Protein AF-0000000070306089 (afdb_homodimer)

Structure (mmCIF, N/CA/C/O backbone):
data_AF-0000000070306089-model_v1
#
loop_
_entity.id
_entity.type
_entity.pdbx_description
1 polymer 'Cation/H+ exchanger domain-containing protein'
#
loop_
_atom_site.group_PDB
_atom_site.id
_atom_site.type_symbol
_atom_site.label_atom_id
_atom_site.label_alt_id
_atom_site.label_comp_id
_atom_site.label_asym_id
_atom_site.label_entity_id
_atom_site.label_seq_id
_atom_site.pdbx_PDB_ins_code
_atom_site.Cartn_x
_atom_site.Cartn_y
_atom_site.Cartn_z
_atom_site.occupancy
_atom_site.B_iso_or_equiv
_atom_site.auth_seq_id
_atom_site.auth_comp_id
_atom_site.auth_asym_id
_atom_site.auth_atom_id
_atom_site.pdbx_PDB_model_num
ATOM 1 N N . MET A 1 1 ? -10.484 -39.406 -6.715 1 50.66 1 MET A N 1
ATOM 2 C CA . MET A 1 1 ? -9.625 -39.062 -7.848 1 50.66 1 MET A CA 1
ATOM 3 C C . MET A 1 1 ? -8.383 -38.312 -7.387 1 50.66 1 MET A C 1
ATOM 5 O O . MET A 1 1 ? -8.469 -37.438 -6.551 1 50.66 1 MET A O 1
ATOM 9 N N . GLU A 1 2 ? -7.262 -39.031 -7.367 1 59.59 2 GLU A N 1
ATOM 10 C CA . GLU A 1 2 ? -5.992 -38.469 -6.895 1 59.59 2 GLU A CA 1
ATOM 11 C C . GLU A 1 2 ? -5.16 -37.938 -8.047 1 59.59 2 GLU A C 1
ATOM 13 O O . GLU A 1 2 ? -5.262 -38.406 -9.18 1 59.59 2 GLU A O 1
ATOM 18 N N . ASN A 1 3 ? -4.672 -36.75 -7.859 1 61.5 3 ASN A N 1
ATOM 19 C CA . ASN A 1 3 ? -3.678 -36.25 -8.805 1 61.5 3 ASN A CA 1
ATOM 20 C C . ASN A 1 3 ? -2.455 -37.156 -8.859 1 61.5 3 ASN A C 1
ATOM 22 O O . ASN A 1 3 ? -1.844 -37.469 -7.828 1 61.5 3 ASN A O 1
ATOM 26 N N . ILE A 1 4 ? -2.314 -38 -9.906 1 64.69 4 ILE A N 1
ATOM 27 C CA . ILE A 1 4 ? -1.194 -38.938 -10.047 1 64.69 4 ILE A CA 1
ATOM 28 C C . ILE A 1 4 ? -0.148 -38.344 -10.984 1 64.69 4 ILE A C 1
ATOM 30 O O . ILE A 1 4 ? -0.489 -37.781 -12.039 1 64.69 4 ILE A O 1
ATOM 34 N N . THR A 1 5 ? 1.103 -38.156 -10.508 1 68.5 5 THR A N 1
ATOM 35 C CA . THR A 1 5 ? 2.205 -37.688 -11.344 1 68.5 5 THR A CA 1
ATOM 36 C C . THR A 1 5 ? 3.182 -38.812 -11.633 1 68.5 5 THR A C 1
ATOM 38 O O . THR A 1 5 ? 3.578 -39.562 -10.719 1 68.5 5 THR A O 1
ATOM 41 N N . LYS A 1 6 ? 3.355 -39.219 -12.875 1 69 6 LYS A N 1
ATOM 42 C CA . LYS A 1 6 ? 4.352 -40.219 -13.273 1 69 6 LYS A CA 1
ATOM 43 C C . LYS A 1 6 ? 5.434 -39.562 -14.148 1 69 6 LYS A C 1
ATOM 45 O O . LYS A 1 6 ? 5.141 -38.75 -15.008 1 69 6 LYS A O 1
ATOM 50 N N . THR A 1 7 ? 6.723 -39.656 -13.734 1 70.25 7 THR A N 1
ATOM 51 C CA . THR A 1 7 ? 7.852 -39.156 -14.5 1 70.25 7 THR A CA 1
ATOM 52 C C . THR A 1 7 ? 8.469 -40.25 -15.359 1 70.25 7 THR A C 1
ATOM 54 O O . THR A 1 7 ? 8.719 -41.344 -14.875 1 70.25 7 THR A O 1
ATOM 57 N N . TYR A 1 8 ? 8.391 -40.094 -16.703 1 66.62 8 TYR A N 1
ATOM 58 C CA . TYR A 1 8 ? 9.023 -41.031 -17.625 1 66.62 8 TYR A CA 1
ATOM 59 C C . TYR A 1 8 ? 10.242 -40.406 -18.281 1 66.62 8 TYR A C 1
ATOM 61 O O . TYR A 1 8 ? 10.25 -39.219 -18.609 1 66.62 8 TYR A O 1
ATOM 69 N N . ASN A 1 9 ? 11.398 -40.938 -18.109 1 62.34 9 ASN A N 1
ATOM 70 C CA . ASN A 1 9 ? 12.594 -40.5 -18.797 1 62.34 9 ASN A CA 1
ATOM 71 C C . ASN A 1 9 ? 12.688 -41.062 -20.203 1 62.34 9 ASN A C 1
ATOM 73 O O . ASN A 1 9 ? 12.867 -42.281 -20.375 1 62.34 9 ASN A O 1
ATOM 77 N N . TYR A 1 10 ? 12.188 -40.406 -21.172 1 59.66 10 TYR A N 1
ATOM 78 C CA . TYR A 1 10 ? 12.32 -40.844 -22.562 1 59.66 10 TYR A CA 1
ATOM 79 C C . TYR A 1 10 ? 13.297 -39.969 -23.312 1 59.66 10 TYR A C 1
ATOM 81 O O . TYR A 1 10 ? 13.102 -38.75 -23.375 1 59.66 10 TYR A O 1
ATOM 89 N N . GLY A 1 11 ? 14.289 -40.469 -24.031 1 53.72 11 GLY A N 1
ATOM 90 C CA . GLY A 1 11 ? 15.234 -39.781 -24.906 1 53.72 11 GLY A CA 1
ATOM 91 C C . GLY A 1 11 ? 16.031 -38.719 -24.188 1 53.72 11 GLY A C 1
ATOM 92 O O . GLY A 1 11 ? 16.375 -37.688 -24.766 1 53.72 11 GLY A O 1
ATOM 93 N N . GLY A 1 12 ? 16.219 -38.812 -22.812 1 57.03 12 GLY A N 1
ATOM 94 C CA . GLY A 1 12 ? 17.047 -37.875 -22.062 1 57.03 12 GLY A CA 1
ATOM 95 C C . GLY A 1 12 ? 16.266 -36.719 -21.469 1 57.03 12 GLY A C 1
ATOM 96 O O . GLY A 1 12 ? 16.844 -35.844 -20.797 1 57.03 12 GLY A O 1
ATOM 97 N N . VAL A 1 13 ? 14.891 -36.719 -21.859 1 62.03 13 VAL A N 1
ATOM 98 C CA . VAL A 1 13 ? 14.062 -35.656 -21.312 1 62.03 13 VAL A CA 1
ATOM 99 C C . VAL A 1 13 ? 13.039 -36.25 -20.344 1 62.03 13 VAL A C 1
ATOM 101 O O . VAL A 1 13 ? 12.5 -37.312 -20.562 1 62.03 13 VAL A O 1
ATOM 104 N N . ASP A 1 14 ? 12.945 -35.656 -19.219 1 66.56 14 ASP A N 1
ATOM 105 C CA . ASP A 1 14 ? 11.992 -36.094 -18.188 1 66.56 14 ASP A CA 1
ATOM 106 C C . ASP A 1 14 ? 10.578 -35.656 -18.531 1 66.56 14 ASP A C 1
ATOM 108 O O . ASP A 1 14 ? 10.32 -34.438 -18.688 1 66.56 14 ASP A O 1
ATOM 112 N N . TRP A 1 15 ? 9.742 -36.656 -18.953 1 71.19 15 TRP A N 1
ATOM 113 C CA . TRP A 1 15 ? 8.328 -36.406 -19.188 1 71.19 15 TRP A CA 1
ATOM 114 C C . TRP A 1 15 ? 7.523 -36.5 -17.891 1 71.19 15 TRP A C 1
ATOM 116 O O . TRP A 1 15 ? 7.656 -37.5 -17.172 1 71.19 15 TRP A O 1
ATOM 126 N N . ILE A 1 16 ? 6.895 -35.531 -17.594 1 72.25 16 ILE A N 1
ATOM 127 C CA . ILE A 1 16 ? 6.035 -35.562 -16.422 1 72.25 16 ILE A CA 1
ATOM 128 C C . ILE A 1 16 ? 4.578 -35.719 -16.844 1 72.25 16 ILE A C 1
ATOM 130 O O . ILE A 1 16 ? 4.059 -34.875 -17.594 1 72.25 16 ILE A O 1
ATOM 134 N N . CYS A 1 17 ? 3.963 -36.844 -16.562 1 73.12 17 CYS A N 1
ATOM 135 C CA . CYS A 1 17 ? 2.566 -37.094 -16.906 1 73.12 17 CYS A CA 1
ATOM 136 C C . CYS A 1 17 ? 1.676 -36.938 -15.672 1 73.12 17 CYS A C 1
ATOM 138 O O . CYS A 1 17 ? 2.002 -37.469 -14.609 1 73.12 17 CYS A O 1
ATOM 140 N N . GLU A 1 18 ? 0.664 -36.125 -15.781 1 70.5 18 GLU A N 1
ATOM 141 C CA . GLU A 1 18 ? -0.171 -35.875 -14.609 1 70.5 18 GLU A CA 1
ATOM 142 C C . GLU A 1 18 ? -1.649 -35.844 -14.977 1 70.5 18 GLU A C 1
ATOM 144 O O . GLU A 1 18 ? -1.995 -35.562 -16.141 1 70.5 18 GLU A O 1
ATOM 149 N N . THR A 1 19 ? -2.48 -36.344 -14.016 1 69.56 19 THR A N 1
ATOM 150 C CA . THR A 1 19 ? -3.924 -36.188 -14.109 1 69.56 19 THR A CA 1
ATOM 151 C C . THR A 1 19 ? -4.367 -34.938 -13.32 1 69.56 19 THR A C 1
ATOM 153 O O . THR A 1 19 ? -3.814 -34.656 -12.258 1 69.56 19 THR A O 1
ATOM 156 N N . TRP A 1 20 ? -5.062 -33.969 -13.992 1 62.03 20 TRP A N 1
ATOM 157 C CA . TRP A 1 20 ? -5.434 -32.75 -13.32 1 62.03 20 TRP A CA 1
ATOM 158 C C . TRP A 1 20 ? -6.922 -32.719 -12.984 1 62.03 20 TRP A C 1
ATOM 160 O O . TRP A 1 20 ? -7.766 -32.781 -13.883 1 62.03 20 TRP A O 1
ATOM 170 N N . ILE A 1 21 ? -7.277 -32.812 -11.734 1 62.22 21 ILE A N 1
ATOM 171 C CA . ILE A 1 21 ? -8.664 -32.75 -11.297 1 62.22 21 ILE A CA 1
ATOM 172 C C . ILE A 1 21 ? -8.992 -31.328 -10.812 1 62.22 21 ILE A C 1
ATOM 174 O O . ILE A 1 21 ? -10.109 -30.844 -11 1 62.22 21 ILE A O 1
ATOM 178 N N . GLY A 1 22 ? -8.008 -30.531 -10.359 1 66.62 22 GLY A N 1
ATOM 179 C CA . GLY A 1 22 ? -8.266 -29.219 -9.82 1 66.62 22 GLY A CA 1
ATOM 180 C C . GLY A 1 22 ? -7.176 -28.734 -8.883 1 66.62 22 GLY A C 1
ATOM 181 O O . GLY A 1 22 ? -6.312 -29.5 -8.469 1 66.62 22 GLY A O 1
ATOM 182 N N . ALA A 1 23 ? -7.246 -27.469 -8.562 1 76.69 23 ALA A N 1
ATOM 183 C CA . ALA A 1 23 ? -6.23 -26.875 -7.699 1 76.69 23 ALA A CA 1
ATOM 184 C C . ALA A 1 23 ? -6.516 -27.172 -6.23 1 76.69 23 ALA A C 1
ATOM 186 O O . ALA A 1 23 ? -5.594 -27.25 -5.414 1 76.69 23 ALA A O 1
ATOM 187 N N . SER A 1 24 ? -7.809 -27.391 -5.914 1 80.62 24 SER A N 1
ATOM 188 C CA . SER A 1 24 ? -8.18 -27.578 -4.516 1 80.62 24 SER A CA 1
ATOM 189 C C . SER A 1 24 ? -8.625 -29.016 -4.258 1 80.62 24 SER A C 1
ATOM 191 O O . SER A 1 24 ? -8.969 -29.75 -5.191 1 80.62 24 SER A O 1
ATOM 193 N N . SER A 1 25 ? -8.438 -29.5 -3.02 1 79.56 25 SER A N 1
ATOM 194 C CA . SER A 1 25 ? -8.797 -30.844 -2.6 1 79.56 25 SER A CA 1
ATOM 195 C C . SER A 1 25 ? -10.109 -30.859 -1.826 1 79.56 25 SER A C 1
ATOM 197 O O . SER A 1 25 ? -10.523 -29.828 -1.287 1 79.56 25 SER A O 1
ATOM 199 N N . MET A 1 26 ? -10.781 -31.922 -1.886 1 76.06 26 MET A N 1
ATOM 200 C CA . MET A 1 26 ? -12.008 -32.094 -1.112 1 76.06 26 MET A CA 1
ATOM 201 C C . MET A 1 26 ? -11.695 -32.469 0.334 1 76.06 26 MET A C 1
ATOM 203 O O . MET A 1 26 ? -12.594 -32.531 1.172 1 76.06 26 MET A O 1
ATOM 207 N N . GLY A 1 27 ? -10.398 -32.594 0.653 1 77.69 27 GLY A N 1
ATOM 208 C CA . GLY A 1 27 ? -9.992 -32.812 2.033 1 77.69 27 GLY A CA 1
ATOM 209 C C . GLY A 1 27 ? -9.82 -34.281 2.375 1 77.69 27 GLY A C 1
ATOM 210 O O . GLY A 1 27 ? -10.055 -35.156 1.534 1 77.69 27 GLY A O 1
ATOM 211 N N . ILE A 1 28 ? -9.375 -34.594 3.574 1 77.75 28 ILE A N 1
ATOM 212 C CA . ILE A 1 28 ? -9.102 -35.938 4.066 1 77.75 28 ILE A CA 1
ATOM 213 C C . ILE A 1 28 ? -10.414 -36.688 4.309 1 77.75 28 ILE A C 1
ATOM 215 O O . ILE A 1 28 ? -10.461 -37.906 4.207 1 77.75 28 ILE A O 1
ATOM 219 N N . ALA A 1 29 ? -11.43 -35.906 4.492 1 74.19 29 ALA A N 1
ATOM 220 C CA . ALA A 1 29 ? -12.742 -36.5 4.754 1 74.19 29 ALA A CA 1
ATOM 221 C C . ALA A 1 29 ? -13.234 -37.281 3.557 1 74.19 29 ALA A C 1
ATOM 223 O O . ALA A 1 29 ? -13.953 -38.281 3.717 1 74.19 29 ALA A O 1
ATOM 224 N N . HIS A 1 30 ? -12.789 -36.938 2.377 1 75.25 30 HIS A N 1
ATOM 225 C CA . HIS A 1 30 ? -13.227 -37.656 1.17 1 75.25 30 HIS A CA 1
ATOM 226 C C . HIS A 1 30 ? -12.156 -38.594 0.664 1 75.25 30 HIS A C 1
ATOM 228 O O . HIS A 1 30 ? -12.227 -39.094 -0.468 1 75.25 30 HIS A O 1
ATOM 234 N N . GLY A 1 31 ? -11.062 -38.812 1.528 1 73.12 31 GLY A N 1
ATOM 235 C CA . GLY A 1 31 ? -10.023 -39.781 1.204 1 73.12 31 GLY A CA 1
ATOM 236 C C . GLY A 1 31 ? -8.914 -39.188 0.355 1 73.12 31 GLY A C 1
ATOM 237 O O . GLY A 1 31 ? -8.062 -39.938 -0.157 1 73.12 31 GLY A O 1
ATOM 238 N N . GLU A 1 32 ? -8.961 -37.938 0.161 1 79.56 32 GLU A N 1
ATOM 239 C CA . GLU A 1 32 ? -7.918 -37.312 -0.64 1 79.56 32 GLU A CA 1
ATOM 240 C C . GLU A 1 32 ? -6.824 -36.719 0.246 1 79.56 32 GLU A C 1
ATOM 242 O O . GLU A 1 32 ? -7.074 -36.375 1.398 1 79.56 32 GLU A O 1
ATOM 247 N N . ASN A 1 33 ? -5.613 -36.844 -0.226 1 80.12 33 ASN A N 1
ATOM 248 C CA . ASN A 1 33 ? -4.504 -36.188 0.435 1 80.12 33 ASN A CA 1
ATOM 249 C C . ASN A 1 33 ? -4.312 -34.75 -0.094 1 80.12 33 ASN A C 1
ATOM 251 O O . ASN A 1 33 ? -3.844 -34.562 -1.217 1 80.12 33 ASN A O 1
ATOM 255 N N . PRO A 1 34 ? -4.641 -33.812 0.669 1 84.06 34 PRO A N 1
ATOM 256 C CA . PRO A 1 34 ? -4.613 -32.438 0.207 1 84.06 34 PRO A CA 1
ATOM 257 C C . PRO A 1 34 ? -3.221 -31.984 -0.224 1 84.06 34 PRO A C 1
ATOM 259 O O . PRO A 1 34 ? -3.09 -31.078 -1.062 1 84.06 34 PRO A O 1
ATOM 262 N N . ILE A 1 35 ? -2.162 -32.562 0.239 1 83.69 35 ILE A N 1
ATOM 263 C CA . ILE A 1 35 ? -0.797 -32.156 -0.049 1 83.69 35 ILE A CA 1
ATOM 264 C C . ILE A 1 35 ? -0.449 -32.469 -1.5 1 83.69 35 ILE A C 1
ATOM 266 O O . ILE A 1 35 ? 0.469 -31.875 -2.072 1 83.69 35 ILE A O 1
ATOM 270 N N . LYS A 1 36 ? -1.226 -33.25 -2.162 1 79.81 36 LYS A N 1
ATOM 271 C CA . LYS A 1 36 ? -0.952 -33.625 -3.547 1 79.81 36 LYS A CA 1
ATOM 272 C C . LYS A 1 36 ? -1.631 -32.656 -4.52 1 79.81 36 LYS A C 1
ATOM 274 O O . LYS A 1 36 ? -1.453 -32.75 -5.734 1 79.81 36 LYS A O 1
ATOM 279 N N . PHE A 1 37 ? -2.348 -31.766 -3.9 1 83 37 PHE A N 1
ATOM 280 C CA . PHE A 1 37 ? -3.008 -30.766 -4.734 1 83 37 PHE A CA 1
ATOM 281 C C . PHE A 1 37 ? -2.227 -29.453 -4.73 1 83 37 PHE A C 1
ATOM 283 O O . PHE A 1 37 ? -1.458 -29.188 -3.805 1 83 37 PHE A O 1
ATOM 290 N N . ALA A 1 38 ? -2.379 -28.719 -5.676 1 82.62 38 ALA A N 1
ATOM 291 C CA . ALA A 1 38 ? -1.557 -27.547 -5.949 1 82.62 38 ALA A CA 1
ATOM 292 C C . ALA A 1 38 ? -1.766 -26.469 -4.883 1 82.62 38 ALA A C 1
ATOM 294 O O . ALA A 1 38 ? -0.799 -25.906 -4.355 1 82.62 38 ALA A O 1
ATOM 295 N N . LEU A 1 39 ? -2.996 -26.234 -4.477 1 87.31 39 LEU A N 1
ATOM 296 C CA . LEU A 1 39 ? -3.27 -25.094 -3.6 1 87.31 39 LEU A CA 1
ATOM 297 C C . LEU A 1 39 ? -2.781 -25.375 -2.182 1 87.31 39 LEU A C 1
ATOM 299 O O . LEU A 1 39 ? -2.008 -24.594 -1.623 1 87.31 39 LEU A O 1
ATOM 303 N N . PRO A 1 40 ? -3.162 -26.484 -1.617 1 89.38 40 PRO A N 1
ATOM 304 C CA . PRO A 1 40 ? -2.699 -26.719 -0.249 1 89.38 40 PRO A CA 1
ATOM 305 C C . PRO A 1 40 ? -1.18 -26.828 -0.15 1 89.38 40 PRO A C 1
ATOM 307 O O . PRO A 1 40 ? -0.586 -26.359 0.827 1 89.38 40 PRO A O 1
ATOM 310 N N . LEU A 1 41 ? -0.599 -27.453 -1.091 1 89.25 41 LEU A N 1
ATOM 311 C CA . LEU A 1 41 ? 0.855 -27.562 -1.08 1 89.25 41 LEU A CA 1
ATOM 312 C C . LEU A 1 41 ? 1.508 -26.188 -1.188 1 89.25 41 LEU A C 1
ATOM 314 O O . LEU A 1 41 ? 2.49 -25.906 -0.498 1 89.25 41 LEU A O 1
ATOM 318 N N . LEU A 1 42 ? 1.031 -25.391 -2.082 1 90 42 LEU A N 1
ATOM 319 C CA . LEU A 1 42 ? 1.562 -24.047 -2.256 1 90 42 LEU A CA 1
ATOM 320 C C . LEU A 1 42 ? 1.438 -23.234 -0.966 1 90 42 LEU A C 1
ATOM 322 O O . LEU A 1 42 ? 2.371 -22.531 -0.575 1 90 42 LEU A O 1
ATOM 326 N N . LEU A 1 43 ? 0.279 -23.375 -0.333 1 92.75 43 LEU A N 1
ATOM 327 C CA . LEU A 1 43 ? 0.055 -22.656 0.917 1 92.75 43 LEU A CA 1
ATOM 328 C C . LEU A 1 43 ? 1.014 -23.141 2 1 92.75 43 LEU A C 1
ATOM 330 O O . LEU A 1 43 ? 1.542 -22.328 2.77 1 92.75 43 LEU A O 1
ATOM 334 N N . LEU A 1 44 ? 1.202 -24.391 2.01 1 92.19 44 LEU A N 1
ATOM 335 C CA . LEU A 1 44 ? 2.129 -24.953 2.982 1 92.19 44 LEU A CA 1
ATOM 336 C C . LEU A 1 44 ? 3.557 -24.5 2.703 1 92.19 44 LEU A C 1
ATOM 338 O O . LEU A 1 44 ? 4.281 -24.109 3.621 1 92.19 44 LEU A O 1
ATOM 342 N N . GLN A 1 45 ? 3.945 -24.531 1.524 1 91.44 45 GLN A N 1
ATOM 343 C CA . GLN A 1 45 ? 5.297 -24.156 1.133 1 91.44 45 GLN A CA 1
ATOM 344 C C . GLN A 1 45 ? 5.566 -22.688 1.463 1 91.44 45 GLN A C 1
ATOM 346 O O . GLN A 1 45 ? 6.605 -22.359 2.041 1 91.44 45 GLN A O 1
ATOM 351 N N . ILE A 1 46 ? 4.672 -21.828 1.133 1 90.81 46 ILE A N 1
ATOM 352 C CA . ILE A 1 46 ? 4.852 -20.406 1.38 1 90.81 46 ILE A CA 1
ATOM 353 C C . ILE A 1 46 ? 4.902 -20.156 2.885 1 90.81 46 ILE A C 1
ATOM 355 O O . ILE A 1 46 ? 5.703 -19.344 3.354 1 90.81 46 ILE A O 1
ATOM 359 N N . SER A 1 47 ? 4.055 -20.859 3.604 1 92.44 47 SER A N 1
ATOM 360 C CA . SER A 1 47 ? 4.012 -20.656 5.047 1 92.44 47 SER A CA 1
ATOM 361 C C . SER A 1 47 ? 5.312 -21.109 5.707 1 92.44 47 SER A C 1
ATOM 363 O O . SER A 1 47 ? 5.863 -20.406 6.551 1 92.44 47 SER A O 1
ATOM 365 N N . VAL A 1 48 ? 5.812 -22.172 5.312 1 92.25 48 VAL A N 1
ATOM 366 C CA . VAL A 1 48 ? 7.023 -22.719 5.922 1 92.25 48 VAL A CA 1
ATOM 367 C C . VAL A 1 48 ? 8.219 -21.828 5.578 1 92.25 48 VAL A C 1
ATOM 369 O O . VAL A 1 48 ? 9.023 -21.5 6.453 1 92.25 48 VAL A O 1
ATOM 372 N N . VAL A 1 49 ? 8.336 -21.453 4.383 1 91.38 49 VAL A N 1
ATOM 373 C CA . VAL A 1 49 ? 9.461 -20.625 3.963 1 91.38 49 VAL A CA 1
ATOM 374 C C . VAL A 1 49 ? 9.391 -19.266 4.668 1 91.38 49 VAL A C 1
ATOM 376 O O . VAL A 1 49 ? 10.422 -18.719 5.062 1 91.38 49 VAL A O 1
ATOM 379 N N . SER A 1 50 ? 8.18 -18.75 4.773 1 90.88 50 SER A N 1
ATOM 380 C CA . SER A 1 50 ? 8.023 -17.469 5.461 1 90.88 50 SER A CA 1
ATOM 381 C C . SER A 1 50 ? 8.414 -17.578 6.93 1 90.88 50 SER A C 1
ATOM 383 O O . SER A 1 50 ? 9.07 -16.688 7.473 1 90.88 50 SER A O 1
ATOM 385 N N . LEU A 1 51 ? 8.062 -18.625 7.551 1 91.06 51 LEU A N 1
ATOM 386 C CA . LEU A 1 51 ? 8.406 -18.844 8.953 1 91.06 51 LEU A CA 1
ATOM 387 C C . LEU A 1 51 ? 9.914 -19.016 9.125 1 91.06 51 LEU A C 1
ATOM 389 O O . LEU A 1 51 ? 10.5 -18.469 10.055 1 91.06 51 LEU A O 1
ATOM 393 N N . PHE A 1 52 ? 10.531 -19.719 8.219 1 91.06 52 PHE A N 1
ATOM 394 C CA . PHE A 1 52 ? 11.977 -19.891 8.273 1 91.06 52 PHE A CA 1
ATOM 395 C C . PHE A 1 52 ? 12.695 -18.562 8.008 1 91.06 52 PHE A C 1
ATOM 397 O O . PHE A 1 52 ? 13.727 -18.281 8.617 1 91.06 52 PHE A O 1
ATOM 404 N N . SER A 1 53 ? 12.141 -17.844 7.039 1 88.56 53 SER A N 1
ATOM 405 C CA . SER A 1 53 ? 12.727 -16.531 6.754 1 88.56 53 SER A CA 1
ATOM 406 C C . SER A 1 53 ? 12.672 -15.625 7.973 1 88.56 53 SER A C 1
ATOM 408 O O . SER A 1 53 ? 13.641 -14.93 8.281 1 88.56 53 SER A O 1
ATOM 410 N N . MET A 1 54 ? 11.586 -15.648 8.68 1 87.06 54 MET A N 1
ATOM 411 C CA . MET A 1 54 ? 11.445 -14.844 9.891 1 87.06 54 MET A CA 1
ATOM 412 C C . MET A 1 54 ? 12.391 -15.328 10.984 1 87.06 54 MET A C 1
ATOM 414 O O . MET A 1 54 ? 12.945 -14.523 11.734 1 87.06 54 MET A O 1
ATOM 418 N N . PHE A 1 55 ? 12.516 -16.562 11.039 1 89.12 55 PHE A N 1
ATOM 419 C CA . PHE A 1 55 ? 13.422 -17.156 12.016 1 89.12 55 PHE A CA 1
ATOM 420 C C . PHE A 1 55 ? 14.859 -16.703 11.773 1 89.12 55 PHE A C 1
ATOM 422 O O . PHE A 1 55 ? 15.555 -16.297 12.703 1 89.12 55 PHE A O 1
ATOM 429 N N . PHE A 1 56 ? 15.312 -16.688 10.57 1 87.94 56 PHE A N 1
ATOM 430 C CA . PHE A 1 56 ? 16.672 -16.297 10.25 1 87.94 56 PHE A CA 1
ATOM 431 C C . PHE A 1 56 ? 16.859 -14.781 10.391 1 87.94 56 PHE A C 1
ATOM 433 O O . PHE A 1 56 ? 17.938 -14.305 10.727 1 87.94 56 PHE A O 1
ATOM 440 N N . GLN A 1 57 ? 15.781 -14.07 10.031 1 83.38 57 GLN A N 1
ATOM 441 C CA . GLN A 1 57 ? 15.844 -12.625 10.25 1 83.38 57 GLN A CA 1
ATOM 442 C C . GLN A 1 57 ? 16.047 -12.297 11.727 1 83.38 57 GLN A C 1
ATOM 444 O O . GLN A 1 57 ? 16.766 -11.359 12.062 1 83.38 57 GLN A O 1
ATOM 449 N N . PHE A 1 58 ? 15.398 -13.047 12.562 1 82.75 58 PHE A N 1
ATOM 450 C CA . PHE A 1 58 ? 15.531 -12.867 14 1 82.75 58 PHE A CA 1
ATOM 451 C C . PHE A 1 58 ? 16.938 -13.25 14.461 1 82.75 58 PHE A C 1
ATOM 453 O O . PHE A 1 58 ? 17.5 -12.578 15.32 1 82.75 58 PHE A O 1
ATOM 460 N N . LEU A 1 59 ? 17.484 -14.242 13.859 1 83.88 59 LEU A N 1
ATOM 461 C CA . LEU A 1 59 ? 18.812 -14.719 14.234 1 83.88 59 LEU A CA 1
ATOM 462 C C . LEU A 1 59 ? 19.891 -13.742 13.781 1 83.88 59 LEU A C 1
ATOM 464 O O . LEU A 1 59 ? 20.906 -13.57 14.469 1 83.88 59 LEU A O 1
ATOM 468 N N . LEU A 1 60 ? 19.625 -13.023 12.656 1 79.56 60 LEU A N 1
ATOM 469 C CA . LEU A 1 60 ? 20.641 -12.148 12.086 1 79.56 60 LEU A CA 1
ATOM 470 C C . LEU A 1 60 ? 20.438 -10.703 12.539 1 79.56 60 LEU A C 1
ATOM 472 O O . LEU A 1 60 ? 21.156 -9.805 12.109 1 79.56 60 LEU A O 1
ATOM 476 N N . ARG A 1 61 ? 19.422 -10.438 13.273 1 75.69 61 ARG A N 1
ATOM 477 C CA . ARG A 1 61 ? 19.062 -9.094 13.734 1 75.69 61 ARG A CA 1
ATOM 478 C C . ARG A 1 61 ? 20.266 -8.391 14.352 1 75.69 61 ARG A C 1
ATOM 480 O O . ARG A 1 61 ? 20.5 -7.207 14.102 1 75.69 61 ARG A O 1
ATOM 487 N N . PRO A 1 62 ? 21.062 -9.094 15.109 1 68.69 62 PRO A N 1
ATOM 488 C CA . PRO A 1 62 ? 22.188 -8.414 15.742 1 68.69 62 PRO A CA 1
ATOM 489 C C . PRO A 1 62 ? 23.234 -7.941 14.734 1 68.69 62 PRO A C 1
ATOM 491 O O . PRO A 1 62 ? 24 -7.016 15.016 1 68.69 62 PRO A O 1
ATOM 494 N N . PHE A 1 63 ? 23.344 -8.562 13.648 1 65.56 63 PHE A N 1
ATOM 495 C CA . PHE A 1 63 ? 24.344 -8.219 12.656 1 65.56 63 PHE A CA 1
ATOM 496 C C . PHE A 1 63 ? 23.844 -7.125 11.719 1 65.56 63 PHE A C 1
ATOM 498 O O . PHE A 1 63 ? 24.594 -6.621 10.891 1 65.56 63 PHE A O 1
ATOM 505 N N . GLY A 1 64 ? 22.672 -6.816 11.891 1 61.38 64 GLY A N 1
ATOM 506 C CA . GLY A 1 64 ? 22.062 -5.816 11.031 1 61.38 64 GLY A CA 1
ATOM 507 C C . GLY A 1 64 ? 20.828 -6.324 10.305 1 61.38 64 GLY A C 1
ATOM 508 O O . GLY A 1 64 ? 20.531 -7.52 10.344 1 61.38 64 GLY A O 1
ATOM 509 N N . LYS A 1 65 ? 20.031 -5.441 9.844 1 60.62 65 LYS A N 1
ATOM 510 C CA . LYS A 1 65 ? 18.797 -5.816 9.156 1 60.62 65 LYS A CA 1
ATOM 511 C C . LYS A 1 65 ? 19.078 -6.203 7.707 1 60.62 65 LYS A C 1
ATOM 513 O O . LYS A 1 65 ? 19.203 -5.336 6.844 1 60.62 65 LYS A O 1
ATOM 518 N N . PHE A 1 66 ? 19.547 -7.555 7.523 1 69.75 66 PHE A N 1
ATOM 519 C CA . PHE A 1 66 ? 19.766 -8.086 6.188 1 69.75 66 PHE A CA 1
ATOM 520 C C . PHE A 1 66 ? 18.594 -8.953 5.746 1 69.75 66 PHE A C 1
ATOM 522 O O . PHE A 1 66 ? 18.656 -10.18 5.848 1 69.75 66 PHE A O 1
ATOM 529 N N . ALA A 1 67 ? 17.562 -8.438 5.254 1 72.88 67 ALA A N 1
ATOM 530 C CA . ALA A 1 67 ? 16.359 -9.188 4.93 1 72.88 67 ALA A CA 1
ATOM 531 C C . ALA A 1 67 ? 16.609 -10.172 3.793 1 72.88 67 ALA A C 1
ATOM 533 O O . ALA A 1 67 ? 16.141 -11.32 3.84 1 72.88 67 ALA A O 1
ATOM 534 N N . PHE A 1 68 ? 17.516 -9.867 2.855 1 76.69 68 PHE A N 1
ATOM 535 C CA . PHE A 1 68 ? 17.719 -10.719 1.688 1 76.69 68 PHE A CA 1
ATOM 536 C C . PHE A 1 68 ? 18.562 -11.938 2.041 1 76.69 68 PHE A C 1
ATOM 538 O O . PHE A 1 68 ? 18.297 -13.039 1.575 1 76.69 68 PHE A O 1
ATOM 545 N N . LEU A 1 69 ? 19.516 -11.742 2.906 1 80.38 69 LEU A N 1
ATOM 546 C CA . LEU A 1 69 ? 20.344 -12.867 3.33 1 80.38 69 LEU A CA 1
ATOM 547 C C . LEU A 1 69 ? 19.531 -13.891 4.113 1 80.38 69 LEU A C 1
ATOM 549 O O . LEU A 1 69 ? 19.672 -15.094 3.906 1 80.38 69 LEU A O 1
ATOM 553 N N . ALA A 1 70 ? 18.75 -13.383 4.938 1 83.31 70 ALA A N 1
ATOM 554 C CA . ALA A 1 70 ? 17.906 -14.266 5.73 1 83.31 70 ALA A CA 1
ATOM 555 C C . ALA A 1 70 ? 16.953 -15.055 4.84 1 83.31 70 ALA A C 1
ATOM 557 O O . ALA A 1 70 ? 16.703 -16.234 5.082 1 83.31 70 ALA A O 1
ATOM 558 N N . GLN A 1 71 ? 16.5 -14.492 3.838 1 85.38 71 GLN A N 1
ATOM 559 C CA . GLN A 1 71 ? 15.555 -15.133 2.928 1 85.38 71 GLN A CA 1
ATOM 560 C C . GLN A 1 71 ? 16.234 -16.219 2.104 1 85.38 71 GLN A C 1
ATOM 562 O O . GLN A 1 71 ? 15.711 -17.328 1.982 1 85.38 71 GLN A O 1
ATOM 567 N N . ILE A 1 72 ? 17.375 -15.922 1.604 1 85.81 72 ILE A N 1
ATOM 568 C CA . ILE A 1 72 ? 18.062 -16.906 0.792 1 85.81 72 ILE A CA 1
ATOM 569 C C . ILE A 1 72 ? 18.516 -18.078 1.669 1 85.81 72 ILE A C 1
ATOM 571 O O . ILE A 1 72 ? 18.484 -19.234 1.235 1 85.81 72 ILE A O 1
ATOM 575 N N . LEU A 1 73 ? 18.859 -17.781 2.9 1 86.38 73 LEU A N 1
ATOM 576 C CA . LEU A 1 73 ? 19.234 -18.844 3.822 1 86.38 73 LEU A CA 1
ATOM 577 C C . LEU A 1 73 ? 18.062 -19.766 4.105 1 86.38 73 LEU A C 1
ATOM 579 O O . LEU A 1 73 ? 18.234 -20.984 4.234 1 86.38 73 LEU A O 1
ATOM 583 N N . ALA A 1 74 ? 16.906 -19.156 4.211 1 88.88 74 ALA A N 1
ATOM 584 C CA . ALA A 1 74 ? 15.711 -19.969 4.391 1 88.88 74 ALA A CA 1
ATOM 585 C C . ALA A 1 74 ? 15.477 -20.891 3.197 1 88.88 74 ALA A C 1
ATOM 587 O O . ALA A 1 74 ? 15.102 -22.047 3.365 1 88.88 74 ALA A O 1
ATOM 588 N N . GLY A 1 75 ? 15.711 -20.422 2.055 1 86.69 75 GLY A N 1
ATOM 589 C CA . GLY A 1 75 ? 15.586 -21.234 0.855 1 86.69 75 GLY A CA 1
ATOM 590 C C . GLY A 1 75 ? 16.594 -22.359 0.792 1 86.69 75 GLY A C 1
ATOM 591 O O . GLY A 1 75 ? 16.234 -23.484 0.425 1 86.69 75 GLY A O 1
ATOM 592 N N . ILE A 1 76 ? 17.781 -22.062 1.207 1 84.94 76 ILE A N 1
ATOM 593 C CA . ILE A 1 76 ? 18.844 -23.078 1.19 1 84.94 76 ILE A CA 1
ATOM 594 C C . ILE A 1 76 ? 18.531 -24.172 2.193 1 84.94 76 ILE A C 1
ATOM 596 O O . ILE A 1 76 ? 18.75 -25.359 1.918 1 84.94 76 ILE A O 1
ATOM 600 N N . CYS A 1 77 ? 17.953 -23.781 3.262 1 87.44 77 CYS A N 1
ATOM 601 C CA . CYS A 1 77 ? 17.641 -24.75 4.309 1 87.44 77 CYS A CA 1
ATOM 602 C C . CYS A 1 77 ? 16.531 -25.688 3.865 1 87.44 77 CYS A C 1
ATOM 604 O O . CYS A 1 77 ? 16.578 -26.891 4.133 1 87.44 77 CYS A O 1
ATOM 606 N N . LEU A 1 78 ? 15.602 -25.25 3.152 1 87.56 78 LEU A N 1
ATOM 607 C CA . LEU A 1 78 ? 14.453 -26.047 2.754 1 87.56 78 LEU A CA 1
ATOM 608 C C . LEU A 1 78 ? 14.734 -26.812 1.471 1 87.56 78 LEU A C 1
ATOM 610 O O . LEU A 1 78 ? 14.031 -27.766 1.146 1 87.56 78 LEU A O 1
ATOM 614 N N . GLY A 1 79 ? 15.758 -26.375 0.761 1 85.31 79 GLY A N 1
ATOM 615 C CA . GLY A 1 79 ? 16.125 -27.031 -0.48 1 85.31 79 GLY A CA 1
ATOM 616 C C . GLY A 1 79 ? 16.891 -28.328 -0.264 1 85.31 79 GLY A C 1
ATOM 617 O O . GLY A 1 79 ? 16.938 -28.844 0.854 1 85.31 79 GLY A O 1
ATOM 618 N N . PRO A 1 80 ? 17.281 -28.875 -1.306 1 85.44 80 PRO A N 1
ATOM 619 C CA . PRO A 1 80 ? 17.984 -30.156 -1.215 1 85.44 80 PRO A CA 1
ATOM 620 C C . PRO A 1 80 ? 19.312 -30.062 -0.47 1 85.44 80 PRO A C 1
ATOM 622 O O . PRO A 1 80 ? 19.891 -31.078 -0.083 1 85.44 80 PRO A O 1
ATOM 625 N N . SER A 1 81 ? 19.75 -28.938 0.012 1 83.5 81 SER A N 1
ATOM 626 C CA . SER A 1 81 ? 21.047 -28.734 0.625 1 83.5 81 SER A CA 1
ATOM 627 C C . SER A 1 81 ? 21.062 -29.203 2.074 1 83.5 81 SER A C 1
ATOM 629 O O . SER A 1 81 ? 22.047 -29.781 2.537 1 83.5 81 SER A O 1
ATOM 631 N N . ILE A 1 82 ? 19.969 -29.016 2.842 1 88.06 82 ILE A N 1
ATOM 632 C CA . ILE A 1 82 ? 19.984 -29.375 4.254 1 88.06 82 ILE A CA 1
ATOM 633 C C . ILE A 1 82 ? 18.844 -30.359 4.551 1 88.06 82 ILE A C 1
ATOM 635 O O . ILE A 1 82 ? 19.062 -31.562 4.594 1 88.06 82 ILE A O 1
ATOM 639 N N . ILE A 1 83 ? 17.562 -29.828 4.516 1 85.19 83 ILE A N 1
ATOM 640 C CA . ILE A 1 83 ? 16.406 -30.672 4.859 1 85.19 83 ILE A CA 1
ATOM 641 C C . ILE A 1 83 ? 16.062 -31.578 3.682 1 85.19 83 ILE A C 1
ATOM 643 O O . ILE A 1 83 ? 15.578 -32.688 3.875 1 85.19 83 ILE A O 1
ATOM 647 N N . GLY A 1 84 ? 16.328 -31.125 2.547 1 81.5 84 GLY A N 1
ATOM 648 C CA . GLY A 1 84 ? 15.977 -31.844 1.33 1 81.5 84 GLY A CA 1
ATOM 649 C C . GLY A 1 84 ? 16.875 -33.031 1.054 1 81.5 84 GLY A C 1
ATOM 650 O O . GLY A 1 84 ? 16.719 -33.719 0.045 1 81.5 84 GLY A O 1
ATOM 651 N N . ARG A 1 85 ? 17.797 -33.281 1.921 1 82.12 85 ARG A N 1
ATOM 652 C CA . ARG A 1 85 ? 18.609 -34.469 1.774 1 82.12 85 ARG A CA 1
ATOM 653 C C . ARG A 1 85 ? 17.766 -35.719 1.992 1 82.12 85 ARG A C 1
ATOM 655 O O . ARG A 1 85 ? 18.078 -36.812 1.474 1 82.12 85 ARG A O 1
ATOM 662 N N . ASN A 1 86 ? 16.641 -35.438 2.641 1 84.38 86 ASN A N 1
ATOM 663 C CA . ASN A 1 86 ? 15.656 -36.5 2.787 1 84.38 86 ASN A CA 1
ATOM 664 C C . ASN A 1 86 ? 14.773 -36.625 1.547 1 84.38 86 ASN A C 1
ATOM 666 O O . ASN A 1 86 ? 14 -35.719 1.233 1 84.38 86 ASN A O 1
ATOM 670 N N . LYS A 1 87 ? 14.844 -37.75 0.907 1 82.44 87 LYS A N 1
ATOM 671 C CA . LYS A 1 87 ? 14.148 -37.969 -0.359 1 82.44 87 LYS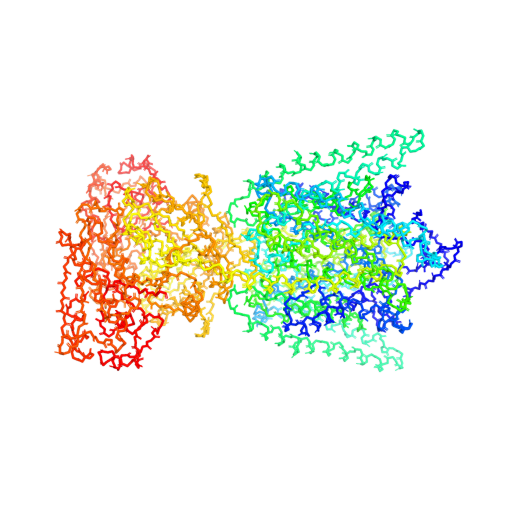 A CA 1
ATOM 672 C C . LYS A 1 87 ? 12.641 -37.938 -0.173 1 82.44 87 LYS A C 1
ATOM 674 O O . LYS A 1 87 ? 11.906 -37.469 -1.056 1 82.44 87 LYS A O 1
ATOM 679 N N . GLN A 1 88 ? 12.211 -38.344 0.951 1 83.62 88 GLN A N 1
ATOM 680 C CA . GLN A 1 88 ? 10.773 -38.344 1.204 1 83.62 88 GLN A CA 1
ATOM 681 C C . GLN A 1 88 ? 10.25 -36.906 1.34 1 83.62 88 GLN A C 1
ATOM 683 O O . GLN A 1 88 ? 9.18 -36.562 0.814 1 83.62 88 GLN A O 1
ATOM 688 N N . TYR A 1 89 ? 11.047 -36.125 1.987 1 85.5 89 TYR A N 1
ATOM 689 C CA . TYR A 1 89 ? 10.68 -34.719 2.125 1 85.5 89 TYR A CA 1
ATOM 690 C C . TYR A 1 89 ? 10.648 -34.031 0.767 1 85.5 89 TYR A C 1
ATOM 692 O O . TYR A 1 89 ? 9.703 -33.281 0.463 1 85.5 89 TYR A O 1
ATOM 700 N N . MET A 1 90 ? 11.57 -34.375 -0.027 1 83.06 90 MET A N 1
ATOM 701 C CA . MET A 1 90 ? 11.68 -33.719 -1.323 1 83.06 90 MET A CA 1
ATOM 702 C C . MET A 1 90 ? 10.547 -34.156 -2.252 1 83.06 90 MET A C 1
ATOM 704 O O . MET A 1 90 ? 10.039 -33.344 -3.027 1 83.06 90 MET A O 1
ATOM 708 N N . SER A 1 91 ? 10.07 -35.312 -2.072 1 80.31 91 SER A N 1
ATOM 709 C CA . SER A 1 91 ? 9.023 -35.812 -2.953 1 80.31 91 SER A CA 1
ATOM 710 C C . SER A 1 91 ? 7.648 -35.312 -2.518 1 80.31 91 SER A C 1
ATOM 712 O O . SER A 1 91 ? 6.742 -35.188 -3.34 1 80.31 91 SER A O 1
ATOM 714 N N . THR A 1 92 ? 7.613 -34.969 -1.24 1 80.94 92 THR A N 1
ATOM 715 C CA . THR A 1 92 ? 6.32 -34.531 -0.732 1 80.94 92 THR A CA 1
ATOM 716 C C . THR A 1 92 ? 6.211 -33.031 -0.76 1 80.94 92 THR A C 1
ATOM 718 O O . THR A 1 92 ? 5.18 -32.469 -1.159 1 80.94 92 THR A O 1
ATOM 721 N N . PHE A 1 93 ? 7.262 -32.406 -0.41 1 84.06 93 PHE A N 1
ATOM 722 C CA . PHE A 1 93 ? 7.25 -30.953 -0.302 1 84.06 93 PHE A CA 1
ATOM 723 C C . PHE A 1 93 ? 7.484 -30.297 -1.663 1 84.06 93 PHE A C 1
ATOM 725 O O . PHE A 1 93 ? 6.969 -29.219 -1.938 1 84.06 93 PHE A O 1
ATOM 732 N N . PHE A 1 94 ? 8.305 -30.859 -2.475 1 79.19 94 PHE A N 1
ATOM 733 C CA . PHE A 1 94 ? 8.578 -30.359 -3.814 1 79.19 94 PHE A CA 1
ATOM 734 C C . PHE A 1 94 ? 8.07 -31.328 -4.871 1 79.19 94 PHE A C 1
ATOM 736 O O . PHE A 1 94 ? 8.852 -31.828 -5.688 1 79.19 94 PHE A O 1
ATOM 743 N N . TYR A 1 95 ? 6.762 -31.391 -4.805 1 73 95 TYR A N 1
ATOM 744 C CA . TYR A 1 95 ? 6.121 -32.25 -5.801 1 73 95 TYR A CA 1
ATOM 745 C C . TYR A 1 95 ? 6.344 -31.688 -7.207 1 73 95 TYR A C 1
ATOM 747 O O . TYR A 1 95 ? 6.41 -30.484 -7.406 1 73 95 TYR A O 1
ATOM 755 N N . THR A 1 96 ? 6.625 -32.438 -8.141 1 69.81 96 THR A N 1
ATOM 756 C CA . THR A 1 96 ? 7.02 -32.062 -9.5 1 69.81 96 THR A CA 1
ATOM 757 C C . THR A 1 96 ? 6.074 -31.016 -10.07 1 69.81 96 THR A C 1
ATOM 759 O O . THR A 1 96 ? 6.516 -30.062 -10.711 1 69.81 96 THR A O 1
ATOM 762 N N . ARG A 1 97 ? 4.746 -31.078 -9.742 1 70.06 97 ARG A N 1
ATOM 763 C CA . ARG A 1 97 ? 3.777 -30.125 -10.273 1 70.06 97 ARG A CA 1
ATOM 764 C C . ARG A 1 97 ? 3.916 -28.766 -9.602 1 70.06 97 ARG A C 1
ATOM 766 O O . ARG A 1 97 ? 3.643 -27.734 -10.219 1 70.06 97 ARG A O 1
ATOM 773 N N . SER A 1 98 ? 4.32 -28.922 -8.43 1 77.75 98 SER A N 1
ATOM 774 C CA . SER A 1 98 ? 4.379 -27.688 -7.652 1 77.75 98 SER A CA 1
ATOM 775 C C . SER A 1 98 ? 5.543 -26.797 -8.102 1 77.75 98 SER A C 1
ATOM 777 O O . SER A 1 98 ? 5.516 -25.578 -7.898 1 77.75 98 SER A O 1
ATOM 779 N N . ILE A 1 99 ? 6.441 -27.438 -8.828 1 78.38 99 ILE A N 1
ATOM 780 C CA . ILE A 1 99 ? 7.629 -26.672 -9.203 1 78.38 99 ILE A CA 1
ATOM 781 C C . ILE A 1 99 ? 7.293 -25.734 -10.352 1 78.38 99 ILE A C 1
ATOM 783 O O . ILE A 1 99 ? 7.758 -24.578 -10.375 1 78.38 99 ILE A O 1
ATOM 787 N N . TYR A 1 100 ? 6.359 -26.188 -11.203 1 79.94 100 TYR A N 1
ATOM 788 C CA . TYR A 1 100 ? 5.941 -25.328 -12.312 1 79.94 100 TYR A CA 1
ATOM 789 C C . TYR A 1 100 ? 5.172 -24.109 -11.805 1 79.94 100 TYR A C 1
ATOM 791 O O . TYR A 1 100 ? 5.328 -23.016 -12.32 1 79.94 100 TYR A O 1
ATOM 799 N N . ILE A 1 101 ? 4.41 -24.391 -10.805 1 86 101 ILE A N 1
ATOM 800 C CA . ILE A 1 101 ? 3.586 -23.328 -10.242 1 86 101 ILE A CA 1
ATOM 801 C C . ILE A 1 101 ? 4.469 -22.344 -9.492 1 86 101 ILE A C 1
ATOM 803 O O . ILE A 1 101 ? 4.348 -21.125 -9.672 1 86 101 ILE A O 1
ATOM 807 N N . ILE A 1 102 ? 5.434 -22.859 -8.82 1 87.31 102 ILE A N 1
ATOM 808 C CA . ILE A 1 102 ? 6.312 -22.016 -8.008 1 87.31 102 ILE A CA 1
ATOM 809 C C . ILE A 1 102 ? 7.207 -21.188 -8.922 1 87.31 102 ILE A C 1
ATOM 811 O O . ILE A 1 102 ? 7.441 -20 -8.656 1 87.31 102 ILE A O 1
ATOM 815 N N . GLU A 1 103 ? 7.668 -21.734 -9.977 1 86.81 103 GLU A N 1
ATOM 816 C CA . GLU A 1 103 ? 8.547 -21 -10.891 1 86.81 103 GLU A CA 1
ATOM 817 C C . GLU A 1 103 ? 7.797 -19.891 -11.617 1 86.81 103 GLU A C 1
ATOM 819 O O . GLU A 1 103 ? 8.375 -18.844 -11.93 1 86.81 103 GLU A O 1
ATOM 824 N N . SER A 1 104 ? 6.547 -20.203 -11.883 1 88.38 104 SER A N 1
ATOM 825 C CA . SER A 1 104 ? 5.746 -19.141 -12.492 1 88.38 104 SER A CA 1
ATOM 826 C C . SER A 1 104 ? 5.516 -17.984 -11.523 1 88.38 104 SER A C 1
ATOM 828 O O . SER A 1 104 ? 5.609 -16.828 -11.906 1 88.38 104 SER A O 1
ATOM 830 N N . PHE A 1 105 ? 5.266 -18.312 -10.289 1 89.81 105 PHE A N 1
ATOM 831 C CA . PHE A 1 105 ? 5.105 -17.281 -9.273 1 89.81 105 PHE A CA 1
ATOM 832 C C . PHE A 1 105 ? 6.41 -16.531 -9.07 1 89.81 105 PHE A C 1
ATOM 834 O O . PHE A 1 105 ? 6.398 -15.312 -8.859 1 89.81 105 PHE A O 1
ATOM 841 N N . GLU A 1 106 ? 7.473 -17.25 -9.148 1 90.62 106 GLU A N 1
ATOM 842 C CA . GLU A 1 106 ? 8.797 -16.656 -8.992 1 90.62 106 GLU A CA 1
ATOM 843 C C . GLU A 1 106 ? 9.07 -15.625 -10.086 1 90.62 106 GLU A C 1
ATOM 845 O O . GLU A 1 106 ? 9.555 -14.523 -9.812 1 90.62 106 GLU A O 1
ATOM 850 N N . ALA A 1 107 ? 8.773 -15.992 -11.305 1 91.25 107 ALA A N 1
ATOM 851 C CA . ALA A 1 107 ? 9.031 -15.109 -12.438 1 91.25 107 ALA A CA 1
ATOM 852 C C . ALA A 1 107 ? 8.188 -13.844 -12.352 1 91.25 107 ALA A C 1
ATOM 854 O O . ALA A 1 107 ? 8.672 -12.742 -12.625 1 91.25 107 ALA A O 1
ATOM 855 N N . ILE A 1 108 ? 6.992 -13.992 -11.93 1 90.88 108 ILE A N 1
ATOM 856 C CA . ILE A 1 108 ? 6.109 -12.844 -11.797 1 90.88 108 ILE A CA 1
ATOM 857 C C . ILE A 1 108 ? 6.594 -11.945 -10.656 1 90.88 108 ILE A C 1
ATOM 859 O O . ILE A 1 108 ? 6.57 -10.719 -10.773 1 90.88 108 ILE A O 1
ATOM 863 N N . CYS A 1 109 ? 6.957 -12.609 -9.617 1 90.56 109 CYS A N 1
ATOM 864 C CA 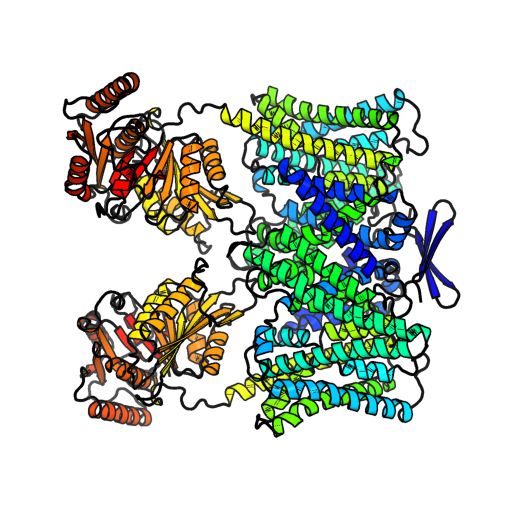. CYS A 1 109 ? 7.477 -11.859 -8.477 1 90.56 109 CYS A CA 1
ATOM 865 C C . CYS A 1 109 ? 8.68 -11.016 -8.875 1 90.56 109 CYS A C 1
ATOM 867 O O . CYS A 1 109 ? 8.727 -9.82 -8.578 1 90.56 109 CYS A O 1
ATOM 869 N N . PHE A 1 110 ? 9.57 -11.586 -9.562 1 92.5 110 PHE A N 1
ATOM 870 C CA . PHE A 1 110 ? 10.789 -10.875 -9.945 1 92.5 110 PHE A CA 1
ATOM 871 C C . PHE A 1 110 ? 10.469 -9.742 -10.914 1 92.5 110 PHE A C 1
ATOM 873 O O . PHE A 1 110 ? 11.094 -8.68 -10.867 1 92.5 110 PHE A O 1
ATOM 880 N N . LEU A 1 111 ? 9.523 -10 -11.75 1 93.31 111 LEU A N 1
ATOM 881 C CA . LEU A 1 111 ? 9.094 -8.977 -12.688 1 93.31 111 LEU A CA 1
ATOM 882 C C . LEU A 1 111 ? 8.602 -7.734 -11.953 1 93.31 111 LEU A C 1
ATOM 884 O O . LEU A 1 111 ? 8.992 -6.613 -12.281 1 93.31 111 LEU A O 1
ATOM 888 N N . PHE A 1 112 ? 7.84 -7.93 -10.961 1 91.69 112 PHE A N 1
ATOM 889 C CA . PHE A 1 112 ? 7.285 -6.812 -10.203 1 91.69 112 PHE A CA 1
ATOM 890 C C . PHE A 1 112 ? 8.367 -6.145 -9.359 1 91.69 112 PHE A C 1
ATOM 892 O O . PHE A 1 112 ? 8.352 -4.926 -9.18 1 91.69 112 PHE A O 1
ATOM 899 N N . ILE A 1 113 ? 9.25 -6.902 -8.898 1 90.12 113 ILE A N 1
ATOM 900 C CA . ILE A 1 113 ? 10.344 -6.34 -8.109 1 90.12 113 ILE A CA 1
ATOM 901 C C . ILE A 1 113 ? 11.188 -5.414 -8.977 1 90.12 113 ILE A C 1
ATOM 903 O O . ILE A 1 113 ? 11.57 -4.324 -8.547 1 90.12 113 ILE A O 1
ATOM 907 N N . CYS A 1 114 ? 11.414 -5.852 -10.18 1 92.12 114 CYS A N 1
ATOM 908 C CA . CYS A 1 114 ? 12.211 -5.039 -11.094 1 92.12 114 CYS A CA 1
ATOM 909 C C . CYS A 1 114 ? 11.508 -3.727 -11.414 1 92.12 114 CYS A C 1
ATOM 911 O O . CYS A 1 114 ? 12.133 -2.668 -11.422 1 92.12 114 CYS A O 1
ATOM 913 N N . TYR A 1 115 ? 10.266 -3.824 -11.578 1 91.25 115 TYR A N 1
ATOM 914 C CA . TYR A 1 115 ? 9.508 -2.625 -11.914 1 91.25 115 TYR A CA 1
ATOM 915 C C . TYR A 1 115 ? 9.461 -1.659 -10.742 1 91.25 115 TYR A C 1
ATOM 917 O O . TYR A 1 115 ? 9.758 -0.472 -10.891 1 91.25 115 TYR A O 1
ATOM 925 N N . VAL A 1 116 ? 9.164 -2.121 -9.531 1 86.25 116 VAL A N 1
ATOM 926 C CA . VAL A 1 116 ? 8.945 -1.278 -8.359 1 86.25 116 VAL A CA 1
ATOM 927 C C . VAL A 1 116 ? 10.266 -0.652 -7.918 1 86.25 116 VAL A C 1
ATOM 929 O O . VAL A 1 116 ? 10.305 0.525 -7.555 1 86.25 116 VAL A O 1
ATOM 932 N N . THR A 1 117 ? 11.32 -1.387 -7.93 1 84.06 117 THR A N 1
ATOM 933 C CA . THR A 1 117 ? 12.609 -0.873 -7.477 1 84.06 117 THR A CA 1
ATOM 934 C C . THR A 1 117 ? 13.141 0.186 -8.438 1 84.06 117 THR A C 1
ATOM 936 O O . THR A 1 117 ? 13.781 1.149 -8.016 1 84.06 117 THR A O 1
ATOM 939 N N . THR A 1 118 ? 12.867 0.022 -9.672 1 87.06 118 THR A N 1
ATOM 940 C CA . THR A 1 118 ? 13.375 0.971 -10.656 1 87.06 118 THR A CA 1
ATOM 941 C C . THR A 1 118 ? 12.516 2.234 -10.688 1 87.06 118 THR A C 1
ATOM 943 O O . THR A 1 118 ? 13.016 3.322 -10.977 1 87.06 118 THR A O 1
ATOM 946 N N . CYS A 1 119 ? 11.281 2.072 -10.344 1 83 119 CYS A N 1
ATOM 947 C CA . CYS A 1 119 ? 10.391 3.227 -10.305 1 83 119 CYS A CA 1
ATOM 948 C C . CYS A 1 119 ? 10.812 4.207 -9.219 1 83 119 CYS A C 1
ATOM 950 O O . CYS A 1 119 ? 10.516 5.402 -9.305 1 83 119 CYS A O 1
ATOM 952 N N . GLN A 1 120 ? 11.492 3.783 -8.242 1 75.44 120 GLN A N 1
ATOM 953 C CA . GLN A 1 120 ? 11.883 4.625 -7.117 1 75.44 120 GLN A CA 1
ATOM 954 C C . GLN A 1 120 ? 13.141 5.43 -7.445 1 75.44 120 GLN A C 1
ATOM 956 O O . GLN A 1 120 ? 13.461 6.402 -6.762 1 75.44 120 GLN A O 1
ATOM 961 N N . ILE A 1 121 ? 13.805 5.008 -8.445 1 73.12 121 ILE A N 1
ATOM 962 C CA . ILE A 1 121 ? 15.078 5.633 -8.781 1 73.12 121 ILE A CA 1
ATOM 963 C C . ILE A 1 121 ? 14.836 6.953 -9.5 1 73.12 121 ILE A C 1
ATOM 965 O O . ILE A 1 121 ? 14.117 6.996 -10.5 1 73.12 121 ILE A O 1
ATOM 969 N N . ASP A 1 122 ? 15.297 8.008 -8.914 1 63.44 122 ASP A N 1
ATOM 970 C CA . ASP A 1 122 ? 15.18 9.328 -9.531 1 63.44 122 ASP A CA 1
ATOM 971 C C . ASP A 1 122 ? 16.172 9.5 -10.672 1 63.44 122 ASP A C 1
ATOM 973 O O . ASP A 1 122 ? 17.391 9.516 -10.438 1 63.44 122 ASP A O 1
ATOM 977 N N . THR A 1 123 ? 15.742 9.484 -11.836 1 63.09 123 THR A N 1
ATOM 978 C CA . THR A 1 123 ? 16.594 9.578 -13.023 1 63.09 123 THR A CA 1
ATOM 979 C C . THR A 1 123 ? 17.281 10.93 -13.094 1 63.09 123 THR A C 1
ATOM 981 O O . THR A 1 123 ? 18.281 11.086 -13.805 1 63.09 123 THR A O 1
ATOM 984 N N . HIS A 1 124 ? 16.766 11.867 -12.281 1 57.19 124 HIS A N 1
ATOM 985 C CA . HIS A 1 124 ? 17.438 13.164 -12.312 1 57.19 124 HIS A CA 1
ATOM 986 C C . HIS A 1 124 ? 18.844 13.07 -11.742 1 57.19 124 HIS A C 1
ATOM 988 O O . HIS A 1 124 ? 19.719 13.875 -12.102 1 57.19 124 HIS A O 1
ATOM 994 N N . MET A 1 125 ? 19 12.086 -11.016 1 54.75 125 MET A N 1
ATOM 995 C CA . MET A 1 125 ? 20.344 11.859 -10.492 1 54.75 125 MET A CA 1
ATOM 996 C C . MET A 1 125 ? 21.297 11.461 -11.609 1 54.75 125 MET A C 1
ATOM 998 O O . MET A 1 125 ? 22.5 11.711 -11.523 1 54.75 125 MET A O 1
ATOM 1002 N N . ILE A 1 126 ? 20.672 10.852 -12.617 1 56.66 126 ILE A N 1
ATOM 1003 C CA . ILE A 1 126 ? 21.469 10.359 -13.742 1 56.66 126 ILE A CA 1
ATOM 1004 C C . ILE A 1 126 ? 21.969 11.531 -14.578 1 56.66 126 ILE A C 1
ATOM 1006 O O . ILE A 1 126 ? 23.094 11.5 -15.094 1 56.66 126 ILE A O 1
ATOM 1010 N N . LYS A 1 127 ? 21.062 12.477 -14.742 1 55.66 127 LYS A N 1
ATOM 1011 C CA . LYS A 1 127 ? 21.422 13.562 -15.648 1 55.66 127 LYS A CA 1
ATOM 1012 C C . LYS A 1 127 ? 22.594 14.375 -15.109 1 55.66 127 LYS A C 1
ATOM 1014 O O . LYS A 1 127 ? 23.344 14.984 -15.875 1 55.66 127 LYS A O 1
ATOM 1019 N N . ARG A 1 128 ? 22.797 14.25 -13.867 1 54.34 128 ARG A N 1
ATOM 1020 C CA . ARG A 1 128 ? 23.922 15 -13.336 1 54.34 128 ARG A CA 1
ATOM 1021 C C . ARG A 1 128 ? 25.156 14.102 -13.195 1 54.34 128 ARG A C 1
ATOM 1023 O O . ARG A 1 128 ? 25.906 14.227 -12.234 1 54.34 128 ARG A O 1
ATOM 1030 N N . VAL A 1 129 ? 25.203 13.203 -14.141 1 60.69 129 VAL A N 1
ATOM 1031 C CA . VAL A 1 129 ? 26.344 12.297 -14.141 1 60.69 129 VAL A CA 1
ATOM 1032 C C . VAL A 1 129 ? 27.625 13.086 -14.359 1 60.69 129 VAL A C 1
ATOM 1034 O O . VAL A 1 129 ? 27.75 13.812 -15.344 1 60.69 129 VAL A O 1
ATOM 1037 N N . GLY A 1 130 ? 28.375 13.258 -13.422 1 68.69 130 GLY A N 1
ATOM 1038 C CA . GLY A 1 130 ? 29.672 13.914 -13.562 1 68.69 130 GLY A CA 1
ATOM 1039 C C . GLY A 1 130 ? 30.609 13.172 -14.5 1 68.69 130 GLY A C 1
ATOM 1040 O O . GLY A 1 130 ? 30.375 12.008 -14.82 1 68.69 130 GLY A O 1
ATOM 1041 N N . ARG A 1 131 ? 31.641 13.75 -15.211 1 79.62 131 ARG A N 1
ATOM 1042 C CA . ARG A 1 131 ? 32.625 13.156 -16.094 1 79.62 131 ARG A CA 1
ATOM 1043 C C . ARG A 1 131 ? 33.312 11.953 -15.445 1 79.62 131 ARG A C 1
ATOM 1045 O O . ARG A 1 131 ? 33.531 10.938 -16.094 1 79.62 131 ARG A O 1
ATOM 1052 N N . LEU A 1 132 ? 33.469 12.023 -14.203 1 82.69 132 LEU A N 1
ATOM 1053 C CA . LEU A 1 132 ? 34.125 10.93 -13.484 1 82.69 132 LEU A CA 1
ATOM 1054 C C . LEU A 1 132 ? 33.188 9.711 -13.43 1 82.69 132 LEU A C 1
ATOM 1056 O O . LEU A 1 132 ? 33.656 8.578 -13.594 1 82.69 132 LEU A O 1
ATOM 1060 N N . ALA A 1 133 ? 31.984 9.922 -13.211 1 86.25 133 ALA A N 1
ATOM 1061 C CA . ALA A 1 133 ? 31.031 8.812 -13.148 1 86.25 133 ALA A CA 1
ATOM 1062 C C . ALA A 1 133 ? 30.922 8.102 -14.492 1 86.25 133 ALA A C 1
ATOM 1064 O O . ALA A 1 133 ? 30.797 6.879 -14.547 1 86.25 133 ALA A O 1
ATOM 1065 N N . PHE A 1 134 ? 31.047 8.836 -15.555 1 88.88 134 PHE A N 1
ATOM 1066 C CA . PHE A 1 134 ? 30.953 8.273 -16.906 1 88.88 134 PHE A CA 1
ATOM 1067 C C . PHE A 1 134 ? 32.188 7.422 -17.219 1 88.88 134 PHE A C 1
ATOM 1069 O O . PHE A 1 134 ? 32.031 6.305 -17.719 1 88.88 134 PHE A O 1
ATOM 1076 N N . ILE A 1 135 ? 33.312 7.902 -16.875 1 91.06 135 ILE A N 1
ATOM 1077 C CA . ILE A 1 135 ? 34.531 7.164 -17.141 1 91.06 135 ILE A CA 1
ATOM 1078 C C . ILE A 1 135 ? 34.594 5.922 -16.25 1 91.06 135 ILE A C 1
ATOM 1080 O O . ILE A 1 135 ? 35 4.848 -16.703 1 91.06 135 ILE A O 1
ATOM 1084 N N . ASN A 1 136 ? 34.188 6.078 -15.055 1 91.81 136 ASN A N 1
ATOM 1085 C CA . ASN A 1 136 ? 34.125 4.926 -14.164 1 91.81 136 ASN A CA 1
ATOM 1086 C C . ASN A 1 136 ? 33.219 3.838 -14.719 1 91.81 136 ASN A C 1
ATOM 1088 O O . ASN A 1 136 ? 33.531 2.648 -14.625 1 91.81 136 ASN A O 1
ATOM 1092 N N . GLY A 1 137 ? 32.125 4.23 -15.297 1 92.88 137 GLY A N 1
ATOM 1093 C CA . GLY A 1 137 ? 31.172 3.266 -15.859 1 92.88 137 GLY A CA 1
ATOM 1094 C C . GLY A 1 137 ? 31.75 2.484 -17.016 1 92.88 137 GLY A C 1
ATOM 1095 O O . GLY A 1 137 ? 31.562 1.269 -17.109 1 92.88 137 GLY A O 1
ATOM 1096 N N . ILE A 1 138 ? 32.469 3.125 -17.828 1 93.94 138 ILE A N 1
ATOM 1097 C CA . ILE A 1 138 ? 33.094 2.482 -19 1 93.94 138 ILE A CA 1
ATOM 1098 C C . ILE A 1 138 ? 34.188 1.524 -18.547 1 93.94 138 ILE A C 1
ATOM 1100 O O . ILE A 1 138 ? 34.25 0.389 -19.016 1 93.94 138 ILE A O 1
ATOM 1104 N N . VAL A 1 139 ? 34.969 1.989 -17.641 1 94.88 139 VAL A N 1
ATOM 1105 C CA . VAL A 1 139 ? 36.094 1.171 -17.156 1 94.88 139 VAL A CA 1
ATOM 1106 C C . VAL A 1 139 ? 35.531 -0.031 -16.391 1 94.88 139 VAL A C 1
ATOM 1108 O O . VAL A 1 139 ? 36.094 -1.132 -16.484 1 94.88 139 VAL A O 1
ATOM 1111 N N . LEU A 1 140 ? 34.5 0.208 -15.68 1 94.31 140 LEU A N 1
ATOM 1112 C CA . LEU A 1 140 ? 33.844 -0.862 -14.938 1 94.31 140 LEU A CA 1
ATOM 1113 C C . LEU A 1 140 ? 33.281 -1.914 -15.883 1 94.31 140 LEU A C 1
ATOM 1115 O O . LEU A 1 140 ? 33.125 -3.082 -15.516 1 94.31 140 LEU A O 1
ATOM 1119 N N . PHE A 1 141 ? 32.938 -1.493 -17.062 1 93.94 141 PHE A N 1
ATOM 1120 C CA . PHE A 1 141 ? 32.406 -2.426 -18.047 1 93.94 141 PHE A CA 1
ATOM 1121 C C . PHE A 1 141 ? 33.531 -3.221 -18.703 1 93.94 141 PHE A C 1
ATOM 1123 O O . PHE A 1 141 ? 33.406 -4.441 -18.844 1 93.94 141 PHE A O 1
ATOM 1130 N N . LEU A 1 142 ? 34.625 -2.656 -18.938 1 94.5 142 LEU A N 1
ATOM 1131 C CA . LEU A 1 142 ? 35.656 -3.254 -19.766 1 94.5 142 LEU A CA 1
ATOM 1132 C C . LEU A 1 142 ? 36.625 -4.09 -18.906 1 94.5 142 LEU A C 1
ATOM 1134 O O . LEU A 1 142 ? 36.875 -5.25 -19.219 1 94.5 142 LEU A O 1
ATOM 1138 N N . ILE A 1 143 ? 37.031 -3.607 -17.828 1 94.94 143 ILE A N 1
ATOM 1139 C CA . ILE A 1 143 ? 38.125 -4.23 -17.078 1 94.94 143 ILE A CA 1
ATOM 1140 C C . ILE A 1 143 ? 37.625 -5.535 -16.453 1 94.94 143 ILE A C 1
ATOM 1142 O O . ILE A 1 143 ? 38.25 -6.59 -16.641 1 94.94 143 ILE A O 1
ATOM 1146 N N . PRO A 1 144 ? 36.594 -5.512 -15.68 1 94.69 144 PRO A N 1
ATOM 1147 C CA . PRO A 1 144 ? 36.156 -6.789 -15.109 1 94.69 144 PRO A CA 1
ATOM 1148 C C . PRO A 1 144 ? 35.781 -7.82 -16.172 1 94.69 144 PRO A C 1
ATOM 1150 O O . PRO A 1 144 ? 36.031 -9.016 -15.984 1 94.69 144 PRO A O 1
ATOM 1153 N N . PHE A 1 145 ? 35.25 -7.391 -17.328 1 93.06 145 PHE A N 1
ATOM 1154 C CA . PHE A 1 145 ? 34.906 -8.312 -18.406 1 93.06 145 PHE A CA 1
ATOM 1155 C C . PHE A 1 145 ? 36.156 -8.953 -19 1 93.06 145 PHE A C 1
ATOM 1157 O O . PHE A 1 145 ? 36.219 -10.18 -19.125 1 93.06 145 PHE A O 1
ATOM 1164 N N . LEU A 1 146 ? 37.125 -8.172 -19.266 1 94 146 LEU A N 1
ATOM 1165 C CA . LEU A 1 146 ? 38.375 -8.672 -19.875 1 94 146 LEU A CA 1
ATOM 1166 C C . LEU A 1 146 ? 39.156 -9.508 -18.875 1 94 146 LEU A C 1
ATOM 1168 O O . LEU A 1 146 ? 39.688 -10.57 -19.219 1 94 146 LEU A O 1
ATOM 1172 N N . TRP A 1 147 ? 39.219 -8.984 -17.719 1 93.44 147 TRP A N 1
ATOM 1173 C CA . TRP A 1 147 ? 39.938 -9.711 -16.672 1 93.44 147 TRP A CA 1
ATOM 1174 C C . TRP A 1 147 ? 39.25 -11.039 -16.359 1 93.44 147 TRP A C 1
ATOM 1176 O O . TRP A 1 147 ? 39.906 -12.047 -16.109 1 93.44 147 TRP A O 1
ATOM 1186 N N . GLY A 1 148 ? 38 -11.055 -16.312 1 91.94 148 GLY A N 1
ATOM 1187 C CA . GLY A 1 148 ? 37.219 -12.273 -16.078 1 91.94 148 GLY A CA 1
ATOM 1188 C C . GLY A 1 148 ? 37.438 -13.312 -17.172 1 91.94 148 GLY A C 1
ATOM 1189 O O . GLY A 1 148 ? 37.625 -14.492 -16.875 1 91.94 148 GLY A O 1
ATOM 1190 N N . GLN A 1 149 ? 37.438 -12.852 -18.406 1 91 149 GLN A N 1
ATOM 1191 C CA . GLN A 1 149 ? 37.625 -13.766 -19.516 1 91 149 GLN A CA 1
ATOM 1192 C C . GLN A 1 149 ? 39.062 -14.344 -19.5 1 91 149 GLN A C 1
ATOM 1194 O O . GLN A 1 149 ? 39.25 -15.523 -19.781 1 91 149 GLN A O 1
ATOM 1199 N N . PHE A 1 150 ? 39.969 -13.547 -19.188 1 91.31 150 PHE A N 1
ATOM 1200 C CA . PHE A 1 150 ? 41.375 -13.984 -19.094 1 91.31 150 PHE A CA 1
ATOM 1201 C C . PHE A 1 150 ? 41.531 -15.039 -18 1 91.31 150 PHE A C 1
ATOM 1203 O O . PHE A 1 150 ? 42.188 -16.062 -18.219 1 91.31 150 PHE A O 1
ATOM 1210 N N . THR A 1 151 ? 40.906 -14.797 -16.906 1 89.81 151 THR A N 1
ATOM 1211 C CA . THR A 1 151 ? 41 -15.742 -15.797 1 89.81 151 THR A CA 1
ATOM 1212 C C . THR A 1 151 ? 40.281 -17.047 -16.141 1 89.81 151 THR A C 1
ATOM 1214 O O . THR A 1 151 ? 40.719 -18.125 -15.75 1 89.81 151 THR A O 1
ATOM 1217 N N . ALA A 1 152 ? 39.156 -16.922 -16.812 1 89.25 152 ALA A N 1
ATOM 1218 C CA . ALA A 1 152 ? 38.406 -18.109 -17.219 1 89.25 152 ALA A CA 1
ATOM 1219 C C . ALA A 1 152 ? 39.25 -19 -18.141 1 89.25 152 ALA A C 1
ATOM 1221 O O . ALA A 1 152 ? 39.25 -20.219 -18.016 1 89.25 152 ALA A O 1
ATOM 1222 N N . ILE A 1 153 ? 40.062 -18.438 -19.047 1 86.81 153 ILE A N 1
ATOM 1223 C CA . ILE A 1 153 ? 40.938 -19.172 -19.953 1 86.81 153 ILE A CA 1
ATOM 1224 C C . ILE A 1 153 ? 42.062 -19.844 -19.172 1 86.81 153 ILE A C 1
ATOM 1226 O O . ILE A 1 153 ? 42.406 -21 -19.438 1 86.81 153 ILE A O 1
ATOM 1230 N N . LEU A 1 154 ? 42.562 -19.109 -18.188 1 84.25 154 LEU A N 1
ATOM 1231 C CA . LEU A 1 154 ? 43.688 -19.625 -17.391 1 84.25 154 LEU A CA 1
ATOM 1232 C C . LEU A 1 154 ? 43.25 -20.828 -16.562 1 84.25 154 LEU A C 1
ATOM 1234 O O . LEU A 1 154 ? 43.969 -21.812 -16.438 1 84.25 154 LEU A O 1
ATOM 1238 N N . ILE A 1 155 ? 42.094 -20.766 -16 1 82.94 155 ILE A N 1
ATOM 1239 C CA . ILE A 1 155 ? 41.594 -21.828 -15.156 1 82.94 155 ILE A CA 1
ATOM 1240 C C . ILE A 1 155 ? 41.25 -23.047 -16 1 82.94 155 ILE A C 1
ATOM 1242 O O . ILE A 1 155 ? 41.5 -24.188 -15.602 1 82.94 155 ILE A O 1
ATOM 1246 N N . SER A 1 156 ? 40.562 -22.781 -17.125 1 78.06 156 SER A N 1
ATOM 1247 C CA . SER A 1 156 ? 40.219 -23.875 -18.016 1 78.06 156 SER A CA 1
ATOM 1248 C C . SER A 1 156 ? 41.438 -24.625 -18.5 1 78.06 156 SER A C 1
ATOM 1250 O O . SER A 1 156 ? 41.438 -25.844 -18.641 1 78.06 156 SER A O 1
ATOM 1252 N N . LYS A 1 157 ? 42.5 -23.953 -18.734 1 75.06 157 LYS A N 1
ATOM 1253 C CA . LYS A 1 157 ? 43.688 -24.562 -19.266 1 75.06 157 LYS A CA 1
ATOM 1254 C C . LYS A 1 157 ? 44.5 -25.25 -18.172 1 75.06 157 LYS A C 1
ATOM 1256 O O . LYS A 1 157 ? 45 -26.359 -18.359 1 75.06 157 LYS A O 1
ATOM 1261 N N . ARG A 1 158 ? 44.688 -24.531 -17.062 1 64.69 158 ARG A N 1
ATOM 1262 C CA . ARG A 1 158 ? 45.625 -25 -16.047 1 64.69 158 ARG A CA 1
ATOM 1263 C C . ARG A 1 158 ? 44.938 -25.922 -15.047 1 64.69 158 ARG A C 1
ATOM 1265 O O . ARG A 1 158 ? 45.562 -26.875 -14.562 1 64.69 158 ARG A O 1
ATOM 1272 N N . LEU A 1 159 ? 44.031 -25.312 -14.391 1 59.84 159 LEU A N 1
ATOM 1273 C CA . LEU A 1 159 ? 43.469 -26.031 -13.25 1 59.84 159 LEU A CA 1
ATOM 1274 C C . LEU A 1 159 ? 42.594 -27.188 -13.703 1 59.84 159 LEU A C 1
ATOM 1276 O O . LEU A 1 159 ? 42.094 -27.953 -12.883 1 59.84 159 LEU A O 1
ATOM 1280 N N . GLY A 1 160 ? 42.781 -27.859 -14.758 1 53.97 160 GLY A N 1
ATOM 1281 C CA . GLY A 1 160 ? 42.344 -29.203 -15.133 1 53.97 160 GLY A CA 1
ATOM 1282 C C . GLY A 1 160 ? 41 -29.219 -15.844 1 53.97 160 GLY A C 1
ATOM 1283 O O . GLY A 1 160 ? 40.281 -28.203 -15.867 1 53.97 160 GLY A O 1
ATOM 1284 N N . GLY A 1 161 ? 40.438 -30.594 -16.234 1 50.72 161 GLY A N 1
ATOM 1285 C CA . GLY A 1 161 ? 39.375 -31.312 -16.938 1 50.72 161 GLY A CA 1
ATOM 1286 C C . GLY A 1 161 ? 38 -30.844 -16.547 1 50.72 161 GLY A C 1
ATOM 1287 O O . GLY A 1 161 ? 37.812 -30.266 -15.477 1 50.72 161 GLY A O 1
ATOM 1288 N N . ARG A 1 162 ? 37.344 -30.438 -17.516 1 54 162 ARG A N 1
ATOM 1289 C CA . ARG A 1 162 ? 35.906 -30.203 -17.453 1 54 162 ARG A CA 1
ATOM 1290 C C . ARG A 1 162 ? 35.25 -31.125 -16.422 1 54 162 ARG A C 1
ATOM 1292 O O . ARG A 1 162 ? 35.406 -32.344 -16.484 1 54 162 ARG A O 1
ATOM 1299 N N . PRO A 1 163 ? 35.094 -30.641 -15.148 1 50.84 163 PRO A N 1
ATOM 1300 C CA . PRO A 1 163 ? 34.281 -31.625 -14.43 1 50.84 163 PRO A CA 1
ATOM 1301 C C . PRO A 1 163 ? 33.281 -32.312 -15.328 1 50.84 163 PRO A C 1
ATOM 1303 O O . PRO A 1 163 ? 32.875 -31.766 -16.344 1 50.84 163 PRO A O 1
ATOM 1306 N N . ALA A 1 164 ? 33.094 -33.531 -15.188 1 48.69 164 ALA A N 1
ATOM 1307 C CA . ALA A 1 164 ? 32.125 -34.344 -15.938 1 48.69 164 ALA A CA 1
ATOM 1308 C C . ALA A 1 164 ? 30.734 -33.688 -15.945 1 48.69 164 ALA A C 1
ATOM 1310 O O . ALA A 1 164 ? 30.25 -33.25 -14.898 1 48.69 164 ALA A O 1
ATOM 1311 N N . GLY A 1 165 ? 30.156 -33.281 -17.109 1 54.16 165 GLY A N 1
ATOM 1312 C CA . GLY A 1 165 ? 28.797 -32.812 -17.281 1 54.16 165 GLY A CA 1
ATOM 1313 C C . GLY A 1 165 ? 28.688 -31.312 -17.453 1 54.16 165 GLY A C 1
ATOM 1314 O O . GLY A 1 165 ? 27.594 -30.781 -17.625 1 54.16 165 GLY A O 1
ATOM 1315 N N . VAL A 1 166 ? 29.969 -30.641 -17.281 1 59.03 166 VAL A N 1
ATOM 1316 C CA . VAL A 1 166 ? 29.953 -29.172 -17.359 1 59.03 166 VAL A CA 1
ATOM 1317 C C . VAL A 1 166 ? 30.188 -28.734 -18.797 1 59.03 166 VAL A C 1
ATOM 1319 O O . VAL A 1 166 ? 31.094 -29.234 -19.469 1 59.03 166 VAL A O 1
ATOM 1322 N N . PRO A 1 167 ? 29.219 -27.938 -19.297 1 65.5 167 PRO A N 1
ATOM 1323 C CA . PRO A 1 167 ? 29.391 -27.422 -20.656 1 65.5 167 PRO A CA 1
ATOM 1324 C C . PRO A 1 167 ? 30.734 -26.703 -20.859 1 65.5 167 PRO A C 1
ATOM 1326 O O . PRO A 1 167 ? 31.266 -26.125 -19.906 1 65.5 167 PRO A O 1
ATOM 1329 N N . PRO A 1 168 ? 31.453 -26.984 -21.922 1 64.38 168 PRO A N 1
ATOM 1330 C CA . PRO A 1 168 ? 32.781 -26.422 -22.172 1 64.38 168 PRO A CA 1
ATOM 1331 C C . PRO A 1 168 ? 32.812 -24.906 -21.984 1 64.38 168 PRO A C 1
ATOM 1333 O O . PRO A 1 168 ? 33.844 -24.359 -21.516 1 64.38 168 PRO A O 1
ATOM 1336 N N . ALA A 1 169 ? 31.766 -24.25 -22.328 1 80.62 169 ALA A N 1
ATOM 1337 C CA . ALA A 1 169 ? 31.797 -22.797 -22.266 1 80.62 169 ALA A CA 1
ATOM 1338 C C . ALA A 1 169 ? 31.219 -22.281 -20.938 1 80.62 169 ALA A C 1
ATOM 1340 O O . ALA A 1 169 ? 30.844 -21.109 -20.828 1 80.62 169 ALA A O 1
ATOM 1341 N N . GLU A 1 170 ? 31.344 -23.047 -19.953 1 85.88 170 GLU A N 1
ATOM 1342 C CA . GLU A 1 170 ? 30.703 -22.688 -18.703 1 85.88 170 GLU A CA 1
ATOM 1343 C C . GLU A 1 170 ? 31.484 -21.594 -17.984 1 85.88 170 GLU A C 1
ATOM 1345 O O . GLU A 1 170 ? 30.891 -20.609 -17.516 1 85.88 170 GLU A O 1
ATOM 1350 N N . PHE A 1 171 ? 32.844 -21.688 -17.984 1 84.88 171 PHE A N 1
ATOM 1351 C CA . PHE A 1 171 ? 33.656 -20.719 -17.266 1 84.88 171 PHE A CA 1
ATOM 1352 C C . PHE A 1 171 ? 33.562 -19.344 -17.906 1 84.88 171 PHE A C 1
ATOM 1354 O O . PHE A 1 171 ? 33.594 -18.312 -17.219 1 84.88 171 PHE A O 1
ATOM 1361 N N . HIS A 1 172 ? 33.406 -19.328 -19.188 1 85.56 172 HIS A N 1
ATOM 1362 C CA . HIS A 1 172 ? 33.25 -18.047 -19.891 1 85.56 172 HIS A CA 1
ATOM 1363 C C . HIS A 1 172 ? 31.922 -17.391 -19.531 1 85.56 172 HIS A C 1
ATOM 1365 O O . HIS A 1 172 ? 31.875 -16.172 -19.328 1 85.56 172 HIS A O 1
ATOM 1371 N N . HIS A 1 173 ? 30.984 -18.234 -19.422 1 87 173 HIS A N 1
ATOM 1372 C CA . HIS A 1 173 ? 29.672 -17.703 -19.078 1 87 173 HIS A CA 1
ATOM 1373 C C . HIS A 1 173 ? 29.641 -17.203 -17.625 1 87 173 HIS A C 1
ATOM 1375 O O . HIS A 1 173 ? 29.016 -16.188 -17.328 1 87 173 HIS A O 1
ATOM 1381 N N . VAL A 1 174 ? 30.312 -17.922 -16.812 1 90.5 174 VAL A N 1
ATOM 1382 C CA . VAL A 1 174 ? 30.359 -17.531 -15.414 1 90.5 174 VAL A CA 1
ATOM 1383 C C . VAL A 1 174 ? 31.094 -16.203 -15.273 1 90.5 174 VAL A C 1
ATOM 1385 O O . VAL A 1 174 ? 30.672 -15.336 -14.5 1 90.5 174 VAL A O 1
ATOM 1388 N N . ALA A 1 175 ? 32.125 -16.016 -16 1 89.94 175 ALA A N 1
ATOM 1389 C CA . ALA A 1 175 ? 32.875 -14.781 -15.953 1 89.94 175 ALA A CA 1
ATOM 1390 C C . ALA A 1 175 ? 32.031 -13.602 -16.438 1 89.94 175 ALA A C 1
ATOM 1392 O O . ALA A 1 175 ? 32.125 -12.508 -15.867 1 89.94 175 ALA A O 1
ATOM 1393 N N . ILE A 1 176 ? 31.266 -13.797 -17.406 1 88.38 176 ILE A N 1
ATOM 1394 C CA . ILE A 1 176 ? 30.406 -12.742 -17.938 1 88.38 176 ILE A CA 1
ATOM 1395 C C . ILE A 1 176 ? 29.359 -12.352 -16.906 1 88.38 176 ILE A C 1
ATOM 1397 O O . ILE A 1 176 ? 29.156 -11.164 -16.641 1 88.38 176 ILE A O 1
ATOM 1401 N N . VAL A 1 177 ? 28.828 -13.344 -16.297 1 89.88 177 VAL A N 1
ATOM 1402 C CA . VAL A 1 177 ? 27.75 -13.102 -15.336 1 89.88 177 VAL A CA 1
ATOM 1403 C C . VAL A 1 177 ? 28.312 -12.414 -14.094 1 89.88 177 VAL A C 1
ATOM 1405 O O . VAL A 1 177 ? 27.672 -11.531 -13.523 1 89.88 177 VAL A O 1
ATOM 1408 N N . GLN A 1 178 ? 29.469 -12.773 -13.742 1 91.12 178 GLN A N 1
ATOM 1409 C CA . GLN A 1 178 ? 30.062 -12.188 -12.547 1 91.12 178 GLN A CA 1
ATOM 1410 C C . GLN A 1 178 ? 30.516 -10.75 -12.797 1 91.12 178 GLN A C 1
ATOM 1412 O O . GLN A 1 178 ? 30.625 -9.953 -11.859 1 91.12 178 GLN A O 1
ATOM 1417 N N . SER A 1 179 ? 30.688 -10.352 -14 1 91.62 179 SER A N 1
ATOM 1418 C CA . SER A 1 179 ? 31.125 -9 -14.344 1 91.62 179 SER A CA 1
ATOM 1419 C C . SER A 1 179 ? 29.953 -8.047 -14.453 1 91.62 179 SER A C 1
ATOM 1421 O O . SER A 1 179 ? 30.125 -6.824 -14.445 1 91.62 179 SER A O 1
ATOM 1423 N N . THR A 1 180 ? 28.797 -8.641 -14.492 1 88.81 180 THR A N 1
ATOM 1424 C CA . THR A 1 180 ? 27.625 -7.793 -14.633 1 88.81 180 THR A CA 1
ATOM 1425 C C . THR A 1 180 ? 27.156 -7.27 -13.273 1 88.81 180 THR A C 1
ATOM 1427 O O . THR A 1 180 ? 27.234 -7.984 -12.273 1 88.81 180 THR A O 1
ATOM 1430 N N . MET A 1 181 ? 26.859 -6.055 -13.258 1 91.31 181 MET A N 1
ATOM 1431 C CA . MET A 1 181 ? 26.375 -5.398 -12.047 1 91.31 181 MET A CA 1
ATOM 1432 C C . MET A 1 181 ? 25.016 -4.762 -12.281 1 91.31 181 MET A C 1
ATOM 1434 O O . MET A 1 181 ? 24.656 -4.465 -13.43 1 91.31 181 MET A O 1
ATOM 1438 N N . PHE A 1 182 ? 24.281 -4.637 -11.211 1 90.75 182 PHE A N 1
ATOM 1439 C CA . PHE A 1 182 ? 22.953 -4.051 -11.297 1 90.75 182 PHE A CA 1
ATOM 1440 C C . PHE A 1 182 ? 22.812 -2.887 -10.32 1 90.75 182 PHE A C 1
ATOM 1442 O O . PHE A 1 182 ? 22.938 -3.062 -9.109 1 90.75 182 PHE A O 1
ATOM 1449 N N . PHE A 1 183 ? 22.5 -1.74 -10.805 1 88.88 183 PHE A N 1
ATOM 1450 C CA . PHE A 1 183 ? 22.422 -0.544 -9.977 1 88.88 183 PHE A CA 1
ATOM 1451 C C . PHE A 1 183 ? 21.234 -0.625 -9.023 1 88.88 183 PHE A C 1
ATOM 1453 O O . PHE A 1 183 ? 21.234 0.013 -7.965 1 88.88 183 PHE A O 1
ATOM 1460 N N . GLN A 1 184 ? 20.266 -1.455 -9.391 1 87.06 184 GLN A N 1
ATOM 1461 C CA . GLN A 1 184 ? 19.078 -1.583 -8.547 1 87.06 184 GLN A CA 1
ATOM 1462 C C . GLN A 1 184 ? 19.438 -2.164 -7.18 1 87.06 184 GLN A C 1
ATOM 1464 O O . GLN A 1 184 ? 18.859 -1.773 -6.16 1 87.06 184 GLN A O 1
ATOM 1469 N N . VAL A 1 185 ? 20.312 -3.045 -7.199 1 88.88 185 VAL A N 1
ATOM 1470 C CA . VAL A 1 185 ? 20.719 -3.701 -5.965 1 88.88 185 VAL A CA 1
ATOM 1471 C C . VAL A 1 185 ? 21.453 -2.701 -5.066 1 88.88 185 VAL A C 1
ATOM 1473 O O . VAL A 1 185 ? 21.156 -2.609 -3.869 1 88.88 185 VAL A O 1
ATOM 1476 N N . VAL A 1 186 ? 22.266 -1.987 -5.633 1 89.19 186 VAL A N 1
ATOM 1477 C CA . VAL A 1 186 ? 23.062 -1.03 -4.871 1 89.19 186 VAL A CA 1
ATOM 1478 C C . VAL A 1 186 ? 22.172 0.09 -4.348 1 89.19 186 VAL A C 1
ATOM 1480 O O . VAL A 1 186 ? 22.375 0.59 -3.24 1 89.19 186 VAL A O 1
ATOM 1483 N N . TYR A 1 187 ? 21.219 0.469 -5.176 1 83.56 187 TYR A N 1
ATOM 1484 C CA . TYR A 1 187 ? 20.266 1.478 -4.719 1 83.56 187 TYR A CA 1
ATOM 1485 C C . TYR A 1 187 ? 19.547 1.019 -3.455 1 83.56 187 TYR A C 1
ATOM 1487 O O . TYR A 1 187 ? 19.375 1.799 -2.518 1 83.56 187 TYR A O 1
ATOM 1495 N N . GLY A 1 188 ? 19.156 -0.209 -3.479 1 81.69 188 GLY A N 1
ATOM 1496 C CA . GLY A 1 188 ? 18.469 -0.743 -2.314 1 81.69 188 GLY A CA 1
ATOM 1497 C C . GLY A 1 188 ? 19.328 -0.78 -1.071 1 81.69 188 GLY A C 1
ATOM 1498 O O . GLY A 1 188 ? 18.891 -0.42 0.018 1 81.69 188 GLY A O 1
ATOM 1499 N N . VAL A 1 189 ? 20.516 -1.151 -1.244 1 84.94 189 VAL A N 1
ATOM 1500 C CA . VAL A 1 189 ? 21.438 -1.273 -0.116 1 84.94 189 VAL A CA 1
ATOM 1501 C C . VAL A 1 189 ? 21.812 0.115 0.404 1 84.94 189 VAL A C 1
ATOM 1503 O O . VAL A 1 189 ? 21.812 0.35 1.614 1 84.94 189 VAL A O 1
ATOM 1506 N N . LEU A 1 190 ? 22.016 1.009 -0.489 1 82.81 190 LEU A N 1
ATOM 1507 C CA . LEU A 1 190 ? 22.391 2.361 -0.091 1 82.81 190 LEU A CA 1
ATOM 1508 C C . LEU A 1 190 ? 21.219 3.074 0.58 1 82.81 190 LEU A C 1
ATOM 1510 O O . LEU A 1 190 ? 21.422 3.885 1.487 1 82.81 190 LEU A O 1
ATOM 1514 N N . SER A 1 191 ? 20.078 2.779 0.037 1 74.25 191 SER A N 1
ATOM 1515 C CA . SER A 1 191 ? 18.891 3.355 0.658 1 74.25 191 SER A CA 1
ATOM 1516 C C . SER A 1 191 ? 18.703 2.857 2.088 1 74.25 191 SER A C 1
ATOM 1518 O O . SER A 1 191 ? 18.359 3.627 2.982 1 74.25 191 SER A O 1
ATOM 1520 N N . ASN A 1 192 ? 19.062 1.613 2.322 1 72 192 ASN A N 1
ATOM 1521 C CA . ASN A 1 192 ? 18.953 1.022 3.652 1 72 192 ASN A CA 1
ATOM 1522 C C . ASN A 1 192 ? 20.047 1.534 4.586 1 72 192 ASN A C 1
ATOM 1524 O O . ASN A 1 192 ? 19.828 1.655 5.793 1 72 192 ASN A O 1
ATOM 1528 N N . LEU A 1 193 ? 21.188 1.822 3.977 1 74.12 193 LEU A N 1
ATOM 1529 C CA . LEU A 1 193 ? 22.297 2.338 4.766 1 74.12 193 LEU A CA 1
ATOM 1530 C C . LEU A 1 193 ? 22.234 3.857 4.871 1 74.12 193 LEU A C 1
ATOM 1532 O O . LEU A 1 193 ? 23.094 4.477 5.504 1 74.12 193 LEU A O 1
ATOM 1536 N N . LYS A 1 194 ? 21.203 4.488 4.219 1 67.56 194 LYS A N 1
ATOM 1537 C CA . LYS A 1 194 ? 21 5.934 4.199 1 67.56 194 LYS A CA 1
ATOM 1538 C C . LYS A 1 194 ? 22.203 6.652 3.605 1 67.56 194 LYS A C 1
ATOM 1540 O O . LYS A 1 194 ? 22.672 7.656 4.148 1 67.56 194 LYS A O 1
ATOM 1545 N N . MET A 1 195 ? 22.844 6.07 2.627 1 74.75 195 MET A N 1
ATOM 1546 C CA . MET A 1 195 ? 24.031 6.637 1.985 1 74.75 195 MET A CA 1
ATOM 1547 C C . MET A 1 195 ? 23.703 7.094 0.564 1 74.75 195 MET A C 1
ATOM 1549 O O . MET A 1 195 ? 24.609 7.285 -0.247 1 74.75 195 MET A O 1
ATOM 1553 N N . LEU A 1 196 ? 22.469 7.172 0.19 1 72.88 196 LEU A N 1
ATOM 1554 C CA . LEU A 1 196 ? 22.062 7.512 -1.169 1 72.88 196 LEU A CA 1
ATOM 1555 C C . LEU A 1 196 ? 22.531 8.922 -1.536 1 72.88 196 LEU A C 1
ATOM 1557 O O . LEU A 1 196 ? 22.891 9.18 -2.688 1 72.88 196 LEU A O 1
ATOM 1561 N N . ASN A 1 197 ? 22.625 9.734 -0.552 1 61.66 197 ASN A N 1
ATOM 1562 C CA . ASN A 1 197 ? 22.906 11.133 -0.85 1 61.66 197 ASN A CA 1
ATOM 1563 C C . ASN A 1 197 ? 24.359 11.484 -0.54 1 61.66 197 ASN A C 1
ATOM 1565 O O . ASN A 1 197 ? 24.75 12.648 -0.635 1 61.66 197 ASN A O 1
ATOM 1569 N N . THR A 1 198 ? 25.141 10.578 -0.262 1 70.12 198 THR A N 1
ATOM 1570 C CA . THR A 1 198 ? 26.562 10.805 -0.027 1 70.12 198 THR A CA 1
ATOM 1571 C C . THR A 1 198 ? 27.328 10.844 -1.346 1 70.12 198 THR A C 1
ATOM 1573 O O . THR A 1 198 ? 26.828 10.391 -2.375 1 70.12 198 THR A O 1
ATOM 1576 N N . GLU A 1 199 ? 28.422 11.422 -1.293 1 73.19 199 GLU A N 1
ATOM 1577 C CA . GLU A 1 199 ? 29.219 11.555 -2.506 1 73.19 199 GLU A CA 1
ATOM 1578 C C . GLU A 1 199 ? 29.609 10.188 -3.057 1 73.19 199 GLU A C 1
ATOM 1580 O O . GLU A 1 199 ? 29.438 9.922 -4.246 1 73.19 199 GLU A O 1
ATOM 1585 N N . PRO A 1 200 ? 30.078 9.32 -2.188 1 82.62 200 PRO A N 1
ATOM 1586 C CA . PRO A 1 200 ? 30.406 7.996 -2.732 1 82.62 200 PRO A CA 1
ATOM 1587 C C . PRO A 1 200 ? 29.156 7.246 -3.215 1 82.62 200 PRO A C 1
ATOM 1589 O O . PRO A 1 200 ? 29.234 6.504 -4.199 1 82.62 200 PRO A O 1
ATOM 1592 N N . GLY A 1 201 ? 28.125 7.41 -2.535 1 84.19 201 GLY A N 1
ATOM 1593 C CA . GLY A 1 201 ? 26.891 6.758 -2.951 1 84.19 201 GLY A CA 1
ATOM 1594 C C . GLY A 1 201 ? 26.391 7.242 -4.297 1 84.19 201 GLY A C 1
ATOM 1595 O O . GLY A 1 201 ? 26 6.438 -5.148 1 84.19 201 GLY A O 1
ATOM 1596 N N . ARG A 1 202 ? 26.5 8.477 -4.523 1 77.88 202 ARG A N 1
ATOM 1597 C CA . ARG A 1 202 ? 26.062 9.055 -5.785 1 77.88 202 ARG A CA 1
ATOM 1598 C C . ARG A 1 202 ? 26.984 8.648 -6.93 1 77.88 202 ARG A C 1
ATOM 1600 O O . ARG A 1 202 ? 26.531 8.367 -8.039 1 77.88 202 ARG A O 1
ATOM 1607 N N . LEU A 1 203 ? 28.203 8.703 -6.605 1 83.75 203 LEU A N 1
ATOM 1608 C CA . LEU A 1 203 ? 29.188 8.312 -7.613 1 83.75 203 LEU A CA 1
ATOM 1609 C C . LEU A 1 203 ? 29.031 6.844 -7.992 1 83.75 203 LEU A C 1
ATOM 1611 O O . LEU A 1 203 ? 29.109 6.492 -9.172 1 83.75 203 LEU A O 1
ATOM 1615 N N . ALA A 1 204 ? 28.844 6.02 -7.012 1 89.94 204 ALA A N 1
ATOM 1616 C CA . ALA A 1 204 ? 28.656 4.594 -7.266 1 89.94 204 ALA A CA 1
ATOM 1617 C C . ALA A 1 204 ? 27.391 4.348 -8.102 1 89.94 204 ALA A C 1
ATOM 1619 O O . ALA A 1 204 ? 27.422 3.584 -9.07 1 89.94 204 ALA A O 1
ATOM 1620 N N . LEU A 1 205 ? 26.344 5 -7.773 1 86.88 205 LEU A N 1
ATOM 1621 C CA . LEU A 1 205 ? 25.078 4.793 -8.469 1 86.88 205 LEU A CA 1
ATOM 1622 C C . LEU A 1 205 ? 25.172 5.289 -9.914 1 86.88 205 LEU A C 1
ATOM 1624 O O . LEU A 1 205 ? 24.719 4.613 -10.836 1 86.88 205 LEU A O 1
ATOM 1628 N N . ALA A 1 206 ? 25.766 6.438 -10.07 1 84.75 206 ALA A N 1
ATOM 1629 C CA . ALA A 1 206 ? 25.891 6.996 -11.414 1 84.75 206 ALA A CA 1
ATOM 1630 C C . ALA A 1 206 ? 26.812 6.125 -12.273 1 84.75 206 ALA A C 1
ATOM 1632 O O . ALA A 1 206 ? 26.516 5.879 -13.445 1 84.75 206 ALA A O 1
ATOM 1633 N N . SER A 1 207 ? 27.891 5.637 -11.703 1 90.12 207 SER A N 1
ATOM 1634 C CA . SER A 1 207 ? 28.797 4.77 -12.438 1 90.12 207 SER A CA 1
ATOM 1635 C C . SER A 1 207 ? 28.125 3.459 -12.828 1 90.12 207 SER A C 1
ATOM 1637 O O . SER A 1 207 ? 28.312 2.965 -13.945 1 90.12 207 SER A O 1
ATOM 1639 N N . MET A 1 208 ? 27.375 2.936 -11.984 1 91.62 208 MET A N 1
ATOM 1640 C CA . MET A 1 208 ? 26.719 1.657 -12.242 1 91.62 208 MET A CA 1
ATOM 1641 C C . MET A 1 208 ? 25.609 1.812 -13.273 1 91.62 208 MET A C 1
ATOM 1643 O O . MET A 1 208 ? 25.344 0.896 -14.055 1 91.62 208 MET A O 1
ATOM 1647 N N . MET A 1 209 ? 24.938 2.893 -13.281 1 87.62 209 MET A N 1
ATOM 1648 C CA . MET A 1 209 ? 23.906 3.131 -14.281 1 87.62 209 MET A CA 1
ATOM 1649 C C . MET A 1 209 ? 24.516 3.158 -15.688 1 87.62 209 MET A C 1
ATOM 1651 O O . MET A 1 209 ? 23.938 2.607 -16.625 1 87.62 209 MET A O 1
ATOM 1655 N N . VAL A 1 210 ? 25.641 3.838 -15.781 1 87.75 210 VAL A N 1
ATOM 1656 C CA . VAL A 1 210 ? 26.344 3.871 -17.062 1 87.75 210 VAL A CA 1
ATOM 1657 C C . VAL A 1 210 ? 26.766 2.459 -17.453 1 87.75 210 VAL A C 1
ATOM 1659 O O . VAL A 1 210 ? 26.578 2.047 -18.609 1 87.75 210 VAL A O 1
ATOM 1662 N N . HIS A 1 211 ? 27.281 1.769 -16.516 1 91.88 211 HIS A N 1
ATOM 1663 C CA . HIS A 1 211 ? 27.672 0.382 -16.75 1 91.88 211 HIS A CA 1
ATOM 1664 C C . HIS A 1 211 ? 26.484 -0.448 -17.234 1 91.88 211 HIS A C 1
ATOM 1666 O O . HIS A 1 211 ? 26.609 -1.221 -18.188 1 91.88 211 HIS A O 1
ATOM 1672 N N . ASP A 1 212 ? 25.375 -0.337 -16.594 1 89.56 212 ASP A N 1
ATOM 1673 C CA . ASP A 1 212 ? 24.203 -1.119 -16.938 1 89.56 212 ASP A CA 1
ATOM 1674 C C . ASP A 1 212 ? 23.703 -0.766 -18.344 1 89.56 212 ASP A C 1
ATOM 1676 O O . ASP A 1 212 ? 23.312 -1.648 -19.109 1 89.56 212 ASP A O 1
ATOM 1680 N N . CYS A 1 213 ? 23.734 0.472 -18.688 1 84.19 213 CYS A N 1
ATOM 1681 C CA . CYS A 1 213 ? 23.328 0.898 -20.016 1 84.19 213 CYS A CA 1
ATOM 1682 C C . CYS A 1 213 ? 24.25 0.32 -21.094 1 84.19 213 CYS A C 1
ATOM 1684 O O . CYS A 1 213 ? 23.781 -0.178 -22.109 1 84.19 213 CYS A O 1
ATOM 1686 N N . LEU A 1 214 ? 25.469 0.338 -20.797 1 88.38 214 LEU A N 1
ATOM 1687 C CA . LEU A 1 214 ? 26.438 -0.209 -21.734 1 88.38 214 LEU A CA 1
ATOM 1688 C C . LEU A 1 214 ? 26.297 -1.725 -21.828 1 88.38 214 LEU A C 1
ATOM 1690 O O . LEU A 1 214 ? 26.406 -2.291 -22.922 1 88.38 214 LEU A O 1
ATOM 1694 N N . SER A 1 215 ? 26.078 -2.322 -20.703 1 89.44 215 SER A N 1
ATOM 1695 C CA . SER A 1 215 ? 25.906 -3.771 -20.688 1 89.44 215 SER A CA 1
ATOM 1696 C C . SER A 1 215 ? 24.672 -4.188 -21.484 1 89.44 215 SER A C 1
ATOM 1698 O O . SER A 1 215 ? 24.719 -5.184 -22.219 1 89.44 215 SER A O 1
ATOM 1700 N N . TRP A 1 216 ? 23.641 -3.537 -21.406 1 84.25 216 TRP A N 1
ATOM 1701 C CA . TRP A 1 216 ? 22.438 -3.836 -22.172 1 84.25 216 TRP A CA 1
ATOM 1702 C C . TRP A 1 216 ? 22.672 -3.672 -23.656 1 84.25 216 TRP A C 1
ATOM 1704 O O . TRP A 1 216 ? 22.234 -4.5 -24.469 1 84.25 216 TRP A O 1
ATOM 1714 N N . CYS A 1 217 ? 23.375 -2.631 -23.984 1 82.75 217 CYS A N 1
ATOM 1715 C CA . CYS A 1 217 ? 23.703 -2.408 -25.391 1 82.75 217 CYS A CA 1
ATOM 1716 C C . CYS A 1 217 ? 24.578 -3.535 -25.922 1 82.75 217 CYS A C 1
ATOM 1718 O O . CYS A 1 217 ? 24.375 -4.012 -27.047 1 82.75 217 CYS A O 1
ATOM 1720 N N . PHE A 1 218 ? 25.453 -3.914 -25.109 1 85.38 218 PHE A N 1
ATOM 1721 C CA . PHE A 1 218 ? 26.344 -5 -25.5 1 85.38 218 PHE A CA 1
ATOM 1722 C C . PHE A 1 218 ? 25.562 -6.301 -25.672 1 85.38 218 PHE A C 1
ATOM 1724 O O . PHE A 1 218 ? 25.828 -7.07 -26.594 1 85.38 218 PHE A O 1
ATOM 1731 N N . PHE A 1 219 ? 24.656 -6.59 -24.797 1 80.56 219 PHE A N 1
ATOM 1732 C CA . PHE A 1 219 ? 23.844 -7.793 -24.891 1 80.56 219 PHE A CA 1
ATOM 1733 C C . PHE A 1 219 ? 22.984 -7.785 -26.156 1 80.56 219 PHE A C 1
ATOM 1735 O O . PHE A 1 219 ? 22.828 -8.812 -26.812 1 80.56 219 PHE A O 1
ATOM 1742 N N . MET A 1 220 ? 22.469 -6.668 -26.438 1 81.44 220 MET A N 1
ATOM 1743 C CA . MET A 1 220 ? 21.672 -6.535 -27.641 1 81.44 220 MET A CA 1
ATOM 1744 C C . MET A 1 220 ? 22.516 -6.781 -28.891 1 81.44 220 MET A C 1
ATOM 1746 O O . MET A 1 220 ? 22.078 -7.465 -29.812 1 81.44 220 MET A O 1
ATOM 1750 N N . LEU A 1 221 ? 23.719 -6.32 -28.797 1 77.5 221 LEU A N 1
ATOM 1751 C CA . LEU A 1 221 ? 24.625 -6.484 -29.922 1 77.5 221 LEU A CA 1
ATOM 1752 C C . LEU A 1 221 ? 25.078 -7.938 -30.062 1 77.5 221 LEU A C 1
ATOM 1754 O O . LEU A 1 221 ? 25.219 -8.445 -31.172 1 77.5 221 LEU A O 1
ATOM 1758 N N . ASN A 1 222 ? 25.266 -8.586 -28.984 1 78.06 222 ASN A N 1
ATOM 1759 C CA . ASN A 1 222 ? 25.688 -9.984 -29 1 78.06 222 ASN A CA 1
ATOM 1760 C C . ASN A 1 222 ? 24.609 -10.891 -29.594 1 78.06 222 ASN A C 1
ATOM 1762 O O . ASN A 1 222 ? 24.938 -11.836 -30.328 1 78.06 222 ASN A O 1
ATOM 1766 N N . ILE A 1 223 ? 23.406 -10.672 -29.25 1 76.44 223 ILE A N 1
ATOM 1767 C CA . ILE A 1 223 ? 22.312 -11.461 -29.797 1 76.44 223 ILE A CA 1
ATOM 1768 C C . ILE A 1 223 ? 22.25 -11.258 -31.312 1 76.44 223 ILE A C 1
ATOM 1770 O O . ILE A 1 223 ? 22.031 -12.211 -32.062 1 76.44 223 ILE A O 1
ATOM 1774 N N . ALA A 1 224 ? 22.531 -10.031 -31.734 1 72.94 224 ALA A N 1
ATOM 1775 C CA . ALA A 1 224 ? 22.516 -9.727 -33.156 1 72.94 224 ALA A CA 1
ATOM 1776 C C . ALA A 1 224 ? 23.688 -10.414 -33.875 1 72.94 224 ALA A C 1
ATOM 1778 O O . ALA A 1 224 ? 23.516 -10.93 -35 1 72.94 224 ALA A O 1
ATOM 1779 N N . LEU A 1 225 ? 24.812 -10.5 -33.188 1 72.44 225 LEU A N 1
ATOM 1780 C CA . LEU A 1 225 ? 26.016 -11.047 -33.812 1 72.44 225 LEU A CA 1
ATOM 1781 C C . LEU A 1 225 ? 25.953 -12.57 -33.844 1 72.44 225 LEU A C 1
ATOM 1783 O O . LEU A 1 225 ? 26.469 -13.188 -34.781 1 72.44 225 LEU A O 1
ATOM 1787 N N . LYS A 1 226 ? 25.469 -13.203 -32.844 1 71.31 226 LYS A N 1
ATOM 1788 C CA . LYS A 1 226 ? 25.391 -14.656 -32.812 1 71.31 226 LYS A CA 1
ATOM 1789 C C . LYS A 1 226 ? 24.531 -15.195 -33.938 1 71.31 226 LYS A C 1
ATOM 1791 O O . LYS A 1 226 ? 24.781 -16.297 -34.438 1 71.31 226 LYS A O 1
ATOM 1796 N N . HIS A 1 227 ? 23.547 -14.539 -34.281 1 62.91 227 HIS A N 1
ATOM 1797 C CA . HIS A 1 227 ? 22.672 -15.016 -35.312 1 62.91 227 HIS A CA 1
ATOM 1798 C C . HIS A 1 227 ? 23.188 -14.633 -36.719 1 62.91 227 HIS A C 1
ATOM 1800 O O . HIS A 1 227 ? 22.641 -15.07 -37.719 1 62.91 227 HIS A O 1
ATOM 1806 N N . ASN A 1 228 ? 24.219 -13.758 -36.781 1 59.28 228 ASN A N 1
ATOM 1807 C CA . ASN A 1 228 ? 24.797 -13.367 -38.062 1 59.28 228 ASN A CA 1
ATOM 1808 C C . ASN A 1 228 ? 25.625 -14.5 -38.656 1 59.28 228 ASN A C 1
ATOM 1810 O O . ASN A 1 228 ? 26.141 -14.375 -39.781 1 59.28 228 ASN A O 1
ATOM 1814 N N . THR A 1 229 ? 25.906 -15.531 -37.969 1 51.97 229 THR A N 1
ATOM 1815 C CA . THR A 1 229 ? 26.812 -16.484 -38.594 1 51.97 229 THR A CA 1
ATOM 1816 C C . THR A 1 229 ? 26.125 -17.219 -39.75 1 51.97 229 THR A C 1
ATOM 1818 O O . THR A 1 229 ? 26.797 -17.719 -40.656 1 51.97 229 THR A O 1
ATOM 1821 N N . HIS A 1 230 ? 24.938 -17.516 -39.781 1 50.75 230 HIS A N 1
ATOM 1822 C CA . HIS A 1 230 ? 24.406 -18.156 -40.969 1 50.75 230 HIS A CA 1
ATOM 1823 C C . HIS A 1 230 ? 23.578 -17.172 -41.812 1 50.75 230 HIS A C 1
ATOM 1825 O O . HIS A 1 230 ? 23.016 -16.219 -41.25 1 50.75 230 HIS A O 1
ATOM 1831 N N . SER A 1 231 ? 23.797 -17.016 -43.219 1 50.84 231 SER A N 1
ATOM 1832 C CA . SER A 1 231 ? 23.297 -16.078 -44.219 1 50.84 231 SER A CA 1
ATOM 1833 C C . SER A 1 231 ? 21.859 -15.68 -43.938 1 50.84 231 SER A C 1
ATOM 1835 O O . SER A 1 231 ? 21.516 -14.492 -43.969 1 50.84 231 SER A O 1
ATOM 1837 N N . ALA A 1 232 ? 20.906 -16.531 -44.062 1 52.22 232 ALA A N 1
ATOM 1838 C CA . ALA A 1 232 ? 19.469 -16.391 -43.875 1 52.22 232 ALA A CA 1
ATOM 1839 C C . ALA A 1 232 ? 19.172 -15.781 -42.5 1 52.22 232 ALA A C 1
ATOM 1841 O O . ALA A 1 232 ? 18.203 -15.047 -42.312 1 52.22 232 ALA A O 1
ATOM 1842 N N . ASP A 1 233 ? 20.219 -15.766 -41.625 1 62.47 233 ASP A N 1
ATOM 1843 C CA . ASP A 1 233 ? 20.203 -15.516 -40.188 1 62.47 233 ASP A CA 1
ATOM 1844 C C . ASP A 1 233 ? 20.578 -14.07 -39.875 1 62.47 233 ASP A C 1
ATOM 1846 O O . ASP A 1 233 ? 20.156 -13.523 -38.844 1 62.47 233 ASP A O 1
ATOM 1850 N N . LYS A 1 234 ? 21.141 -13.492 -41.094 1 65.62 234 LYS A N 1
ATOM 1851 C CA . LYS A 1 234 ? 21.531 -12.094 -40.906 1 65.62 234 LYS A CA 1
ATOM 1852 C C . LYS A 1 234 ? 20.312 -11.18 -40.844 1 65.62 234 LYS A C 1
ATOM 1854 O O . LYS A 1 234 ? 20.25 -10.273 -40 1 65.62 234 LYS A O 1
ATOM 1859 N N . ASN A 1 235 ? 19.406 -11.438 -41.875 1 69.25 235 ASN A N 1
ATOM 1860 C CA . ASN A 1 235 ? 18.203 -10.609 -41.875 1 69.25 235 ASN A CA 1
ATOM 1861 C C . ASN A 1 235 ? 17.422 -10.734 -40.562 1 69.25 235 ASN A C 1
ATOM 1863 O O . ASN A 1 235 ? 16.875 -9.75 -40.062 1 69.25 235 ASN A O 1
ATOM 1867 N N . HIS A 1 236 ? 17.594 -11.883 -40.094 1 76 236 HIS A N 1
ATOM 1868 C CA . HIS A 1 236 ? 16.891 -12.117 -38.844 1 76 236 HIS A CA 1
ATOM 1869 C C . HIS A 1 236 ? 17.562 -11.367 -37.688 1 76 236 HIS A C 1
ATOM 1871 O O . HIS A 1 236 ? 16.891 -10.844 -36.812 1 76 236 HIS A O 1
ATOM 1877 N N . ALA A 1 237 ? 18.875 -11.242 -37.875 1 76.19 237 ALA A N 1
ATOM 1878 C CA . ALA A 1 237 ? 19.625 -10.539 -36.844 1 76.19 237 ALA A CA 1
ATOM 1879 C C . ALA A 1 237 ? 19.312 -9.039 -36.844 1 76.19 237 ALA A C 1
ATOM 1881 O O . ALA A 1 237 ? 19.141 -8.422 -35.812 1 76.19 237 ALA A O 1
ATOM 1882 N N . TYR A 1 238 ? 19.203 -8.508 -38.062 1 76.62 238 TYR A N 1
ATOM 1883 C CA . TYR A 1 238 ? 18.875 -7.094 -38.188 1 76.62 238 TYR A CA 1
ATOM 1884 C C . TYR A 1 238 ? 17.469 -6.809 -37.719 1 76.62 238 TYR A C 1
ATOM 1886 O O . TYR A 1 238 ? 17.219 -5.789 -37.062 1 76.62 238 TYR A O 1
ATOM 1894 N N . PHE A 1 239 ? 16.641 -7.707 -37.969 1 80.19 239 PHE A N 1
ATOM 1895 C CA . PHE A 1 239 ? 15.25 -7.535 -37.562 1 80.19 239 PHE A CA 1
ATOM 1896 C C . PHE A 1 239 ? 15.141 -7.57 -36.031 1 80.19 239 PHE A C 1
ATOM 1898 O O . PHE A 1 239 ? 14.414 -6.773 -35.438 1 80.19 239 PHE A O 1
ATOM 1905 N N . LEU A 1 240 ? 15.906 -8.422 -35.469 1 82.56 240 LEU A N 1
ATOM 1906 C CA . LEU A 1 240 ? 15.859 -8.562 -34.031 1 82.56 240 LEU A CA 1
ATOM 1907 C C . LEU A 1 240 ? 16.438 -7.328 -33.344 1 82.56 240 LEU A C 1
ATOM 1909 O O . LEU A 1 240 ? 15.891 -6.852 -32.344 1 82.56 240 LEU A O 1
ATOM 1913 N N . SER A 1 241 ? 17.5 -6.824 -33.938 1 83.06 241 SER A N 1
ATOM 1914 C CA . SER A 1 241 ? 18.109 -5.625 -33.344 1 83.06 241 SER A CA 1
ATOM 1915 C C . SER A 1 241 ? 17.188 -4.414 -33.531 1 83.06 241 SER A C 1
ATOM 1917 O O . SER A 1 241 ? 17.078 -3.582 -32.625 1 83.06 241 SER A O 1
ATOM 1919 N N . ALA A 1 242 ? 16.547 -4.371 -34.594 1 86.19 242 ALA A N 1
ATOM 1920 C CA . ALA A 1 242 ? 15.617 -3.277 -34.844 1 86.19 242 ALA A CA 1
ATOM 1921 C C . ALA A 1 242 ? 14.414 -3.365 -33.906 1 86.19 242 ALA A C 1
ATOM 1923 O O . ALA A 1 242 ? 13.922 -2.344 -33.406 1 86.19 242 ALA A O 1
ATOM 1924 N N . ALA A 1 243 ? 13.992 -4.555 -33.625 1 88.56 243 ALA A N 1
ATOM 1925 C CA . ALA A 1 243 ? 12.852 -4.762 -32.75 1 88.56 243 ALA A CA 1
ATOM 1926 C C . ALA A 1 243 ? 13.203 -4.379 -31.312 1 88.56 243 ALA A C 1
ATOM 1928 O O . ALA A 1 243 ? 12.359 -3.863 -30.578 1 88.56 243 ALA A O 1
ATOM 1929 N N . GLN A 1 244 ? 14.453 -4.621 -30.938 1 89.44 244 GLN A N 1
ATOM 1930 C CA . GLN A 1 244 ? 14.891 -4.25 -29.594 1 89.44 244 GLN A CA 1
ATOM 1931 C C . GLN A 1 244 ? 14.961 -2.732 -29.438 1 89.44 244 GLN A C 1
ATOM 1933 O O . GLN A 1 244 ? 14.508 -2.188 -28.438 1 89.44 244 GLN A O 1
ATOM 1938 N N . MET A 1 245 ? 15.477 -2.107 -30.438 1 89 245 MET A N 1
ATOM 1939 C CA . MET A 1 245 ? 15.539 -0.648 -30.406 1 89 245 MET A CA 1
ATOM 1940 C C . MET A 1 245 ? 14.141 -0.04 -30.453 1 89 245 MET A C 1
ATOM 1942 O O . MET A 1 245 ? 13.875 0.974 -29.797 1 89 245 MET A O 1
ATOM 1946 N N . LEU A 1 246 ? 13.312 -0.68 -31.203 1 92.25 246 LEU A N 1
ATOM 1947 C CA . LEU A 1 246 ? 11.938 -0.209 -31.297 1 92.25 246 LEU A CA 1
ATOM 1948 C C . LEU A 1 246 ? 11.234 -0.296 -29.938 1 92.25 246 LEU A C 1
ATOM 1950 O O . LEU A 1 246 ? 10.422 0.562 -29.609 1 92.25 246 LEU A O 1
ATOM 1954 N N . MET A 1 247 ? 11.523 -1.355 -29.234 1 91.81 247 MET A N 1
ATOM 1955 C CA . MET A 1 247 ? 10.914 -1.519 -27.922 1 91.81 247 MET A CA 1
ATOM 1956 C C . MET A 1 247 ? 11.273 -0.351 -27 1 91.81 247 MET A C 1
ATOM 1958 O O . MET A 1 247 ? 10.398 0.212 -26.344 1 91.81 247 MET A O 1
ATOM 1962 N N . ILE A 1 248 ? 12.539 0.028 -27.016 1 90.44 248 ILE A N 1
ATOM 1963 C CA . ILE A 1 248 ? 13 1.123 -26.172 1 90.44 248 ILE A CA 1
ATOM 1964 C C . ILE A 1 248 ? 12.359 2.432 -26.625 1 90.44 248 ILE A C 1
ATOM 1966 O O . ILE A 1 248 ? 11.914 3.236 -25.797 1 90.44 248 ILE A O 1
ATOM 1970 N N . VAL A 1 249 ? 12.219 2.627 -27.922 1 93.25 249 VAL A N 1
ATOM 1971 C CA . VAL A 1 249 ? 11.641 3.844 -28.484 1 93.25 249 VAL A CA 1
ATOM 1972 C C . VAL A 1 249 ? 10.164 3.932 -28.125 1 93.25 249 VAL A C 1
ATOM 1974 O O . VAL A 1 249 ? 9.672 4.996 -27.734 1 93.25 249 VAL A O 1
ATOM 1977 N N . VAL A 1 250 ? 9.492 2.834 -28.188 1 95.19 250 VAL A N 1
ATOM 1978 C CA . VAL A 1 250 ? 8.062 2.811 -27.891 1 95.19 250 VAL A CA 1
ATOM 1979 C C . VAL A 1 250 ? 7.844 3.074 -26.406 1 95.19 250 VAL A C 1
ATOM 1981 O O . VAL A 1 250 ? 6.914 3.793 -26.016 1 95.19 250 VAL A O 1
ATOM 1984 N N . ILE A 1 251 ? 8.672 2.531 -25.562 1 94.94 251 ILE A N 1
ATOM 1985 C CA . ILE A 1 251 ? 8.523 2.717 -24.125 1 94.94 251 ILE A CA 1
ATOM 1986 C C . ILE A 1 251 ? 8.766 4.184 -23.766 1 94.94 251 ILE A C 1
ATOM 1988 O O . ILE A 1 251 ? 8.008 4.77 -23 1 94.94 251 ILE A O 1
ATOM 1992 N N . VAL A 1 252 ? 9.719 4.828 -24.391 1 90.62 252 VAL A N 1
ATOM 1993 C CA . VAL A 1 252 ? 10.102 6.191 -24.031 1 90.62 252 VAL A CA 1
ATOM 1994 C C . VAL A 1 252 ? 9.141 7.184 -24.672 1 90.62 252 VAL A C 1
ATOM 1996 O O . VAL A 1 252 ? 8.734 8.164 -24.047 1 90.62 252 VAL A O 1
ATOM 1999 N N . TYR A 1 253 ? 8.648 6.867 -25.859 1 92.88 253 TYR A N 1
ATOM 2000 C CA . TYR A 1 253 ? 7.91 7.891 -26.594 1 92.88 253 TYR A CA 1
ATOM 2001 C C . TYR A 1 253 ? 6.418 7.594 -26.578 1 92.88 253 TYR A C 1
ATOM 2003 O O . TYR A 1 253 ? 5.605 8.469 -26.906 1 92.88 253 TYR A O 1
ATOM 2011 N N . VAL A 1 254 ? 6.043 6.438 -26.266 1 94.38 254 VAL A N 1
ATOM 2012 C CA . VAL A 1 254 ? 4.617 6.129 -26.266 1 94.38 254 VAL A CA 1
ATOM 2013 C C . VAL A 1 254 ? 4.16 5.844 -24.828 1 94.38 254 VAL A C 1
ATOM 2015 O O . VAL A 1 254 ? 3.236 6.488 -24.328 1 94.38 254 VAL A O 1
ATOM 2018 N N . PHE A 1 255 ? 4.816 4.926 -24.172 1 94.44 255 PHE A N 1
ATOM 2019 C CA . PHE A 1 255 ? 4.375 4.512 -22.844 1 94.44 255 PHE A CA 1
ATOM 2020 C C . PHE A 1 255 ? 4.59 5.633 -21.828 1 94.44 255 PHE A C 1
ATOM 2022 O O . PHE A 1 255 ? 3.734 5.875 -20.969 1 94.44 255 PHE A O 1
ATOM 2029 N N . ARG A 1 256 ? 5.707 6.285 -21.891 1 91.44 256 ARG A N 1
ATOM 2030 C CA . ARG A 1 256 ? 6.008 7.348 -20.922 1 91.44 256 ARG A CA 1
ATOM 2031 C C . ARG A 1 256 ? 4.996 8.484 -21.047 1 91.44 256 ARG A C 1
ATOM 2033 O O . ARG A 1 256 ? 4.426 8.922 -20.047 1 91.44 256 ARG A O 1
ATOM 2040 N N . PRO A 1 257 ? 4.707 8.992 -22.188 1 91.19 257 PRO A N 1
ATOM 2041 C CA . PRO A 1 257 ? 3.715 10.07 -22.266 1 91.19 257 PRO A CA 1
ATOM 2042 C C . PRO A 1 257 ? 2.33 9.625 -21.797 1 91.19 257 PRO A C 1
ATOM 2044 O O . PRO A 1 257 ? 1.568 10.43 -21.266 1 91.19 257 PRO A O 1
ATOM 2047 N N . ILE A 1 258 ? 1.996 8.359 -22.016 1 92.06 258 ILE A N 1
ATOM 2048 C CA . ILE A 1 258 ? 0.726 7.852 -21.516 1 92.06 258 ILE A CA 1
ATOM 2049 C C . ILE A 1 258 ? 0.693 7.969 -19.984 1 92.06 258 ILE A C 1
ATOM 2051 O O . ILE A 1 258 ? -0.31 8.398 -19.422 1 92.06 258 ILE A O 1
ATOM 2055 N N . MET A 1 259 ? 1.758 7.617 -19.391 1 89.56 259 MET A N 1
ATOM 2056 C CA . MET A 1 259 ? 1.825 7.68 -17.922 1 89.56 259 MET A CA 1
ATOM 2057 C C . MET A 1 259 ? 1.841 9.125 -17.438 1 89.56 259 MET A C 1
ATOM 2059 O O . MET A 1 259 ? 1.257 9.445 -16.406 1 89.56 259 MET A O 1
ATOM 2063 N N . VAL A 1 260 ? 2.521 10 -18.172 1 84.94 260 VAL A N 1
ATOM 2064 C CA . VAL A 1 260 ? 2.543 11.414 -17.812 1 84.94 260 VAL A CA 1
ATOM 2065 C C . VAL A 1 260 ? 1.144 12.008 -17.969 1 84.94 260 VAL A C 1
ATOM 2067 O O . VAL A 1 260 ? 0.715 12.82 -17.141 1 84.94 260 VAL A O 1
ATOM 2070 N N . TRP A 1 261 ? 0.524 11.602 -19.031 1 86.25 261 TRP A N 1
ATOM 2071 C CA . TRP A 1 261 ? -0.849 12.039 -19.25 1 86.25 261 TRP A CA 1
ATOM 2072 C C . TRP A 1 261 ? -1.756 11.609 -18.109 1 86.25 261 TRP A C 1
ATOM 2074 O O . TRP A 1 261 ? -2.621 12.367 -17.672 1 86.25 261 TRP A O 1
ATOM 2084 N N . MET A 1 262 ? -1.563 10.453 -17.625 1 83.75 262 MET A N 1
ATOM 2085 C CA . MET A 1 262 ? -2.338 9.953 -16.5 1 83.75 262 MET A CA 1
ATOM 2086 C C . MET A 1 262 ? -2.051 10.766 -15.242 1 83.75 262 MET A C 1
ATOM 2088 O O . MET A 1 262 ? -2.957 11.031 -14.453 1 83.75 262 MET A O 1
ATOM 2092 N N . MET A 1 263 ? -0.84 11.102 -15.031 1 77.06 263 MET A N 1
ATOM 2093 C CA . MET A 1 263 ? -0.42 11.875 -13.859 1 77.06 263 MET A CA 1
ATOM 2094 C C . MET A 1 263 ? -1.021 13.273 -13.891 1 77.06 263 MET A C 1
ATOM 2096 O O . MET A 1 263 ? -1.412 13.812 -12.852 1 77.06 263 MET A O 1
ATOM 2100 N N . LYS A 1 264 ? -1.062 13.812 -15.008 1 73.25 264 LYS A N 1
ATOM 2101 C CA . LYS A 1 264 ? -1.595 15.164 -15.148 1 73.25 264 LYS A CA 1
ATOM 2102 C C . LYS A 1 264 ? -3.096 15.195 -14.867 1 73.25 264 LYS A C 1
ATOM 2104 O O . LYS A 1 264 ? -3.625 16.203 -14.398 1 73.25 264 LYS A O 1
ATOM 2109 N N . ARG A 1 265 ? -3.709 14.117 -15.141 1 73.19 265 ARG A N 1
ATOM 2110 C CA . ARG A 1 265 ? -5.152 14.055 -14.938 1 73.19 265 ARG A CA 1
ATOM 2111 C C . ARG A 1 265 ? -5.492 13.703 -13.492 1 73.19 265 ARG A C 1
ATOM 2113 O O . ARG A 1 265 ? -6.652 13.781 -13.086 1 73.19 265 ARG A O 1
ATOM 2120 N N . THR A 1 266 ? -4.496 13.266 -12.766 1 69.31 266 THR A N 1
ATOM 2121 C CA . THR A 1 266 ? -4.711 12.945 -11.359 1 69.31 266 THR A CA 1
ATOM 2122 C C . THR A 1 266 ? -4.418 14.156 -10.477 1 69.31 266 THR A C 1
ATOM 2124 O O . THR A 1 266 ? -3.295 14.656 -10.461 1 69.31 266 THR A O 1
ATOM 2127 N N . PRO A 1 267 ? -5.582 14.555 -9.945 1 51.5 267 PRO A N 1
ATOM 2128 C CA . PRO A 1 267 ? -5.363 15.734 -9.109 1 51.5 267 PRO A CA 1
ATOM 2129 C C . PRO A 1 267 ? -4.34 15.492 -8 1 51.5 267 PRO A C 1
ATOM 2131 O O . PRO A 1 267 ? -4.152 14.359 -7.566 1 51.5 267 PRO A O 1
ATOM 2134 N N . VAL A 1 268 ? -3.613 16.391 -7.637 1 48.81 268 VAL A N 1
ATOM 2135 C CA . VAL A 1 268 ? -2.543 16.344 -6.645 1 48.81 268 VAL A CA 1
ATOM 2136 C C . VAL A 1 268 ? -3.107 15.898 -5.297 1 48.81 268 VAL A C 1
ATOM 2138 O O . VAL A 1 268 ? -4.145 16.406 -4.855 1 48.81 268 VAL A O 1
ATOM 2141 N N . GLY A 1 269 ? -2.611 14.906 -4.68 1 48.62 269 GLY A N 1
ATOM 2142 C CA . GLY A 1 269 ? -3.02 14.422 -3.369 1 48.62 269 GLY A CA 1
ATOM 2143 C C . GLY A 1 269 ? -3.926 13.203 -3.439 1 48.62 269 GLY A C 1
ATOM 2144 O O . GLY A 1 269 ? -4.195 12.562 -2.42 1 48.62 269 GLY A O 1
ATOM 2145 N N . HIS A 1 270 ? -4.387 13.094 -4.758 1 52.12 270 HIS A N 1
ATOM 2146 C CA . HIS A 1 270 ? -5.27 11.938 -4.895 1 52.12 270 HIS A CA 1
ATOM 2147 C C . HIS A 1 270 ? -4.492 10.695 -5.305 1 52.12 270 HIS A C 1
ATOM 2149 O O . HIS A 1 270 ? -3.424 10.797 -5.91 1 52.12 270 HIS A O 1
ATOM 2155 N N . SER A 1 271 ? -4.945 9.633 -4.691 1 60.19 271 SER A N 1
ATOM 2156 C CA . SER A 1 271 ? -4.336 8.383 -5.117 1 60.19 271 SER A CA 1
ATOM 2157 C C . SER A 1 271 ? -4.688 8.055 -6.566 1 60.19 271 SER A C 1
ATOM 2159 O O . SER A 1 271 ? -5.664 8.586 -7.105 1 60.19 271 SER A O 1
ATOM 2161 N N . LEU A 1 272 ? -3.828 7.445 -7.176 1 64.38 272 LEU A N 1
ATOM 2162 C CA . LEU A 1 272 ? -4.012 7.027 -8.562 1 64.38 272 LEU A CA 1
ATOM 2163 C C . LEU A 1 272 ? -5.301 6.227 -8.719 1 64.38 272 LEU A C 1
ATOM 2165 O O . LEU A 1 272 ? -5.621 5.387 -7.875 1 64.38 272 LEU A O 1
ATOM 2169 N N . LYS A 1 273 ? -6.066 6.715 -9.641 1 66.81 273 LYS A N 1
ATOM 2170 C CA . LYS A 1 273 ? -7.277 5.973 -9.984 1 66.81 273 LYS A CA 1
ATOM 2171 C C . LYS A 1 273 ? -6.965 4.5 -10.234 1 66.81 273 LYS A C 1
ATOM 2173 O O . LYS A 1 273 ? -5.895 4.164 -10.742 1 66.81 273 LYS A O 1
ATOM 2178 N N . ALA A 1 274 ? -7.824 3.684 -9.82 1 67.88 274 ALA A N 1
ATOM 2179 C CA . ALA A 1 274 ? -7.68 2.236 -9.961 1 67.88 274 ALA A CA 1
ATOM 2180 C C . ALA A 1 274 ? -7.5 1.841 -11.422 1 67.88 274 ALA A C 1
ATOM 2182 O O . ALA A 1 274 ? -6.715 0.943 -11.742 1 67.88 274 ALA A O 1
ATOM 2183 N N . SER A 1 275 ? -8.141 2.547 -12.305 1 74.69 275 SER A N 1
ATOM 2184 C CA . SER A 1 275 ? -8.055 2.221 -13.727 1 74.69 275 SER A CA 1
ATOM 2185 C C . SER A 1 275 ? -6.656 2.5 -14.273 1 74.69 275 SER A C 1
ATOM 2187 O O . SER A 1 275 ? -6.172 1.782 -15.148 1 74.69 275 SER A O 1
ATOM 2189 N N . TYR A 1 276 ? -6.055 3.521 -13.68 1 80.81 276 TYR A N 1
ATOM 2190 C CA . TYR A 1 276 ? -4.715 3.855 -14.141 1 80.81 276 TYR A CA 1
ATOM 2191 C C . TYR A 1 276 ? -3.709 2.793 -13.711 1 80.81 276 TYR A C 1
ATOM 2193 O O . TYR A 1 276 ? -2.764 2.492 -14.445 1 80.81 276 TYR A O 1
ATOM 2201 N N . LEU A 1 277 ? -3.994 2.178 -12.617 1 81.69 277 LEU A N 1
ATOM 2202 C CA . LEU A 1 277 ? -3.109 1.118 -12.141 1 81.69 277 LEU A CA 1
ATOM 2203 C C . LEU A 1 277 ? -3.205 -0.109 -13.039 1 81.69 277 LEU A C 1
ATOM 2205 O O . LEU A 1 277 ? -2.201 -0.785 -13.281 1 81.69 277 LEU A O 1
ATOM 2209 N N . THR A 1 278 ? -4.387 -0.4 -13.508 1 84.88 278 THR A N 1
ATOM 2210 C CA . THR A 1 278 ? -4.566 -1.517 -14.422 1 84.88 278 THR A CA 1
ATOM 2211 C C . THR A 1 278 ? -3.84 -1.258 -15.742 1 84.88 278 THR A C 1
ATOM 2213 O O . THR A 1 278 ? -3.221 -2.164 -16.297 1 84.88 278 THR A O 1
ATOM 2216 N N . VAL A 1 279 ? -3.848 -0.058 -16.172 1 88.12 279 VAL A N 1
ATOM 2217 C CA . VAL A 1 279 ? -3.176 0.286 -17.422 1 88.12 279 VAL A CA 1
ATOM 2218 C C . VAL A 1 279 ? -1.665 0.152 -17.25 1 88.12 279 VAL A C 1
ATOM 2220 O O . VAL A 1 279 ? -0.977 -0.362 -18.125 1 88.12 279 VAL A O 1
ATOM 2223 N N . ILE A 1 280 ? -1.166 0.582 -16.156 1 89.38 280 ILE A N 1
ATOM 2224 C CA . ILE A 1 280 ? 0.266 0.488 -15.898 1 89.38 280 ILE A CA 1
ATOM 2225 C C . ILE A 1 280 ? 0.684 -0.979 -15.836 1 89.38 280 ILE A C 1
ATOM 2227 O O . ILE A 1 280 ? 1.745 -1.352 -16.344 1 89.38 280 ILE A O 1
ATOM 2231 N N . CYS A 1 281 ? -0.12 -1.821 -15.25 1 89.44 281 CYS A N 1
ATOM 2232 C CA . CYS A 1 281 ? 0.176 -3.248 -15.18 1 89.44 281 CYS A CA 1
ATOM 2233 C C . CYS A 1 281 ? 0.191 -3.871 -16.562 1 89.44 281 CYS A C 1
ATOM 2235 O O . CYS A 1 281 ? 1.048 -4.703 -16.875 1 89.44 281 CYS A O 1
ATOM 2237 N N . VAL A 1 282 ? -0.729 -3.457 -17.391 1 92.75 282 VAL A N 1
ATOM 2238 C CA . VAL A 1 282 ? -0.78 -3.984 -18.75 1 92.75 282 VAL A CA 1
ATOM 2239 C C . VAL A 1 282 ? 0.456 -3.535 -19.516 1 92.75 282 VAL A C 1
ATOM 2241 O O . VAL A 1 282 ? 1.055 -4.324 -20.25 1 92.75 282 VAL A O 1
ATOM 2244 N N . LEU A 1 283 ? 0.817 -2.277 -19.359 1 94.44 283 LEU A N 1
ATOM 2245 C CA . LEU A 1 283 ? 2.018 -1.78 -20.031 1 94.44 283 LEU A CA 1
ATOM 2246 C C . LEU A 1 283 ? 3.254 -2.535 -19.547 1 94.44 283 LEU A C 1
ATOM 2248 O O . LEU A 1 283 ? 4.152 -2.822 -20.344 1 94.44 283 LEU A O 1
ATOM 2252 N N . LEU A 1 284 ? 3.301 -2.842 -18.297 1 93.94 284 LEU A N 1
ATOM 2253 C CA . LEU A 1 284 ? 4.398 -3.619 -17.719 1 93.94 284 LEU A CA 1
ATOM 2254 C C . LEU A 1 284 ? 4.461 -5.008 -18.344 1 93.94 284 LEU A C 1
ATOM 2256 O O . LEU A 1 284 ? 5.535 -5.457 -18.766 1 93.94 284 LEU A O 1
ATOM 2260 N N . PHE A 1 285 ? 3.336 -5.656 -18.5 1 95.25 285 PHE A N 1
ATOM 2261 C CA . PHE A 1 285 ? 3.295 -7.012 -19.047 1 95.25 285 PHE A CA 1
ATOM 2262 C C . PHE A 1 285 ? 3.619 -7.016 -20.531 1 95.25 285 PHE A C 1
ATOM 2264 O O . PHE A 1 285 ? 4.344 -7.887 -21.016 1 95.25 285 PHE A O 1
ATOM 2271 N N . ILE A 1 286 ? 3.178 -6.043 -21.188 1 94.69 286 ILE A N 1
ATOM 2272 C CA . ILE A 1 286 ? 3.451 -5.961 -22.625 1 94.69 286 ILE A CA 1
ATOM 2273 C C . ILE A 1 286 ? 4.938 -5.695 -22.844 1 94.69 286 ILE A C 1
ATOM 2275 O O . ILE A 1 286 ? 5.547 -6.262 -23.766 1 94.69 286 ILE A O 1
ATOM 2279 N N . SER A 1 287 ? 5.469 -4.828 -22.047 1 95.69 287 SER A N 1
ATOM 2280 C CA . SER A 1 287 ? 6.895 -4.543 -22.172 1 95.69 287 SER A CA 1
ATOM 2281 C C . SER A 1 287 ? 7.734 -5.781 -21.859 1 95.69 287 SER A C 1
ATOM 2283 O O . SER A 1 287 ? 8.711 -6.055 -22.562 1 95.69 287 SER A O 1
ATOM 2285 N N . SER A 1 288 ? 7.367 -6.465 -20.844 1 94.94 288 SER A N 1
ATOM 2286 C CA . SER A 1 288 ? 8.094 -7.684 -20.484 1 94.94 288 SER A CA 1
ATOM 2287 C C . SER A 1 288 ? 7.934 -8.75 -21.562 1 94.94 288 SER A C 1
ATOM 2289 O O . SER A 1 288 ? 8.891 -9.461 -21.891 1 94.94 288 SER A O 1
ATOM 2291 N N . LEU A 1 289 ? 6.762 -8.883 -22.172 1 94 289 LEU A N 1
ATOM 2292 C CA . LEU A 1 289 ? 6.504 -9.828 -23.25 1 94 289 LEU A CA 1
ATOM 2293 C C . LEU A 1 289 ? 7.324 -9.484 -24.484 1 94 289 LEU A C 1
ATOM 2295 O O . LEU A 1 289 ? 7.895 -10.367 -25.125 1 94 289 LEU A O 1
ATOM 2299 N N . TRP A 1 290 ? 7.359 -8.234 -24.75 1 93.25 290 TRP A N 1
ATOM 2300 C CA . TRP A 1 290 ? 8.141 -7.766 -25.891 1 93.25 290 TRP A CA 1
ATOM 2301 C C . TRP A 1 290 ? 9.625 -8.078 -25.703 1 93.25 290 TRP A C 1
ATOM 2303 O O . TRP A 1 290 ? 10.297 -8.523 -26.641 1 93.25 290 TRP A O 1
ATOM 2313 N N . SER A 1 291 ? 10.102 -7.883 -24.516 1 91.62 291 SER A N 1
ATOM 2314 C CA . SER A 1 291 ? 11.5 -8.18 -24.219 1 91.62 291 SER A CA 1
ATOM 2315 C C . SER A 1 291 ? 11.797 -9.664 -24.406 1 91.62 291 SER A C 1
ATOM 2317 O O . SER A 1 291 ? 12.805 -10.031 -25 1 91.62 291 SER A O 1
ATOM 2319 N N . GLU A 1 292 ? 10.961 -10.477 -23.891 1 90.5 292 GLU A N 1
ATOM 2320 C CA . GLU A 1 292 ? 11.172 -11.914 -24.016 1 90.5 292 GLU A CA 1
ATOM 2321 C C . GLU A 1 292 ? 11.062 -12.367 -25.469 1 90.5 292 GLU A C 1
ATOM 2323 O O . GLU A 1 292 ? 11.781 -13.281 -25.891 1 90.5 292 GLU A O 1
ATOM 2328 N N . PHE A 1 293 ? 10.219 -11.789 -26.281 1 89.31 293 PHE A N 1
ATOM 2329 C CA . PHE A 1 293 ? 10.031 -12.148 -27.672 1 89.31 293 PHE A CA 1
ATOM 2330 C C . PHE A 1 293 ? 11.273 -11.828 -28.5 1 89.31 293 PHE A C 1
ATOM 2332 O O . PHE A 1 293 ? 11.625 -12.562 -29.422 1 89.31 293 PHE A O 1
ATOM 2339 N N . VAL A 1 294 ? 11.93 -10.727 -28.141 1 87.69 294 VAL A N 1
ATOM 2340 C CA . VAL A 1 294 ? 13.086 -10.289 -28.906 1 87.69 294 VAL A CA 1
ATOM 2341 C C . VAL A 1 294 ? 14.344 -11.008 -28.406 1 87.69 294 VAL A C 1
ATOM 2343 O O . VAL A 1 294 ? 15.422 -10.852 -28.984 1 87.69 294 VAL A O 1
ATOM 2346 N N . GLY A 1 295 ? 14.227 -11.812 -27.375 1 82.81 295 GLY A N 1
ATOM 2347 C CA . GLY A 1 295 ? 15.344 -12.633 -26.922 1 82.81 295 GLY A CA 1
ATOM 2348 C C . GLY A 1 295 ? 16.062 -12.055 -25.719 1 82.81 295 GLY A C 1
ATOM 2349 O O . GLY A 1 295 ? 17.125 -12.547 -25.328 1 82.81 295 GLY A O 1
ATOM 2350 N N . LEU A 1 296 ? 15.609 -10.984 -25.188 1 86.56 296 LEU A N 1
ATOM 2351 C CA . LEU A 1 296 ? 16.156 -10.414 -23.969 1 86.56 296 LEU A CA 1
ATOM 2352 C C . LEU A 1 296 ? 15.461 -11 -22.734 1 86.56 296 LEU A C 1
ATOM 2354 O O . LEU A 1 296 ? 14.344 -11.508 -22.844 1 86.56 296 LEU A O 1
ATOM 2358 N N . PRO A 1 297 ? 16.219 -11.039 -21.688 1 87.75 297 PRO A N 1
ATOM 2359 C CA . PRO A 1 297 ? 15.516 -11.477 -20.469 1 87.75 297 PRO A CA 1
ATOM 2360 C C . PRO A 1 297 ? 14.25 -10.672 -20.188 1 87.75 297 PRO A C 1
ATOM 2362 O O . PRO A 1 297 ? 14.203 -9.469 -20.469 1 87.75 297 PRO A O 1
ATOM 2365 N N . TYR A 1 298 ? 13.25 -11.305 -19.719 1 90.5 298 TYR A N 1
ATOM 2366 C CA . TYR A 1 298 ? 11.93 -10.711 -19.547 1 90.5 298 TYR A CA 1
ATOM 2367 C C . TYR A 1 298 ? 11.984 -9.508 -18.609 1 90.5 298 TYR A C 1
ATOM 2369 O O . TYR A 1 298 ? 11.164 -8.594 -18.703 1 90.5 298 TYR A O 1
ATOM 2377 N N . PHE A 1 299 ? 12.945 -9.469 -17.672 1 91.56 299 PHE A N 1
ATOM 2378 C CA . PHE A 1 299 ? 12.953 -8.398 -16.672 1 91.56 299 PHE A CA 1
ATOM 2379 C C . PHE A 1 299 ? 13.531 -7.113 -17.266 1 91.56 299 PHE A C 1
ATOM 2381 O O . PHE A 1 299 ? 13.398 -6.039 -16.672 1 91.56 299 PHE A O 1
ATOM 2388 N N . PHE A 1 300 ? 14.102 -7.129 -18.5 1 91.06 300 PHE A N 1
ATOM 2389 C CA . PHE A 1 300 ? 14.609 -5.93 -19.141 1 91.06 300 PHE A CA 1
ATOM 2390 C C . PHE A 1 300 ? 13.477 -4.969 -19.484 1 91.06 300 PHE A C 1
ATOM 2392 O O . PHE A 1 300 ? 13.617 -3.756 -19.312 1 91.06 300 PHE A O 1
ATOM 2399 N N . GLY A 1 301 ? 12.453 -5.539 -20 1 91.94 301 GLY A N 1
ATOM 2400 C CA . GLY A 1 301 ? 11.305 -4.695 -20.297 1 91.94 301 GLY A CA 1
ATOM 2401 C C . GLY A 1 301 ? 10.727 -4.023 -19.062 1 91.94 301 GLY A C 1
ATOM 2402 O O . GLY A 1 301 ? 10.312 -2.859 -19.125 1 91.94 301 GLY A O 1
ATOM 2403 N N . ALA A 1 302 ? 10.711 -4.742 -17.969 1 93.94 302 ALA A N 1
ATOM 2404 C CA . ALA A 1 302 ? 10.188 -4.191 -16.719 1 93.94 302 ALA A CA 1
ATOM 2405 C C . ALA A 1 302 ? 11.078 -3.066 -16.203 1 93.94 302 ALA A C 1
ATOM 2407 O O . ALA A 1 302 ? 10.586 -2.041 -15.719 1 93.94 302 ALA A O 1
ATOM 2408 N N . VAL A 1 303 ? 12.359 -3.201 -16.312 1 91.75 303 VAL A N 1
ATOM 2409 C CA . VAL A 1 303 ? 13.312 -2.203 -15.844 1 91.75 303 VAL A CA 1
ATOM 2410 C C . VAL A 1 303 ? 13.234 -0.957 -16.719 1 91.75 303 VAL A C 1
ATOM 2412 O O . VAL A 1 303 ? 13.25 0.168 -16.219 1 91.75 303 VAL A O 1
ATOM 2415 N N . ALA A 1 304 ? 13.125 -1.175 -18.031 1 91.5 304 ALA A N 1
ATOM 2416 C CA . ALA A 1 304 ? 13.023 -0.05 -18.953 1 91.5 304 ALA A CA 1
ATOM 2417 C C . ALA A 1 304 ? 11.773 0.778 -18.672 1 91.5 304 ALA A C 1
ATOM 2419 O O . ALA A 1 304 ? 11.828 2.01 -18.656 1 91.5 304 ALA A O 1
ATOM 2420 N N . LEU A 1 305 ? 10.695 0.082 -18.422 1 93.25 305 LEU A N 1
ATOM 2421 C CA . LEU A 1 305 ? 9.461 0.799 -18.109 1 93.25 305 LEU A CA 1
ATOM 2422 C C . LEU A 1 305 ? 9.57 1.512 -16.766 1 93.25 305 LEU A C 1
ATOM 2424 O O . LEU A 1 305 ? 9.055 2.619 -16.594 1 93.25 305 LEU A O 1
ATOM 2428 N N . GLY A 1 306 ? 10.141 0.849 -15.797 1 89.94 306 GLY A N 1
ATOM 2429 C CA . GLY A 1 306 ? 10.336 1.47 -14.492 1 89.94 306 GLY A CA 1
ATOM 2430 C C . GLY A 1 306 ? 11.133 2.76 -14.562 1 89.94 306 GLY A C 1
ATOM 2431 O O . GLY A 1 306 ? 10.812 3.727 -13.867 1 89.94 306 GLY A O 1
ATOM 2432 N N . LEU A 1 307 ? 12.109 2.818 -15.391 1 85.62 307 LEU A N 1
ATOM 2433 C CA . LEU A 1 307 ? 12.938 4.008 -15.562 1 85.62 307 LEU A CA 1
ATOM 2434 C C . LEU A 1 307 ? 12.164 5.109 -16.281 1 85.62 307 LEU A C 1
ATOM 2436 O O . LEU A 1 307 ? 12.391 6.293 -16.031 1 85.62 307 LEU A O 1
ATOM 2440 N N . ALA A 1 308 ? 11.25 4.66 -17.125 1 88.12 308 ALA A N 1
ATOM 2441 C CA . ALA A 1 308 ? 10.469 5.621 -17.906 1 88.12 308 ALA A CA 1
ATOM 2442 C C . ALA A 1 308 ? 9.312 6.188 -17.094 1 88.12 308 ALA A C 1
ATOM 2444 O O . ALA A 1 308 ? 8.734 7.215 -17.453 1 88.12 308 ALA A O 1
ATOM 2445 N N . THR A 1 309 ? 8.969 5.559 -16.031 1 86.94 309 THR A N 1
ATOM 2446 C CA . THR A 1 309 ? 7.863 6.02 -15.203 1 86.94 309 THR A CA 1
ATOM 2447 C C . THR A 1 309 ? 8.219 7.328 -14.5 1 86.94 309 THR A C 1
ATOM 2449 O O . THR A 1 309 ? 9.297 7.449 -13.922 1 86.94 309 THR A O 1
ATOM 2452 N N . PRO A 1 310 ? 7.352 8.273 -14.609 1 78.62 310 PRO A N 1
ATOM 2453 C CA . PRO A 1 310 ? 7.637 9.555 -13.953 1 78.62 310 PRO A CA 1
ATOM 2454 C C . PRO A 1 310 ? 7.727 9.438 -12.438 1 78.62 310 PRO A C 1
ATOM 2456 O O . PRO A 1 310 ? 6.949 8.695 -11.828 1 78.62 310 PRO A O 1
ATOM 2459 N N . LYS A 1 311 ? 8.586 10.047 -11.828 1 68.44 311 LYS A N 1
ATOM 2460 C CA . LYS A 1 311 ? 8.922 9.859 -10.422 1 68.44 311 LYS A CA 1
ATOM 2461 C C . LYS A 1 311 ? 8.109 10.789 -9.531 1 68.44 311 LYS A C 1
ATOM 2463 O O . LYS A 1 311 ? 7.969 10.547 -8.336 1 68.44 311 LYS A O 1
ATOM 2468 N N . ARG A 1 312 ? 7.52 11.711 -10.117 1 60.28 312 ARG A N 1
ATOM 2469 C CA . ARG A 1 312 ? 6.762 12.664 -9.32 1 60.28 312 ARG A CA 1
ATOM 2470 C C . ARG A 1 312 ? 5.531 12.016 -8.703 1 60.28 312 ARG A C 1
ATOM 2472 O O . ARG A 1 312 ? 4.926 11.125 -9.305 1 60.28 312 ARG A O 1
ATOM 2479 N N . PRO A 1 313 ? 5.441 12.391 -7.375 1 60.31 313 PRO A N 1
ATOM 2480 C CA . PRO A 1 313 ? 4.145 11.93 -6.871 1 60.31 313 PRO A CA 1
ATOM 2481 C C . PRO A 1 313 ? 2.979 12.375 -7.754 1 60.31 313 PRO A C 1
ATOM 2483 O O . PRO A 1 313 ? 3.053 13.422 -8.398 1 60.31 313 PRO A O 1
ATOM 2486 N N . PRO A 1 314 ? 2.18 11.438 -7.945 1 60.69 314 PRO A N 1
ATOM 2487 C CA . PRO A 1 314 ? 1.744 10.297 -7.145 1 60.69 314 PRO A CA 1
ATOM 2488 C C . PRO A 1 314 ? 2.209 8.961 -7.719 1 60.69 314 PRO A C 1
ATOM 2490 O O . PRO A 1 314 ? 2.035 7.914 -7.086 1 60.69 314 PRO A O 1
ATOM 2493 N N . LEU A 1 315 ? 2.887 8.953 -8.773 1 68.19 315 LEU A N 1
ATOM 2494 C CA . LEU A 1 315 ? 3.062 7.672 -9.445 1 68.19 315 LEU A CA 1
ATOM 2495 C C . LEU A 1 315 ? 4.238 6.902 -8.852 1 68.19 315 LEU A C 1
ATOM 2497 O O . LEU A 1 315 ? 4.078 5.77 -8.398 1 68.19 315 LEU A O 1
ATOM 2501 N N . GLY A 1 316 ? 5.414 7.508 -8.766 1 63.97 316 GLY A N 1
ATOM 2502 C CA . GLY A 1 316 ? 6.574 6.734 -8.352 1 63.97 316 GLY A CA 1
ATOM 2503 C C . GLY A 1 316 ? 6.48 6.227 -6.926 1 63.97 316 GLY A C 1
ATOM 2504 O O . GLY A 1 316 ? 6.5 5.016 -6.695 1 63.97 316 GLY A O 1
ATOM 2505 N N . THR A 1 317 ? 6.145 7.043 -6.031 1 63 317 THR A N 1
ATOM 2506 C CA . THR A 1 317 ? 6.102 6.676 -4.621 1 63 317 THR A CA 1
ATOM 2507 C C . THR A 1 317 ? 4.801 5.957 -4.285 1 63 317 THR A C 1
ATOM 2509 O O . THR A 1 317 ? 4.789 5.016 -3.486 1 63 317 THR A O 1
ATOM 2512 N N . GLY A 1 318 ? 3.82 6.328 -4.992 1 65.62 318 GLY A N 1
ATOM 2513 C CA . GLY A 1 318 ? 2.529 5.707 -4.742 1 65.62 318 GLY A CA 1
ATOM 2514 C C . GLY A 1 318 ? 2.449 4.273 -5.227 1 65.62 318 GLY A C 1
ATOM 2515 O O . GLY A 1 318 ? 1.889 3.412 -4.543 1 65.62 318 GLY A O 1
ATOM 2516 N N . LEU A 1 319 ? 3.127 4.035 -6.309 1 73.62 319 LEU A N 1
ATOM 2517 C CA . LEU A 1 319 ? 3.1 2.693 -6.883 1 73.62 319 LEU A CA 1
ATOM 2518 C C . LEU A 1 319 ? 3.938 1.729 -6.051 1 73.62 319 LEU A C 1
ATOM 2520 O O . LEU A 1 319 ? 3.553 0.574 -5.855 1 73.62 319 LEU A O 1
ATOM 2524 N N . SER A 1 320 ? 4.996 2.236 -5.602 1 73 320 SER A N 1
ATOM 2525 C CA . SER A 1 320 ? 5.879 1.388 -4.812 1 73 320 SER A CA 1
ATOM 2526 C C . SER A 1 320 ? 5.242 1.015 -3.477 1 73 320 SER A C 1
ATOM 2528 O O . SER A 1 320 ? 5.41 -0.108 -2.996 1 73 320 SER A O 1
ATOM 2530 N N . GLU A 1 321 ? 4.496 1.942 -2.994 1 68.19 321 GLU A N 1
ATOM 2531 C CA . GLU A 1 321 ? 3.846 1.66 -1.717 1 68.19 321 GLU A CA 1
ATOM 2532 C C . GLU A 1 321 ? 2.666 0.708 -1.896 1 68.19 321 GLU A C 1
ATOM 2534 O O . GLU A 1 321 ? 2.482 -0.216 -1.103 1 68.19 321 GLU A O 1
ATOM 2539 N N . LYS A 1 322 ? 1.939 0.879 -2.906 1 69.81 322 LYS A N 1
ATOM 2540 C CA . LYS A 1 322 ? 0.732 0.089 -3.125 1 69.81 322 LYS A CA 1
ATOM 2541 C C . LYS A 1 322 ? 1.076 -1.326 -3.582 1 69.81 322 LYS A C 1
ATOM 2543 O O . LYS A 1 322 ? 0.443 -2.293 -3.154 1 69.81 322 LYS A O 1
ATOM 2548 N N . MET A 1 323 ? 2.102 -1.496 -4.371 1 75.62 323 MET A N 1
ATOM 2549 C CA . MET A 1 323 ? 2.438 -2.811 -4.914 1 75.62 323 MET A CA 1
ATOM 2550 C C . MET A 1 323 ? 3.502 -3.494 -4.062 1 75.62 323 MET A C 1
ATOM 2552 O O . MET A 1 323 ? 3.604 -4.723 -4.059 1 75.62 323 MET A O 1
ATOM 2556 N N . GLY A 1 324 ? 4.191 -2.686 -3.383 1 74.5 324 GLY A N 1
ATOM 2557 C CA . GLY A 1 324 ? 5.355 -3.211 -2.689 1 74.5 324 GLY A CA 1
ATOM 2558 C C . GLY A 1 324 ? 5 -4.145 -1.549 1 74.5 324 GLY A C 1
ATOM 2559 O O . GLY A 1 324 ? 5.66 -5.168 -1.349 1 74.5 324 GLY A O 1
ATOM 2560 N N . CYS A 1 325 ? 3.879 -3.891 -0.917 1 70.5 325 CYS A N 1
ATOM 2561 C CA . CYS A 1 325 ? 3.537 -4.707 0.242 1 70.5 325 CYS A CA 1
ATOM 2562 C C . CYS A 1 325 ? 3.213 -6.137 -0.175 1 70.5 325 CYS A C 1
ATOM 2564 O O . CYS A 1 325 ? 3.719 -7.09 0.418 1 70.5 325 CYS A O 1
ATOM 2566 N N . PHE A 1 326 ? 2.449 -6.352 -1.182 1 76.81 326 PHE A N 1
ATOM 2567 C CA . PHE A 1 326 ? 2.066 -7.691 -1.615 1 76.81 326 PHE A CA 1
ATOM 2568 C C . PHE A 1 326 ? 3.264 -8.43 -2.203 1 76.81 326 PHE A C 1
ATOM 2570 O O . PHE A 1 326 ? 3.43 -9.633 -1.976 1 76.81 326 PHE A O 1
ATOM 2577 N N . ILE A 1 327 ? 4.117 -7.742 -2.842 1 82.94 327 ILE A N 1
ATOM 2578 C CA . ILE A 1 327 ? 5.258 -8.359 -3.516 1 82.94 327 ILE A CA 1
ATOM 2579 C C . ILE A 1 327 ? 6.262 -8.859 -2.48 1 82.94 327 ILE A C 1
ATOM 2581 O O . ILE A 1 327 ? 6.703 -10.008 -2.545 1 82.94 327 ILE A O 1
ATOM 2585 N N . TRP A 1 328 ? 6.5 -8.148 -1.468 1 75.5 328 TRP A N 1
ATOM 2586 C CA . TRP A 1 328 ? 7.559 -8.461 -0.512 1 75.5 328 TRP A CA 1
ATOM 2587 C C . TRP A 1 328 ? 7.09 -9.508 0.495 1 75.5 328 TRP A C 1
ATOM 2589 O O . TRP A 1 328 ? 7.883 -10.336 0.951 1 75.5 328 TRP A O 1
ATOM 2599 N N . TYR A 1 329 ? 5.809 -9.562 0.663 1 74 329 TYR A N 1
ATOM 2600 C CA . TYR A 1 329 ? 5.383 -10.422 1.76 1 74 329 TYR A CA 1
ATOM 2601 C C . TYR A 1 329 ? 4.734 -11.695 1.232 1 74 329 TYR A C 1
ATOM 2603 O O . TYR A 1 329 ? 4.758 -12.734 1.896 1 74 329 TYR A O 1
ATOM 2611 N N . PHE A 1 330 ? 4.172 -11.656 0.085 1 79 330 PHE A N 1
ATOM 2612 C CA . PHE A 1 330 ? 3.529 -12.852 -0.445 1 79 330 PHE A CA 1
ATOM 2613 C C . PHE A 1 330 ? 4.352 -13.445 -1.582 1 79 330 PHE A C 1
ATOM 2615 O O . PHE A 1 330 ? 4.586 -14.656 -1.615 1 79 330 PHE A O 1
ATOM 2622 N N . LEU A 1 331 ? 4.832 -12.656 -2.48 1 85.88 331 LEU A N 1
ATOM 2623 C CA . LEU A 1 331 ? 5.48 -13.195 -3.672 1 85.88 331 LEU A CA 1
ATOM 2624 C C . LEU A 1 331 ? 6.953 -13.492 -3.402 1 85.88 331 LEU A C 1
ATOM 2626 O O . LEU A 1 331 ? 7.523 -14.414 -3.992 1 85.88 331 LEU A O 1
ATOM 2630 N N . MET A 1 332 ? 7.547 -12.797 -2.438 1 88.31 332 MET A N 1
ATOM 2631 C CA . MET A 1 332 ? 8.977 -12.977 -2.17 1 88.31 332 MET A CA 1
ATOM 2632 C C . MET A 1 332 ? 9.266 -14.375 -1.653 1 88.31 332 MET A C 1
ATOM 2634 O O . MET A 1 332 ? 10.203 -15.031 -2.111 1 88.31 332 MET A O 1
ATOM 2638 N N . PRO A 1 333 ? 8.422 -14.875 -0.8 1 87.19 333 PRO A N 1
ATOM 2639 C CA . PRO A 1 333 ? 8.68 -16.25 -0.362 1 87.19 333 PRO A CA 1
ATOM 2640 C C . PRO A 1 333 ? 8.609 -17.266 -1.508 1 87.19 333 PRO A C 1
ATOM 2642 O O . PRO A 1 333 ? 9.336 -18.25 -1.5 1 87.19 333 PRO A O 1
ATOM 2645 N N . CYS A 1 334 ? 7.738 -17.031 -2.438 1 87.94 334 CYS A N 1
ATOM 2646 C CA . CYS A 1 334 ? 7.684 -17.891 -3.607 1 87.94 334 CYS A CA 1
ATOM 2647 C C . CYS A 1 334 ? 8.977 -17.828 -4.406 1 87.94 334 CYS A C 1
ATOM 2649 O O . CYS A 1 334 ? 9.453 -18.828 -4.926 1 87.94 334 CYS A O 1
ATOM 2651 N N . TYR A 1 335 ? 9.555 -16.641 -4.449 1 90.62 335 TYR A N 1
ATOM 2652 C CA . TYR A 1 335 ? 10.828 -16.453 -5.133 1 90.62 335 TYR A CA 1
ATOM 2653 C C . TYR A 1 335 ? 11.938 -17.234 -4.43 1 90.62 335 TYR A C 1
ATOM 2655 O O . TYR A 1 335 ? 12.766 -17.875 -5.082 1 90.62 335 TYR A O 1
ATOM 2663 N N . ILE A 1 336 ? 11.906 -17.25 -3.115 1 89.5 336 ILE A N 1
ATOM 2664 C CA . ILE A 1 336 ? 12.938 -17.891 -2.305 1 89.5 336 ILE A CA 1
ATOM 2665 C C . ILE A 1 336 ? 12.836 -19.406 -2.457 1 89.5 336 ILE A C 1
ATOM 2667 O O . ILE A 1 336 ? 13.859 -20.094 -2.537 1 89.5 336 ILE A O 1
ATOM 2671 N N . ILE A 1 337 ? 11.633 -19.891 -2.562 1 87.56 337 ILE A N 1
ATOM 2672 C CA . ILE A 1 337 ? 11.438 -21.328 -2.727 1 87.56 337 ILE A CA 1
ATOM 2673 C C . ILE A 1 337 ? 12.008 -21.766 -4.07 1 87.56 337 ILE A C 1
ATOM 2675 O O . ILE A 1 337 ? 12.648 -22.812 -4.164 1 87.56 337 ILE A O 1
ATOM 2679 N N . GLY A 1 338 ? 11.789 -20.984 -5.051 1 86.5 338 GLY A N 1
ATOM 2680 C CA . GLY A 1 338 ? 12.273 -21.312 -6.379 1 86.5 338 GLY A CA 1
ATOM 2681 C C . GLY A 1 338 ? 13.789 -21.359 -6.465 1 86.5 338 GLY A C 1
ATOM 2682 O O . GLY A 1 338 ? 14.352 -22.266 -7.098 1 86.5 338 GLY A O 1
ATOM 2683 N N . ILE A 1 339 ? 14.398 -20.422 -5.805 1 87.88 339 ILE A N 1
ATOM 2684 C CA . ILE A 1 339 ? 15.859 -20.375 -5.812 1 87.88 339 ILE A CA 1
ATOM 2685 C C . ILE A 1 339 ? 16.406 -21.516 -4.957 1 87.88 339 ILE A C 1
ATOM 2687 O O . ILE A 1 339 ? 17.375 -22.188 -5.352 1 87.88 339 ILE A O 1
ATOM 2691 N N . GLY A 1 340 ? 15.836 -21.734 -3.762 1 85 340 GLY A N 1
ATOM 2692 C CA . GLY A 1 340 ? 16.312 -22.766 -2.842 1 85 340 GLY A CA 1
ATOM 2693 C C . GLY A 1 340 ? 16.203 -24.172 -3.396 1 85 340 GLY A C 1
ATOM 2694 O O . GLY A 1 340 ? 17.062 -25.016 -3.133 1 85 340 GLY A O 1
ATOM 2695 N N . TYR A 1 341 ? 15.18 -24.406 -4.219 1 85.31 341 TYR A N 1
ATOM 2696 C CA . TYR A 1 341 ? 14.961 -25.734 -4.797 1 85.31 341 TYR A CA 1
ATOM 2697 C C . TYR A 1 341 ? 16.094 -26.109 -5.742 1 85.31 341 TYR A C 1
ATOM 2699 O O . TYR A 1 341 ? 16.469 -27.281 -5.832 1 85.31 341 TYR A O 1
ATOM 2707 N N . ASN A 1 342 ? 16.672 -25.109 -6.375 1 84.75 342 ASN A N 1
ATOM 2708 C CA . ASN A 1 342 ? 17.688 -25.391 -7.383 1 84.75 342 ASN A CA 1
ATOM 2709 C C . ASN A 1 342 ? 19.094 -25.344 -6.789 1 84.75 342 ASN A C 1
ATOM 2711 O O . ASN A 1 342 ? 20.078 -25.625 -7.48 1 84.75 342 ASN A O 1
ATOM 2715 N N . MET A 1 343 ? 19.094 -25.062 -5.578 1 85.81 343 MET A N 1
ATOM 2716 C CA . MET A 1 343 ? 20.406 -24.984 -4.941 1 85.81 343 MET A CA 1
ATOM 2717 C C . MET A 1 343 ? 20.75 -26.297 -4.25 1 85.81 343 MET A C 1
ATOM 2719 O O . MET A 1 343 ? 20.016 -26.734 -3.359 1 85.81 343 MET A O 1
ATOM 2723 N N . ASP A 1 344 ? 21.734 -26.969 -4.738 1 84.25 344 ASP A N 1
ATOM 2724 C CA . ASP A 1 344 ? 22.219 -28.203 -4.129 1 84.25 344 ASP A CA 1
ATOM 2725 C C . ASP A 1 344 ? 23.703 -28.094 -3.754 1 84.25 344 ASP A C 1
ATOM 2727 O O . ASP A 1 344 ? 24.578 -28.25 -4.605 1 84.25 344 ASP A O 1
ATOM 2731 N N . LEU A 1 345 ? 23.984 -27.891 -2.514 1 78.31 345 LEU A N 1
ATOM 2732 C CA . LEU A 1 345 ? 25.359 -27.703 -2.033 1 78.31 345 LEU A CA 1
ATOM 2733 C C . LEU A 1 345 ? 26.031 -29.047 -1.799 1 78.31 345 LEU A C 1
ATOM 2735 O O . LEU A 1 345 ? 27.25 -29.094 -1.592 1 78.31 345 LEU A O 1
ATOM 2739 N N . SER A 1 346 ? 25.234 -30.125 -1.86 1 76.44 346 SER A N 1
ATOM 2740 C CA . SER A 1 346 ? 25.797 -31.453 -1.596 1 76.44 346 SER A CA 1
ATOM 2741 C C . SER A 1 346 ? 26.656 -31.922 -2.762 1 76.44 346 SER A C 1
ATOM 2743 O O . SER A 1 346 ? 27.5 -32.812 -2.598 1 76.44 346 SER A O 1
ATOM 2745 N N . LEU A 1 347 ? 26.562 -31.297 -3.879 1 75.19 347 LEU A N 1
ATOM 2746 C CA . LEU A 1 347 ? 27.266 -31.734 -5.082 1 75.19 347 LEU A CA 1
ATOM 2747 C C . LEU A 1 347 ? 28.688 -31.203 -5.098 1 75.19 347 LEU A C 1
ATOM 2749 O O . LEU A 1 347 ? 29.5 -31.594 -5.938 1 75.19 347 LEU A O 1
ATOM 2753 N N . PHE A 1 348 ? 29.078 -30.406 -4.098 1 73.69 348 PHE A N 1
ATOM 2754 C CA . PHE A 1 348 ? 30.328 -29.656 -4.148 1 73.69 348 PHE A CA 1
ATOM 2755 C C . PHE A 1 348 ? 31.484 -30.5 -3.602 1 73.69 348 PHE A C 1
ATOM 2757 O O . PHE A 1 348 ? 31.344 -31.156 -2.572 1 73.69 348 PHE A O 1
ATOM 2764 N N . SER A 1 349 ? 32.438 -30.625 -4.492 1 77.81 349 SER A N 1
ATOM 2765 C CA . SER A 1 349 ? 33.75 -31.031 -3.992 1 77.81 349 SER A CA 1
ATOM 2766 C C . SER A 1 349 ? 34.594 -29.828 -3.594 1 77.81 349 SER A C 1
ATOM 2768 O O . SER A 1 349 ? 34.406 -28.734 -4.125 1 77.81 349 SER A O 1
ATOM 2770 N N . LEU A 1 350 ? 35.344 -29.875 -2.572 1 76.94 350 LEU A N 1
ATOM 2771 C CA . LEU A 1 350 ? 36.188 -28.781 -2.061 1 76.94 350 LEU A CA 1
ATOM 2772 C C . LEU A 1 350 ? 37.094 -28.234 -3.158 1 76.94 350 LEU A C 1
ATOM 2774 O O . LEU A 1 350 ? 37.312 -27.016 -3.219 1 76.94 350 LEU A O 1
ATOM 2778 N N . GLY A 1 351 ? 37.562 -29.078 -4.027 1 74.31 351 GLY A N 1
ATOM 2779 C CA . GLY A 1 351 ? 38.438 -28.625 -5.113 1 74.31 351 GLY A CA 1
ATOM 2780 C C . GLY A 1 351 ? 37.688 -27.734 -6.109 1 74.31 351 GLY A C 1
ATOM 2781 O O . GLY A 1 351 ? 38.25 -26.703 -6.535 1 74.31 351 GLY A O 1
ATOM 2782 N N . ASP A 1 352 ? 36.5 -28.062 -6.406 1 76.19 352 ASP A N 1
ATOM 2783 C CA . ASP A 1 352 ? 35.719 -27.281 -7.348 1 76.19 352 ASP A CA 1
ATOM 2784 C C . ASP A 1 352 ? 35.344 -25.922 -6.742 1 76.19 352 ASP A C 1
ATOM 2786 O O . ASP A 1 352 ? 35.344 -24.906 -7.441 1 76.19 352 ASP A O 1
ATOM 2790 N N . LEU A 1 353 ? 35.125 -25.922 -5.461 1 80.69 353 LEU A N 1
ATOM 2791 C CA . LEU A 1 353 ? 34.75 -24.688 -4.793 1 80.69 353 LEU A CA 1
ATOM 2792 C C . LEU A 1 353 ? 35.906 -23.688 -4.797 1 80.69 353 LEU A C 1
ATOM 2794 O O . LEU A 1 353 ? 35.688 -22.484 -4.961 1 80.69 353 LEU A O 1
ATOM 2798 N N . ILE A 1 354 ? 37.062 -24.156 -4.664 1 81.88 354 ILE A N 1
ATOM 2799 C CA . ILE A 1 354 ? 38.25 -23.281 -4.641 1 81.88 354 ILE A CA 1
ATOM 2800 C C . ILE A 1 354 ? 38.469 -22.688 -6.027 1 81.88 354 ILE A C 1
ATOM 2802 O O . ILE A 1 354 ? 38.812 -21.5 -6.156 1 81.88 354 ILE A O 1
ATOM 2806 N N . ARG A 1 355 ? 38.281 -23.469 -7.051 1 81.62 355 ARG A N 1
ATOM 2807 C CA . ARG A 1 355 ? 38.469 -22.969 -8.414 1 81.62 355 ARG A CA 1
ATOM 2808 C C . ARG A 1 355 ? 37.469 -21.859 -8.719 1 81.62 355 ARG A C 1
ATOM 2810 O O . ARG A 1 355 ? 37.844 -20.828 -9.266 1 81.62 355 ARG A O 1
ATOM 2817 N N . TYR A 1 356 ? 36.281 -22.062 -8.312 1 84.56 356 TYR A N 1
ATOM 2818 C CA . TYR A 1 356 ? 35.25 -21.062 -8.586 1 84.56 356 TYR A CA 1
ATOM 2819 C C . TYR A 1 356 ? 35.469 -19.812 -7.746 1 84.56 356 TYR A C 1
ATOM 2821 O O . TYR A 1 356 ? 35.281 -18.688 -8.227 1 84.56 356 TYR A O 1
ATOM 2829 N N . GLU A 1 357 ? 35.969 -19.984 -6.543 1 88.25 357 GLU A N 1
ATOM 2830 C CA . GLU A 1 357 ? 36.156 -18.828 -5.68 1 88.25 357 GLU A CA 1
ATOM 2831 C C . GLU A 1 357 ? 37.344 -17.984 -6.172 1 88.25 357 GLU A C 1
ATOM 2833 O O . GLU A 1 357 ? 37.344 -16.766 -5.996 1 88.25 357 GLU A O 1
ATOM 2838 N N . ILE A 1 358 ? 38.25 -18.641 -6.723 1 88 358 ILE A N 1
ATOM 2839 C CA . ILE A 1 358 ? 39.344 -17.875 -7.301 1 88 358 ILE A CA 1
ATOM 2840 C C . ILE A 1 358 ? 38.875 -17.047 -8.477 1 88 358 ILE A C 1
ATOM 2842 O O . ILE A 1 358 ? 39.219 -15.883 -8.617 1 88 358 ILE A O 1
ATOM 2846 N N . LEU A 1 359 ? 38.062 -17.656 -9.281 1 89.5 359 LEU A N 1
ATOM 2847 C CA . LEU A 1 359 ? 37.469 -16.922 -10.406 1 89.5 359 LEU A CA 1
ATOM 2848 C C . LEU A 1 359 ? 36.656 -15.75 -9.93 1 89.5 359 LEU A C 1
ATOM 2850 O O . LEU A 1 359 ? 36.781 -14.633 -10.438 1 89.5 359 LEU A O 1
ATOM 2854 N N . PHE A 1 360 ? 35.812 -15.984 -8.906 1 93 360 PHE A N 1
ATOM 2855 C CA . PHE A 1 360 ? 34.969 -14.93 -8.367 1 93 360 PHE A CA 1
ATOM 2856 C C . PHE A 1 360 ? 35.812 -13.82 -7.742 1 93 360 PHE A C 1
ATOM 2858 O O . PHE A 1 360 ? 35.562 -12.641 -7.965 1 93 360 PHE A O 1
ATOM 2865 N N . GLY A 1 361 ? 36.781 -14.242 -7.012 1 92.25 361 GLY A N 1
ATOM 2866 C CA . GLY A 1 361 ? 37.656 -13.289 -6.328 1 92.25 361 GLY A CA 1
ATOM 2867 C C . GLY A 1 361 ? 38.438 -12.398 -7.281 1 92.25 361 GLY A C 1
ATOM 2868 O O . GLY A 1 361 ? 38.594 -11.203 -7.035 1 92.25 361 GLY A O 1
ATOM 2869 N N . MET A 1 362 ? 38.844 -12.953 -8.352 1 93.81 362 MET A N 1
ATOM 2870 C CA . MET A 1 362 ? 39.625 -12.18 -9.328 1 93.81 362 MET A CA 1
ATOM 2871 C C . MET A 1 362 ? 38.719 -11.148 -10.023 1 93.81 362 MET A C 1
ATOM 2873 O O . MET A 1 362 ? 39.156 -10.031 -10.289 1 93.81 362 MET A O 1
ATOM 2877 N N . VAL A 1 363 ? 37.531 -11.547 -10.352 1 94.19 363 VAL A N 1
ATOM 2878 C CA . VAL A 1 363 ? 36.625 -10.609 -10.992 1 94.19 363 VAL A CA 1
ATOM 2879 C C . VAL A 1 363 ? 36.25 -9.5 -10.016 1 94.19 363 VAL A C 1
ATOM 2881 O O . VAL A 1 363 ? 36.156 -8.328 -10.398 1 94.19 363 VAL A O 1
ATOM 2884 N N . ARG A 1 364 ? 36.031 -9.836 -8.773 1 94.75 364 ARG A N 1
ATOM 2885 C CA . ARG A 1 364 ? 35.688 -8.852 -7.75 1 94.75 364 ARG A CA 1
ATOM 2886 C C . ARG A 1 364 ? 36.844 -7.883 -7.527 1 94.75 364 ARG A C 1
ATOM 2888 O O . ARG A 1 364 ? 36.625 -6.684 -7.332 1 94.75 364 ARG A O 1
ATOM 2895 N N . PHE A 1 365 ? 38 -8.391 -7.562 1 94.62 365 PHE A N 1
ATOM 2896 C CA . PHE A 1 365 ? 39.188 -7.559 -7.434 1 94.62 365 PHE A CA 1
ATOM 2897 C C . PHE A 1 365 ? 39.312 -6.613 -8.617 1 94.62 365 PHE A C 1
ATOM 2899 O O . PHE A 1 365 ? 39.688 -5.445 -8.453 1 94.62 365 PHE A O 1
ATOM 2906 N N . ALA A 1 366 ? 39.031 -7.113 -9.742 1 95.69 366 ALA A N 1
ATOM 2907 C CA . ALA A 1 366 ? 39.094 -6.289 -10.945 1 95.69 366 ALA A CA 1
ATOM 2908 C C . ALA A 1 366 ? 38.094 -5.129 -10.867 1 95.69 366 ALA A C 1
ATOM 2910 O O . ALA A 1 366 ? 38.375 -4.043 -11.383 1 95.69 366 ALA A O 1
ATOM 2911 N N . LYS A 1 367 ? 36.969 -5.324 -10.273 1 94.75 367 LYS A N 1
ATOM 2912 C CA . LYS A 1 367 ? 35.969 -4.266 -10.141 1 94.75 367 LYS A CA 1
ATOM 2913 C C . LYS A 1 367 ? 36.5 -3.143 -9.242 1 94.75 367 LYS A C 1
ATOM 2915 O O . LYS A 1 367 ? 36.25 -1.966 -9.508 1 94.75 367 LYS A O 1
ATOM 2920 N N . VAL A 1 368 ? 37.156 -3.5 -8.195 1 94.5 368 VAL A N 1
ATOM 2921 C CA . VAL A 1 368 ? 37.719 -2.498 -7.293 1 94.5 368 VAL A CA 1
ATOM 2922 C C . VAL A 1 368 ? 38.781 -1.7 -8.008 1 94.5 368 VAL A C 1
ATOM 2924 O O . VAL A 1 368 ? 38.844 -0.473 -7.906 1 94.5 368 VAL A O 1
ATOM 2927 N N . VAL A 1 369 ? 39.594 -2.377 -8.742 1 94 369 VAL A N 1
ATOM 2928 C CA . VAL A 1 369 ? 40.656 -1.733 -9.477 1 94 369 VAL A CA 1
ATOM 2929 C C . VAL A 1 369 ? 40.094 -0.816 -10.555 1 94 369 VAL A C 1
ATOM 2931 O O . VAL A 1 369 ? 40.625 0.259 -10.812 1 94 369 VAL A O 1
ATOM 2934 N N . ALA A 1 370 ? 39.031 -1.251 -11.133 1 94.81 370 ALA A N 1
ATOM 2935 C CA . ALA A 1 370 ? 38.406 -0.485 -12.203 1 94.81 370 ALA A CA 1
ATOM 2936 C C . ALA A 1 370 ? 37.938 0.886 -11.711 1 94.81 370 ALA A C 1
ATOM 2938 O O . ALA A 1 370 ? 38 1.869 -12.453 1 94.81 370 ALA A O 1
ATOM 2939 N N . VAL A 1 371 ? 37.5 0.966 -10.477 1 92.81 371 VAL A N 1
ATOM 2940 C CA . VAL A 1 371 ? 37.031 2.236 -9.938 1 92.81 371 VAL A CA 1
ATOM 2941 C C . VAL A 1 371 ? 38.219 3.041 -9.383 1 92.81 371 VAL A C 1
ATOM 2943 O O . VAL A 1 371 ? 38.188 4.273 -9.438 1 92.81 371 VAL A O 1
ATOM 2946 N N . ALA A 1 372 ? 39.219 2.434 -8.891 1 91.31 372 ALA A N 1
ATOM 2947 C CA . ALA A 1 372 ? 40.375 3.102 -8.289 1 91.31 372 ALA A CA 1
ATOM 2948 C C . ALA A 1 372 ? 41.25 3.752 -9.352 1 91.31 372 ALA A C 1
ATOM 2950 O O . ALA A 1 372 ? 41.844 4.801 -9.109 1 91.31 372 ALA A O 1
ATOM 2951 N N . LEU A 1 373 ? 41.25 3.232 -10.461 1 91.25 373 LEU A N 1
ATOM 2952 C CA . LEU A 1 373 ? 42.188 3.688 -11.5 1 91.25 373 LEU A CA 1
ATOM 2953 C C . LEU A 1 373 ? 41.812 5.098 -11.953 1 91.25 373 LEU A C 1
ATOM 2955 O O . LEU A 1 373 ? 42.688 5.984 -11.969 1 91.25 373 LEU A O 1
ATOM 2959 N N . PRO A 1 374 ? 40.594 5.379 -12.398 1 90.75 374 PRO A N 1
ATOM 2960 C CA . PRO A 1 374 ? 40.281 6.742 -12.828 1 90.75 374 PRO A CA 1
ATOM 2961 C C . PRO A 1 374 ? 40.375 7.754 -11.688 1 90.75 374 PRO A C 1
ATOM 2963 O O . PRO A 1 374 ? 40.594 8.945 -11.922 1 90.75 374 PRO A O 1
ATOM 2966 N N . SER A 1 375 ? 40.125 7.293 -10.461 1 83.19 375 SER A N 1
ATOM 2967 C CA . SER A 1 375 ? 40.156 8.203 -9.32 1 83.19 375 SER A CA 1
ATOM 2968 C C . SER A 1 375 ? 41.562 8.766 -9.102 1 83.19 375 SER A C 1
ATOM 2970 O O . SER A 1 375 ? 41.719 9.859 -8.555 1 83.19 375 SER A O 1
ATOM 2972 N N . LEU A 1 376 ? 42.562 8.047 -9.43 1 82.44 376 LEU A N 1
ATOM 2973 C CA . LEU A 1 376 ? 43.938 8.516 -9.312 1 82.44 376 LEU A CA 1
ATOM 2974 C C . LEU A 1 376 ? 44.188 9.703 -10.242 1 82.44 376 LEU A C 1
ATOM 2976 O O . LEU A 1 376 ? 44.969 10.586 -9.922 1 82.44 376 LEU A O 1
ATOM 2980 N N . TYR A 1 377 ? 43.438 9.719 -11.273 1 81.62 377 TYR A N 1
ATOM 2981 C CA . TYR A 1 377 ? 43.625 10.781 -12.258 1 81.62 377 TYR A CA 1
ATOM 2982 C C . TYR A 1 377 ? 42.781 12 -11.898 1 81.62 377 TYR A C 1
ATOM 2984 O O . TYR A 1 377 ? 43.156 13.133 -12.188 1 81.62 377 TYR A O 1
ATOM 2992 N N . TYR A 1 378 ? 41.594 11.852 -11.328 1 78.19 378 TYR A N 1
ATOM 2993 C CA . TYR A 1 378 ? 40.688 12.945 -11.039 1 78.19 378 TYR A CA 1
ATOM 2994 C C . TYR A 1 378 ? 40.844 13.43 -9.609 1 78.19 378 TYR A C 1
ATOM 2996 O O . TYR A 1 378 ? 40 14.188 -9.102 1 78.19 378 TYR A O 1
ATOM 3004 N N . ASN A 1 379 ? 41.875 13.266 -8.844 1 70.44 379 ASN A N 1
ATOM 3005 C CA . ASN A 1 379 ? 42.219 13.75 -7.508 1 70.44 379 ASN A CA 1
ATOM 3006 C C . ASN A 1 379 ? 41.125 13.414 -6.488 1 70.44 379 ASN A C 1
ATOM 3008 O O . ASN A 1 379 ? 40.75 14.266 -5.691 1 70.44 379 ASN A O 1
ATOM 3012 N N . VAL A 1 380 ? 40.438 12.367 -6.633 1 77.31 380 VAL A N 1
ATOM 3013 C CA . VAL A 1 380 ? 39.531 11.836 -5.613 1 77.31 380 VAL A CA 1
ATOM 3014 C C . VAL A 1 380 ? 40.344 10.984 -4.621 1 77.31 380 VAL A C 1
ATOM 3016 O O . VAL A 1 380 ? 41.25 10.242 -5.012 1 77.31 380 VAL A O 1
ATOM 3019 N N . PRO A 1 381 ? 40.062 11.25 -3.395 1 79.06 381 PRO A N 1
ATOM 3020 C CA . PRO A 1 381 ? 40.812 10.453 -2.406 1 79.06 381 PRO A CA 1
ATOM 3021 C C . PRO A 1 381 ? 40.625 8.945 -2.607 1 79.06 381 PRO A C 1
ATOM 3023 O O . PRO A 1 381 ? 39.531 8.5 -2.982 1 79.06 381 PRO A O 1
ATOM 3026 N N . LEU A 1 382 ? 41.719 8.25 -2.436 1 81.94 382 LEU A N 1
ATOM 3027 C CA . LEU A 1 382 ? 41.75 6.816 -2.703 1 81.94 382 LEU A CA 1
ATOM 3028 C C . LEU A 1 382 ? 40.781 6.066 -1.807 1 81.94 382 LEU A C 1
ATOM 3030 O O . LEU A 1 382 ? 40.188 5.051 -2.217 1 81.94 382 LEU A O 1
ATOM 3034 N N . TRP A 1 383 ? 40.562 6.59 -0.659 1 81.5 383 TRP A N 1
ATOM 3035 C CA . TRP A 1 383 ? 39.656 5.879 0.228 1 81.5 383 TRP A CA 1
ATOM 3036 C C . TRP A 1 383 ? 38.219 5.973 -0.281 1 81.5 383 TRP A C 1
ATOM 3038 O O . TRP A 1 383 ? 37.438 5.039 -0.117 1 81.5 383 TRP A O 1
ATOM 3048 N N . HIS A 1 384 ? 38 7.082 -0.921 1 81.5 384 HIS A N 1
ATOM 3049 C CA . HIS A 1 384 ? 36.688 7.258 -1.516 1 81.5 384 HIS A CA 1
ATOM 3050 C C . HIS A 1 384 ? 36.469 6.305 -2.688 1 81.5 384 HIS A C 1
ATOM 3052 O O . HIS A 1 384 ? 35.406 5.715 -2.828 1 81.5 384 HIS A O 1
ATOM 3058 N N . ALA A 1 385 ? 37.5 6.105 -3.346 1 89.06 385 ALA A N 1
ATOM 3059 C CA . ALA A 1 385 ? 37.438 5.223 -4.508 1 89.06 385 ALA A CA 1
ATOM 3060 C C . ALA A 1 385 ? 37.312 3.76 -4.078 1 89.06 385 ALA A C 1
ATOM 3062 O O . ALA A 1 385 ? 36.562 2.982 -4.688 1 89.06 385 ALA A O 1
ATOM 3063 N N . ILE A 1 386 ? 38 3.406 -3.07 1 90 386 ILE A N 1
ATOM 3064 C CA . ILE A 1 386 ? 37.969 2.035 -2.578 1 90 386 ILE A CA 1
ATOM 3065 C C . ILE A 1 386 ? 36.562 1.75 -1.992 1 90 386 ILE A C 1
ATOM 3067 O O . ILE A 1 386 ? 36.031 0.657 -2.168 1 90 386 ILE A O 1
ATOM 3071 N N . LEU A 1 387 ? 36 2.729 -1.411 1 90.75 387 LEU A N 1
ATOM 3072 C CA . LEU A 1 387 ? 34.656 2.572 -0.876 1 90.75 387 LEU A CA 1
ATOM 3073 C C . LEU A 1 387 ? 33.656 2.383 -2 1 90.75 387 LEU A C 1
ATOM 3075 O O . LEU A 1 387 ? 32.75 1.54 -1.899 1 90.75 387 LEU A O 1
ATOM 3079 N N . VAL A 1 388 ? 33.875 3.123 -2.99 1 92.62 388 VAL A N 1
ATOM 3080 C CA . VAL A 1 388 ? 33 2.984 -4.148 1 92.62 388 VAL A CA 1
ATOM 3081 C C . VAL A 1 388 ? 33.188 1.61 -4.785 1 92.62 388 VAL A C 1
ATOM 3083 O O . VAL A 1 388 ? 32.25 0.981 -5.23 1 92.62 388 VAL A O 1
ATOM 3086 N N . GLY A 1 389 ? 34.406 1.164 -4.852 1 94.06 389 GLY A N 1
ATOM 3087 C CA . GLY A 1 389 ? 34.688 -0.167 -5.363 1 94.06 389 GLY A CA 1
ATOM 3088 C C . GLY A 1 389 ? 34.031 -1.268 -4.566 1 94.06 389 GLY A C 1
ATOM 3089 O O . GLY A 1 389 ? 33.531 -2.238 -5.141 1 94.06 389 GLY A O 1
ATOM 3090 N N . PHE A 1 390 ? 33.938 -1.117 -3.303 1 94.12 390 PHE A N 1
ATOM 3091 C CA . PHE A 1 390 ? 33.281 -2.09 -2.455 1 94.12 390 PHE A CA 1
ATOM 3092 C C . PHE A 1 390 ? 31.766 -2.027 -2.66 1 94.12 390 PHE A C 1
ATOM 3094 O O . PHE A 1 390 ? 31.078 -3.061 -2.666 1 94.12 390 PHE A O 1
ATOM 3101 N N . ILE A 1 391 ? 31.281 -0.915 -2.9 1 93.62 391 ILE A N 1
ATOM 3102 C CA . ILE A 1 391 ? 29.844 -0.736 -3.086 1 93.62 391 ILE A CA 1
ATOM 3103 C C . ILE A 1 391 ? 29.406 -1.39 -4.395 1 93.62 391 ILE A C 1
ATOM 3105 O O . ILE A 1 391 ? 28.375 -2.078 -4.441 1 93.62 391 ILE A O 1
ATOM 3109 N N . VAL A 1 392 ? 30.203 -1.251 -5.367 1 93.5 392 VAL A N 1
ATOM 3110 C CA . VAL A 1 392 ? 29.844 -1.762 -6.684 1 93.5 392 VAL A CA 1
ATOM 3111 C C . VAL A 1 392 ? 29.906 -3.287 -6.684 1 93.5 392 VAL A C 1
ATOM 3113 O O . VAL A 1 392 ? 29.281 -3.941 -7.523 1 93.5 392 VAL A O 1
ATOM 3116 N N . ASN A 1 393 ? 30.578 -3.916 -5.688 1 94.56 393 ASN A N 1
ATOM 3117 C CA . ASN A 1 393 ? 30.734 -5.363 -5.609 1 94.56 393 ASN A CA 1
ATOM 3118 C C . ASN A 1 393 ? 29.578 -6.008 -4.844 1 94.56 393 ASN A C 1
ATOM 3120 O O . ASN A 1 393 ? 29.516 -7.234 -4.73 1 94.56 393 ASN A O 1
ATOM 3124 N N . ILE A 1 394 ? 28.719 -5.262 -4.422 1 92.38 394 ILE A N 1
ATOM 3125 C CA . ILE A 1 394 ? 27.594 -5.82 -3.678 1 92.38 394 ILE A CA 1
ATOM 3126 C C . ILE A 1 394 ? 26.609 -6.473 -4.645 1 92.38 394 ILE A C 1
ATOM 3128 O O . ILE A 1 394 ? 26.219 -5.863 -5.645 1 92.38 394 ILE A O 1
ATOM 3132 N N . GLN A 1 395 ? 26.375 -7.715 -4.41 1 92.19 395 GLN A N 1
ATOM 3133 C CA . GLN A 1 395 ? 25.438 -8.477 -5.234 1 92.19 395 GLN A CA 1
ATOM 3134 C C . GLN A 1 395 ? 24.125 -8.727 -4.496 1 92.19 395 GLN A C 1
ATOM 3136 O O . GLN A 1 395 ? 24.094 -8.727 -3.264 1 92.19 395 GLN A O 1
ATOM 3141 N N . GLY A 1 396 ? 23.062 -8.836 -5.254 1 88.94 396 GLY A N 1
ATOM 3142 C CA . GLY A 1 396 ? 21.75 -9.008 -4.641 1 88.94 396 GLY A CA 1
ATOM 3143 C C . GLY A 1 396 ? 20.828 -9.875 -5.465 1 88.94 396 GLY A C 1
ATOM 3144 O O . GLY A 1 396 ? 21.25 -10.852 -6.086 1 88.94 396 GLY A O 1
ATOM 3145 N N . ILE A 1 397 ? 19.562 -9.578 -5.461 1 88.44 397 ILE A N 1
ATOM 3146 C CA . ILE A 1 397 ? 18.484 -10.391 -6.023 1 88.44 397 ILE A CA 1
ATOM 3147 C C . ILE A 1 397 ? 18.625 -10.43 -7.543 1 88.44 397 ILE A C 1
ATOM 3149 O O . ILE A 1 397 ? 18.359 -11.461 -8.164 1 88.44 397 ILE A O 1
ATOM 3153 N N . TYR A 1 398 ? 19.062 -9.375 -8.148 1 91.44 398 TYR A N 1
ATOM 3154 C CA . TYR A 1 398 ? 19.203 -9.32 -9.602 1 91.44 398 TYR A CA 1
ATOM 3155 C C . TYR A 1 398 ? 20.312 -10.25 -10.078 1 91.44 398 TYR A C 1
ATOM 3157 O O . TYR A 1 398 ? 20.172 -10.898 -11.125 1 91.44 398 TYR A O 1
ATOM 3165 N N . ASP A 1 399 ? 21.328 -10.383 -9.32 1 92.25 399 ASP A N 1
ATOM 3166 C CA . ASP A 1 399 ? 22.422 -11.281 -9.656 1 92.25 399 ASP A CA 1
ATOM 3167 C C . ASP A 1 399 ? 21.969 -12.742 -9.578 1 92.25 399 ASP A C 1
ATOM 3169 O O . ASP A 1 399 ? 22.266 -13.531 -10.477 1 92.25 399 ASP A O 1
ATOM 3173 N N . VAL A 1 400 ? 21.25 -12.984 -8.555 1 91.31 400 VAL A N 1
ATOM 3174 C CA . VAL A 1 400 ? 20.797 -14.359 -8.359 1 91.31 400 VAL A CA 1
ATOM 3175 C C . VAL A 1 400 ? 19.828 -14.75 -9.477 1 91.31 400 VAL A C 1
ATOM 3177 O O . VAL A 1 400 ? 19.844 -15.891 -9.945 1 91.31 400 VAL A O 1
ATOM 3180 N N . GLN A 1 401 ? 19.078 -13.836 -9.875 1 91.31 401 GLN A N 1
ATOM 3181 C CA . GLN A 1 401 ? 18.125 -14.141 -10.945 1 91.31 401 GLN A CA 1
ATOM 3182 C C . GLN A 1 401 ? 18.844 -14.391 -12.266 1 91.31 401 GLN A C 1
ATOM 3184 O O . GLN A 1 401 ? 18.438 -15.25 -13.047 1 91.31 401 GLN A O 1
ATOM 3189 N N . ILE A 1 402 ? 19.859 -13.625 -12.531 1 90.44 402 ILE A N 1
ATOM 3190 C CA . ILE A 1 402 ? 20.625 -13.844 -13.758 1 90.44 402 ILE A CA 1
ATOM 3191 C C . ILE A 1 402 ? 21.328 -15.195 -13.688 1 90.44 402 ILE A C 1
ATOM 3193 O O . ILE A 1 402 ? 21.453 -15.883 -14.703 1 90.44 402 ILE A O 1
ATOM 3197 N N . TYR A 1 403 ? 21.812 -15.578 -12.453 1 92.12 403 TYR A N 1
ATOM 3198 C CA . TYR A 1 403 ? 22.391 -16.906 -12.289 1 92.12 403 TYR A CA 1
ATOM 3199 C C . TYR A 1 403 ? 21.359 -17.984 -12.617 1 92.12 403 TYR A C 1
ATOM 3201 O O . TYR A 1 403 ? 21.672 -18.953 -13.336 1 92.12 403 TYR A O 1
ATOM 3209 N N . LYS A 1 404 ? 20.188 -17.797 -12.164 1 90.06 404 LYS A N 1
ATOM 3210 C CA . LYS A 1 404 ? 19.141 -18.781 -12.375 1 90.06 404 LYS A CA 1
ATOM 3211 C C . LYS A 1 404 ? 18.75 -18.859 -13.852 1 90.06 404 LYS A C 1
ATOM 3213 O O . LYS A 1 404 ? 18.484 -19.938 -14.375 1 90.06 404 LYS A O 1
ATOM 3218 N N . GLN A 1 405 ? 18.719 -17.734 -14.43 1 86.75 405 GLN A N 1
ATOM 3219 C CA . GLN A 1 405 ? 18.359 -17.703 -15.844 1 86.75 405 GLN A CA 1
ATOM 3220 C C . GLN A 1 405 ? 19.391 -18.453 -16.688 1 86.75 405 GLN A C 1
ATOM 3222 O O . GLN A 1 405 ? 19.031 -19.188 -17.594 1 86.75 405 GLN A O 1
ATOM 3227 N N . ASN A 1 406 ? 20.609 -18.25 -16.391 1 87 406 ASN A N 1
ATOM 3228 C CA . ASN A 1 406 ? 21.656 -18.953 -17.125 1 87 406 ASN A CA 1
ATOM 3229 C C . ASN A 1 406 ? 21.656 -20.438 -16.812 1 87 406 ASN A C 1
ATOM 3231 O O . ASN A 1 406 ? 22 -21.266 -17.656 1 87 406 ASN A O 1
ATOM 3235 N N . PHE A 1 407 ? 21.234 -20.781 -15.609 1 87.38 407 PHE A N 1
ATOM 3236 C CA . PHE A 1 407 ? 21.062 -22.172 -15.242 1 87.38 407 PHE A CA 1
ATOM 3237 C C . PHE A 1 407 ? 19.938 -22.812 -16.047 1 87.38 407 PHE A C 1
ATOM 3239 O O . PHE A 1 407 ? 20.078 -23.922 -16.547 1 87.38 407 PHE A O 1
ATOM 3246 N N . ASN A 1 408 ? 18.859 -22.047 -16.172 1 81.19 408 ASN A N 1
ATOM 3247 C CA . ASN A 1 408 ? 17.719 -22.531 -16.922 1 81.19 408 ASN A CA 1
ATOM 3248 C C . ASN A 1 408 ? 18.047 -22.703 -18.406 1 81.19 408 ASN A C 1
ATOM 3250 O O . ASN A 1 408 ? 17.531 -23.609 -19.062 1 81.19 408 ASN A O 1
ATOM 3254 N N . TYR A 1 409 ? 18.984 -21.844 -18.859 1 79.06 409 TYR A N 1
ATOM 3255 C CA . TYR A 1 409 ? 19.406 -21.938 -20.25 1 79.06 409 TYR A CA 1
ATOM 3256 C C . TYR A 1 409 ? 20.469 -23.016 -20.422 1 79.06 409 TYR A C 1
ATOM 3258 O O . TYR A 1 409 ? 20.969 -23.234 -21.531 1 79.06 409 TYR A O 1
ATOM 3266 N N . ARG A 1 410 ? 20.781 -23.75 -19.406 1 80.69 410 ARG A N 1
ATOM 3267 C CA . ARG A 1 410 ? 21.734 -24.859 -19.406 1 80.69 410 ARG A CA 1
ATOM 3268 C C . ARG A 1 410 ? 23.125 -24.375 -19.781 1 80.69 410 ARG A C 1
ATOM 3270 O O . ARG A 1 410 ? 23.875 -25.094 -20.438 1 80.69 410 ARG A O 1
ATOM 3277 N N . LYS A 1 411 ? 23.375 -23.141 -19.484 1 83.31 411 LYS A N 1
ATOM 3278 C CA . LYS A 1 411 ? 24.719 -22.594 -19.703 1 83.31 411 LYS A CA 1
ATOM 3279 C C . LYS A 1 411 ? 25.609 -22.844 -18.5 1 83.31 411 LYS A C 1
ATOM 3281 O O . LYS A 1 411 ? 26.844 -22.875 -18.625 1 83.31 411 LYS A O 1
ATOM 3286 N N . ILE A 1 412 ? 24.922 -22.953 -17.375 1 85.75 412 ILE A N 1
ATOM 3287 C CA . ILE A 1 412 ? 25.625 -23.219 -16.125 1 85.75 412 ILE A CA 1
ATOM 3288 C C . ILE A 1 412 ? 25.062 -24.469 -15.469 1 85.75 412 ILE A C 1
ATOM 3290 O O . ILE A 1 412 ? 23.859 -24.734 -15.547 1 85.75 412 ILE A O 1
ATOM 3294 N N . SER A 1 413 ? 25.859 -25.219 -14.938 1 84.69 413 SER A N 1
ATOM 3295 C CA . SER A 1 413 ? 25.453 -26.453 -14.266 1 84.69 413 SER A CA 1
ATOM 3296 C C . SER A 1 413 ? 24.859 -26.156 -12.891 1 84.69 413 SER A C 1
ATOM 3298 O O . SER A 1 413 ? 24.984 -25.031 -12.383 1 84.69 413 SER A O 1
ATOM 3300 N N . LYS A 1 414 ? 24.203 -27.109 -12.32 1 82.94 414 LYS A N 1
ATOM 3301 C CA . LYS A 1 414 ? 23.562 -26.969 -11.016 1 82.94 414 LYS A CA 1
ATOM 3302 C C . LYS A 1 414 ? 24.594 -26.734 -9.914 1 82.94 414 LYS A C 1
ATOM 3304 O O . LYS A 1 414 ? 24.344 -25.984 -8.977 1 82.94 414 LYS A O 1
ATOM 3309 N N . LYS A 1 415 ? 25.734 -27.328 -10.125 1 82.62 415 LYS A N 1
ATOM 3310 C CA . LYS A 1 415 ? 26.812 -27.156 -9.156 1 82.62 415 LYS A CA 1
ATOM 3311 C C . LYS A 1 415 ? 27.344 -25.734 -9.164 1 82.62 415 LYS A C 1
ATOM 3313 O O . LYS A 1 415 ? 27.547 -25.125 -8.109 1 82.62 415 LYS A O 1
ATOM 3318 N N . THR A 1 416 ? 27.531 -25.234 -10.328 1 85.94 416 THR A N 1
ATOM 3319 C CA . THR A 1 416 ? 28.047 -23.875 -10.461 1 85.94 416 THR A CA 1
ATOM 3320 C C . THR A 1 416 ? 27.031 -22.859 -9.953 1 85.94 416 THR A C 1
ATOM 3322 O O . THR A 1 416 ? 27.391 -21.859 -9.344 1 85.94 416 THR A O 1
ATOM 3325 N N . PHE A 1 417 ? 25.75 -23.172 -10.172 1 89.19 417 PHE A N 1
ATOM 3326 C CA . PHE A 1 417 ? 24.688 -22.297 -9.703 1 89.19 417 PHE A CA 1
ATOM 3327 C C . PHE A 1 417 ? 24.734 -22.156 -8.188 1 89.19 417 PHE A C 1
ATOM 3329 O O . PHE A 1 417 ? 24.688 -21.047 -7.656 1 89.19 417 PHE A O 1
ATOM 3336 N N . GLY A 1 418 ? 24.859 -23.219 -7.492 1 86.19 418 GLY A N 1
ATOM 3337 C CA . GLY A 1 418 ? 24.906 -23.203 -6.039 1 86.19 418 GLY A CA 1
ATOM 3338 C C . GLY A 1 418 ? 26.125 -22.469 -5.5 1 86.19 418 GLY A C 1
ATOM 3339 O O . GLY A 1 418 ? 26.016 -21.719 -4.527 1 86.19 418 GLY A O 1
ATOM 3340 N N . ALA A 1 419 ? 27.234 -22.656 -6.16 1 87.38 419 ALA A N 1
ATOM 3341 C CA . ALA A 1 419 ? 28.453 -22 -5.723 1 87.38 419 ALA A CA 1
ATOM 3342 C C . ALA A 1 419 ? 28.359 -20.484 -5.906 1 87.38 419 ALA A C 1
ATOM 3344 O O . ALA A 1 419 ? 28.828 -19.719 -5.051 1 87.38 419 ALA A O 1
ATOM 3345 N N . MET A 1 420 ? 27.75 -20.109 -7.008 1 91.06 420 MET A N 1
ATOM 3346 C CA . MET A 1 420 ? 27.641 -18.688 -7.301 1 91.06 420 MET A CA 1
ATOM 3347 C C . MET A 1 420 ? 26.703 -18 -6.309 1 91.06 420 MET A C 1
ATOM 3349 O O . MET A 1 420 ? 27.016 -16.922 -5.805 1 91.06 420 MET A O 1
ATOM 3353 N N . VAL A 1 421 ? 25.609 -18.625 -6.02 1 90.06 421 VAL A N 1
ATOM 3354 C CA . VAL A 1 421 ? 24.641 -18.031 -5.102 1 90.06 421 VAL A CA 1
ATOM 3355 C C . VAL A 1 421 ? 25.234 -17.953 -3.699 1 90.06 421 VAL A C 1
ATOM 3357 O O . VAL A 1 421 ? 25.141 -16.922 -3.035 1 90.06 421 VAL A O 1
ATOM 3360 N N . MET A 1 422 ? 25.906 -18.953 -3.295 1 86.12 422 MET A N 1
ATOM 3361 C CA . MET A 1 422 ? 26.516 -18.969 -1.969 1 86.12 422 MET A CA 1
ATOM 3362 C C . MET A 1 422 ? 27.609 -17.906 -1.866 1 86.12 422 MET A C 1
ATOM 3364 O O . MET A 1 422 ? 27.672 -17.172 -0.884 1 86.12 422 MET A O 1
ATOM 3368 N N . SER A 1 423 ? 28.406 -17.859 -2.826 1 89.38 423 SER A N 1
ATOM 3369 C CA . SER A 1 423 ? 29.484 -16.875 -2.84 1 89.38 423 SER A CA 1
ATOM 3370 C C . SER A 1 423 ? 28.938 -15.453 -2.852 1 89.38 423 SER A C 1
ATOM 3372 O O . SER A 1 423 ? 29.484 -14.57 -2.191 1 89.38 423 SER A O 1
ATOM 3374 N N . ALA A 1 424 ? 27.906 -15.234 -3.654 1 90.12 424 ALA A N 1
ATOM 3375 C CA . ALA A 1 424 ? 27.297 -13.914 -3.73 1 90.12 424 ALA A CA 1
ATOM 3376 C C . ALA A 1 424 ? 26.734 -13.484 -2.375 1 90.12 424 ALA A C 1
ATOM 3378 O O . ALA A 1 424 ? 26.859 -12.328 -1.981 1 90.12 424 ALA A O 1
ATOM 3379 N N . MET A 1 425 ? 26.188 -14.398 -1.632 1 87.44 425 MET A N 1
ATOM 3380 C CA . MET A 1 425 ? 25.594 -14.086 -0.335 1 87.44 425 MET A CA 1
ATOM 3381 C C . MET A 1 425 ? 26.672 -13.766 0.695 1 87.44 425 MET A C 1
ATOM 3383 O O . MET A 1 425 ? 26.547 -12.789 1.44 1 87.44 425 MET A O 1
ATOM 3387 N N . ILE A 1 426 ? 27.656 -14.539 0.686 1 84.69 426 ILE A N 1
ATOM 3388 C CA . ILE A 1 426 ? 28.734 -14.32 1.639 1 84.69 426 ILE A CA 1
ATOM 3389 C C . ILE A 1 426 ? 29.438 -13 1.34 1 84.69 426 ILE A C 1
ATOM 3391 O O . ILE A 1 426 ? 29.672 -12.195 2.246 1 84.69 426 ILE A O 1
ATOM 3395 N N . ASN A 1 427 ? 29.656 -12.805 0.154 1 88.69 427 ASN A N 1
ATOM 3396 C CA . ASN A 1 427 ? 30.328 -11.578 -0.25 1 88.69 427 ASN A CA 1
ATOM 3397 C C . ASN A 1 427 ? 29.5 -10.344 0.084 1 88.69 427 ASN A C 1
ATOM 3399 O O . ASN A 1 427 ? 30.031 -9.359 0.604 1 88.69 427 ASN A O 1
ATOM 3403 N N . SER A 1 428 ? 28.25 -10.367 -0.264 1 88.81 428 SER A N 1
ATOM 3404 C CA . SER A 1 428 ? 27.391 -9.211 -0.023 1 88.81 428 SER A CA 1
ATOM 3405 C C . SER A 1 428 ? 27.25 -8.93 1.469 1 88.81 428 SER A C 1
ATOM 3407 O O . SER A 1 428 ? 27.25 -7.766 1.886 1 88.81 428 SER A O 1
ATOM 3409 N N . THR A 1 429 ? 27.219 -9.906 2.324 1 85.5 429 THR A N 1
ATOM 3410 C CA . THR A 1 429 ? 27.094 -9.695 3.764 1 85.5 429 THR A CA 1
ATOM 3411 C C . THR A 1 429 ? 28.359 -9.055 4.32 1 85.5 429 THR A C 1
ATOM 3413 O O . THR A 1 429 ? 28.297 -8.109 5.105 1 85.5 429 THR A O 1
ATOM 3416 N N . ILE A 1 430 ? 29.406 -9.5 3.863 1 87.88 430 ILE A N 1
ATOM 3417 C CA . ILE A 1 430 ? 30.688 -8.969 4.332 1 87.88 430 ILE A CA 1
ATOM 3418 C C . ILE A 1 430 ? 30.844 -7.523 3.859 1 87.88 430 ILE A C 1
ATOM 3420 O O . ILE A 1 430 ? 31.219 -6.645 4.645 1 87.88 430 ILE A O 1
ATOM 3424 N N . LEU A 1 431 ? 30.547 -7.262 2.682 1 90.88 431 LEU A N 1
ATOM 3425 C CA . LEU A 1 431 ? 30.766 -5.941 2.1 1 90.88 431 LEU A CA 1
ATOM 3426 C C . LEU A 1 431 ? 29.812 -4.914 2.709 1 90.88 431 LEU A C 1
ATOM 3428 O O . LEU A 1 431 ? 30.188 -3.752 2.885 1 90.88 431 LEU A O 1
ATOM 3432 N N . ILE A 1 432 ? 28.578 -5.266 2.939 1 87.12 432 ILE A N 1
ATOM 3433 C CA . ILE A 1 432 ? 27.625 -4.336 3.541 1 87.12 432 ILE A CA 1
ATOM 3434 C C . ILE A 1 432 ? 28.141 -3.896 4.91 1 87.12 432 ILE A C 1
ATOM 3436 O O . ILE A 1 432 ? 28.078 -2.711 5.25 1 87.12 432 ILE A O 1
ATOM 3440 N N . VAL A 1 433 ? 28.688 -4.801 5.672 1 85.44 433 VAL A N 1
ATOM 3441 C CA . VAL A 1 433 ? 29.219 -4.488 6.996 1 85.44 433 VAL A CA 1
ATOM 3442 C C . VAL A 1 433 ? 30.484 -3.633 6.859 1 85.44 433 VAL A C 1
ATOM 3444 O O . VAL A 1 433 ? 30.656 -2.658 7.598 1 85.44 433 VAL A O 1
ATOM 3447 N N . VAL A 1 434 ? 31.297 -3.98 5.93 1 89.5 434 VAL A N 1
ATOM 3448 C CA . VAL A 1 434 ? 32.531 -3.258 5.727 1 89.5 434 VAL A CA 1
ATOM 3449 C C . VAL A 1 434 ? 32.25 -1.832 5.266 1 89.5 434 VAL A C 1
ATOM 3451 O O . VAL A 1 434 ? 32.875 -0.877 5.742 1 89.5 434 VAL A O 1
ATOM 3454 N N . VAL A 1 435 ? 31.359 -1.68 4.344 1 89 435 VAL A N 1
ATOM 3455 C CA . VAL A 1 435 ? 31 -0.363 3.822 1 89 435 VAL A CA 1
ATOM 3456 C C . VAL A 1 435 ? 30.438 0.505 4.949 1 89 435 VAL A C 1
ATOM 3458 O O . VAL A 1 435 ? 30.797 1.681 5.066 1 89 435 VAL A O 1
ATOM 3461 N N . LYS A 1 436 ? 29.562 -0.052 5.691 1 82 436 LYS A N 1
ATOM 3462 C CA . LYS A 1 436 ? 28.984 0.693 6.809 1 82 436 LYS A CA 1
ATOM 3463 C C . LYS A 1 436 ? 30.062 1.132 7.793 1 82 436 LYS A C 1
ATOM 3465 O O . LYS A 1 436 ? 30.078 2.287 8.219 1 82 436 LYS A O 1
ATOM 3470 N N . LYS A 1 437 ? 31.031 0.257 8.125 1 83.19 437 LYS A N 1
ATOM 3471 C CA . LYS A 1 437 ? 32.062 0.542 9.102 1 83.19 437 LYS A CA 1
ATOM 3472 C C . LYS A 1 437 ? 33.094 1.544 8.555 1 83.19 437 LYS A C 1
ATOM 3474 O O . LYS A 1 437 ? 33.531 2.434 9.281 1 83.19 437 LYS A O 1
ATOM 3479 N N . VAL A 1 438 ? 33.438 1.363 7.355 1 82.44 438 VAL A N 1
ATOM 3480 C CA . VAL A 1 438 ? 34.406 2.252 6.742 1 82.44 438 VAL A CA 1
ATOM 3481 C C . VAL A 1 438 ? 33.844 3.656 6.613 1 82.44 438 VAL A C 1
ATOM 3483 O O . VAL A 1 438 ? 34.531 4.648 6.875 1 82.44 438 VAL A O 1
ATOM 3486 N N . TYR A 1 439 ? 32.625 3.777 6.191 1 77.75 439 TYR A N 1
ATOM 3487 C CA . TYR A 1 439 ? 32 5.086 6.031 1 77.75 439 TYR A CA 1
ATOM 3488 C C . TYR A 1 439 ? 31.859 5.789 7.379 1 77.75 439 TYR A C 1
ATOM 3490 O O . TYR A 1 439 ? 32.094 6.992 7.484 1 77.75 439 TYR A O 1
ATOM 3498 N N . GLN A 1 440 ? 31.5 5.078 8.359 1 72.38 440 GLN A N 1
ATOM 3499 C CA . GLN A 1 440 ? 31.344 5.672 9.688 1 72.38 440 GLN A CA 1
ATOM 3500 C C . GLN A 1 440 ? 32.688 6.137 10.242 1 72.38 440 GLN A C 1
ATOM 3502 O O . GLN A 1 440 ? 32.781 7.188 10.883 1 72.38 440 GLN A O 1
ATOM 3507 N N . THR A 1 441 ? 33.719 5.422 10.008 1 67.31 441 THR A N 1
ATOM 3508 C CA . THR A 1 441 ? 35.031 5.75 10.547 1 67.31 441 THR A CA 1
ATOM 3509 C C . THR A 1 441 ? 35.656 6.918 9.789 1 67.31 441 THR A C 1
ATOM 3511 O O . THR A 1 441 ? 36.25 7.805 10.391 1 67.31 441 THR A O 1
ATOM 3514 N N . MET A 1 442 ? 35.438 6.938 8.586 1 63.88 442 MET A N 1
ATOM 3515 C CA . MET A 1 442 ? 36.094 7.953 7.762 1 63.88 442 MET A CA 1
ATOM 3516 C C . MET A 1 442 ? 35.312 9.266 7.797 1 63.88 442 MET A C 1
ATOM 3518 O O . MET A 1 442 ? 35.875 10.336 7.652 1 63.88 442 MET A O 1
ATOM 3522 N N . SER A 1 443 ? 33.969 9.195 7.805 1 57.06 443 SER A N 1
ATOM 3523 C CA . SER A 1 443 ? 33.156 10.398 7.922 1 57.06 443 SER A CA 1
ATOM 3524 C C . SER A 1 443 ? 33.438 11.133 9.227 1 57.06 443 SER A C 1
ATOM 3526 O O . SER A 1 443 ? 33.375 12.367 9.273 1 57.06 443 SER A O 1
ATOM 3528 N N . LYS A 1 444 ? 33.688 10.578 10.328 1 50.31 444 LYS A N 1
ATOM 3529 C CA . LYS A 1 444 ? 34.062 11.18 11.602 1 50.31 444 LYS A CA 1
ATOM 3530 C C . LYS A 1 444 ? 35.438 11.883 11.492 1 50.31 444 LYS A C 1
ATOM 3532 O O . LYS A 1 444 ? 35.688 12.859 12.195 1 50.31 444 LYS A O 1
ATOM 3537 N N . ARG A 1 445 ? 36.281 11.484 10.711 1 47 445 ARG A N 1
ATOM 3538 C CA . ARG A 1 445 ? 37.625 12.016 10.672 1 47 445 ARG A CA 1
ATOM 3539 C C . ARG A 1 445 ? 37.688 13.359 9.945 1 47 445 ARG A C 1
ATOM 3541 O O . ARG A 1 445 ? 38.719 14.047 9.977 1 47 445 ARG A O 1
ATOM 3548 N N . ASN A 1 446 ? 36.812 13.594 9.055 1 44.25 446 ASN A N 1
ATOM 3549 C CA . ASN A 1 446 ? 37.062 14.922 8.492 1 44.25 446 ASN A CA 1
ATOM 3550 C C . ASN A 1 446 ? 36.719 16.016 9.5 1 44.25 446 ASN A C 1
ATOM 3552 O O . ASN A 1 446 ? 35.562 16.234 9.852 1 44.25 446 ASN A O 1
ATOM 3556 N N . PRO A 1 447 ? 37.562 16.359 10.352 1 41.19 447 PRO A N 1
ATOM 3557 C CA . PRO A 1 447 ? 37.469 17.438 11.336 1 41.19 447 PRO A CA 1
ATOM 3558 C C . PRO A 1 447 ? 37 18.75 10.734 1 41.19 447 PRO A C 1
ATOM 3560 O O . PRO A 1 447 ? 37.594 19.297 9.812 1 41.19 447 PRO A O 1
ATOM 3563 N N . TYR A 1 448 ? 35.844 18.875 10.219 1 44.94 448 TYR A N 1
ATOM 3564 C CA . TYR A 1 448 ? 35.438 20.25 9.922 1 44.94 448 TYR A CA 1
ATOM 3565 C C . TYR A 1 448 ? 35.906 21.219 10.984 1 44.94 448 TYR A C 1
ATOM 3567 O O . TYR A 1 448 ? 35.5 21.141 12.141 1 44.94 448 TYR A O 1
ATOM 3575 N N . LYS A 1 449 ? 37 21.625 10.867 1 45.16 449 LYS A N 1
ATOM 3576 C CA . LYS A 1 449 ? 37.625 22.609 11.758 1 45.16 449 LYS A CA 1
ATOM 3577 C C . LYS A 1 449 ? 36.688 23.766 12.062 1 45.16 449 LYS A C 1
ATOM 3579 O O . LYS A 1 449 ? 36.75 24.344 13.148 1 45.16 449 LYS A O 1
ATOM 3584 N N . ARG A 1 450 ? 35.906 24.266 11.023 1 50.22 450 ARG A N 1
ATOM 3585 C CA . ARG A 1 450 ? 35.125 25.484 11.234 1 50.22 450 ARG A CA 1
ATOM 3586 C C . ARG A 1 450 ? 33.719 25.172 11.695 1 50.22 450 ARG A C 1
ATOM 3588 O O . ARG A 1 450 ? 32.75 25.562 11.055 1 50.22 450 ARG A O 1
ATOM 3595 N N . ARG A 1 451 ? 33.625 24.266 12.625 1 61.19 451 ARG A N 1
ATOM 3596 C CA . ARG A 1 451 ? 32.375 23.672 13.094 1 61.19 451 ARG A CA 1
ATOM 3597 C C . ARG A 1 451 ? 31.625 24.625 14.031 1 61.19 451 ARG A C 1
ATOM 3599 O O . ARG A 1 451 ? 30.484 24.359 14.406 1 61.19 451 ARG A O 1
ATOM 3606 N N . THR A 1 452 ? 32.344 25.781 14.305 1 71.31 452 THR A N 1
ATOM 3607 C CA . THR A 1 452 ? 31.719 26.672 15.281 1 71.31 452 THR A CA 1
ATOM 3608 C C . THR A 1 452 ? 31.594 28.094 14.734 1 71.31 452 THR A C 1
ATOM 3610 O O . THR A 1 452 ? 32.344 28.469 13.82 1 71.31 452 THR A O 1
ATOM 3613 N N . VAL A 1 453 ? 30.578 28.781 15.047 1 78.19 453 VAL A N 1
ATOM 3614 C CA . VAL A 1 453 ? 30.375 30.172 14.656 1 78.19 453 VAL A CA 1
ATOM 3615 C C . VAL A 1 453 ? 31.562 31.031 15.094 1 78.19 453 VAL A C 1
ATOM 3617 O O . VAL A 1 453 ? 31.922 32 14.43 1 78.19 453 VAL A O 1
ATOM 3620 N N . GLN A 1 454 ? 32.219 30.641 16.156 1 77.94 454 GLN A N 1
ATOM 3621 C CA . GLN A 1 454 ? 33.344 31.391 16.688 1 77.94 454 GLN A CA 1
ATOM 3622 C C . GLN A 1 454 ? 34.531 31.406 15.719 1 77.94 454 GLN A C 1
ATOM 3624 O O . GLN A 1 454 ? 35.219 32.406 15.602 1 77.94 454 GLN A O 1
ATOM 3629 N N . HIS A 1 455 ? 34.594 30.312 15.102 1 73 455 HIS A N 1
ATOM 3630 C CA . HIS A 1 455 ? 35.75 30.203 14.227 1 73 455 HIS A CA 1
ATOM 3631 C C . HIS A 1 455 ? 35.469 30.781 12.844 1 73 455 HIS A C 1
ATOM 3633 O O . HIS A 1 455 ? 36.344 30.922 12.016 1 73 455 HIS A O 1
ATOM 3639 N N . CYS A 1 456 ? 34.219 31.125 12.719 1 71.12 456 CYS A N 1
ATOM 3640 C CA . CYS A 1 456 ? 33.844 31.766 11.453 1 71.12 456 CYS A CA 1
ATOM 3641 C C . CYS A 1 456 ? 34.125 33.25 11.508 1 71.12 456 CYS A C 1
ATOM 3643 O O . CYS A 1 456 ? 33.75 33.906 12.484 1 71.12 456 CYS A O 1
ATOM 3645 N N . ARG A 1 457 ? 34.969 33.688 10.656 1 65.19 457 ARG A N 1
ATOM 3646 C CA . ARG A 1 457 ? 35.188 35.156 10.586 1 65.19 457 ARG A CA 1
ATOM 3647 C C . ARG A 1 457 ? 33.875 35.875 10.375 1 65.19 457 ARG A C 1
ATOM 3649 O O . ARG A 1 457 ? 32.938 35.344 9.758 1 65.19 457 ARG A O 1
ATOM 3656 N N . ILE A 1 458 ? 33.688 36.969 10.961 1 65.38 458 ILE A N 1
ATOM 3657 C CA . ILE A 1 458 ? 32.469 37.781 10.891 1 65.38 458 ILE A CA 1
ATOM 3658 C C . ILE A 1 458 ? 32.125 38.094 9.438 1 65.38 458 ILE A C 1
ATOM 3660 O O . ILE A 1 458 ? 30.953 38.156 9.07 1 65.38 458 ILE A O 1
ATOM 3664 N N . GLU A 1 459 ? 33.219 38.125 8.555 1 65.5 459 GLU A N 1
ATOM 3665 C CA . GLU A 1 459 ? 32.969 38.469 7.156 1 65.5 459 GLU A CA 1
ATOM 3666 C C . GLU A 1 459 ? 32.75 37.219 6.316 1 65.5 459 GLU A C 1
ATOM 3668 O O . GLU A 1 459 ? 32.406 37.312 5.141 1 65.5 459 GLU A O 1
ATOM 3673 N N . ALA A 1 460 ? 32.781 36.062 6.922 1 72.12 460 ALA A N 1
ATOM 3674 C CA . ALA A 1 460 ? 32.625 34.812 6.184 1 72.12 460 ALA A CA 1
ATOM 3675 C C . ALA A 1 460 ? 31.141 34.438 6.113 1 72.12 460 ALA A C 1
ATOM 3677 O O . ALA A 1 460 ? 30.344 34.812 6.973 1 72.12 460 ALA A O 1
ATOM 3678 N N . PRO A 1 461 ? 30.859 33.812 5.012 1 78.06 461 PRO A N 1
ATOM 3679 C CA . PRO A 1 461 ? 29.469 33.344 4.902 1 78.06 461 PRO A CA 1
ATOM 3680 C C . PRO A 1 461 ? 29.094 32.375 6.012 1 78.06 461 PRO A C 1
ATOM 3682 O O . PRO A 1 461 ? 29.906 31.547 6.422 1 78.06 461 PRO A O 1
ATOM 3685 N N . LEU A 1 462 ? 27.984 32.656 6.652 1 83.69 462 LEU A N 1
ATOM 3686 C CA . LEU A 1 462 ? 27.422 31.766 7.68 1 83.69 462 LEU A CA 1
ATOM 3687 C C . LEU A 1 462 ? 26.422 30.781 7.074 1 83.69 462 LEU A C 1
ATOM 3689 O O . LEU A 1 462 ? 25.531 31.188 6.324 1 83.69 462 LEU A O 1
ATOM 3693 N N . ARG A 1 463 ? 26.719 29.594 7.242 1 85.88 463 ARG A N 1
ATOM 3694 C CA . ARG A 1 463 ? 25.828 28.531 6.781 1 85.88 463 ARG A CA 1
ATOM 3695 C C . ARG A 1 463 ? 25 27.984 7.934 1 85.88 463 ARG A C 1
ATOM 3697 O O . ARG A 1 463 ? 25.531 27.422 8.891 1 85.88 463 ARG A O 1
ATOM 3704 N N . ILE A 1 464 ? 23.672 28.172 7.855 1 89.19 464 ILE A N 1
ATOM 3705 C CA . ILE A 1 464 ? 22.766 27.766 8.93 1 89.19 464 ILE A CA 1
ATOM 3706 C C . ILE A 1 464 ? 21.797 26.703 8.422 1 89.19 464 ILE A C 1
ATOM 3708 O O . ILE A 1 464 ? 21.219 26.859 7.332 1 89.19 464 ILE A O 1
ATOM 3712 N N . LEU A 1 465 ? 21.766 25.625 9.164 1 89.94 465 LEU A N 1
ATOM 3713 C CA . LEU A 1 465 ? 20.734 24.625 8.938 1 89.94 465 LEU A CA 1
ATOM 3714 C C . LEU A 1 465 ? 19.578 24.797 9.914 1 89.94 465 LEU A C 1
ATOM 3716 O O . LEU A 1 465 ? 19.766 24.656 11.125 1 89.94 465 LEU A O 1
ATOM 3720 N N . THR A 1 466 ? 18.453 25.219 9.406 1 90.69 466 THR A N 1
ATOM 3721 C CA . THR A 1 466 ? 17.281 25.391 10.258 1 90.69 466 THR A CA 1
ATOM 3722 C C . THR A 1 466 ? 16.328 24.219 10.125 1 90.69 466 THR A C 1
ATOM 3724 O O . THR A 1 466 ? 15.953 23.844 9.016 1 90.69 466 THR A O 1
ATOM 3727 N N . CYS A 1 467 ? 16.094 23.656 11.211 1 89.62 467 CYS A N 1
ATOM 3728 C CA . CYS A 1 467 ? 15.195 22.5 11.266 1 89.62 467 CYS A CA 1
ATOM 3729 C C . CYS A 1 467 ? 13.867 22.875 11.906 1 89.62 467 CYS A C 1
ATOM 3731 O O . CYS A 1 467 ? 13.844 23.531 12.961 1 89.62 467 CYS A O 1
ATOM 3733 N N . PHE A 1 468 ? 12.75 22.547 11.234 1 85.38 468 PHE A N 1
ATOM 3734 C CA . PHE A 1 468 ? 11.43 22.844 11.789 1 85.38 468 PHE A CA 1
ATOM 3735 C C . PHE A 1 468 ? 10.438 21.734 11.445 1 85.38 468 PHE A C 1
ATOM 3737 O O . PHE A 1 468 ? 10.68 20.938 10.523 1 85.38 468 PHE A O 1
ATOM 3744 N N . ARG A 1 469 ? 9.469 21.625 12.156 1 75.75 469 ARG A N 1
ATOM 3745 C CA . ARG A 1 469 ? 8.508 20.547 11.969 1 75.75 469 ARG A CA 1
ATOM 3746 C C . ARG A 1 469 ? 7.156 21.094 11.516 1 75.75 469 ARG A C 1
ATOM 3748 O O . ARG A 1 469 ? 6.438 20.422 10.758 1 75.75 469 ARG A O 1
ATOM 3755 N N . GLN A 1 470 ? 6.684 22.172 12.016 1 69.12 470 GLN A N 1
ATOM 3756 C CA . GLN A 1 470 ? 5.332 22.672 11.781 1 69.12 470 GLN A CA 1
ATOM 3757 C C . GLN A 1 470 ? 5.352 23.938 10.922 1 69.12 470 GLN A C 1
ATOM 3759 O O . GLN A 1 470 ? 6.367 24.625 10.852 1 69.12 470 GLN A O 1
ATOM 3764 N N . ARG A 1 471 ? 4.281 24.016 10.141 1 67.94 471 ARG A N 1
ATOM 3765 C CA . ARG A 1 471 ? 4.133 25.188 9.305 1 67.94 471 ARG A CA 1
ATOM 3766 C C . ARG A 1 471 ? 4.191 26.469 10.141 1 67.94 471 ARG A C 1
ATOM 3768 O O . ARG A 1 471 ? 4.668 27.5 9.664 1 67.94 471 ARG A O 1
ATOM 3775 N N . GLU A 1 472 ? 3.801 26.297 11.312 1 69.12 472 GLU A N 1
ATOM 3776 C CA . GLU A 1 472 ? 3.775 27.469 12.172 1 69.12 472 GLU A CA 1
ATOM 3777 C C . GLU A 1 472 ? 5.188 27.922 12.547 1 69.12 472 GLU A C 1
ATOM 3779 O O . GLU A 1 472 ? 5.41 29.078 12.891 1 69.12 472 GLU A O 1
ATOM 3784 N N . ALA A 1 473 ? 6.105 26.984 12.352 1 76.5 473 ALA A N 1
ATOM 3785 C CA . ALA A 1 473 ? 7.477 27.297 12.758 1 76.5 473 ALA A CA 1
ATOM 3786 C C . ALA A 1 473 ? 8.234 28 11.633 1 76.5 473 ALA A C 1
ATOM 3788 O O . ALA A 1 473 ? 9.367 28.438 11.82 1 76.5 473 ALA A O 1
ATOM 3789 N N . VAL A 1 474 ? 7.516 28.203 10.562 1 80.12 474 VAL A N 1
ATOM 3790 C CA . VAL A 1 474 ? 8.203 28.828 9.438 1 80.12 474 VAL A CA 1
ATOM 3791 C C . VAL A 1 474 ? 8.445 30.297 9.727 1 80.12 474 VAL A C 1
ATOM 3793 O O . VAL A 1 474 ? 9.516 30.828 9.438 1 80.12 474 VAL A O 1
ATOM 3796 N N . ARG A 1 475 ? 7.516 30.922 10.367 1 77.94 475 ARG A N 1
ATOM 3797 C CA . ARG A 1 475 ? 7.652 32.344 10.641 1 77.94 475 ARG A CA 1
ATOM 3798 C C . ARG A 1 475 ? 8.797 32.594 11.617 1 77.94 475 ARG A C 1
ATOM 3800 O O . ARG A 1 475 ? 9.68 33.438 11.344 1 77.94 475 ARG A O 1
ATOM 3807 N N . PRO A 1 476 ? 8.805 31.891 12.68 1 81.5 476 PRO A N 1
ATOM 3808 C CA . PRO A 1 476 ? 9.938 32.125 13.586 1 81.5 476 PRO A CA 1
ATOM 3809 C C . PRO A 1 476 ? 11.281 31.828 12.93 1 81.5 476 PRO A C 1
ATOM 3811 O O . PRO A 1 476 ? 12.273 32.5 13.227 1 81.5 476 PRO A O 1
ATOM 3814 N N . VAL A 1 477 ? 11.328 30.938 12.109 1 85.12 477 VAL A N 1
ATOM 3815 C CA . VAL A 1 477 ? 12.578 30.594 11.43 1 85.12 477 VAL A CA 1
ATOM 3816 C C . VAL A 1 477 ? 12.984 31.719 10.492 1 85.12 477 VAL A C 1
ATOM 3818 O O . VAL A 1 477 ? 14.156 32.125 10.453 1 85.12 477 VAL A O 1
ATOM 3821 N N . LEU A 1 478 ? 12.039 32.219 9.828 1 82.69 478 LEU A N 1
ATOM 3822 C CA . LEU A 1 478 ? 12.344 33.312 8.914 1 82.69 478 LEU A CA 1
ATOM 3823 C C . LEU A 1 478 ? 12.75 34.594 9.68 1 82.69 478 LEU A C 1
ATOM 3825 O O . LEU A 1 478 ? 13.617 35.344 9.234 1 82.69 478 LEU A O 1
ATOM 3829 N N . ASP A 1 479 ? 12.164 34.75 10.797 1 80.81 479 ASP A N 1
ATOM 3830 C CA . ASP A 1 479 ? 12.539 35.875 11.641 1 80.81 479 ASP A CA 1
ATOM 3831 C C . ASP A 1 479 ? 13.984 35.75 12.117 1 80.81 479 ASP A C 1
ATOM 3833 O O . ASP A 1 479 ? 14.734 36.719 12.125 1 80.81 479 ASP A O 1
ATOM 3837 N N . LEU A 1 480 ? 14.289 34.562 12.484 1 84.25 480 LEU A N 1
ATOM 3838 C CA . LEU A 1 480 ? 15.656 34.344 12.961 1 84.25 480 LEU A CA 1
ATOM 3839 C C . LEU A 1 480 ? 16.656 34.5 11.82 1 84.25 480 LEU A C 1
ATOM 3841 O O . LEU A 1 480 ? 17.75 35.062 12.023 1 84.25 480 LEU A O 1
ATOM 3845 N N . VAL A 1 481 ? 16.266 34.062 10.711 1 82.94 481 VAL A N 1
ATOM 3846 C CA . VAL A 1 481 ? 17.141 34.219 9.547 1 82.94 481 VAL A CA 1
ATOM 3847 C C . VAL A 1 481 ? 17.312 35.688 9.195 1 82.94 481 VAL A C 1
ATOM 3849 O O . VAL A 1 481 ? 18.422 36.125 8.859 1 82.94 481 VAL A O 1
ATOM 3852 N N . GLU A 1 482 ? 16.266 36.344 9.336 1 79.69 482 GLU A N 1
ATOM 3853 C CA . GLU A 1 482 ? 16.344 37.781 9.062 1 79.69 482 GLU A CA 1
ATOM 3854 C C . GLU A 1 482 ? 17.219 38.469 10.094 1 79.69 482 GLU A C 1
ATOM 3856 O O . GLU A 1 482 ? 17.969 39.406 9.75 1 79.69 482 GLU A O 1
ATOM 3861 N N . LEU A 1 483 ? 17.062 38 11.305 1 80.81 483 LEU A N 1
ATOM 3862 C CA . LEU A 1 483 ? 17.875 38.594 12.367 1 80.81 483 LEU A CA 1
ATOM 3863 C C . LEU A 1 483 ? 19.359 38.281 12.164 1 80.81 483 LEU A C 1
ATOM 3865 O O . LEU A 1 483 ? 20.203 39.062 12.602 1 80.81 483 LEU A O 1
ATOM 3869 N N . SER A 1 484 ? 19.578 37.156 11.555 1 78.75 484 SER A N 1
ATOM 3870 C CA . SER A 1 484 ? 20.969 36.781 11.312 1 78.75 484 SER A CA 1
ATOM 3871 C C . SER A 1 484 ? 21.531 37.531 10.094 1 78.75 484 SER A C 1
ATOM 3873 O O . SER A 1 484 ? 22.688 37.312 9.719 1 78.75 484 SER A O 1
ATOM 3875 N N . ARG A 1 485 ? 21.406 38.844 10 1 62.31 485 ARG A N 1
ATOM 3876 C CA . ARG A 1 485 ? 21.734 39.906 9.078 1 62.31 485 ARG A CA 1
ATOM 3877 C C . ARG A 1 485 ? 22.422 39.375 7.832 1 62.31 485 ARG A C 1
ATOM 3879 O O . ARG A 1 485 ? 23.594 39 7.879 1 62.31 485 ARG A O 1
ATOM 3886 N N . PRO A 1 486 ? 21.656 39.281 6.672 1 57.75 486 PRO A N 1
ATOM 3887 C CA . PRO A 1 486 ? 22.406 39.062 5.434 1 57.75 486 PRO A CA 1
ATOM 3888 C C . PRO A 1 486 ? 23.188 40.312 4.996 1 57.75 486 PRO A C 1
ATOM 3890 O O . PRO A 1 486 ? 22.594 41.375 4.777 1 57.75 486 PRO A O 1
ATOM 3893 N N . ALA A 1 487 ? 24.141 40.875 5.707 1 57.09 487 ALA A N 1
ATOM 3894 C CA . ALA A 1 487 ? 24.891 42 5.164 1 57.09 487 ALA A CA 1
ATOM 3895 C C . ALA A 1 487 ? 25.594 41.625 3.859 1 57.09 487 ALA A C 1
ATOM 3897 O O . ALA A 1 487 ? 25.828 40.469 3.592 1 57.09 487 ALA A O 1
ATOM 3898 N N . ILE A 1 488 ? 25.625 42.562 2.955 1 56.31 488 ILE A N 1
ATOM 3899 C CA . ILE A 1 488 ? 26.281 42.406 1.664 1 56.31 488 ILE A CA 1
ATOM 3900 C C . ILE A 1 488 ? 27.641 41.75 1.859 1 56.31 488 ILE A C 1
ATOM 3902 O O . ILE A 1 488 ? 28.062 40.906 1.049 1 56.31 488 ILE A O 1
ATOM 3906 N N . GLY A 1 489 ? 28.328 41.969 2.979 1 59.41 489 GLY A N 1
ATOM 3907 C CA . GLY A 1 489 ? 29.656 41.438 3.162 1 59.41 489 GLY A CA 1
ATOM 3908 C C . GLY A 1 489 ? 29.656 40.031 3.756 1 59.41 489 GLY A C 1
ATOM 3909 O O . GLY A 1 489 ? 30.656 39.312 3.688 1 59.41 489 GLY A O 1
ATOM 3910 N N . SER A 1 490 ? 28.5 39.656 4.348 1 68.12 490 SER A N 1
ATOM 3911 C CA . SER A 1 490 ? 28.422 38.344 4.938 1 68.12 490 SER A CA 1
ATOM 3912 C C . SER A 1 490 ? 27.203 37.562 4.441 1 68.12 490 SER A C 1
ATOM 3914 O O . SER A 1 490 ? 26.141 37.625 5.07 1 68.12 490 SER A O 1
ATOM 3916 N N . PRO A 1 491 ? 27.438 36.875 3.365 1 77 491 PRO A N 1
ATOM 3917 C CA . PRO A 1 491 ? 26.281 36.125 2.818 1 77 491 PRO A CA 1
ATOM 3918 C C . PRO A 1 491 ? 25.844 34.969 3.713 1 77 491 PRO A C 1
ATOM 3920 O O . PRO A 1 491 ? 26.656 34.406 4.445 1 77 491 PRO A O 1
ATOM 3923 N N . LEU A 1 492 ? 24.547 34.875 3.852 1 82.06 492 LEU A N 1
ATOM 3924 C CA . LEU A 1 492 ? 23.922 33.812 4.66 1 82.06 492 LEU A CA 1
ATOM 3925 C C . LEU A 1 492 ? 23.375 32.719 3.775 1 82.06 492 LEU A C 1
ATOM 3927 O O . LEU A 1 492 ? 22.688 32.969 2.783 1 82.06 492 LEU A O 1
ATOM 3931 N N . SER A 1 493 ? 23.938 31.531 3.959 1 84.38 493 SER A N 1
ATOM 3932 C CA . SER A 1 493 ? 23.375 30.344 3.322 1 84.38 493 SER A CA 1
ATOM 3933 C C . SER A 1 493 ? 22.484 29.578 4.285 1 84.38 493 SER A C 1
ATOM 3935 O O . SER A 1 493 ? 22.953 29.094 5.324 1 84.38 493 SER A O 1
ATOM 3937 N N . VAL A 1 494 ? 21.234 29.594 4.008 1 87.88 494 VAL A N 1
ATOM 3938 C CA . VAL A 1 494 ? 20.266 28.953 4.895 1 87.88 494 VAL A CA 1
ATOM 3939 C C . VAL A 1 494 ? 19.766 27.656 4.266 1 87.88 494 VAL A C 1
ATOM 3941 O O . VAL A 1 494 ? 19.359 27.641 3.102 1 87.88 494 VAL A O 1
ATOM 3944 N N . PHE A 1 495 ? 19.938 26.625 5.008 1 86.44 495 PHE A N 1
ATOM 3945 C CA . PHE A 1 495 ? 19.375 25.328 4.645 1 86.44 495 PHE A CA 1
ATOM 3946 C C . PHE A 1 495 ? 18.172 25.016 5.508 1 86.44 495 PHE A C 1
ATOM 3948 O O . PHE A 1 495 ? 18.297 24.781 6.711 1 86.44 495 PHE A O 1
ATOM 3955 N N . ALA A 1 496 ? 17 25.156 4.898 1 87.81 496 ALA A N 1
ATOM 3956 C CA . ALA A 1 496 ? 15.758 24.875 5.625 1 87.81 496 ALA A CA 1
ATOM 3957 C C . ALA A 1 496 ? 15.359 23.406 5.504 1 87.81 496 ALA A C 1
ATOM 3959 O O . ALA A 1 496 ? 15.125 22.922 4.398 1 87.81 496 ALA A O 1
ATOM 3960 N N . LEU A 1 497 ? 15.328 22.75 6.617 1 86.94 497 LEU A N 1
ATOM 3961 C CA . LEU A 1 497 ? 14.984 21.344 6.664 1 86.94 497 LEU A CA 1
ATOM 3962 C C . LEU A 1 497 ? 13.656 21.125 7.379 1 86.94 497 LEU A C 1
ATOM 3964 O O . LEU A 1 497 ? 13.539 21.406 8.578 1 86.94 497 LEU A O 1
ATOM 3968 N N . ASN A 1 498 ? 12.695 20.734 6.582 1 85.06 498 ASN A N 1
ATOM 3969 C CA . ASN A 1 498 ? 11.414 20.359 7.172 1 85.06 498 ASN A CA 1
ATOM 3970 C C . ASN A 1 498 ? 11.422 18.906 7.629 1 85.06 498 ASN A C 1
ATOM 3972 O O . ASN A 1 498 ? 11.727 18 6.844 1 85.06 498 ASN A O 1
ATOM 3976 N N . LEU A 1 499 ? 11.242 18.797 8.906 1 81.81 499 LEU A N 1
ATOM 3977 C CA . LEU A 1 499 ? 11.242 17.453 9.477 1 81.81 499 LEU A CA 1
ATOM 3978 C C . LEU A 1 499 ? 9.836 16.875 9.508 1 81.81 499 LEU A C 1
ATOM 3980 O O . LEU A 1 499 ? 8.953 17.391 10.188 1 81.81 499 LEU A O 1
ATOM 3984 N N . GLU A 1 500 ? 9.617 15.953 8.617 1 74.19 500 GLU A N 1
ATOM 3985 C CA . GLU A 1 500 ? 8.328 15.266 8.578 1 74.19 500 GLU A CA 1
ATOM 3986 C C . GLU A 1 500 ? 8.453 13.828 9.086 1 74.19 500 GLU A C 1
ATOM 3988 O O . GLU A 1 500 ? 9.43 13.133 8.773 1 74.19 500 GLU A O 1
ATOM 3993 N N . GLU A 1 501 ? 7.609 13.641 9.969 1 66.5 501 GLU A N 1
ATOM 3994 C CA . GLU A 1 501 ? 7.633 12.281 10.516 1 66.5 501 GLU A CA 1
ATOM 3995 C C . GLU A 1 501 ? 7.191 11.258 9.469 1 66.5 501 GLU A C 1
ATOM 3997 O O . GLU A 1 501 ? 6.27 11.516 8.695 1 66.5 501 GLU A O 1
ATOM 4002 N N . LEU A 1 502 ? 8.227 10.523 9.273 1 54.28 502 LEU A N 1
ATOM 4003 C CA . LEU A 1 502 ? 7.875 9.43 8.383 1 54.28 502 LEU A CA 1
ATOM 4004 C C . LEU A 1 502 ? 6.656 8.672 8.898 1 54.28 502 LEU A C 1
ATOM 4006 O O . LEU A 1 502 ? 6.645 8.211 10.039 1 54.28 502 LEU A O 1
ATOM 4010 N N . ASN A 1 503 ? 5.688 9.125 8.352 1 45.25 503 ASN A N 1
ATOM 4011 C CA . ASN A 1 503 ? 4.59 8.211 8.656 1 45.25 503 ASN A CA 1
ATOM 4012 C C . ASN A 1 503 ? 4.887 6.801 8.148 1 45.25 503 ASN A C 1
ATOM 4014 O O . ASN A 1 503 ? 5.711 6.617 7.254 1 45.25 503 ASN A O 1
ATOM 4018 N N . ASN A 1 504 ? 4.699 5.82 8.883 1 40.38 504 ASN A N 1
ATOM 4019 C CA . ASN A 1 504 ? 5.102 4.418 8.805 1 40.38 504 ASN A CA 1
ATOM 4020 C C . ASN A 1 504 ? 5.43 4.008 7.371 1 40.38 504 ASN A C 1
ATOM 4022 O O . ASN A 1 504 ? 6.055 2.971 7.148 1 40.38 504 ASN A O 1
ATOM 4026 N N . HIS A 1 505 ? 4.754 4.379 6.391 1 36.78 505 HIS A N 1
ATOM 4027 C CA . HIS A 1 505 ? 4.875 3.564 5.188 1 36.78 505 HIS A CA 1
ATOM 4028 C C . HIS A 1 505 ? 5.852 4.184 4.195 1 36.78 505 HIS A C 1
ATOM 4030 O O . HIS A 1 505 ? 6.09 3.623 3.121 1 36.78 505 HIS A O 1
ATOM 4036 N N . SER A 1 506 ? 6.379 5.418 4.395 1 40.88 506 SER A N 1
ATOM 4037 C CA . SER A 1 506 ? 7.199 6.027 3.35 1 40.88 506 SER A CA 1
ATOM 4038 C C . SER A 1 506 ? 8.68 5.941 3.689 1 40.88 506 SER A C 1
ATOM 4040 O O . SER A 1 506 ? 9.047 5.758 4.852 1 40.88 506 SER A O 1
ATOM 4042 N N . LEU A 1 507 ? 9.414 5.441 2.746 1 38.75 507 LEU A N 1
ATOM 4043 C CA . LEU A 1 507 ? 10.867 5.473 2.871 1 38.75 507 LEU A CA 1
ATOM 4044 C C . LEU A 1 507 ? 11.352 6.867 3.252 1 38.75 507 LEU A C 1
ATOM 4046 O O . LEU A 1 507 ? 10.758 7.867 2.852 1 38.75 507 LEU A O 1
ATOM 4050 N N . PRO A 1 508 ? 12.195 6.883 4.309 1 40.59 508 PRO A N 1
ATOM 4051 C CA . PRO A 1 508 ? 12.789 8.18 4.645 1 40.59 508 PRO A CA 1
ATOM 4052 C C . PRO A 1 508 ? 13.367 8.891 3.424 1 40.59 508 PRO A C 1
ATOM 4054 O O . PRO A 1 508 ? 14.039 8.266 2.598 1 40.59 508 PRO A O 1
ATOM 4057 N N . LEU A 1 509 ? 12.625 9.875 3.062 1 48.69 509 LEU A N 1
ATOM 4058 C CA . LEU A 1 509 ? 13.023 10.625 1.877 1 48.69 509 LEU A CA 1
ATOM 4059 C C . LEU A 1 509 ? 13.539 12.008 2.258 1 48.69 509 LEU A C 1
ATOM 4061 O O . LEU A 1 509 ? 13.039 12.625 3.201 1 48.69 509 LEU A O 1
ATOM 4065 N N . LEU A 1 510 ? 14.82 12.266 1.979 1 46.31 510 LEU A N 1
ATOM 4066 C CA . LEU A 1 510 ? 15.281 13.648 1.998 1 46.31 510 LEU A CA 1
ATOM 4067 C C . LEU A 1 510 ? 15.016 14.328 0.662 1 46.31 510 LEU A C 1
ATOM 4069 O O . LEU A 1 510 ? 15.562 13.93 -0.367 1 46.31 510 LEU A O 1
ATOM 4073 N N . ILE A 1 511 ? 13.914 15.07 0.608 1 48.12 511 ILE A N 1
ATOM 4074 C CA . ILE A 1 511 ? 13.508 15.773 -0.608 1 48.12 511 ILE A CA 1
ATOM 4075 C C . ILE A 1 511 ? 14.156 17.156 -0.65 1 48.12 511 ILE A C 1
ATOM 4077 O O . ILE A 1 511 ? 14.016 17.938 0.288 1 48.12 511 ILE A O 1
ATOM 4081 N N . HIS A 1 512 ? 15.195 17.406 -1.532 1 46.34 512 HIS A N 1
ATOM 4082 C CA . HIS A 1 512 ? 15.711 18.75 -1.782 1 46.34 512 HIS A CA 1
ATOM 4083 C C . HIS A 1 512 ? 14.781 19.547 -2.697 1 46.34 512 HIS A C 1
ATOM 4085 O O . HIS A 1 512 ? 14.469 19.094 -3.805 1 46.34 512 HIS A O 1
ATOM 4091 N N . HIS A 1 513 ? 13.992 20.547 -2.113 1 45.25 513 HIS A N 1
ATOM 4092 C CA . HIS A 1 513 ? 13.078 21.375 -2.889 1 45.25 513 HIS A CA 1
ATOM 4093 C C . HIS A 1 513 ? 13.836 22.438 -3.689 1 45.25 513 HIS A C 1
ATOM 4095 O O . HIS A 1 513 ? 14.227 23.469 -3.146 1 45.25 513 HIS A O 1
ATOM 4101 N N . THR A 1 514 ? 14.547 22.062 -4.66 1 42.06 514 THR A N 1
ATOM 4102 C CA . THR A 1 514 ? 15.289 23.062 -5.422 1 42.06 514 THR A CA 1
ATOM 4103 C C . THR A 1 514 ? 14.344 24.031 -6.125 1 42.06 514 THR A C 1
ATOM 4105 O O . THR A 1 514 ? 14.633 25.219 -6.234 1 42.06 514 THR A O 1
ATOM 4108 N N . GLN A 1 515 ? 13.805 23.625 -7.445 1 41.12 515 GLN A N 1
ATOM 4109 C CA . GLN A 1 515 ? 13.305 24.516 -8.492 1 41.12 515 GLN A CA 1
ATOM 4110 C C . GLN A 1 515 ? 11.945 25.109 -8.109 1 41.12 515 GLN A C 1
ATOM 4112 O O . GLN A 1 515 ? 11.258 24.578 -7.238 1 41.12 515 GLN A O 1
ATOM 4117 N N . GLU A 1 516 ? 11.586 26.172 -8.984 1 38.94 516 GLU A N 1
ATOM 4118 C CA . GLU A 1 516 ? 10.414 27.031 -9.109 1 38.94 516 GLU A CA 1
ATOM 4119 C C . GLU A 1 516 ? 9.125 26.219 -9.094 1 38.94 516 GLU A C 1
ATOM 4121 O O . GLU A 1 516 ? 8.977 25.281 -9.883 1 38.94 516 GLU A O 1
ATOM 4126 N N . ILE A 1 517 ? 8.719 26.031 -8.055 1 38.25 517 ILE A N 1
ATOM 4127 C CA . ILE A 1 517 ? 7.379 25.453 -7.965 1 38.25 517 ILE A CA 1
ATOM 4128 C C . ILE A 1 517 ? 6.488 26.062 -9.055 1 38.25 517 ILE A C 1
ATOM 4130 O O . ILE A 1 517 ? 6.395 27.281 -9.188 1 38.25 517 ILE A O 1
ATOM 4134 N N . SER A 1 518 ? 6.223 25.406 -10.039 1 34.22 518 SER A N 1
ATOM 4135 C CA . SER A 1 518 ? 5.309 25.953 -11.031 1 34.22 518 SER A CA 1
ATOM 4136 C C . SER A 1 518 ? 4.094 26.594 -10.375 1 34.22 518 SER A C 1
ATOM 4138 O O . SER A 1 518 ? 3.58 26.094 -9.375 1 34.22 518 SER A O 1
ATOM 4140 N N . PRO A 1 519 ? 3.867 27.938 -10.672 1 35.06 519 PRO A N 1
ATOM 4141 C CA . PRO A 1 519 ? 2.777 28.766 -10.148 1 35.06 519 PRO A CA 1
ATOM 4142 C C . PRO A 1 519 ? 1.448 28.016 -10.078 1 35.06 519 PRO A C 1
ATOM 4144 O O . PRO A 1 519 ? 0.505 28.484 -9.43 1 35.06 519 PRO A O 1
ATOM 4147 N N . PHE A 1 520 ? 1.278 27.062 -10.898 1 31.3 520 PHE A N 1
ATOM 4148 C CA . PHE A 1 520 ? -0.076 26.578 -11.133 1 31.3 520 PHE A CA 1
ATOM 4149 C C . PHE A 1 520 ? -0.459 25.531 -10.094 1 31.3 520 PHE A C 1
ATOM 4151 O O . PHE A 1 520 ? -1.561 24.984 -10.148 1 31.3 520 PHE A O 1
ATOM 4158 N N . VAL A 1 521 ? 0.454 25.031 -9.422 1 33.78 521 VAL A N 1
ATOM 4159 C CA . VAL A 1 521 ? 0.114 23.875 -8.617 1 33.78 521 VAL A CA 1
ATOM 4160 C C . VAL A 1 521 ? -0.257 24.312 -7.199 1 33.78 521 VAL A C 1
ATOM 4162 O O . VAL A 1 521 ? 0.375 25.203 -6.637 1 33.78 521 VAL A O 1
ATOM 4165 N N . VAL A 1 522 ? -1.422 24.109 -6.77 1 33.56 522 VAL A N 1
ATOM 4166 C CA . VAL A 1 522 ? -1.922 24.422 -5.434 1 33.56 522 VAL A CA 1
ATOM 4167 C C . VAL A 1 522 ? -0.923 23.938 -4.383 1 33.56 522 VAL A C 1
ATOM 4169 O O . VAL A 1 522 ? -0.552 22.766 -4.367 1 33.56 522 VAL A O 1
ATOM 4172 N N . PRO A 1 523 ? -0.198 24.703 -3.705 1 42.72 523 PRO A N 1
ATOM 4173 C CA . PRO A 1 523 ? 1.013 24.469 -2.912 1 42.72 523 PRO A CA 1
ATOM 4174 C C . PRO A 1 523 ? 0.766 23.562 -1.704 1 42.72 523 PRO A C 1
ATOM 4176 O O . PRO A 1 523 ? -0.184 23.781 -0.948 1 42.72 523 PRO A O 1
ATOM 4179 N N . SER A 1 524 ? 1.005 22.188 -1.691 1 49.41 524 SER A N 1
ATOM 4180 C CA . SER A 1 524 ? 1.103 21.344 -0.505 1 49.41 524 SER A CA 1
ATOM 4181 C C . SER A 1 524 ? 1.734 22.094 0.66 1 49.41 524 SER A C 1
ATOM 4183 O O . SER A 1 524 ? 2.42 23.094 0.458 1 49.41 524 SER A O 1
ATOM 4185 N N . PRO A 1 525 ? 1.176 21.828 1.913 1 54.34 525 PRO A N 1
ATOM 4186 C CA . PRO A 1 525 ? 1.832 22.516 3.027 1 54.34 525 PRO A CA 1
ATOM 4187 C C . PRO A 1 525 ? 3.352 22.547 2.885 1 54.34 525 PRO A C 1
ATOM 4189 O O . PRO A 1 525 ? 3.988 23.531 3.277 1 54.34 525 PRO A O 1
ATOM 4192 N N . ARG A 1 526 ? 3.811 21.562 2.188 1 60.72 526 ARG A N 1
ATOM 4193 C CA . ARG A 1 526 ? 5.246 21.562 1.914 1 60.72 526 ARG A CA 1
ATOM 4194 C C . ARG A 1 526 ? 5.613 22.672 0.929 1 60.72 526 ARG A C 1
ATOM 4196 O O . ARG A 1 526 ? 6.633 23.344 1.093 1 60.72 526 ARG A O 1
ATOM 4203 N N . ASP A 1 527 ? 4.66 22.766 0.126 1 60.5 527 ASP A N 1
ATOM 4204 C CA . ASP A 1 527 ? 4.965 23.781 -0.889 1 60.5 527 ASP A CA 1
ATOM 4205 C C . ASP A 1 527 ? 4.848 25.188 -0.32 1 60.5 527 ASP A C 1
ATOM 4207 O O . ASP A 1 527 ? 5.59 26.094 -0.716 1 60.5 527 ASP A O 1
ATOM 4211 N N . GLN A 1 528 ? 3.986 25.266 0.595 1 62.16 528 GLN A N 1
ATOM 4212 C CA . GLN A 1 528 ? 3.85 26.578 1.221 1 62.16 528 GLN A CA 1
ATOM 4213 C C . GLN A 1 528 ? 5.102 26.938 2.012 1 62.16 528 GLN A C 1
ATOM 4215 O O . GLN A 1 528 ? 5.523 28.094 2.02 1 62.16 528 GLN A O 1
ATOM 4220 N N . ILE A 1 529 ? 5.625 25.859 2.598 1 70.25 529 ILE A N 1
ATOM 4221 C CA . ILE A 1 529 ? 6.852 26.109 3.348 1 70.25 529 ILE A CA 1
ATOM 4222 C C . ILE A 1 529 ? 7.973 26.516 2.391 1 70.25 529 ILE A C 1
ATOM 4224 O O . ILE A 1 529 ? 8.68 27.484 2.629 1 70.25 529 ILE A O 1
ATOM 4228 N N . VAL A 1 530 ? 7.965 25.812 1.33 1 69.44 530 VAL A N 1
ATOM 4229 C CA . VAL A 1 530 ? 9.023 26.094 0.369 1 69.44 530 VAL A CA 1
ATOM 4230 C C . VAL A 1 530 ? 8.797 27.469 -0.266 1 69.44 530 VAL A C 1
ATOM 4232 O O . VAL A 1 530 ? 9.75 28.219 -0.471 1 69.44 530 VAL A O 1
ATOM 4235 N N . LYS A 1 531 ? 7.574 27.766 -0.469 1 67.25 531 LYS A N 1
ATOM 4236 C CA . LYS A 1 531 ? 7.262 29.062 -1.069 1 67.25 531 LYS A CA 1
ATOM 4237 C C . LYS A 1 531 ? 7.625 30.203 -0.127 1 67.25 531 LYS A C 1
ATOM 4239 O O . LYS A 1 531 ? 8.109 31.25 -0.566 1 67.25 531 LYS A O 1
ATOM 4244 N N . ALA A 1 532 ? 7.359 30.047 1.071 1 73.5 532 ALA A N 1
ATOM 4245 C CA . ALA A 1 532 ? 7.695 31.078 2.041 1 73.5 532 ALA A CA 1
ATOM 4246 C C . ALA A 1 532 ? 9.195 31.375 2.039 1 73.5 532 ALA A C 1
ATOM 4248 O O . ALA A 1 532 ? 9.609 32.531 2.068 1 73.5 532 ALA A O 1
ATOM 4249 N N . PHE A 1 533 ? 9.93 30.328 1.872 1 77 533 PHE A N 1
ATOM 4250 C CA . PHE A 1 533 ? 11.375 30.516 1.886 1 77 533 PHE A CA 1
ATOM 4251 C C . PHE A 1 533 ? 11.859 31.062 0.551 1 77 533 PHE A C 1
ATOM 4253 O O . PHE A 1 533 ? 12.789 31.875 0.511 1 77 533 PHE A O 1
ATOM 4260 N N . HIS A 1 534 ? 11.172 30.688 -0.388 1 74.56 534 HIS A N 1
ATOM 4261 C CA . HIS A 1 534 ? 11.562 31.219 -1.689 1 74.56 534 HIS A CA 1
ATOM 4262 C C . HIS A 1 534 ? 11.203 32.688 -1.81 1 74.56 534 HIS A C 1
ATOM 4264 O O . HIS A 1 534 ? 11.945 33.469 -2.424 1 74.56 534 HIS A O 1
ATOM 4270 N N . ASN A 1 535 ? 10.125 33.031 -1.253 1 71.06 535 ASN A N 1
ATOM 4271 C CA . ASN A 1 535 ? 9.758 34.438 -1.237 1 71.06 535 ASN A CA 1
ATOM 4272 C C . ASN A 1 535 ? 10.781 35.281 -0.47 1 71.06 535 ASN A C 1
ATOM 4274 O O . ASN A 1 535 ? 11.109 36.406 -0.878 1 71.06 535 ASN A O 1
ATOM 4278 N N . TYR A 1 536 ? 11.18 34.781 0.526 1 76.25 536 TYR A N 1
ATOM 4279 C CA . TYR A 1 536 ? 12.211 35.5 1.289 1 76.25 536 TYR A CA 1
ATOM 4280 C C . TYR A 1 536 ? 13.5 35.594 0.482 1 76.25 536 TYR A C 1
ATOM 4282 O O . TYR A 1 536 ? 14.164 36.656 0.516 1 76.25 536 TYR A O 1
ATOM 4290 N N . LYS A 1 537 ? 13.836 34.5 -0.196 1 75.06 537 LYS A N 1
ATOM 4291 C CA . LYS A 1 537 ? 15.023 34.531 -1.042 1 75.06 537 LYS A CA 1
ATOM 4292 C C . LYS A 1 537 ? 14.922 35.594 -2.113 1 75.06 537 LYS A C 1
ATOM 4294 O O . LYS A 1 537 ? 15.898 36.312 -2.393 1 75.06 537 LYS A O 1
ATOM 4299 N N . LYS A 1 538 ? 13.773 35.75 -2.625 1 70.19 538 LYS A N 1
ATOM 4300 C CA . LYS A 1 538 ? 13.562 36.75 -3.688 1 70.19 538 LYS A CA 1
ATOM 4301 C C . LYS A 1 538 ? 13.68 38.156 -3.154 1 70.19 538 LYS A C 1
ATOM 4303 O O . LYS A 1 538 ? 14.133 39.062 -3.865 1 70.19 538 LYS A O 1
ATOM 4308 N N . SER A 1 539 ? 13.289 38.312 -1.937 1 69.56 539 SER A N 1
ATOM 4309 C CA . SER A 1 539 ? 13.352 39.625 -1.342 1 69.56 539 SER A CA 1
ATOM 4310 C C . SER A 1 539 ? 14.789 40.031 -0.994 1 69.56 539 SER A C 1
ATOM 4312 O O . SER A 1 539 ? 15.117 41.188 -0.905 1 69.56 539 SER A O 1
ATOM 4314 N N . ASN A 1 540 ? 15.609 39.031 -0.831 1 71.19 540 ASN A N 1
ATOM 4315 C CA . ASN A 1 540 ? 17.016 39.25 -0.506 1 71.19 540 ASN A CA 1
ATOM 4316 C C . ASN A 1 540 ? 17.938 38.406 -1.373 1 71.19 540 ASN A C 1
ATOM 4318 O O . ASN A 1 540 ? 18.719 37.594 -0.857 1 71.19 540 ASN A O 1
ATOM 4322 N N . PRO A 1 541 ? 17.922 38.5 -2.676 1 64.12 541 PRO A N 1
ATOM 4323 C CA . PRO A 1 541 ? 18.609 37.594 -3.584 1 64.12 541 PRO A CA 1
ATOM 4324 C C . PRO A 1 541 ? 20.125 37.656 -3.434 1 64.12 541 PRO A C 1
ATOM 4326 O O . PRO A 1 541 ? 20.812 36.656 -3.635 1 64.12 541 PRO A O 1
ATOM 4329 N N . GLU A 1 542 ? 20.672 38.719 -3.094 1 63.5 542 GLU A N 1
ATOM 4330 C CA . GLU A 1 542 ? 22.125 38.844 -3.137 1 63.5 542 GLU A CA 1
ATOM 4331 C C . GLU A 1 542 ? 22.75 38.375 -1.832 1 63.5 542 GLU A C 1
ATOM 4333 O O . GLU A 1 542 ? 23.922 38 -1.809 1 63.5 542 GLU A O 1
ATOM 4338 N N . THR A 1 543 ? 22 38.219 -0.797 1 70.81 543 THR A N 1
ATOM 4339 C CA . THR A 1 543 ? 22.656 38 0.493 1 70.81 543 THR A CA 1
ATOM 4340 C C . THR A 1 543 ? 22.266 36.656 1.09 1 70.81 543 THR A C 1
ATOM 4342 O O . THR A 1 543 ? 22.938 36.156 1.995 1 70.81 543 THR A O 1
ATOM 4345 N N . VAL A 1 544 ? 21.203 36.125 0.537 1 76.88 544 VAL A N 1
ATOM 4346 C CA . VAL A 1 544 ? 20.75 34.906 1.219 1 76.88 544 VAL A CA 1
ATOM 4347 C C . VAL A 1 544 ? 20.531 33.781 0.202 1 76.88 544 VAL A C 1
ATOM 4349 O O . VAL A 1 544 ? 19.891 34 -0.829 1 76.88 544 VAL A O 1
ATOM 4352 N N . LEU A 1 545 ? 21.281 32.75 0.368 1 78.94 545 LEU A N 1
ATOM 4353 C CA . LEU A 1 545 ? 21.047 31.5 -0.373 1 78.94 545 LEU A CA 1
ATOM 4354 C C . LEU A 1 545 ? 20.203 30.531 0.442 1 78.94 545 LEU A C 1
ATOM 4356 O O . LEU A 1 545 ? 20.516 30.25 1.6 1 78.94 545 LEU A O 1
ATOM 4360 N N . ILE A 1 546 ? 19.031 30.281 -0.057 1 80.81 546 ILE A N 1
ATOM 4361 C CA . ILE A 1 546 ? 18.141 29.406 0.693 1 80.81 546 ILE A CA 1
ATOM 4362 C C . ILE A 1 546 ? 17.906 28.125 -0.092 1 80.81 546 ILE A C 1
ATOM 4364 O O . ILE A 1 546 ? 17.641 28.156 -1.295 1 80.81 546 ILE A O 1
ATOM 4368 N N . GLU A 1 547 ? 18.25 27.016 0.512 1 81.25 547 GLU A N 1
ATOM 4369 C CA . GLU A 1 547 ? 17.906 25.703 0 1 81.25 547 GLU A CA 1
ATOM 4370 C C . GLU A 1 547 ? 16.953 24.969 0.948 1 81.25 547 GLU A C 1
ATOM 4372 O O . GLU A 1 547 ? 17.141 25 2.166 1 81.25 547 GLU A O 1
ATOM 4377 N N . CYS A 1 548 ? 15.875 24.484 0.419 1 81.5 548 CYS A N 1
ATOM 4378 C CA . CYS A 1 548 ? 14.867 23.812 1.243 1 81.5 548 CYS A CA 1
ATOM 4379 C C . CYS A 1 548 ? 14.953 22.312 1.092 1 81.5 548 CYS A C 1
ATOM 4381 O O . CYS A 1 548 ? 15.133 21.797 -0.016 1 81.5 548 CYS A O 1
ATOM 4383 N N . PHE A 1 549 ? 14.992 21.656 2.229 1 77.19 549 PHE A N 1
ATOM 4384 C CA . PHE A 1 549 ? 15.008 20.203 2.299 1 77.19 549 PHE A CA 1
ATOM 4385 C C . PHE A 1 549 ? 13.82 19.688 3.107 1 77.19 549 PHE A C 1
ATOM 4387 O O . PHE A 1 549 ? 13.281 20.406 3.951 1 77.19 549 PHE A O 1
ATOM 4394 N N . THR A 1 550 ? 13.234 18.609 2.773 1 76.31 550 THR A N 1
ATOM 4395 C CA . THR A 1 550 ? 12.266 17.906 3.604 1 76.31 550 THR A CA 1
ATOM 4396 C C . THR A 1 550 ? 12.766 16.5 3.939 1 76.31 550 THR A C 1
ATOM 4398 O O . THR A 1 550 ? 13.172 15.75 3.049 1 76.31 550 THR A O 1
ATOM 4401 N N . ALA A 1 551 ? 12.984 16.281 5.156 1 74.19 551 ALA A N 1
ATOM 4402 C CA . ALA A 1 551 ? 13.422 14.961 5.621 1 74.19 551 ALA A CA 1
ATOM 4403 C C . ALA A 1 551 ? 12.25 14.18 6.215 1 74.19 551 ALA A C 1
ATOM 4405 O O . ALA A 1 551 ? 11.633 14.617 7.184 1 74.19 551 ALA A O 1
ATOM 4406 N N . VAL A 1 552 ? 11.859 13.203 5.562 1 64.94 552 VAL A N 1
ATOM 4407 C CA . VAL A 1 552 ? 10.836 12.297 6.094 1 64.94 552 VAL A CA 1
ATOM 4408 C C . VAL A 1 552 ? 11.508 11.102 6.762 1 64.94 552 VAL A C 1
ATOM 4410 O O . VAL A 1 552 ? 12.117 10.266 6.09 1 64.94 552 VAL A O 1
ATOM 4413 N N . ALA A 1 553 ? 11.648 11.078 8.039 1 67.31 553 ALA A N 1
ATOM 4414 C CA . ALA A 1 553 ? 12.336 10.023 8.781 1 67.31 553 ALA A CA 1
ATOM 4415 C C . ALA A 1 553 ? 11.57 9.656 10.055 1 67.31 553 ALA A C 1
ATOM 4417 O O . ALA A 1 553 ? 10.75 10.445 10.539 1 67.31 553 ALA A O 1
ATOM 4418 N N . PRO A 1 554 ? 11.789 8.352 10.492 1 65.88 554 PRO A N 1
ATOM 4419 C CA . PRO A 1 554 ? 11.219 8.023 11.797 1 65.88 554 PRO A CA 1
ATOM 4420 C C . PRO A 1 554 ? 11.766 8.898 12.922 1 65.88 554 PRO A C 1
ATOM 4422 O O . PRO A 1 554 ? 12.867 9.438 12.805 1 65.88 554 PRO A O 1
ATOM 4425 N N . ARG A 1 555 ? 11.047 9.031 13.977 1 71.94 555 ARG A N 1
ATOM 4426 C CA . ARG A 1 555 ? 11.367 9.898 15.109 1 71.94 555 ARG A CA 1
ATOM 4427 C C . ARG A 1 555 ? 12.727 9.539 15.703 1 71.94 555 ARG A C 1
ATOM 4429 O O . ARG A 1 555 ? 13.492 10.43 16.078 1 71.94 555 ARG A O 1
ATOM 4436 N N . LYS A 1 556 ? 13.086 8.32 15.656 1 69.56 556 LYS A N 1
ATOM 4437 C CA . LYS A 1 556 ? 14.305 7.887 16.328 1 69.56 556 LYS A CA 1
ATOM 4438 C C . LYS A 1 556 ? 15.539 8.219 15.492 1 69.56 556 LYS A C 1
ATOM 4440 O O . LYS A 1 556 ? 16.609 8.484 16.031 1 69.56 556 LYS A O 1
ATOM 4445 N N . THR A 1 557 ? 15.344 8.297 14.195 1 70.5 557 THR A N 1
ATOM 4446 C CA . THR A 1 557 ? 16.516 8.477 13.359 1 70.5 557 THR A CA 1
ATOM 4447 C C . THR A 1 557 ? 16.516 9.859 12.703 1 70.5 557 THR A C 1
ATOM 4449 O O . THR A 1 557 ? 17.344 10.148 11.836 1 70.5 557 THR A O 1
ATOM 4452 N N . MET A 1 558 ? 15.68 10.641 13.156 1 78.31 558 MET A N 1
ATOM 4453 C CA . MET A 1 558 ? 15.578 11.961 12.547 1 78.31 558 MET A CA 1
ATOM 4454 C C . MET A 1 558 ? 16.844 12.766 12.781 1 78.31 558 MET A C 1
ATOM 4456 O O . MET A 1 558 ? 17.266 13.555 11.922 1 78.31 558 MET A O 1
ATOM 4460 N N . HIS A 1 559 ? 17.531 12.516 13.961 1 82.5 559 HIS A N 1
ATOM 4461 C CA . HIS A 1 559 ? 18.719 13.289 14.273 1 82.5 559 HIS A CA 1
ATOM 4462 C C . HIS A 1 559 ? 19.859 12.961 13.312 1 82.5 559 HIS A C 1
ATOM 4464 O O . HIS A 1 559 ? 20.688 13.82 13.008 1 82.5 559 HIS A O 1
ATOM 4470 N N . GLU A 1 560 ? 19.75 11.805 12.859 1 76.88 560 GLU A N 1
ATOM 4471 C CA . GLU A 1 560 ? 20.812 11.406 11.938 1 76.88 560 GLU A CA 1
ATOM 4472 C C . GLU A 1 560 ? 20.688 12.133 10.602 1 76.88 560 GLU A C 1
ATOM 4474 O O . GLU A 1 560 ? 21.688 12.516 9.992 1 76.88 560 GLU A O 1
ATOM 4479 N N . ASP A 1 561 ? 19.5 12.32 10.172 1 76.25 561 ASP A N 1
ATOM 4480 C CA . ASP A 1 561 ? 19.266 13.055 8.93 1 76.25 561 ASP A CA 1
ATOM 4481 C C . ASP A 1 561 ? 19.734 14.5 9.055 1 76.25 561 ASP A C 1
ATOM 4483 O O . ASP A 1 561 ? 20.328 15.055 8.125 1 76.25 561 ASP A O 1
ATOM 4487 N N . VAL A 1 562 ? 19.484 15.031 10.172 1 84.38 562 VAL A N 1
ATOM 4488 C CA . VAL A 1 562 ? 19.891 16.406 10.398 1 84.38 562 VAL A CA 1
ATOM 4489 C C . VAL A 1 562 ? 21.422 16.5 10.391 1 84.38 562 VAL A C 1
ATOM 4491 O O . VAL A 1 562 ? 21.984 17.391 9.75 1 84.38 562 VAL A O 1
ATOM 4494 N N . CYS A 1 563 ? 22.016 15.555 11.047 1 79.12 563 CYS A N 1
ATOM 4495 C CA . CYS A 1 563 ? 23.469 15.586 11.125 1 79.12 563 CYS A CA 1
ATOM 4496 C C . CYS A 1 563 ? 24.094 15.336 9.758 1 79.12 563 CYS A C 1
ATOM 4498 O O . CYS A 1 563 ? 25.109 15.945 9.414 1 79.12 563 CYS A O 1
ATOM 4500 N N . THR A 1 564 ? 23.469 14.555 9.07 1 74.06 564 THR A N 1
ATOM 4501 C CA . THR A 1 564 ? 24 14.258 7.746 1 74.06 564 THR A CA 1
ATOM 4502 C C . THR A 1 564 ? 23.906 15.484 6.836 1 74.06 564 THR A C 1
ATOM 4504 O O . THR A 1 564 ? 24.859 15.797 6.117 1 74.06 564 THR A O 1
ATOM 4507 N N . ILE A 1 565 ? 22.812 16.141 6.91 1 78.75 565 ILE A N 1
ATOM 4508 C CA . ILE A 1 565 ? 22.672 17.344 6.094 1 78.75 565 ILE A CA 1
ATOM 4509 C C . ILE A 1 565 ? 23.641 18.422 6.59 1 78.75 565 ILE A C 1
ATOM 4511 O O . ILE A 1 565 ? 24.234 19.141 5.789 1 78.75 565 ILE A O 1
ATOM 4515 N N . ALA A 1 566 ? 23.75 18.516 7.855 1 81.25 566 ALA A N 1
ATOM 4516 C CA . ALA A 1 566 ? 24.672 19.484 8.43 1 81.25 566 ALA A CA 1
ATOM 4517 C C . ALA A 1 566 ? 26.109 19.219 7.984 1 81.25 566 ALA A C 1
ATOM 4519 O O . ALA A 1 566 ? 26.859 20.156 7.695 1 81.25 566 ALA A O 1
ATOM 4520 N N . PHE A 1 567 ? 26.312 18.016 7.938 1 74.06 567 PHE A N 1
ATOM 4521 C CA . PHE A 1 567 ? 27.656 17.641 7.535 1 74.06 567 PHE A CA 1
ATOM 4522 C C . PHE A 1 567 ? 27.875 17.859 6.043 1 74.06 567 PHE A C 1
ATOM 4524 O O . PHE A 1 567 ? 28.891 18.422 5.629 1 74.06 567 PHE A O 1
ATOM 4531 N N . ASP A 1 568 ? 26.922 17.531 5.277 1 69.12 568 ASP A N 1
ATOM 4532 C CA . ASP A 1 568 ? 27.031 17.609 3.826 1 69.12 568 ASP A CA 1
ATOM 4533 C C . ASP A 1 568 ? 27.078 19.062 3.359 1 69.12 568 ASP A C 1
ATOM 4535 O O . ASP A 1 568 ? 27.812 19.391 2.428 1 69.12 568 ASP A O 1
ATOM 4539 N N . GLN A 1 569 ? 26.359 19.812 4.043 1 75 569 GLN A N 1
ATOM 4540 C CA . GLN A 1 569 ? 26.312 21.219 3.631 1 75 569 GLN A CA 1
ATOM 4541 C C . GLN A 1 569 ? 27.312 22.062 4.414 1 75 569 GLN A C 1
ATOM 4543 O O . GLN A 1 569 ? 27.344 23.281 4.273 1 75 569 GLN A O 1
ATOM 4548 N N . GLU A 1 570 ? 28.125 21.391 5.137 1 76.44 570 GLU A N 1
ATOM 4549 C CA . GLU A 1 570 ? 29.125 22.078 5.93 1 76.44 570 GLU A CA 1
ATOM 4550 C C . GLU A 1 570 ? 28.516 23.266 6.668 1 76.44 570 GLU A C 1
ATOM 4552 O O . GLU A 1 570 ? 29.016 24.391 6.574 1 76.44 570 GLU A O 1
ATOM 4557 N N . THR A 1 571 ? 27.516 22.906 7.395 1 83.5 571 THR A N 1
ATOM 4558 C CA . THR A 1 571 ? 26.828 23.969 8.141 1 83.5 571 THR A CA 1
ATOM 4559 C C . THR A 1 571 ? 27.594 24.312 9.406 1 83.5 571 THR A C 1
ATOM 4561 O O . THR A 1 571 ? 28.266 23.453 9.992 1 83.5 571 THR A O 1
ATOM 4564 N N . ASP A 1 572 ? 27.484 25.578 9.703 1 84.38 572 ASP A N 1
ATOM 4565 C CA . ASP A 1 572 ? 28.156 26.078 10.906 1 84.38 572 ASP A CA 1
ATOM 4566 C C . ASP A 1 572 ? 27.234 25.969 12.125 1 84.38 572 ASP A C 1
ATOM 4568 O O . ASP A 1 572 ? 27.703 25.766 13.242 1 84.38 572 ASP A O 1
ATOM 4572 N N . LEU A 1 573 ? 26 26.156 11.875 1 89.69 573 LEU A N 1
ATOM 4573 C CA . LEU A 1 573 ? 25.031 26.203 12.969 1 89.69 573 LEU A CA 1
ATOM 4574 C C . LEU A 1 573 ? 23.734 25.5 12.586 1 89.69 573 LEU A C 1
ATOM 4576 O O . LEU A 1 573 ? 23.219 25.703 11.492 1 89.69 573 LEU A O 1
ATOM 4580 N N . VAL A 1 574 ? 23.359 24.609 13.453 1 91.19 574 VAL A N 1
ATOM 4581 C CA . VAL A 1 574 ? 22.078 23.953 13.297 1 91.19 574 VAL A CA 1
ATOM 4582 C C . VAL A 1 574 ? 21.062 24.562 14.273 1 91.19 574 VAL A C 1
ATOM 4584 O O . VAL A 1 574 ? 21.312 24.625 15.477 1 91.19 574 VAL A O 1
ATOM 4587 N N . VAL A 1 575 ? 19.984 25.078 13.719 1 92.44 575 VAL A N 1
ATOM 4588 C CA . VAL A 1 575 ? 18.953 25.688 14.555 1 92.44 575 VAL A CA 1
ATOM 4589 C C . VAL A 1 575 ? 17.703 24.797 14.562 1 92.44 575 VAL A C 1
ATOM 4591 O O . VAL A 1 575 ? 17.125 24.531 13.508 1 92.44 575 VAL A O 1
ATOM 4594 N N . LEU A 1 576 ? 17.406 24.344 15.688 1 90.94 576 LEU A N 1
ATOM 4595 C CA . LEU A 1 576 ? 16.172 23.578 15.859 1 90.94 576 LEU A CA 1
ATOM 4596 C C . LEU A 1 576 ? 15.102 24.422 16.531 1 90.94 576 LEU A C 1
ATOM 4598 O O . LEU A 1 576 ? 15.312 24.938 17.625 1 90.94 576 LEU A O 1
ATOM 4602 N N . THR A 1 577 ? 13.977 24.609 15.852 1 89.19 577 THR A N 1
ATOM 4603 C CA . THR A 1 577 ? 12.875 25.375 16.422 1 89.19 577 THR A CA 1
ATOM 4604 C C . THR A 1 577 ? 11.906 24.469 17.156 1 89.19 577 THR A C 1
ATOM 4606 O O . THR A 1 577 ? 11.438 23.469 16.609 1 89.19 577 THR A O 1
ATOM 4609 N N . LEU A 1 578 ? 11.68 24.766 18.406 1 84.12 578 LEU A N 1
ATOM 4610 C CA . LEU A 1 578 ? 10.836 23.938 19.266 1 84.12 578 LEU A CA 1
ATOM 4611 C C . LEU A 1 578 ? 9.656 24.734 19.797 1 84.12 578 LEU A C 1
ATOM 4613 O O . LEU A 1 578 ? 9.703 25.969 19.844 1 84.12 578 LEU A O 1
ATOM 4617 N N . ASP A 1 579 ? 8.594 24 20.078 1 73.12 579 ASP A N 1
ATOM 4618 C CA . ASP A 1 579 ? 7.473 24.609 20.781 1 73.12 579 ASP A CA 1
ATOM 4619 C C . ASP A 1 579 ? 7.609 24.438 22.297 1 73.12 579 ASP A C 1
ATOM 4621 O O . ASP A 1 579 ? 8.352 23.562 22.766 1 73.12 579 ASP A O 1
ATOM 4625 N N . ALA A 1 580 ? 7.102 25.391 23.078 1 64.19 580 ALA A N 1
ATOM 4626 C CA . ALA A 1 580 ? 7.199 25.375 24.531 1 64.19 580 ALA A CA 1
ATOM 4627 C C . ALA A 1 580 ? 6.691 24.047 25.109 1 64.19 580 ALA A C 1
ATOM 4629 O O . ALA A 1 580 ? 7.152 23.594 26.156 1 64.19 580 ALA A O 1
ATOM 4630 N N . GLY A 1 581 ? 5.797 23.344 24.312 1 62.78 581 GLY A N 1
ATOM 4631 C CA . GLY A 1 581 ? 5.289 22.062 24.781 1 62.78 581 GLY A CA 1
ATOM 4632 C C . GLY A 1 581 ? 5.871 20.875 24.031 1 62.78 581 GLY A C 1
ATOM 4633 O O . GLY A 1 581 ? 5.148 20.156 23.328 1 62.78 581 GLY A O 1
ATOM 4634 N N . MET A 1 582 ? 7.234 20.609 24.312 1 68.12 582 MET A N 1
ATOM 4635 C CA . MET A 1 582 ? 7.977 19.594 23.578 1 68.12 582 MET A CA 1
ATOM 4636 C C . MET A 1 582 ? 7.5 18.188 23.953 1 68.12 582 MET A C 1
ATOM 4638 O O . MET A 1 582 ? 7.309 17.891 25.141 1 68.12 582 MET A O 1
ATOM 4642 N N . GLU A 1 583 ? 7.184 17.438 22.984 1 69.75 583 GLU A N 1
ATOM 4643 C CA . GLU A 1 583 ? 6.879 16.031 23.188 1 69.75 583 GLU A CA 1
ATOM 4644 C C . GLU A 1 583 ? 8.141 15.234 23.531 1 69.75 583 GLU A C 1
ATOM 4646 O O . GLU A 1 583 ? 9.25 15.727 23.359 1 69.75 583 GLU A O 1
ATOM 4651 N N . SER A 1 584 ? 7.984 14.141 24.109 1 73.44 584 SER A N 1
ATOM 4652 C CA . SER A 1 584 ? 9.102 13.312 24.547 1 73.44 584 SER A CA 1
ATOM 4653 C C . SER A 1 584 ? 10.039 12.984 23.375 1 73.44 584 SER A C 1
ATOM 4655 O O . SER A 1 584 ? 11.258 12.984 23.547 1 73.44 584 SER A O 1
ATOM 4657 N N . TRP A 1 585 ? 9.453 12.891 22.25 1 74.5 585 TRP A N 1
ATOM 4658 C CA . TRP A 1 585 ? 10.312 12.523 21.141 1 74.5 585 TRP A CA 1
ATOM 4659 C C . TRP A 1 585 ? 11.141 13.711 20.672 1 74.5 585 TRP A C 1
ATOM 4661 O O . TRP A 1 585 ? 12.266 13.547 20.188 1 74.5 585 TRP A O 1
ATOM 4671 N N . GLU A 1 586 ? 10.617 14.828 20.797 1 79.81 586 GLU A N 1
ATOM 4672 C CA . GLU A 1 586 ? 11.391 16.016 20.453 1 79.81 586 GLU A CA 1
ATOM 4673 C C . GLU A 1 586 ? 12.562 16.219 21.406 1 79.81 586 GLU A C 1
ATOM 4675 O O . GLU A 1 586 ? 13.641 16.656 20.984 1 79.81 586 GLU A O 1
ATOM 4680 N N . ARG A 1 587 ? 12.312 15.805 22.625 1 81.81 587 ARG A N 1
ATOM 4681 C CA . ARG A 1 587 ? 13.391 15.898 23.594 1 81.81 587 ARG A CA 1
ATOM 4682 C C . ARG A 1 587 ? 14.531 14.938 23.25 1 81.81 587 ARG A C 1
ATOM 4684 O O . ARG A 1 587 ? 15.703 15.289 23.391 1 81.81 587 ARG A O 1
ATOM 4691 N N . LEU A 1 588 ? 14.047 13.828 22.828 1 81.81 588 LEU A N 1
ATOM 4692 C CA . LEU A 1 588 ? 15.062 12.852 22.422 1 81.81 588 LEU A CA 1
ATOM 4693 C C . LEU A 1 588 ? 15.828 13.344 21.203 1 81.81 588 LEU A C 1
ATOM 4695 O O . LEU A 1 588 ? 17.047 13.164 21.109 1 81.81 588 LEU A O 1
ATOM 4699 N N . LEU A 1 589 ? 15.164 13.898 20.359 1 85 589 LEU A N 1
ATOM 4700 C CA . LEU A 1 589 ? 15.805 14.477 19.188 1 85 589 LEU A CA 1
ATOM 4701 C C . LEU A 1 589 ? 16.812 15.539 19.594 1 85 589 LEU A C 1
ATOM 4703 O O . LEU A 1 589 ? 17.938 15.57 19.078 1 85 589 LEU A O 1
ATOM 4707 N N . CYS A 1 590 ? 16.453 16.375 20.531 1 86.5 590 CYS A N 1
ATOM 4708 C CA . CYS A 1 590 ? 17.328 17.438 21 1 86.5 590 CYS A CA 1
ATOM 4709 C C . CYS A 1 590 ? 18.562 16.859 21.688 1 86.5 590 CYS A C 1
ATOM 4711 O O . CYS A 1 590 ? 19.688 17.297 21.406 1 86.5 590 CYS A O 1
ATOM 4713 N N . ARG A 1 591 ? 18.344 15.898 22.469 1 84.5 591 ARG A N 1
ATOM 4714 C CA . ARG A 1 591 ? 19.469 15.297 23.188 1 84.5 591 ARG A CA 1
ATOM 4715 C C . ARG A 1 591 ? 20.438 14.633 22.219 1 84.5 591 ARG A C 1
ATOM 4717 O O . ARG A 1 591 ? 21.656 14.789 22.359 1 84.5 591 ARG A O 1
ATOM 4724 N N . ASN A 1 592 ? 19.891 14 21.297 1 84.88 592 ASN A N 1
ATOM 4725 C CA . ASN A 1 592 ? 20.734 13.32 20.328 1 84.88 592 ASN A CA 1
ATOM 4726 C C . ASN A 1 592 ? 21.469 14.312 19.438 1 84.88 592 ASN A C 1
ATOM 4728 O O . ASN A 1 592 ? 22.625 14.094 19.062 1 84.88 592 ASN A O 1
ATOM 4732 N N . LEU A 1 593 ? 20.859 15.297 19.109 1 86.38 593 LEU A N 1
ATOM 4733 C CA . LEU A 1 593 ? 21.484 16.312 18.266 1 86.38 593 LEU A CA 1
ATOM 4734 C C . LEU A 1 593 ? 22.625 17 19.016 1 86.38 593 LEU A C 1
ATOM 4736 O O . LEU A 1 593 ? 23.672 17.281 18.438 1 86.38 593 LEU A O 1
ATOM 4740 N N . LEU A 1 594 ? 22.344 17.266 20.281 1 86.19 594 LEU A N 1
ATOM 4741 C CA . LEU A 1 594 ? 23.359 17.953 21.094 1 86.19 594 LEU A CA 1
ATOM 4742 C C . LEU A 1 594 ? 24.594 17.078 21.281 1 86.19 594 LEU A C 1
ATOM 4744 O O . LEU A 1 594 ? 25.703 17.594 21.391 1 86.19 594 LEU A O 1
ATOM 4748 N N . GLN A 1 595 ? 24.391 15.867 21.156 1 80.25 595 GLN A N 1
ATOM 4749 C CA . GLN A 1 595 ? 25.5 14.953 21.406 1 80.25 595 GLN A CA 1
ATOM 4750 C C . GLN A 1 595 ? 26.219 14.586 20.109 1 80.25 595 GLN A C 1
ATOM 4752 O O . GLN A 1 595 ? 27.438 14.422 20.094 1 80.25 595 GLN A O 1
ATOM 4757 N N . THR A 1 596 ? 25.469 14.5 19.062 1 78.25 596 THR A N 1
ATOM 4758 C CA . THR A 1 596 ? 26.062 13.883 17.891 1 78.25 596 THR A CA 1
ATOM 4759 C C . THR A 1 596 ? 26.297 14.914 16.797 1 78.25 596 THR A C 1
ATOM 4761 O O . THR A 1 596 ? 27.047 14.664 15.844 1 78.25 596 THR A O 1
ATOM 4764 N N . CYS A 1 597 ? 25.812 16.109 16.906 1 80.88 597 CYS A N 1
ATOM 4765 C CA . CYS A 1 597 ? 25.906 17.062 15.805 1 80.88 597 CYS A CA 1
ATOM 4766 C C . CYS A 1 597 ? 27.344 17.547 15.633 1 80.88 597 CYS A C 1
ATOM 4768 O O . CYS A 1 597 ? 28.031 17.844 16.609 1 80.88 597 CYS A O 1
ATOM 4770 N N . PRO A 1 598 ? 27.812 17.5 14.406 1 76.38 598 PRO A N 1
ATOM 4771 C CA . PRO A 1 598 ? 29.188 17.922 14.148 1 76.38 598 PRO A CA 1
ATOM 4772 C C . PRO A 1 598 ? 29.375 19.438 14.281 1 76.38 598 PRO A C 1
ATOM 4774 O O . PRO A 1 598 ? 30.516 19.906 14.375 1 76.38 598 PRO A O 1
ATOM 4777 N N . CYS A 1 599 ? 28.359 20.172 14.211 1 84 599 CYS A N 1
ATOM 4778 C CA . CYS A 1 599 ? 28.453 21.625 14.32 1 84 599 CYS A CA 1
ATOM 4779 C C . CYS A 1 599 ? 27.688 22.109 15.547 1 84 599 CYS A C 1
ATOM 4781 O O . CYS A 1 599 ? 27.219 21.312 16.359 1 84 599 CYS A O 1
ATOM 4783 N N . SER A 1 600 ? 27.75 23.469 15.758 1 89.12 600 SER A N 1
ATOM 4784 C CA . SER A 1 600 ? 27.031 24.047 16.891 1 89.12 600 SER A CA 1
ATOM 4785 C C . SER A 1 600 ? 25.516 23.906 16.719 1 89.12 600 SER A C 1
ATOM 4787 O O . SER A 1 600 ? 25.016 23.906 15.594 1 89.12 600 SER A O 1
ATOM 4789 N N . VAL A 1 601 ? 24.922 23.656 17.766 1 91.38 601 VAL A N 1
ATOM 4790 C CA . VAL A 1 601 ? 23.469 23.469 17.75 1 91.38 601 VAL A CA 1
ATOM 4791 C C . VAL A 1 601 ? 22.797 24.594 18.547 1 91.38 601 VAL A C 1
ATOM 4793 O O . VAL A 1 601 ? 23.266 24.969 19.625 1 91.38 601 VAL A O 1
ATOM 4796 N N . ALA A 1 602 ? 21.797 25.188 17.969 1 92.88 602 ALA A N 1
ATOM 4797 C CA . ALA A 1 602 ? 20.984 26.188 18.641 1 92.88 602 ALA A CA 1
ATOM 4798 C C . ALA A 1 602 ? 19.547 25.734 18.766 1 92.88 602 ALA A C 1
ATOM 4800 O O . ALA A 1 602 ? 18.953 25.266 17.797 1 92.88 602 ALA A O 1
ATOM 4801 N N . LEU A 1 603 ? 19.078 25.766 19.969 1 91.75 603 LEU A N 1
ATOM 4802 C CA . LEU A 1 603 ? 17.672 25.469 20.219 1 91.75 603 LEU A CA 1
ATOM 4803 C C . LEU A 1 603 ? 16.859 26.75 20.359 1 91.75 603 LEU A C 1
ATOM 4805 O O . LEU A 1 603 ? 17.156 27.594 21.219 1 91.75 603 LEU A O 1
ATOM 4809 N N . PHE A 1 604 ? 15.867 26.969 19.5 1 91.62 604 PHE A N 1
ATOM 4810 C CA . PHE A 1 604 ? 15.102 28.203 19.438 1 91.62 604 PHE A CA 1
ATOM 4811 C C . PHE A 1 604 ? 13.656 27.969 19.859 1 91.62 604 PHE A C 1
ATOM 4813 O O . PHE A 1 604 ? 12.969 27.125 19.281 1 91.62 604 PHE A O 1
ATOM 4820 N N . ILE A 1 605 ? 13.258 28.578 20.891 1 87.88 605 ILE A N 1
ATOM 4821 C CA . ILE A 1 605 ? 11.875 28.562 21.344 1 87.88 605 ILE A CA 1
ATOM 4822 C C . ILE A 1 605 ? 11.25 29.938 21.141 1 87.88 605 ILE A C 1
ATOM 4824 O O . ILE A 1 605 ? 11.648 30.906 21.797 1 87.88 605 ILE A O 1
ATOM 4828 N N . ASP A 1 606 ? 10.297 30.016 20.234 1 83.25 606 ASP A N 1
ATOM 4829 C CA . ASP A 1 606 ? 9.656 31.297 19.938 1 83.25 606 ASP A CA 1
ATOM 4830 C C . ASP A 1 606 ? 8.344 31.453 20.703 1 83.25 606 ASP A C 1
ATOM 4832 O O . ASP A 1 606 ? 7.508 30.547 20.688 1 83.25 606 ASP A O 1
ATOM 4836 N N . ARG A 1 607 ? 8.25 32.531 21.453 1 78.25 607 ARG A N 1
ATOM 4837 C CA . ARG A 1 607 ? 7.012 32.844 22.156 1 78.25 607 ARG A CA 1
ATOM 4838 C C . ARG A 1 607 ? 6.254 33.969 21.484 1 78.25 607 ARG A C 1
ATOM 4840 O O . ARG A 1 607 ? 5.387 34.594 22.094 1 78.25 607 ARG A O 1
ATOM 4847 N N . GLY A 1 608 ? 6.59 34.344 20.219 1 71.38 608 GLY A N 1
ATOM 4848 C CA . GLY A 1 608 ? 5.801 35.25 19.391 1 71.38 608 GLY A CA 1
ATOM 4849 C C . GLY A 1 608 ? 6.164 36.688 19.594 1 71.38 608 GLY A C 1
ATOM 4850 O O . GLY A 1 608 ? 5.387 37.594 19.234 1 71.38 608 GLY A O 1
ATOM 4851 N N . ARG A 1 609 ? 7.223 37.125 20.188 1 68.81 609 ARG A N 1
ATOM 4852 C CA . ARG A 1 609 ? 7.57 38.531 20.422 1 68.81 609 ARG A CA 1
ATOM 4853 C C . ARG A 1 609 ? 8.312 39.125 19.234 1 68.81 609 ARG A C 1
ATOM 4855 O O . ARG A 1 609 ? 8.422 40.344 19.109 1 68.81 609 ARG A O 1
ATOM 4862 N N . LEU A 1 610 ? 8.766 38.281 18.422 1 69.94 610 LEU A N 1
ATOM 4863 C CA . LEU A 1 610 ? 9.484 38.812 17.281 1 69.94 610 LEU A CA 1
ATOM 4864 C C . LEU A 1 610 ? 8.523 39.438 16.266 1 69.94 610 LEU A C 1
ATOM 4866 O O . LEU A 1 610 ? 7.465 38.844 15.992 1 69.94 610 LEU A O 1
ATOM 4870 N N . PRO A 1 611 ? 8.633 40.75 16.031 1 61.5 611 PRO A N 1
ATOM 4871 C CA . PRO A 1 611 ? 7.738 41.406 15.078 1 61.5 611 PRO A CA 1
ATOM 4872 C C . PRO A 1 611 ? 7.746 40.75 13.703 1 61.5 611 PRO A C 1
ATOM 4874 O O . PRO A 1 611 ? 8.727 40.094 13.336 1 61.5 611 PRO A O 1
ATOM 4877 N N . ASP A 1 612 ? 6.648 40.781 13.07 1 57.41 612 ASP A N 1
ATOM 4878 C CA . ASP A 1 612 ? 6.547 40.312 11.695 1 57.41 612 ASP A CA 1
ATOM 4879 C C . ASP A 1 612 ? 7.305 41.219 10.734 1 57.41 612 ASP A C 1
ATOM 4881 O O . ASP A 1 612 ? 6.895 42.344 10.492 1 57.41 612 ASP A O 1
ATOM 4885 N N . PHE A 1 613 ? 8.539 40.812 10.391 1 57.56 613 PHE A N 1
ATOM 4886 C CA . PHE A 1 613 ? 9.414 41.625 9.547 1 57.56 613 PHE A CA 1
ATOM 4887 C C . PHE A 1 613 ? 8.75 41.906 8.203 1 57.56 613 PHE A C 1
ATOM 4889 O O . PHE A 1 613 ? 9.203 42.75 7.449 1 57.56 613 PHE A O 1
ATOM 4896 N N . ARG A 1 614 ? 7.668 41.188 7.82 1 56.94 614 ARG A N 1
ATOM 4897 C CA . ARG A 1 614 ? 7.016 41.344 6.523 1 56.94 614 ARG A CA 1
ATOM 4898 C C . ARG A 1 614 ? 6.211 42.656 6.469 1 56.94 614 ARG A C 1
ATOM 4900 O O . ARG A 1 614 ? 6.059 43.25 5.402 1 56.94 614 ARG A O 1
ATOM 4907 N N . PHE A 1 615 ? 5.789 43.156 7.68 1 52 615 PHE A N 1
ATOM 4908 C CA . PHE A 1 615 ? 4.812 44.219 7.633 1 52 615 PHE A CA 1
ATOM 4909 C C . PHE A 1 615 ? 5.395 45.5 8.211 1 52 615 PHE A C 1
ATOM 4911 O O . PHE A 1 615 ? 4.805 46.594 8.078 1 52 615 PHE A O 1
ATOM 4918 N N . VAL A 1 616 ? 6.473 45.5 8.945 1 55.25 616 VAL A N 1
ATOM 4919 C CA . VAL A 1 616 ? 7.016 46.719 9.57 1 55.25 616 VAL A CA 1
ATOM 4920 C C . VAL A 1 616 ? 8.359 47.062 8.93 1 55.25 616 VAL A C 1
ATOM 4922 O O . VAL A 1 616 ? 9.211 46.188 8.734 1 55.25 616 VAL A O 1
ATOM 4925 N N . PRO A 1 617 ? 8.367 48.25 8.281 1 55.56 617 PRO A N 1
ATOM 4926 C CA . PRO A 1 617 ? 9.672 48.656 7.75 1 55.56 617 PRO A CA 1
ATOM 4927 C C . PRO A 1 617 ? 10.805 48.469 8.758 1 55.56 617 PRO A C 1
ATOM 4929 O O . PRO A 1 617 ? 10.625 48.719 9.945 1 55.56 617 PRO A O 1
ATOM 4932 N N . ILE A 1 618 ? 11.914 47.812 8.398 1 58.19 618 ILE A N 1
ATOM 4933 C CA . ILE A 1 618 ? 13.086 47.406 9.164 1 58.19 618 ILE A CA 1
ATOM 4934 C C . ILE A 1 618 ? 13.586 48.594 10 1 58.19 618 ILE A C 1
ATOM 4936 O O . ILE A 1 618 ? 14.023 48.406 11.141 1 58.19 618 ILE A O 1
ATOM 4940 N N . LYS A 1 619 ? 13.445 49.875 9.461 1 57.75 619 LYS A N 1
ATOM 4941 C CA . LYS A 1 619 ? 14.047 51.031 10.109 1 57.75 619 LYS A CA 1
ATOM 4942 C C . LYS A 1 619 ? 13.312 51.375 11.398 1 57.75 619 LYS A C 1
ATOM 4944 O O . LYS A 1 619 ? 13.898 51.969 12.312 1 57.75 619 LYS A O 1
ATOM 4949 N N . LYS A 1 620 ? 12.102 51 11.578 1 59.47 620 LYS A N 1
ATOM 4950 C CA . LYS A 1 620 ? 11.32 51.406 12.75 1 59.47 620 LYS A CA 1
ATOM 4951 C C . LYS A 1 620 ? 11.25 50.25 13.773 1 59.47 620 LYS A C 1
ATOM 4953 O O . LYS A 1 620 ? 10.719 50.438 14.867 1 59.47 620 LYS A O 1
ATOM 4958 N N . LEU A 1 621 ? 11.992 49.188 13.391 1 71.19 621 LEU A N 1
ATOM 4959 C CA . LEU A 1 621 ? 11.906 48.062 14.312 1 71.19 621 LEU A CA 1
ATOM 4960 C C . LEU A 1 621 ? 13.133 48 15.219 1 71.19 621 LEU A C 1
ATOM 4962 O O . LEU A 1 621 ? 14.258 48.188 14.758 1 71.19 621 LEU A O 1
ATOM 4966 N N . CYS A 1 622 ? 12.922 48.25 16.469 1 77.31 622 CYS A N 1
ATOM 4967 C CA . CYS A 1 622 ? 13.992 48.031 17.438 1 77.31 622 CYS A CA 1
ATOM 4968 C C . CYS A 1 622 ? 13.82 46.688 18.172 1 77.31 622 CYS A C 1
ATOM 4970 O O . CYS A 1 622 ? 12.836 46.5 18.875 1 77.31 622 CYS A O 1
ATOM 4972 N N . ILE A 1 623 ? 14.695 45.781 17.75 1 86.62 623 ILE A N 1
ATOM 4973 C CA . ILE A 1 623 ? 14.688 44.5 18.406 1 86.62 623 ILE A CA 1
ATOM 4974 C C . ILE A 1 623 ? 15.805 44.438 19.453 1 86.62 623 ILE A C 1
ATOM 4976 O O . ILE A 1 623 ? 16.953 44.75 19.156 1 86.62 623 ILE A O 1
ATOM 4980 N N . THR A 1 624 ? 15.398 44.188 20.656 1 88.62 624 THR A N 1
ATOM 4981 C CA . THR A 1 624 ? 16.375 44.125 21.734 1 88.62 624 THR A CA 1
ATOM 4982 C C . THR A 1 624 ? 16.703 42.656 22.047 1 88.62 624 THR A C 1
ATOM 4984 O O . THR A 1 624 ? 15.805 41.844 22.297 1 88.62 624 THR A O 1
ATOM 4987 N N . ILE A 1 625 ? 17.984 42.344 21.969 1 91.06 625 ILE A N 1
ATOM 4988 C CA . ILE A 1 625 ? 18.484 41 22.266 1 91.06 625 ILE A CA 1
ATOM 4989 C C . ILE A 1 625 ? 19.375 41.062 23.5 1 91.06 625 ILE A C 1
ATOM 4991 O O . ILE A 1 625 ? 20.172 41.969 23.672 1 91.06 625 ILE A O 1
ATOM 4995 N N . CYS A 1 626 ? 19.156 40.094 24.406 1 93.31 626 CYS A N 1
ATOM 4996 C CA . CYS A 1 626 ? 19.984 40 25.609 1 93.31 626 CYS A CA 1
ATOM 4997 C C . CYS A 1 626 ? 20.797 38.719 25.609 1 93.31 626 CYS A C 1
ATOM 4999 O O . CYS A 1 626 ? 20.25 37.625 25.406 1 93.31 626 CYS A O 1
ATOM 5001 N N . ALA A 1 627 ? 22.047 38.844 25.703 1 93.75 627 ALA A N 1
ATOM 5002 C CA . ALA A 1 627 ? 22.938 37.688 25.812 1 93.75 627 ALA A CA 1
ATOM 5003 C C . ALA A 1 627 ? 23.5 37.562 27.234 1 93.75 627 ALA A C 1
ATOM 5005 O O . ALA A 1 627 ? 24.156 38.5 27.734 1 93.75 627 ALA A O 1
ATOM 5006 N N . VAL A 1 628 ? 23.281 36.438 27.891 1 91.88 628 VAL A N 1
ATOM 5007 C CA . VAL A 1 628 ? 23.766 36.188 29.234 1 91.88 628 VAL A CA 1
ATOM 5008 C C . VAL A 1 628 ? 25.062 35.375 29.156 1 91.88 628 VAL A C 1
ATOM 5010 O O . VAL A 1 628 ? 25.047 34.219 28.688 1 91.88 628 VAL A O 1
ATOM 5013 N N . PHE A 1 629 ? 26.125 36 29.641 1 91.81 629 PHE A N 1
ATOM 5014 C CA . PHE A 1 629 ? 27.422 35.375 29.547 1 91.81 629 PHE A CA 1
ATOM 5015 C C . PHE A 1 629 ? 27.906 34.906 30.922 1 91.81 629 PHE A C 1
ATOM 5017 O O . PHE A 1 629 ? 28.234 35.75 31.781 1 91.81 629 PHE A O 1
ATOM 5024 N N . LEU A 1 630 ? 27.875 33.656 31.203 1 86.94 630 LEU A N 1
ATOM 5025 C CA . LEU A 1 630 ? 28.391 33.062 32.438 1 86.94 630 LEU A CA 1
ATOM 5026 C C . LEU A 1 630 ? 29.812 32.594 32.25 1 86.94 630 LEU A C 1
ATOM 5028 O O . LEU A 1 630 ? 30.609 32.594 33.188 1 86.94 630 LEU A O 1
ATOM 5032 N N . GLY A 1 631 ? 30.047 32.188 31.062 1 85.81 631 GLY A N 1
ATOM 5033 C CA . GLY A 1 631 ? 31.375 31.656 30.766 1 85.81 631 GLY A CA 1
ATOM 5034 C C . GLY A 1 631 ? 31.344 30.234 30.25 1 85.81 631 GLY A C 1
ATOM 5035 O O . GLY A 1 631 ? 30.359 29.516 30.453 1 85.81 631 GLY A O 1
ATOM 5036 N N . GLY A 1 632 ? 32.375 29.938 29.453 1 87 632 GLY A N 1
ATOM 5037 C CA . GLY A 1 632 ? 32.469 28.609 28.875 1 87 632 GLY A CA 1
ATOM 5038 C C . GLY A 1 632 ? 32.406 28.609 27.359 1 87 632 GLY A C 1
ATOM 5039 O O . GLY A 1 632 ? 32.219 29.656 26.734 1 87 632 GLY A O 1
ATOM 5040 N N . PRO A 1 633 ? 32.594 27.438 26.844 1 87.5 633 PRO A N 1
ATOM 5041 C CA . PRO A 1 633 ? 32.594 27.359 25.375 1 87.5 633 PRO A CA 1
ATOM 5042 C C . PRO A 1 633 ? 31.25 27.672 24.75 1 87.5 633 PRO A C 1
ATOM 5044 O O . PRO A 1 633 ? 31.172 28.312 23.719 1 87.5 633 PRO A O 1
ATOM 5047 N N . ASP A 1 634 ? 30.203 27.203 25.344 1 90.56 634 ASP A N 1
ATOM 5048 C CA . ASP A 1 634 ? 28.875 27.453 24.797 1 90.56 634 ASP A CA 1
ATOM 5049 C C . ASP A 1 634 ? 28.516 28.938 24.844 1 90.56 634 ASP A C 1
ATOM 5051 O O . ASP A 1 634 ? 27.922 29.469 23.906 1 90.56 634 ASP A O 1
ATOM 5055 N N . ASP A 1 635 ? 28.875 29.578 25.906 1 91.38 635 ASP A N 1
ATOM 5056 C CA . ASP A 1 635 ? 28.594 31.016 26.016 1 91.38 635 ASP A CA 1
ATOM 5057 C C . ASP A 1 635 ? 29.438 31.812 25.016 1 91.38 635 ASP A C 1
ATOM 5059 O O . ASP A 1 635 ? 28.984 32.844 24.484 1 91.38 635 ASP A O 1
ATOM 5063 N N . ARG A 1 636 ? 30.641 31.359 24.844 1 90.5 636 ARG A N 1
ATOM 5064 C CA . ARG A 1 636 ? 31.453 32.031 23.844 1 90.5 636 ARG A CA 1
ATOM 5065 C C . ARG A 1 636 ? 30.844 31.906 22.453 1 90.5 636 ARG A C 1
ATOM 5067 O O . ARG A 1 636 ? 30.859 32.844 21.672 1 90.5 636 ARG A O 1
ATOM 5074 N N . GLU A 1 637 ? 30.328 30.734 22.203 1 90.5 637 GLU A N 1
ATOM 5075 C CA . GLU A 1 637 ? 29.641 30.531 20.938 1 90.5 637 GLU A CA 1
ATOM 5076 C C . GLU A 1 637 ? 28.406 31.406 20.812 1 90.5 637 GLU A C 1
ATOM 5078 O O . GLU A 1 637 ? 28.125 31.969 19.75 1 90.5 637 GLU A O 1
ATOM 5083 N N . MET A 1 638 ? 27.781 31.5 21.828 1 92 638 MET A N 1
ATOM 5084 C CA . MET A 1 638 ? 26.594 32.344 21.859 1 92 638 MET A CA 1
ATOM 5085 C C . MET A 1 638 ? 26.953 33.812 21.625 1 92 638 MET A C 1
ATOM 5087 O O . MET A 1 638 ? 26.266 34.5 20.875 1 92 638 MET A O 1
ATOM 5091 N N . LEU A 1 639 ? 27.984 34.188 22.281 1 90.44 639 LEU A N 1
ATOM 5092 C CA . LEU A 1 639 ? 28.391 35.594 22.125 1 90.44 639 LEU A CA 1
ATOM 5093 C C . LEU A 1 639 ? 28.844 35.875 20.688 1 90.44 639 LEU A C 1
ATOM 5095 O O . LEU A 1 639 ? 28.594 36.938 20.156 1 90.44 639 LEU A O 1
ATOM 5099 N N . ALA A 1 640 ? 29.469 34.906 20.109 1 88.5 640 ALA A N 1
ATOM 5100 C CA . ALA A 1 640 ? 29.875 35.062 18.719 1 88.5 640 ALA A CA 1
ATOM 5101 C C . ALA A 1 640 ? 28.672 35.219 17.797 1 88.5 640 ALA A C 1
ATOM 5103 O O . ALA A 1 640 ? 28.672 36.062 16.891 1 88.5 640 ALA A O 1
ATOM 5104 N N . TYR A 1 641 ? 27.734 34.438 18.062 1 90.25 641 TYR A N 1
ATOM 5105 C CA . TYR A 1 641 ? 26.516 34.531 17.25 1 90.25 641 TYR A CA 1
ATOM 5106 C C . TYR A 1 641 ? 25.766 35.812 17.531 1 90.25 641 TYR A C 1
ATOM 5108 O O . TYR A 1 641 ? 25.234 36.438 16.625 1 90.25 641 TYR A O 1
ATOM 5116 N N . ALA A 1 642 ? 25.719 36.188 18.75 1 89.56 642 ALA A N 1
ATOM 5117 C CA . ALA A 1 642 ? 25.047 37.438 19.125 1 89.56 642 ALA A CA 1
ATOM 5118 C C . ALA A 1 642 ? 25.734 38.625 18.469 1 89.56 642 ALA A C 1
ATOM 5120 O O . ALA A 1 642 ? 25.062 39.594 18.094 1 89.56 642 ALA A O 1
ATOM 5121 N N . THR A 1 643 ? 26.969 38.531 18.406 1 86.12 643 THR A N 1
ATOM 5122 C CA . THR A 1 643 ? 27.703 39.625 17.781 1 86.12 643 THR A CA 1
ATOM 5123 C C . THR A 1 643 ? 27.344 39.75 16.297 1 86.12 643 THR A C 1
ATOM 5125 O O . THR A 1 643 ? 27.25 40.844 15.766 1 86.12 643 THR A O 1
ATOM 5128 N N . ARG A 1 644 ? 27.094 38.656 15.773 1 83.25 644 ARG A N 1
ATOM 5129 C CA . ARG A 1 644 ? 26.672 38.656 14.367 1 83.25 644 ARG A CA 1
ATOM 5130 C C . ARG A 1 644 ? 25.281 39.25 14.211 1 83.25 644 ARG A C 1
ATOM 5132 O O . ARG A 1 644 ? 25 39.938 13.234 1 83.25 644 ARG A O 1
ATOM 5139 N N . 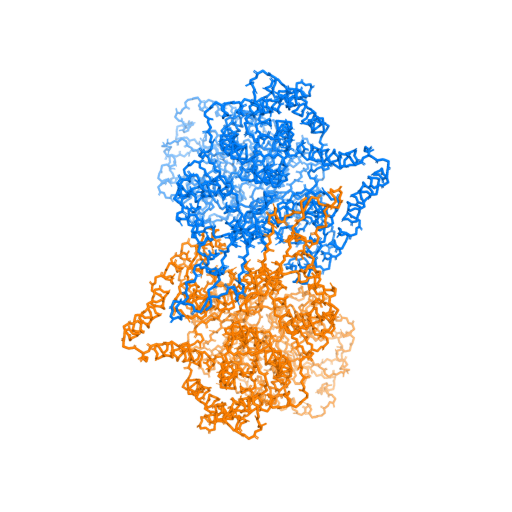LEU A 1 645 ? 24.5 39 15.172 1 84.94 645 LEU A N 1
ATOM 5140 C CA . LEU A 1 645 ? 23.141 39.531 15.133 1 84.94 645 LEU A CA 1
ATOM 5141 C C . LEU A 1 645 ? 23.156 41.031 15.367 1 84.94 645 LEU A C 1
ATOM 5143 O O . LEU A 1 645 ? 22.297 41.75 14.844 1 84.94 645 LEU A O 1
ATOM 5147 N N . ALA A 1 646 ? 24.047 41.5 16.078 1 83.25 646 ALA A N 1
ATOM 5148 C CA . ALA A 1 646 ? 24.125 42.906 16.453 1 83.25 646 ALA A CA 1
ATOM 5149 C C . ALA A 1 646 ? 24.531 43.75 15.258 1 83.25 646 ALA A C 1
ATOM 5151 O O . ALA A 1 646 ? 24.344 44.969 15.266 1 83.25 646 ALA A O 1
ATOM 5152 N N . ASN A 1 647 ? 24.984 43.125 14.289 1 78.25 647 ASN A N 1
ATOM 5153 C CA . ASN A 1 647 ? 25.359 43.906 13.094 1 78.25 647 ASN A CA 1
ATOM 5154 C C . ASN A 1 647 ? 24.141 44.344 12.312 1 78.25 647 ASN A C 1
ATOM 5156 O O . ASN A 1 647 ? 24.234 45.219 11.438 1 78.25 647 ASN A O 1
ATOM 5160 N N . HIS A 1 648 ? 23.062 43.812 12.695 1 77.44 648 HIS A N 1
ATOM 5161 C CA . HIS A 1 648 ? 21.828 44.281 12.094 1 77.44 648 HIS A CA 1
ATOM 5162 C C . HIS A 1 648 ? 21.438 45.656 12.656 1 77.44 648 HIS A C 1
ATOM 5164 O O . HIS A 1 648 ? 21.469 45.875 13.867 1 77.44 648 HIS A O 1
ATOM 5170 N N . PRO A 1 649 ? 21.125 46.5 11.82 1 77 649 PRO A N 1
ATOM 5171 C CA . PRO A 1 649 ? 20.891 47.844 12.281 1 77 649 PRO A CA 1
ATOM 5172 C C . PRO A 1 649 ? 19.688 47.969 13.211 1 77 649 PRO A C 1
ATOM 5174 O O . PRO A 1 649 ? 19.609 48.906 14.016 1 77 649 PRO A O 1
ATOM 5177 N N . SER A 1 650 ? 18.844 47.125 13.203 1 78.81 650 SER A N 1
ATOM 5178 C CA . SER A 1 650 ? 17.641 47.219 14.031 1 78.81 650 SER A CA 1
ATOM 5179 C C . SER A 1 650 ? 17.797 46.469 15.336 1 78.81 650 SER A C 1
ATOM 5181 O O . SER A 1 650 ? 16.859 46.375 16.141 1 78.81 650 SER A O 1
ATOM 5183 N N . VAL A 1 651 ? 19 46.031 15.539 1 85.81 651 VAL A N 1
ATOM 5184 C CA . VAL A 1 651 ? 19.172 45.156 16.703 1 85.81 651 VAL A CA 1
ATOM 5185 C C . VAL A 1 651 ? 20.047 45.875 17.75 1 85.81 651 VAL A C 1
ATOM 5187 O O . VAL A 1 651 ? 21.062 46.469 17.406 1 85.81 651 VAL A O 1
ATOM 5190 N N . GLU A 1 652 ? 19.484 45.938 18.938 1 88.12 652 GLU A N 1
ATOM 5191 C CA . GLU A 1 652 ? 20.266 46.375 20.094 1 88.12 652 GLU A CA 1
ATOM 5192 C C . GLU A 1 652 ? 20.641 45.188 20.984 1 88.12 652 GLU A C 1
ATOM 5194 O O . GLU A 1 652 ? 19.766 44.469 21.438 1 88.12 652 GLU A O 1
ATOM 5199 N N . LEU A 1 653 ? 21.938 45.062 21.141 1 91.12 653 LEU A N 1
ATOM 5200 C CA . LEU A 1 653 ? 22.422 43.906 21.891 1 91.12 653 LEU A CA 1
ATOM 5201 C C . LEU A 1 653 ? 22.844 44.312 23.297 1 91.12 653 LEU A C 1
ATOM 5203 O O . LEU A 1 653 ? 23.594 45.281 23.469 1 91.12 653 LEU A O 1
ATOM 5207 N N . HIS A 1 654 ? 22.25 43.688 24.297 1 90.81 654 HIS A N 1
ATOM 5208 C CA . HIS A 1 654 ? 22.625 43.812 25.703 1 90.81 654 HIS A CA 1
ATOM 5209 C C . HIS A 1 654 ? 23.359 42.562 26.188 1 90.81 654 HIS A C 1
ATOM 5211 O O . HIS A 1 654 ? 22.828 41.469 26.141 1 90.81 654 HIS A O 1
ATOM 5217 N N . VAL A 1 655 ? 24.578 42.75 26.547 1 92.5 655 VAL A N 1
ATOM 5218 C CA . VAL A 1 655 ? 25.375 41.625 27.047 1 92.5 655 VAL A CA 1
ATOM 5219 C C . VAL A 1 655 ? 25.5 41.719 28.562 1 92.5 655 VAL A C 1
ATOM 5221 O O . VAL A 1 655 ? 26.031 42.719 29.078 1 92.5 655 VAL A O 1
ATOM 5224 N N . PHE A 1 656 ? 24.938 40.719 29.312 1 90.94 656 PHE A N 1
ATOM 5225 C CA . PHE A 1 656 ? 25.062 40.594 30.766 1 90.94 656 PHE A CA 1
ATOM 5226 C C . PHE A 1 656 ? 26.172 39.625 31.141 1 90.94 656 PHE A C 1
ATOM 5228 O O . PHE A 1 656 ? 26.047 38.406 30.938 1 90.94 656 PHE A O 1
ATOM 5235 N N . ARG A 1 657 ? 27.25 40.125 31.531 1 91.69 657 ARG A N 1
ATOM 5236 C CA . ARG A 1 657 ? 28.297 39.281 32.062 1 91.69 657 ARG A CA 1
ATOM 5237 C C . ARG A 1 657 ? 28.109 39.031 33.531 1 91.69 657 ARG A C 1
ATOM 5239 O O . ARG A 1 657 ? 28.125 39.969 34.344 1 91.69 657 ARG A O 1
ATOM 5246 N N . LEU A 1 658 ? 27.875 37.812 33.906 1 88.31 658 LEU A N 1
ATOM 5247 C CA . LEU A 1 658 ? 27.656 37.469 35.281 1 88.31 658 LEU A CA 1
ATOM 5248 C C . LEU A 1 658 ? 28.969 37.094 35.969 1 88.31 658 LEU A C 1
ATOM 5250 O O . LEU A 1 658 ? 29.75 36.312 35.438 1 88.31 658 LEU A O 1
ATOM 5254 N N . LEU A 1 659 ? 29.203 37.781 37.062 1 85.62 659 LEU A N 1
ATOM 5255 C CA . LEU A 1 659 ? 30.406 37.594 37.844 1 85.62 659 LEU A CA 1
ATOM 5256 C C . LEU A 1 659 ? 30.062 37.156 39.25 1 85.62 659 LEU A C 1
ATOM 5258 O O . LEU A 1 659 ? 28.938 37.344 39.719 1 85.62 659 LEU A O 1
ATOM 5262 N N . ASP A 1 660 ? 31.031 36.562 39.906 1 79.44 660 ASP A N 1
ATOM 5263 C CA . ASP A 1 660 ? 30.859 36.156 41.281 1 79.44 660 ASP A CA 1
ATOM 5264 C C . ASP A 1 660 ? 30.938 37.375 42.219 1 79.44 660 ASP A C 1
ATOM 5266 O O . ASP A 1 660 ? 31.25 38.469 41.781 1 79.44 660 ASP A O 1
ATOM 5270 N N . HIS A 1 661 ? 30.688 37.188 43.5 1 76.19 661 HIS A N 1
ATOM 5271 C CA . HIS A 1 661 ? 30.656 38.25 44.5 1 76.19 661 HIS A CA 1
ATOM 5272 C C . HIS A 1 661 ? 31.969 39 44.562 1 76.19 661 HIS A C 1
ATOM 5274 O O . HIS A 1 661 ? 32 40.219 44.844 1 76.19 661 HIS A O 1
ATOM 5280 N N . ASN A 1 662 ? 33.094 38.375 44.25 1 75.19 662 ASN A N 1
ATOM 5281 C CA . ASN A 1 662 ? 34.375 39 44.312 1 75.19 662 ASN A CA 1
ATOM 5282 C C . ASN A 1 662 ? 34.75 39.656 42.969 1 75.19 662 ASN A C 1
ATOM 5284 O O . ASN A 1 662 ? 35.844 40.219 42.812 1 75.19 662 ASN A O 1
ATOM 5288 N N . GLY A 1 663 ? 33.844 39.531 41.938 1 72.94 663 GLY A N 1
ATOM 5289 C CA . GLY A 1 663 ? 34.094 40.125 40.656 1 72.94 663 GLY A CA 1
ATOM 5290 C C . GLY A 1 663 ? 34.875 39.25 39.719 1 72.94 663 GLY A C 1
ATOM 5291 O O . GLY A 1 663 ? 35.375 39.719 38.688 1 72.94 663 GLY A O 1
ATOM 5292 N N . ALA A 1 664 ? 35.031 38.125 40.094 1 75.69 664 ALA A N 1
ATOM 5293 C CA . ALA A 1 664 ? 35.812 37.219 39.25 1 75.69 664 ALA A CA 1
ATOM 5294 C C . ALA A 1 664 ? 34.875 36.281 38.469 1 75.69 664 ALA A C 1
ATOM 5296 O O . ALA A 1 664 ? 33.688 36.25 38.688 1 75.69 664 ALA A O 1
ATOM 5297 N N . SER A 1 665 ? 35.438 35.688 37.406 1 78.81 665 SER A N 1
ATOM 5298 C CA . SER A 1 665 ? 34.688 34.75 36.594 1 78.81 665 SER A CA 1
ATOM 5299 C C . SER A 1 665 ? 34.281 33.531 37.406 1 78.81 665 SER A C 1
ATOM 5301 O O . SER A 1 665 ? 35.062 33.031 38.25 1 78.81 665 SER A O 1
ATOM 5303 N N . PRO A 1 666 ? 33.031 33.125 37.344 1 78.12 666 PRO A N 1
ATOM 5304 C CA . PRO A 1 666 ? 32.531 32 38.125 1 78.12 666 PRO A CA 1
ATOM 5305 C C . PRO A 1 666 ? 33.156 30.672 37.719 1 78.12 666 PRO A C 1
ATOM 5307 O O . PRO A 1 666 ? 33.031 29.688 38.438 1 78.12 666 PRO A O 1
ATOM 5310 N N . LEU A 1 667 ? 33.938 30.625 36.688 1 80.94 667 LEU A N 1
ATOM 5311 C CA . LEU A 1 667 ? 34.5 29.359 36.219 1 80.94 667 LEU A CA 1
ATOM 5312 C C . LEU A 1 667 ? 35.719 28.953 37.031 1 80.94 667 LEU A C 1
ATOM 5314 O O . LEU A 1 667 ? 36.5 29.812 37.438 1 80.94 667 LEU A O 1
ATOM 5318 N N . ARG A 1 668 ? 35.844 27.703 37.406 1 76.62 668 ARG A N 1
ATOM 5319 C CA . ARG A 1 668 ? 36.938 27.172 38.219 1 76.62 668 ARG A CA 1
ATOM 5320 C C . ARG A 1 668 ? 38.156 26.875 37.344 1 76.62 668 ARG A C 1
ATOM 5322 O O . ARG A 1 668 ? 39.312 27.047 37.781 1 76.62 668 ARG A O 1
ATOM 5329 N N . ASP A 1 669 ? 37.844 26.562 36.062 1 79.69 669 ASP A N 1
ATOM 5330 C CA . ASP A 1 669 ? 38.938 26.188 35.188 1 79.69 669 ASP A CA 1
ATOM 5331 C C . ASP A 1 669 ? 39.688 27.422 34.688 1 79.69 669 ASP A C 1
ATOM 5333 O O . ASP A 1 669 ? 39.094 28.312 34.062 1 79.69 669 ASP A O 1
ATOM 5337 N N . MET A 1 670 ? 40.906 27.531 34.969 1 79.94 670 MET A N 1
ATOM 5338 C CA . MET A 1 670 ? 41.719 28.688 34.656 1 79.94 670 MET A CA 1
ATOM 5339 C C . MET A 1 670 ? 41.906 28.859 33.156 1 79.94 670 MET A C 1
ATOM 5341 O O . MET A 1 670 ? 41.938 29.984 32.656 1 79.94 670 MET A O 1
ATOM 5345 N N . VAL A 1 671 ? 42.031 27.75 32.438 1 81.69 671 VAL A N 1
ATOM 5346 C CA . VAL A 1 671 ? 42.219 27.828 31 1 81.69 671 VAL A CA 1
ATOM 5347 C C . VAL A 1 671 ? 40.969 28.453 30.344 1 81.69 671 VAL A C 1
ATOM 5349 O O . VAL A 1 671 ? 41.094 29.328 29.484 1 81.69 671 VAL A O 1
ATOM 5352 N N . GLU A 1 672 ? 39.906 28.062 30.797 1 84 672 GLU A N 1
ATOM 5353 C CA . GLU A 1 672 ? 38.656 28.594 30.25 1 84 672 GLU A CA 1
ATOM 5354 C C . GLU A 1 672 ? 38.469 30.047 30.656 1 84 672 GLU A C 1
ATOM 5356 O O . GLU A 1 672 ? 37.938 30.859 29.891 1 84 672 GLU A O 1
ATOM 5361 N N . ARG A 1 673 ? 38.938 30.375 31.797 1 85.81 673 ARG A N 1
ATOM 5362 C CA . ARG A 1 673 ? 38.812 31.75 32.25 1 85.81 673 ARG A CA 1
ATOM 5363 C C . ARG A 1 673 ? 39.656 32.688 31.406 1 85.81 673 ARG A C 1
ATOM 5365 O O . ARG A 1 673 ? 39.219 33.781 31.078 1 85.81 673 ARG A O 1
ATOM 5372 N N . ASN A 1 674 ? 40.75 32.188 31.109 1 85.38 674 ASN A N 1
ATOM 5373 C CA . ASN A 1 674 ? 41.625 33.031 30.281 1 85.38 674 ASN A CA 1
ATOM 5374 C C . ASN A 1 674 ? 41.062 33.188 28.875 1 85.38 674 ASN A C 1
ATOM 5376 O O . ASN A 1 674 ? 41.156 34.281 28.297 1 85.38 674 ASN A O 1
ATOM 5380 N N . HIS A 1 675 ? 40.531 32.125 28.359 1 87.06 675 HIS A N 1
ATOM 5381 C CA . HIS A 1 675 ? 39.938 32.219 27.047 1 87.06 675 HIS A CA 1
ATOM 5382 C C . HIS A 1 675 ? 38.719 33.156 27.062 1 87.06 675 HIS A C 1
ATOM 5384 O O . HIS A 1 675 ? 38.531 33.938 26.109 1 87.06 675 HIS A O 1
ATOM 5390 N N . ASP A 1 676 ? 38 33.125 28.109 1 89 676 ASP A N 1
ATOM 5391 C CA . ASP A 1 676 ? 36.844 34 28.25 1 89 676 ASP A CA 1
ATOM 5392 C C . ASP A 1 676 ? 37.281 35.469 28.312 1 89 676 ASP A C 1
ATOM 5394 O O . ASP A 1 676 ? 36.688 36.312 27.672 1 89 676 ASP A O 1
ATOM 5398 N N . MET A 1 677 ? 38.344 35.688 29.047 1 87.5 677 MET A N 1
ATOM 5399 C CA . MET A 1 677 ? 38.812 37.031 29.188 1 87.5 677 MET A CA 1
ATOM 5400 C C . MET A 1 677 ? 39.344 37.562 27.844 1 87.5 677 MET A C 1
ATOM 5402 O O . MET A 1 677 ? 39.094 38.719 27.5 1 87.5 677 MET A O 1
ATOM 5406 N N . ARG A 1 678 ? 39.844 36.75 27.141 1 87.38 678 ARG A N 1
ATOM 5407 C CA . ARG A 1 678 ? 40.344 37.156 25.828 1 87.38 678 ARG A CA 1
ATOM 5408 C C . ARG A 1 678 ? 39.188 37.5 24.891 1 87.38 678 ARG A C 1
ATOM 5410 O O . ARG A 1 678 ? 39.219 38.5 24.203 1 87.38 678 ARG A O 1
ATOM 5417 N N . VAL A 1 679 ? 38.25 36.688 24.938 1 88.06 679 VAL A N 1
ATOM 5418 C CA . VAL A 1 679 ? 37.094 36.875 24.047 1 88.06 679 VAL A CA 1
ATOM 5419 C C . VAL A 1 679 ? 36.344 38.125 24.453 1 88.06 679 VAL A C 1
ATOM 5421 O O . VAL A 1 679 ? 35.906 38.906 23.594 1 88.06 679 VAL A O 1
ATOM 5424 N N . ILE A 1 680 ? 36.156 38.344 25.734 1 87.56 680 ILE A N 1
ATOM 5425 C CA . ILE A 1 680 ? 35.406 39.5 26.219 1 87.56 680 ILE A CA 1
ATOM 5426 C C . ILE A 1 680 ? 36.188 40.781 25.922 1 87.56 680 ILE A C 1
ATOM 5428 O O . ILE A 1 680 ? 35.594 41.781 25.531 1 87.56 680 ILE A O 1
ATOM 5432 N N . ASN A 1 681 ? 37.5 40.688 26.016 1 86.06 681 ASN A N 1
ATOM 5433 C CA . ASN A 1 681 ? 38.344 41.844 25.719 1 86.06 681 ASN A CA 1
ATOM 5434 C C . ASN A 1 681 ? 38.312 42.188 24.234 1 86.06 681 ASN A C 1
ATOM 5436 O O . ASN A 1 681 ? 38.219 43.344 23.859 1 86.06 681 ASN A O 1
ATOM 5440 N N . MET A 1 682 ? 38.312 41.156 23.531 1 84.75 682 MET A N 1
ATOM 5441 C CA . MET A 1 682 ? 38.219 41.375 22.078 1 84.75 682 MET A CA 1
ATOM 5442 C C . MET A 1 682 ? 36.875 41.906 21.688 1 84.75 682 MET A C 1
ATOM 5444 O O . MET A 1 682 ? 36.781 42.781 20.812 1 84.75 682 MET A O 1
ATOM 5448 N N . PHE A 1 683 ? 35.938 41.406 22.344 1 86.56 683 PHE A N 1
ATOM 5449 C CA . PHE A 1 683 ? 34.562 41.844 22.078 1 86.56 683 PHE A CA 1
ATOM 5450 C C . PHE A 1 683 ? 34.406 43.312 22.422 1 86.56 683 PHE A C 1
ATOM 5452 O O . PHE A 1 683 ? 33.844 44.094 21.656 1 86.56 683 PHE A O 1
ATOM 5459 N N . ARG A 1 684 ? 34.969 43.719 23.453 1 83.69 684 ARG A N 1
ATOM 5460 C CA . ARG A 1 684 ? 34.875 45.094 23.891 1 83.69 684 ARG A CA 1
ATOM 5461 C C . ARG A 1 684 ? 35.688 46.031 22.969 1 83.69 684 ARG A C 1
ATOM 5463 O O . ARG A 1 684 ? 35.25 47.156 22.688 1 83.69 684 ARG A O 1
ATOM 5470 N N . LYS A 1 685 ? 36.688 45.469 22.547 1 80.31 685 LYS A N 1
ATOM 5471 C CA . LYS A 1 685 ? 37.562 46.281 21.688 1 80.31 685 LYS A CA 1
ATOM 5472 C C . LYS A 1 685 ? 36.938 46.469 20.312 1 80.31 685 LYS A C 1
ATOM 5474 O O . LYS A 1 685 ? 36.969 47.562 19.75 1 80.31 685 LYS A O 1
ATOM 5479 N N . GLU A 1 686 ? 36.406 45.438 19.797 1 77.81 686 GLU A N 1
ATOM 5480 C CA . GLU A 1 686 ? 35.906 45.469 18.422 1 77.81 686 GLU A CA 1
ATOM 5481 C C . GLU A 1 686 ? 34.531 46.125 18.359 1 77.81 686 GLU A C 1
ATOM 5483 O O . GLU A 1 686 ? 34.125 46.688 17.328 1 77.81 686 GLU A O 1
ATOM 5488 N N . ASN A 1 687 ? 33.781 46.125 19.359 1 72.5 687 ASN A N 1
ATOM 5489 C CA . ASN A 1 687 ? 32.406 46.594 19.266 1 72.5 687 ASN A CA 1
ATOM 5490 C C . ASN A 1 687 ? 32.156 47.812 20.141 1 72.5 687 ASN A C 1
ATOM 5492 O O . ASN A 1 687 ? 31.078 47.938 20.734 1 72.5 687 ASN A O 1
ATOM 5496 N N . SER A 1 688 ? 33.094 48.719 20.297 1 63.66 688 SER A N 1
ATOM 5497 C CA . SER A 1 688 ? 32.906 49.906 21.125 1 63.66 688 SER A CA 1
ATOM 5498 C C . SER A 1 688 ? 31.906 50.875 20.5 1 63.66 688 SER A C 1
ATOM 5500 O O . SER A 1 688 ? 31.219 51.625 21.203 1 63.66 688 SER A O 1
ATOM 5502 N N . GLU A 1 689 ? 31.688 50.938 19.25 1 62.19 689 GLU A N 1
ATOM 5503 C CA . GLU A 1 689 ? 30.906 52 18.594 1 62.19 689 GLU A CA 1
ATOM 5504 C C . GLU A 1 689 ? 29.5 51.5 18.234 1 62.19 689 GLU A C 1
ATOM 5506 O O . GLU A 1 689 ? 28.641 52.312 17.859 1 62.19 689 GLU A O 1
ATOM 5511 N N . ASN A 1 690 ? 29.125 50.281 18.469 1 66.81 690 ASN A N 1
ATOM 5512 C CA . ASN A 1 690 ? 27.875 49.75 17.906 1 66.81 690 ASN A CA 1
ATOM 5513 C C . ASN A 1 690 ? 26.781 49.688 18.969 1 66.81 690 ASN A C 1
ATOM 5515 O O . ASN A 1 690 ? 27.031 50 20.141 1 66.81 690 ASN A O 1
ATOM 5519 N N . ASN A 1 691 ? 25.609 49.594 18.625 1 80.94 691 ASN A N 1
ATOM 5520 C CA . ASN A 1 691 ? 24.391 49.406 19.422 1 80.94 691 ASN A CA 1
ATOM 5521 C C . ASN A 1 691 ? 24.531 48.25 20.391 1 80.94 691 ASN A C 1
ATOM 5523 O O . ASN A 1 691 ? 23.625 47.406 20.484 1 80.94 691 ASN A O 1
ATOM 5527 N N . ILE A 1 692 ? 25.781 48.188 21.078 1 87.88 692 ILE A N 1
ATOM 5528 C CA . ILE A 1 692 ? 26 47.094 22.031 1 87.88 692 ILE A CA 1
ATOM 5529 C C . ILE A 1 692 ? 26.203 47.656 23.438 1 87.88 692 ILE A C 1
ATOM 5531 O O . ILE A 1 692 ? 27.031 48.562 23.625 1 87.88 692 ILE A O 1
ATOM 5535 N N . ILE A 1 693 ? 25.406 47.281 24.375 1 87.88 693 ILE A N 1
ATOM 5536 C CA . ILE A 1 693 ? 25.5 47.656 25.781 1 87.88 693 ILE A CA 1
ATOM 5537 C C . ILE A 1 693 ? 26.062 46.5 26.594 1 87.88 693 ILE A C 1
ATOM 5539 O O . ILE A 1 693 ? 25.5 45.406 26.594 1 87.88 693 ILE A O 1
ATOM 5543 N N . PHE A 1 694 ? 27.25 46.719 27.156 1 89.81 694 PHE A N 1
ATOM 5544 C CA . PHE A 1 694 ? 27.906 45.719 27.953 1 89.81 694 PHE A CA 1
ATOM 5545 C C . PHE A 1 694 ? 27.797 46.031 29.438 1 89.81 694 PHE A C 1
ATOM 5547 O O . PHE A 1 694 ? 28.172 47.125 29.875 1 89.81 694 PHE A O 1
ATOM 5554 N N . ARG A 1 695 ? 27.172 45.125 30.203 1 88.62 695 ARG A N 1
ATOM 5555 C CA . ARG A 1 695 ? 26.969 45.312 31.641 1 88.62 695 ARG A CA 1
ATOM 5556 C C . ARG A 1 695 ? 27.5 44.125 32.438 1 88.62 695 ARG A C 1
ATOM 5558 O O . ARG A 1 695 ? 27.25 42.969 32.062 1 88.62 695 ARG A O 1
ATOM 5565 N N . GLU A 1 696 ? 28.281 44.438 33.406 1 89.25 696 GLU A N 1
ATOM 5566 C CA . GLU A 1 696 ? 28.75 43.406 34.344 1 89.25 696 GLU A CA 1
ATOM 5567 C C . GLU A 1 696 ? 27.891 43.375 35.625 1 89.25 696 GLU A C 1
ATOM 5569 O O . GLU A 1 696 ? 27.656 44.406 36.219 1 89.25 696 GLU A O 1
ATOM 5574 N N . VAL A 1 697 ? 27.328 42.219 35.875 1 88.19 697 VAL A N 1
ATOM 5575 C CA . VAL A 1 697 ? 26.453 42.062 37.031 1 88.19 697 VAL A CA 1
ATOM 5576 C C . VAL A 1 697 ? 27.047 41.062 38 1 88.19 697 VAL A C 1
ATOM 5578 O O . VAL A 1 697 ? 27.469 39.969 37.625 1 88.19 697 VAL A O 1
ATOM 5581 N N . ARG A 1 698 ? 27.078 41.469 39.25 1 84.62 698 ARG A N 1
ATOM 5582 C CA . ARG A 1 698 ? 27.594 40.562 40.312 1 84.62 698 ARG A CA 1
ATOM 5583 C C . ARG A 1 698 ? 26.438 39.844 41 1 84.62 698 ARG A C 1
ATOM 5585 O O . ARG A 1 698 ? 25.469 40.469 41.438 1 84.62 698 ARG A O 1
ATOM 5592 N N . ILE A 1 699 ? 26.484 38.594 40.875 1 82.56 699 ILE A N 1
ATOM 5593 C CA . ILE A 1 699 ? 25.438 37.75 41.5 1 82.56 699 ILE A CA 1
ATOM 5594 C C . ILE A 1 699 ? 26.062 36.75 42.438 1 82.56 699 ILE A C 1
ATOM 5596 O O . ILE A 1 699 ? 27.031 36.094 42.094 1 82.56 699 ILE A O 1
ATOM 5600 N N . GLU A 1 700 ? 25.516 36.656 43.656 1 77 700 GLU A N 1
ATOM 5601 C CA . GLU A 1 700 ? 26.047 35.719 44.656 1 77 700 GLU A CA 1
ATOM 5602 C C . GLU A 1 700 ? 25.266 34.406 44.656 1 77 700 GLU A C 1
ATOM 5604 O O . GLU A 1 700 ? 25.875 33.344 44.656 1 77 700 GLU A O 1
ATOM 5609 N N . GLU A 1 701 ? 23.875 34.594 44.656 1 77.44 701 GLU A N 1
ATOM 5610 C CA . GLU A 1 701 ? 23.047 33.375 44.781 1 77.44 701 GLU A CA 1
ATOM 5611 C C . GLU A 1 701 ? 22.078 33.281 43.594 1 77.44 701 GLU A C 1
ATOM 5613 O O . GLU A 1 701 ? 21.891 34.25 42.844 1 77.44 701 GLU A O 1
ATOM 5618 N N . ALA A 1 702 ? 21.531 32.094 43.344 1 80.19 702 ALA A N 1
ATOM 5619 C CA . ALA A 1 702 ? 20.609 31.781 42.25 1 80.19 702 ALA A CA 1
ATOM 5620 C C . ALA A 1 702 ? 19.344 32.625 42.344 1 80.19 702 ALA A C 1
ATOM 5622 O O . ALA A 1 702 ? 18.781 33.031 41.344 1 80.19 702 ALA A O 1
ATOM 5623 N N . VAL A 1 703 ? 18.969 32.969 43.594 1 81.19 703 VAL A N 1
ATOM 5624 C CA . VAL A 1 703 ? 17.734 33.719 43.781 1 81.19 703 VAL A CA 1
ATOM 5625 C C . VAL A 1 703 ? 17.891 35.125 43.25 1 81.19 703 VAL A C 1
ATOM 5627 O O . VAL A 1 703 ? 16.938 35.688 42.688 1 81.19 703 VAL A O 1
ATOM 5630 N N . GLU A 1 704 ? 19.125 35.656 43.312 1 82.88 704 GLU A N 1
ATOM 5631 C CA . GLU A 1 704 ? 19.375 37 42.812 1 82.88 704 GLU A CA 1
ATOM 5632 C C . GLU A 1 704 ? 19.312 37 41.281 1 82.88 704 GLU A C 1
ATOM 5634 O O . GLU A 1 704 ? 18.844 37.969 40.656 1 82.88 704 GLU A O 1
ATOM 5639 N N . LEU A 1 705 ? 19.766 35.969 40.781 1 83.25 705 LEU A N 1
ATOM 5640 C CA . LEU A 1 705 ? 19.719 35.844 39.312 1 83.25 705 LEU A CA 1
ATOM 5641 C C . LEU A 1 705 ? 18.266 35.75 38.844 1 83.25 705 LEU A C 1
ATOM 5643 O O . LEU A 1 705 ? 17.891 36.375 37.844 1 83.25 705 LEU A O 1
ATOM 5647 N N . MET A 1 706 ? 17.484 35 39.531 1 82.75 706 MET A N 1
ATOM 5648 C CA . MET A 1 706 ? 16.078 34.875 39.156 1 82.75 706 MET A CA 1
ATOM 5649 C C . MET A 1 706 ? 15.359 36.219 39.281 1 82.75 706 MET A C 1
ATOM 5651 O O . MET A 1 706 ? 14.516 36.531 38.438 1 82.75 706 MET A O 1
ATOM 5655 N N . GLU A 1 707 ? 15.742 36.938 40.219 1 82.38 707 GLU A N 1
ATOM 5656 C CA . GLU A 1 707 ? 15.125 38.25 40.406 1 82.38 707 GLU A CA 1
ATOM 5657 C C . GLU A 1 707 ? 15.547 39.219 39.312 1 82.38 707 GLU A C 1
ATOM 5659 O O . GLU A 1 707 ? 14.734 40 38.844 1 82.38 707 GLU A O 1
ATOM 5664 N N . LEU A 1 708 ? 16.766 39.094 38.938 1 84.75 708 LEU A N 1
ATOM 5665 C CA . LEU A 1 708 ? 17.266 39.938 37.875 1 84.75 708 LEU A CA 1
ATOM 5666 C C . LEU A 1 708 ? 16.547 39.656 36.562 1 84.75 708 LEU A C 1
ATOM 5668 O O . LEU A 1 708 ? 16.125 40.562 35.875 1 84.75 708 LEU A O 1
ATOM 5672 N N . LEU A 1 709 ? 16.391 38.469 36.312 1 85.81 709 LEU A N 1
ATOM 5673 C CA . LEU A 1 709 ? 15.766 38.062 35.062 1 85.81 709 LEU A CA 1
ATOM 5674 C C . LEU A 1 709 ? 14.273 38.344 35.062 1 85.81 709 LEU A C 1
ATOM 5676 O O . LEU A 1 709 ? 13.688 38.656 34.031 1 85.81 709 LEU A O 1
ATOM 5680 N N . ARG A 1 710 ? 13.688 38.188 36.188 1 82.19 710 ARG A N 1
ATOM 5681 C CA . ARG A 1 710 ? 12.273 38.5 36.312 1 82.19 710 ARG A CA 1
ATOM 5682 C C . ARG A 1 710 ? 12.023 40 36.125 1 82.19 710 ARG A C 1
ATOM 5684 O O . ARG A 1 710 ? 11.039 40.375 35.469 1 82.19 710 ARG A O 1
ATOM 5691 N N . LYS A 1 711 ? 12.969 40.75 36.562 1 81.12 711 LYS A N 1
ATOM 5692 C CA . LYS A 1 711 ? 12.797 42.188 36.5 1 81.12 711 LYS A CA 1
ATOM 5693 C C . LYS A 1 711 ? 13.109 42.719 35.094 1 81.12 711 LYS A C 1
ATOM 5695 O O . LYS A 1 711 ? 12.375 43.562 34.594 1 81.12 711 LYS A O 1
ATOM 5700 N N . GLU A 1 712 ? 14.125 42.219 34.469 1 84.94 712 GLU A N 1
ATOM 5701 C CA . GLU A 1 712 ? 14.594 42.781 33.219 1 84.94 712 GLU A CA 1
ATOM 5702 C C . GLU A 1 712 ? 14.297 41.875 32.031 1 84.94 712 GLU A C 1
ATOM 5704 O O . GLU A 1 712 ? 14.414 42.281 30.891 1 84.94 712 GLU A O 1
ATOM 5709 N N . GLY A 1 713 ? 13.867 40.875 32.312 1 81.12 713 GLY A N 1
ATOM 5710 C CA . GLY A 1 713 ? 13.703 39.875 31.25 1 81.12 713 GLY A CA 1
ATOM 5711 C C . GLY A 1 713 ? 12.617 40.25 30.25 1 81.12 713 GLY A C 1
ATOM 5712 O O . GLY A 1 713 ? 12.727 39.938 29.062 1 81.12 713 GLY A O 1
ATOM 5713 N N . ASP A 1 714 ? 11.609 40.844 30.656 1 79.69 714 ASP A N 1
ATOM 5714 C CA . ASP A 1 714 ? 10.477 41.125 29.781 1 79.69 714 ASP A CA 1
ATOM 5715 C C . ASP A 1 714 ? 10.766 42.344 28.875 1 79.69 714 ASP A C 1
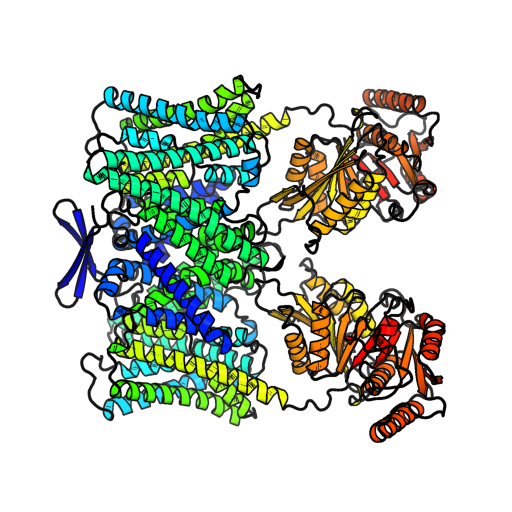ATOM 5717 O O . ASP A 1 714 ? 10.008 42.625 27.953 1 79.69 714 ASP A O 1
ATOM 5721 N N . ASP A 1 715 ? 11.883 42.938 29.031 1 82.19 715 ASP A N 1
ATOM 5722 C CA . ASP A 1 715 ? 12.227 44.094 28.203 1 82.19 715 ASP A CA 1
ATOM 5723 C C . ASP A 1 715 ? 12.906 43.656 26.906 1 82.19 715 ASP A C 1
ATOM 5725 O O . ASP A 1 715 ? 13.008 44.438 25.969 1 82.19 715 ASP A O 1
ATOM 5729 N N . PHE A 1 716 ? 13.227 42.469 26.953 1 88.69 716 PHE A N 1
ATOM 5730 C CA . PHE A 1 716 ? 13.938 41.969 25.781 1 88.69 716 PHE A CA 1
ATOM 5731 C C . PHE A 1 716 ? 13.023 41.125 24.906 1 88.69 716 PHE A C 1
ATOM 5733 O O . PHE A 1 716 ? 12.039 40.562 25.391 1 88.69 716 PHE A O 1
ATOM 5740 N N . ASP A 1 717 ? 13.352 41.094 23.641 1 88.19 717 ASP A N 1
ATOM 5741 C CA . ASP A 1 717 ? 12.578 40.281 22.719 1 88.19 717 ASP A CA 1
ATOM 5742 C C . ASP A 1 717 ? 13.133 38.844 22.625 1 88.19 717 ASP A C 1
ATOM 5744 O O . ASP A 1 717 ? 12.375 37.875 22.531 1 88.19 717 ASP A O 1
ATOM 5748 N N . VAL A 1 718 ? 14.422 38.781 22.609 1 90.81 718 VAL A N 1
ATOM 5749 C CA . VAL A 1 718 ? 15.078 37.469 22.531 1 90.81 718 VAL A CA 1
ATOM 5750 C C . VAL A 1 718 ? 16.188 37.406 23.578 1 90.81 718 VAL A C 1
ATOM 5752 O O . VAL A 1 718 ? 16.953 38.344 23.75 1 90.81 718 VAL A O 1
ATOM 5755 N N . MET A 1 719 ? 16.219 36.281 24.281 1 92.5 719 MET A N 1
ATOM 5756 C CA . MET A 1 719 ? 17.312 36.031 25.219 1 92.5 719 MET A CA 1
ATOM 5757 C C . MET A 1 719 ? 18.156 34.844 24.766 1 92.5 719 MET A C 1
ATOM 5759 O O . MET A 1 719 ? 17.609 33.812 24.406 1 92.5 719 MET A O 1
ATOM 5763 N N . MET A 1 720 ? 19.375 35.031 24.688 1 93.94 720 MET A N 1
ATOM 5764 C CA . MET A 1 720 ? 20.312 34 24.266 1 93.94 720 MET A CA 1
ATOM 5765 C C . MET A 1 720 ? 21.125 33.469 25.438 1 93.94 720 MET A C 1
ATOM 5767 O O . MET A 1 720 ? 21.609 34.281 26.266 1 93.94 720 MET A O 1
ATOM 5771 N N . VAL A 1 721 ? 21.234 32.156 25.547 1 92.38 721 VAL A N 1
ATOM 5772 C CA . VAL A 1 721 ? 21.953 31.562 26.656 1 92.38 721 VAL A CA 1
ATOM 5773 C C . VAL A 1 721 ? 22.766 30.359 26.156 1 92.38 721 VAL A C 1
ATOM 5775 O O . VAL A 1 721 ? 22.453 29.797 25.094 1 92.38 721 VAL A O 1
ATOM 5778 N N . GLY A 1 722 ? 23.828 30.031 26.812 1 90.69 722 GLY A N 1
ATOM 5779 C CA . GLY A 1 722 ? 24.547 28.781 26.578 1 90.69 722 GLY A CA 1
ATOM 5780 C C . GLY A 1 722 ? 23.906 27.594 27.266 1 90.69 722 GLY A C 1
ATOM 5781 O O . GLY A 1 722 ? 23.297 27.734 28.328 1 90.69 722 GLY A O 1
ATOM 5782 N N . ILE A 1 723 ? 24.094 26.406 26.703 1 87.69 723 ILE A N 1
ATOM 5783 C CA . ILE A 1 723 ? 23.406 25.219 27.203 1 87.69 723 ILE A CA 1
ATOM 5784 C C . ILE A 1 723 ? 24.266 24.578 28.312 1 87.69 723 ILE A C 1
ATOM 5786 O O . ILE A 1 723 ? 23.781 24.328 29.406 1 87.69 723 ILE A O 1
ATOM 5790 N N . ARG A 1 724 ? 25.516 24.234 27.984 1 78.06 724 ARG A N 1
ATOM 5791 C CA . ARG A 1 724 ? 26.328 23.5 28.953 1 78.06 724 ARG A CA 1
ATOM 5792 C C . ARG A 1 724 ? 27.203 24.453 29.75 1 78.06 724 ARG A C 1
ATOM 5794 O O . ARG A 1 724 ? 27.891 25.312 29.188 1 78.06 724 ARG A O 1
ATOM 5801 N N . HIS A 1 725 ? 27 24.438 31.125 1 72.06 725 HIS A N 1
ATOM 5802 C CA . HIS A 1 725 ? 27.875 25.188 32.031 1 72.06 725 HIS A CA 1
ATOM 5803 C C . HIS A 1 725 ? 28.609 24.25 32.969 1 72.06 725 HIS A C 1
ATOM 5805 O O . HIS A 1 725 ? 28.25 23.078 33.125 1 72.06 725 HIS A O 1
ATOM 5811 N N . GLU A 1 726 ? 29.766 24.672 33.375 1 69 726 GLU A N 1
ATOM 5812 C CA . GLU A 1 726 ? 30.547 23.891 34.312 1 69 726 GLU A CA 1
ATOM 5813 C C . GLU A 1 726 ? 29.703 23.438 35.5 1 69 726 GLU A C 1
ATOM 5815 O O . GLU A 1 726 ? 28.766 24.141 35.906 1 69 726 GLU A O 1
ATOM 5820 N N . GLU A 1 727 ? 29.953 22.203 35.844 1 64.88 727 GLU A N 1
ATOM 5821 C CA . GLU A 1 727 ? 29.203 21.625 36.969 1 64.88 727 GLU A CA 1
ATOM 5822 C C . GLU A 1 727 ? 29.469 22.375 38.25 1 64.88 727 GLU A C 1
ATOM 5824 O O . GLU A 1 727 ? 30.562 22.875 38.469 1 64.88 727 GLU A O 1
ATOM 5829 N N . ASN A 1 728 ? 28.531 22.672 39.094 1 63.41 728 ASN A N 1
ATOM 5830 C CA . ASN A 1 728 ? 28.609 23.141 40.469 1 63.41 728 ASN A CA 1
ATOM 5831 C C . ASN A 1 728 ? 28.828 24.656 40.531 1 63.41 728 ASN A C 1
ATOM 5833 O O . ASN A 1 728 ? 29.688 25.125 41.281 1 63.41 728 ASN A O 1
ATOM 5837 N N . LEU A 1 729 ? 28.312 25.422 39.562 1 73.94 729 LEU A N 1
ATOM 5838 C CA . LEU A 1 729 ? 28.328 26.875 39.719 1 73.94 729 LEU A CA 1
ATOM 5839 C C . LEU A 1 729 ? 27.328 27.328 40.781 1 73.94 729 LEU A C 1
ATOM 5841 O O . LEU A 1 729 ? 26.172 26.891 40.781 1 73.94 729 LEU A O 1
ATOM 5845 N N . LEU A 1 730 ? 27.859 27.984 41.812 1 66.12 730 LEU A N 1
ATOM 5846 C CA . LEU A 1 730 ? 27.047 28.422 42.969 1 66.12 730 LEU A CA 1
ATOM 5847 C C . LEU A 1 730 ? 25.844 29.219 42.469 1 66.12 730 LEU A C 1
ATOM 5849 O O . LEU A 1 730 ? 24.766 29.141 43.062 1 66.12 730 LEU A O 1
ATOM 5853 N N . MET A 1 731 ? 26.016 29.938 41.375 1 75.62 731 MET A N 1
ATOM 5854 C CA . MET A 1 731 ? 24.953 30.797 40.875 1 75.62 731 MET A CA 1
ATOM 5855 C C . MET A 1 731 ? 23.828 29.969 40.25 1 75.62 731 MET A C 1
ATOM 5857 O O . MET A 1 731 ? 22.688 30.453 40.156 1 75.62 731 MET A O 1
ATOM 5861 N N . LEU A 1 732 ? 24.109 28.734 39.875 1 76.75 732 LEU A N 1
ATOM 5862 C CA . LEU A 1 732 ? 23.109 27.891 39.25 1 76.75 732 LEU A CA 1
ATOM 5863 C C . LEU A 1 732 ? 22.719 26.719 40.156 1 76.75 732 LEU A C 1
ATOM 5865 O O . LEU A 1 732 ? 21.938 25.859 39.781 1 76.75 732 LEU A O 1
ATOM 5869 N N . GLU A 1 733 ? 23.297 26.828 41.312 1 71.12 733 GLU A N 1
ATOM 5870 C CA . GLU A 1 733 ? 23.016 25.734 42.25 1 71.12 733 GLU A CA 1
ATOM 5871 C C . GLU A 1 733 ? 21.547 25.719 42.656 1 71.12 733 GLU A C 1
ATOM 5873 O O . GLU A 1 733 ? 20.969 26.781 42.938 1 71.12 733 GLU A O 1
ATOM 5878 N N . GLY A 1 734 ? 20.828 24.641 42.562 1 64.81 734 GLY A N 1
ATOM 5879 C CA . GLY A 1 734 ? 19.422 24.516 42.938 1 64.81 734 GLY A CA 1
ATOM 5880 C C . GLY A 1 734 ? 18.484 24.531 41.75 1 64.81 734 GLY A C 1
ATOM 5881 O O . GLY A 1 734 ? 17.359 24.047 41.812 1 64.81 734 GLY A O 1
ATOM 5882 N N . LEU A 1 735 ? 18.984 25.25 40.688 1 68.25 735 LEU A N 1
ATOM 5883 C CA . LEU A 1 735 ? 18.109 25.328 39.5 1 68.25 735 LEU A CA 1
ATOM 5884 C C . LEU A 1 735 ? 18.078 24 38.75 1 68.25 735 LEU A C 1
ATOM 5886 O O . LEU A 1 735 ? 17.094 23.688 38.094 1 68.25 735 LEU A O 1
ATOM 5890 N N . SER A 1 736 ? 19.125 23.297 38.844 1 65.12 736 SER A N 1
ATOM 5891 C CA . SER A 1 736 ? 19.219 22.031 38.125 1 65.12 736 SER A CA 1
ATOM 5892 C C . SER A 1 736 ? 18.203 21.031 38.625 1 65.12 736 SER A C 1
ATOM 5894 O O . SER A 1 736 ? 17.719 20.188 37.875 1 65.12 736 SER A O 1
ATOM 5896 N N . GLU A 1 737 ? 17.875 21.141 39.875 1 61.31 737 GLU A N 1
ATOM 5897 C CA . GLU A 1 737 ? 16.953 20.172 40.469 1 61.31 737 GLU A CA 1
ATOM 5898 C C . GLU A 1 737 ? 15.523 20.406 39.969 1 61.31 737 GLU A C 1
ATOM 5900 O O . GLU A 1 737 ? 14.711 19.484 39.938 1 61.31 737 GLU A O 1
ATOM 5905 N N . TRP A 1 738 ? 15.242 21.594 39.469 1 58.34 738 TRP A N 1
ATOM 5906 C CA . TRP A 1 738 ? 13.875 21.906 39.062 1 58.34 738 TRP A CA 1
ATOM 5907 C C . TRP A 1 738 ? 13.742 21.938 37.531 1 58.34 738 TRP A C 1
ATOM 5909 O O . TRP A 1 738 ? 12.734 22.422 37 1 58.34 738 TRP A O 1
ATOM 5919 N N . SER A 1 739 ? 14.602 21.391 36.875 1 63.69 739 SER A N 1
ATOM 5920 C CA . SER A 1 739 ? 14.617 21.562 35.406 1 63.69 739 SER A CA 1
ATOM 5921 C C . SER A 1 739 ? 13.719 20.547 34.719 1 63.69 739 SER A C 1
ATOM 5923 O O . SER A 1 739 ? 13.75 19.359 35.062 1 63.69 739 SER A O 1
ATOM 5925 N N . ASN A 1 740 ? 12.742 21.047 34.031 1 66.56 740 ASN A N 1
ATOM 5926 C CA . ASN A 1 740 ? 11.852 20.188 33.25 1 66.56 740 ASN A CA 1
ATOM 5927 C C . ASN A 1 740 ? 12.469 19.797 31.906 1 66.56 740 ASN A C 1
ATOM 5929 O O . ASN A 1 740 ? 12.336 18.656 31.469 1 66.56 740 ASN A O 1
ATOM 5933 N N . MET A 1 741 ? 13.18 20.797 31.359 1 75.19 741 MET A N 1
ATOM 5934 C CA . MET A 1 741 ? 13.82 20.578 30.062 1 75.19 741 MET A CA 1
ATOM 5935 C C . MET A 1 741 ? 15.336 20.719 30.172 1 75.19 741 MET A C 1
ATOM 5937 O O . MET A 1 741 ? 15.891 21.781 29.906 1 75.19 741 MET A O 1
ATOM 5941 N N . LYS A 1 742 ? 15.922 19.734 30.453 1 76.19 742 LYS A N 1
ATOM 5942 C CA . LYS A 1 742 ? 17.359 19.734 30.703 1 76.19 742 LYS A CA 1
ATOM 5943 C C . LYS A 1 742 ? 18.141 19.953 29.406 1 76.19 742 LYS A C 1
ATOM 5945 O O . LYS A 1 742 ? 19.297 20.391 29.438 1 76.19 742 LYS A O 1
ATOM 5950 N N . GLU A 1 743 ? 17.422 19.766 28.391 1 83.12 743 GLU A N 1
ATOM 5951 C CA . GLU A 1 743 ? 18.094 19.906 27.109 1 83.12 743 GLU A CA 1
ATOM 5952 C C . GLU A 1 743 ? 18.406 21.359 26.781 1 83.12 743 GLU A C 1
ATOM 5954 O O . GLU A 1 743 ? 19.312 21.641 26 1 83.12 743 GLU A O 1
ATOM 5959 N N . LEU A 1 744 ? 17.719 22.266 27.359 1 85.56 744 LEU A N 1
ATOM 5960 C CA . LEU A 1 744 ? 17.953 23.688 27.125 1 85.56 744 LEU A CA 1
ATOM 5961 C C . LEU A 1 744 ? 18.969 24.25 28.109 1 85.56 744 LEU A C 1
ATOM 5963 O O . LEU A 1 744 ? 19.359 25.406 28.031 1 85.56 744 LEU A O 1
ATOM 5967 N N . GLY A 1 745 ? 19.469 23.438 28.984 1 84.5 745 GLY A N 1
ATOM 5968 C CA . GLY A 1 745 ? 20.375 23.938 30.016 1 84.5 745 GLY A CA 1
ATOM 5969 C C . GLY A 1 745 ? 19.656 24.531 31.219 1 84.5 745 GLY A C 1
ATOM 5970 O O . GLY A 1 745 ? 18.453 24.75 31.172 1 84.5 745 GLY A O 1
ATOM 5971 N N . GLU A 1 746 ? 20.359 24.828 32.188 1 82.62 746 GLU A N 1
ATOM 5972 C CA . GLU A 1 746 ? 19.766 25.344 33.406 1 82.62 746 GLU A CA 1
ATOM 5973 C C . GLU A 1 746 ? 19.188 26.734 33.219 1 82.62 746 GLU A C 1
ATOM 5975 O O . GLU A 1 746 ? 18.078 27.031 33.656 1 82.62 746 GLU A O 1
ATOM 5980 N N . LEU A 1 747 ? 19.922 27.547 32.5 1 85.06 747 LEU A N 1
ATOM 5981 C CA . LEU A 1 747 ? 19.453 28.906 32.281 1 85.06 747 LEU A CA 1
ATOM 5982 C C . LEU A 1 747 ? 18.312 28.922 31.281 1 85.06 747 LEU A C 1
ATOM 5984 O O . LEU A 1 747 ? 17.344 29.672 31.453 1 85.06 747 LEU A O 1
ATOM 5988 N N . GLY A 1 748 ? 18.484 28.172 30.219 1 86 748 GLY A N 1
ATOM 5989 C CA . GLY A 1 748 ? 17.422 28.109 29.234 1 86 748 GLY A CA 1
ATOM 5990 C C . GLY A 1 748 ? 16.125 27.578 29.781 1 86 748 GLY A C 1
ATOM 5991 O O . GLY A 1 748 ? 15.047 28.094 29.453 1 86 748 GLY A O 1
ATOM 5992 N N . ASP A 1 749 ? 16.203 26.625 30.594 1 85.31 749 ASP A N 1
ATOM 5993 C CA . ASP A 1 749 ? 15.008 26.047 31.203 1 85.31 749 ASP A CA 1
ATOM 5994 C C . ASP A 1 749 ? 14.344 27.047 32.156 1 85.31 749 ASP A C 1
ATOM 5996 O O . ASP A 1 749 ? 13.109 27.094 32.25 1 85.31 749 ASP A O 1
ATOM 6000 N N . LEU A 1 750 ? 15.156 27.781 32.844 1 82.81 750 LEU A N 1
ATOM 6001 C CA . LEU A 1 750 ? 14.633 28.781 33.75 1 82.81 750 LEU A CA 1
ATOM 6002 C C . LEU A 1 750 ? 13.852 29.844 33 1 82.81 750 LEU A C 1
ATOM 6004 O O . LEU A 1 750 ? 12.797 30.297 33.469 1 82.81 750 LEU A O 1
ATOM 6008 N N . LEU A 1 751 ? 14.328 30.156 31.875 1 85.5 751 LEU A N 1
ATOM 6009 C CA . LEU A 1 751 ? 13.703 31.219 31.109 1 85.5 751 LEU A CA 1
ATOM 6010 C C . LEU A 1 751 ? 12.359 30.766 30.547 1 85.5 751 LEU A C 1
ATOM 6012 O O . LEU A 1 751 ? 11.461 31.594 30.328 1 85.5 751 LEU A O 1
ATOM 6016 N N . ILE A 1 752 ? 12.211 29.516 30.281 1 82.25 752 ILE A N 1
ATOM 6017 C CA . ILE A 1 752 ? 10.977 29 29.703 1 82.25 752 ILE A CA 1
ATOM 6018 C C . ILE A 1 752 ? 10.047 28.516 30.797 1 82.25 752 ILE A C 1
ATOM 6020 O O . ILE A 1 752 ? 8.844 28.359 30.578 1 82.25 752 ILE A O 1
ATOM 6024 N N . SER A 1 753 ? 10.453 28.406 31.953 1 78.31 753 SER A N 1
ATOM 6025 C CA . SER A 1 753 ? 9.648 27.875 33.062 1 78.31 753 SER A CA 1
ATOM 6026 C C . SER A 1 753 ? 8.492 28.812 33.406 1 78.31 753 SER A C 1
ATOM 6028 O O . SER A 1 753 ? 8.586 30.016 33.188 1 78.31 753 SER A O 1
ATOM 6030 N N . LYS A 1 754 ? 7.488 28.281 33.75 1 73.5 754 LYS A N 1
ATOM 6031 C CA . LYS A 1 754 ? 6.293 29.016 34.156 1 73.5 754 LYS A CA 1
ATOM 6032 C C . LYS A 1 754 ? 6.555 29.844 35.406 1 73.5 754 LYS A C 1
ATOM 6034 O O . LYS A 1 754 ? 5.82 30.797 35.719 1 73.5 754 LYS A O 1
ATOM 6039 N N . ASP A 1 755 ? 7.637 29.547 36.031 1 71.44 755 ASP A N 1
ATOM 6040 C CA . ASP A 1 755 ? 7.93 30.266 37.281 1 71.44 755 ASP A CA 1
ATOM 6041 C C . ASP A 1 755 ? 8.297 31.719 37 1 71.44 755 ASP A C 1
ATOM 6043 O O . ASP A 1 755 ? 7.938 32.625 37.75 1 71.44 755 ASP A O 1
ATOM 6047 N N . LEU A 1 756 ? 9.031 32 35.969 1 76.81 756 LEU A N 1
ATOM 6048 C CA . LEU A 1 756 ? 9.438 33.344 35.625 1 76.81 756 LEU A CA 1
ATOM 6049 C C . LEU A 1 756 ? 8.406 34.031 34.719 1 76.81 756 LEU A C 1
ATOM 6051 O O . LEU A 1 756 ? 8.328 35.25 34.656 1 76.81 756 LEU A O 1
ATOM 6055 N N . GLN A 1 757 ? 7.398 33.281 34.25 1 69.69 757 GLN A N 1
ATOM 6056 C CA . GLN A 1 757 ? 6.32 33.781 33.406 1 69.69 757 GLN A CA 1
ATOM 6057 C C . GLN A 1 757 ? 6.828 34.844 32.438 1 69.69 757 GLN A C 1
ATOM 6059 O O . GLN A 1 757 ? 6.305 35.938 32.406 1 69.69 757 GLN A O 1
ATOM 6064 N N . LEU A 1 758 ? 7.941 34.625 31.828 1 77.94 758 LEU A N 1
ATOM 6065 C CA . LEU A 1 758 ? 8.469 35.562 30.828 1 77.94 758 LEU A CA 1
ATOM 6066 C C . LEU A 1 758 ? 7.945 35.188 29.438 1 77.94 758 LEU A C 1
ATOM 6068 O O . LEU A 1 758 ? 7.707 34.031 29.141 1 77.94 758 LEU A O 1
ATOM 6072 N N . SER A 1 759 ? 7.562 36.125 28.734 1 79 759 SER A N 1
ATOM 6073 C CA . SER A 1 759 ? 7.094 35.938 27.375 1 79 759 SER A CA 1
ATOM 6074 C C . SER A 1 759 ? 8.211 36.156 26.359 1 79 759 SER A C 1
ATOM 6076 O O . SER A 1 759 ? 7.953 36.406 25.188 1 79 759 SER A O 1
ATOM 6078 N N . VAL A 1 760 ? 9.453 35.906 26.766 1 85.62 760 VAL A N 1
ATOM 6079 C CA . VAL A 1 760 ? 10.602 36.156 25.891 1 85.62 760 VAL A CA 1
ATOM 6080 C C . VAL A 1 760 ? 10.938 34.906 25.094 1 85.62 760 VAL A C 1
ATOM 6082 O O . VAL A 1 760 ? 10.719 33.781 25.578 1 85.62 760 VAL A O 1
ATOM 6085 N N . SER A 1 761 ? 11.336 35.156 23.875 1 89.38 761 SER A N 1
ATOM 6086 C CA . SER A 1 761 ? 11.844 34.031 23.094 1 89.38 761 SER A CA 1
ATOM 6087 C C . SER A 1 761 ? 13.258 33.656 23.531 1 89.38 761 SER A C 1
ATOM 6089 O O . SER A 1 761 ? 14.031 34.5 23.969 1 89.38 761 SER A O 1
ATOM 6091 N N . VAL A 1 762 ? 13.539 32.375 23.469 1 90.81 762 VAL A N 1
ATOM 6092 C CA . VAL A 1 762 ? 14.805 31.906 24 1 90.81 762 VAL A CA 1
ATOM 6093 C C . VAL A 1 762 ? 15.594 31.188 22.906 1 90.81 762 VAL A C 1
ATOM 6095 O O . VAL A 1 762 ? 15.031 30.406 22.156 1 90.81 762 VAL A O 1
ATOM 6098 N N . LEU A 1 763 ? 16.828 31.516 22.781 1 92.75 763 LEU A N 1
ATOM 6099 C CA . LEU A 1 763 ? 17.781 30.844 21.906 1 92.75 763 LEU A CA 1
ATOM 6100 C C . LEU A 1 763 ? 18.938 30.266 22.703 1 92.75 763 LEU A C 1
ATOM 6102 O O . LEU A 1 763 ? 19.719 31.016 23.312 1 92.75 763 LEU A O 1
ATOM 6106 N N . ALA A 1 764 ? 19.016 29 22.812 1 92.62 764 ALA A N 1
ATOM 6107 C CA . ALA A 1 764 ? 20.078 28.312 23.562 1 92.62 764 ALA A CA 1
ATOM 6108 C C . ALA A 1 764 ? 21.078 27.672 22.609 1 92.62 764 ALA A C 1
ATOM 6110 O O . ALA A 1 764 ? 20.703 26.922 21.703 1 92.62 764 ALA A O 1
ATOM 6111 N N . LEU A 1 765 ? 22.328 27.938 22.812 1 93.12 765 LEU A N 1
ATOM 6112 C CA . LEU A 1 765 ? 23.359 27.469 21.875 1 93.12 765 LEU A CA 1
ATOM 6113 C C . LEU A 1 765 ? 24.297 26.484 22.562 1 93.12 765 LEU A C 1
ATOM 6115 O O . LEU A 1 765 ? 24.578 26.625 23.75 1 93.12 765 LEU A O 1
ATOM 6119 N N . HIS A 1 766 ? 24.672 25.516 21.812 1 90.38 766 HIS A N 1
ATOM 6120 C CA . HIS A 1 766 ? 25.656 24.516 22.219 1 90.38 766 HIS A CA 1
ATOM 6121 C C . HIS A 1 766 ? 26.75 24.359 21.172 1 90.38 766 HIS A C 1
ATOM 6123 O O . HIS A 1 766 ? 26.469 24.312 19.969 1 90.38 766 HIS A O 1
ATOM 6129 N N . GLN A 1 767 ? 28 24.359 21.703 1 84.94 767 GLN A N 1
ATOM 6130 C CA . GLN A 1 767 ? 29.141 24.188 20.797 1 84.94 767 GLN A CA 1
ATOM 6131 C C . GLN A 1 767 ? 29.422 22.719 20.547 1 84.94 767 GLN A C 1
ATOM 6133 O O . GLN A 1 767 ? 29.5 21.922 21.5 1 84.94 767 GLN A O 1
ATOM 6138 N N . MET B 1 1 ? 15.117 -26.547 -27.297 1 50.53 1 MET B N 1
ATOM 6139 C CA . MET B 1 1 ? 14.32 -27.391 -26.406 1 50.53 1 MET B CA 1
ATOM 6140 C C . MET B 1 1 ? 12.938 -26.781 -26.188 1 50.53 1 MET B C 1
ATOM 6142 O O . MET B 1 1 ? 12.812 -25.578 -25.969 1 50.53 1 MET B O 1
ATOM 6146 N N . GLU B 1 2 ? 11.938 -27.359 -26.828 1 59.47 2 GLU B N 1
ATOM 6147 C CA . GLU B 1 2 ? 10.562 -26.859 -26.766 1 59.47 2 GLU B CA 1
ATOM 6148 C C . GLU B 1 2 ? 9.758 -27.594 -25.703 1 59.47 2 GLU B C 1
ATOM 6150 O O . GLU B 1 2 ? 10.016 -28.75 -25.406 1 59.47 2 GLU B O 1
ATOM 6155 N N . ASN B 1 3 ? 9.102 -26.828 -24.891 1 61.78 3 ASN B N 1
ATOM 6156 C CA . ASN B 1 3 ? 8.117 -27.453 -24.016 1 61.78 3 ASN B CA 1
ATOM 6157 C C . ASN B 1 3 ? 7.051 -28.203 -24.797 1 61.78 3 ASN B C 1
ATOM 6159 O O . ASN B 1 3 ? 6.41 -27.625 -25.688 1 61.78 3 ASN B O 1
ATOM 6163 N N . ILE B 1 4 ? 7.113 -29.547 -24.875 1 64.56 4 ILE B N 1
ATOM 6164 C CA . ILE B 1 4 ? 6.156 -30.359 -25.625 1 64.56 4 ILE B CA 1
ATOM 6165 C C . ILE B 1 4 ? 5.102 -30.922 -24.656 1 64.56 4 ILE B C 1
ATOM 6167 O O . ILE B 1 4 ? 5.434 -31.391 -23.578 1 64.56 4 ILE B O 1
ATOM 6171 N N . THR B 1 5 ? 3.814 -30.609 -24.891 1 68.56 5 THR B N 1
ATOM 6172 C CA . THR B 1 5 ? 2.717 -31.156 -24.109 1 68.56 5 THR B CA 1
ATOM 6173 C C . THR B 1 5 ? 1.938 -32.188 -24.922 1 68.56 5 THR B C 1
ATOM 6175 O O . THR B 1 5 ? 1.587 -31.938 -26.062 1 68.56 5 THR B O 1
ATOM 6178 N N . LYS B 1 6 ? 1.917 -33.438 -24.484 1 67.94 6 LYS B N 1
ATOM 6179 C CA . LYS B 1 6 ? 1.109 -34.469 -25.125 1 67.94 6 LYS B CA 1
ATOM 6180 C C . LYS B 1 6 ? 0.012 -34.969 -24.188 1 67.94 6 LYS B C 1
ATOM 6182 O O . LYS B 1 6 ? 0.243 -35.125 -22.984 1 67.94 6 LYS B O 1
ATOM 6187 N N . THR B 1 7 ? -1.278 -34.875 -24.609 1 70 7 THR B N 1
ATOM 6188 C CA . THR B 1 7 ? -2.406 -35.375 -23.812 1 70 7 THR B CA 1
ATOM 6189 C C . THR B 1 7 ? -2.783 -36.781 -24.234 1 70 7 THR B C 1
ATOM 6191 O O . THR B 1 7 ? -2.9 -37.094 -25.422 1 70 7 THR B O 1
ATOM 6194 N N . TYR B 1 8 ? -2.629 -37.75 -23.312 1 66.5 8 TYR B N 1
ATOM 6195 C CA . TYR B 1 8 ? -3.035 -39.125 -23.562 1 66.5 8 TYR B CA 1
ATOM 6196 C C . TYR B 1 8 ? -4.285 -39.5 -22.766 1 66.5 8 TYR B C 1
ATOM 6198 O O . TYR B 1 8 ? -4.445 -39.062 -21.625 1 66.5 8 TYR B O 1
ATOM 6206 N N . ASN B 1 9 ? -5.34 -39.844 -23.375 1 62.25 9 ASN B N 1
ATOM 6207 C CA . ASN B 1 9 ? -6.539 -40.312 -22.688 1 62.25 9 ASN B CA 1
ATOM 6208 C C . ASN B 1 9 ? -6.441 -41.781 -22.312 1 62.25 9 ASN B C 1
ATOM 6210 O O . ASN B 1 9 ? -6.426 -42.656 -23.203 1 62.25 9 ASN B O 1
ATOM 6214 N N . TYR B 1 10 ? -5.977 -42.094 -21.203 1 59.16 10 TYR B N 1
ATOM 6215 C CA . TYR B 1 10 ? -5.949 -43.5 -20.734 1 59.16 10 TYR B CA 1
ATOM 6216 C C . TYR B 1 10 ? -6.988 -43.719 -19.641 1 59.16 10 TYR B C 1
ATOM 6218 O O . TYR B 1 10 ? -6.977 -43.031 -18.609 1 59.16 10 TYR B O 1
ATOM 6226 N N . GLY B 1 11 ? -7.848 -44.719 -19.688 1 53.78 11 GLY B N 1
ATOM 6227 C CA . GLY B 1 11 ? -8.828 -45.156 -18.703 1 53.78 11 GLY B CA 1
ATOM 6228 C C . GLY B 1 11 ? -9.82 -44.062 -18.328 1 53.78 11 GLY B C 1
ATOM 6229 O O . GLY B 1 11 ? -10.258 -44 -17.172 1 53.78 11 GLY B O 1
ATOM 6230 N N . GLY B 1 12 ? -10.07 -43.062 -19.234 1 56.75 12 GLY B N 1
ATOM 6231 C CA . GLY B 1 12 ? -11.086 -42.062 -19 1 56.75 12 GLY B CA 1
ATOM 6232 C C . GLY B 1 12 ? -10.531 -40.781 -18.375 1 56.75 12 GLY B C 1
ATOM 6233 O O . GLY B 1 12 ? -11.273 -39.844 -18.125 1 56.75 12 GLY B O 1
ATOM 6234 N N . VAL B 1 13 ? -9.141 -40.906 -18.047 1 61.88 13 VAL B N 1
ATOM 6235 C CA . VAL B 1 13 ? -8.523 -39.719 -17.453 1 61.88 13 VAL B CA 1
ATOM 6236 C C . VAL B 1 13 ? -7.504 -39.125 -18.422 1 61.88 13 VAL B C 1
ATOM 6238 O O . VAL B 1 13 ? -6.789 -39.875 -19.109 1 61.88 13 VAL B O 1
ATOM 6241 N N . ASP B 1 14 ? -7.59 -37.875 -18.641 1 66.06 14 ASP B N 1
ATOM 6242 C CA . ASP B 1 14 ? -6.664 -37.188 -19.516 1 66.06 14 ASP B CA 1
ATOM 6243 C C . ASP B 1 14 ? -5.312 -36.969 -18.844 1 66.06 14 ASP B C 1
ATOM 6245 O O . ASP B 1 14 ? -5.23 -36.344 -17.781 1 66.06 14 ASP B O 1
ATOM 6249 N N . TRP B 1 15 ? -4.312 -37.781 -19.344 1 71.12 15 TRP B N 1
ATOM 6250 C CA . TRP B 1 15 ? -2.939 -37.594 -18.875 1 71.12 15 TRP B CA 1
ATOM 6251 C C . TRP B 1 15 ? -2.227 -36.5 -19.672 1 71.12 15 TRP B C 1
ATOM 6253 O O . TRP B 1 15 ? -2.266 -36.531 -20.906 1 71.12 15 TRP B O 1
ATOM 6263 N N . ILE B 1 16 ? -1.772 -35.625 -19.031 1 72.06 16 ILE B N 1
ATOM 6264 C CA . ILE B 1 16 ? -1.01 -34.562 -19.672 1 72.06 16 ILE B CA 1
ATOM 6265 C C . ILE B 1 16 ? 0.482 -34.75 -19.422 1 72.06 16 ILE B C 1
ATOM 6267 O O . ILE B 1 16 ? 0.926 -34.812 -18.281 1 72.06 16 ILE B O 1
ATOM 6271 N N . CYS B 1 17 ? 1.226 -35.094 -20.453 1 72.81 17 CYS B N 1
ATOM 6272 C CA . CYS B 1 17 ? 2.666 -35.312 -20.344 1 72.81 17 CYS B CA 1
ATOM 6273 C C . CYS B 1 17 ? 3.43 -34.094 -20.906 1 72.81 17 CYS B C 1
ATOM 6275 O O . CYS B 1 17 ? 3.107 -33.594 -21.984 1 72.81 17 CYS B O 1
ATOM 6277 N N . GLU B 1 18 ? 4.305 -33.562 -20.078 1 70.31 18 GLU B N 1
ATOM 6278 C CA . GLU B 1 18 ? 5 -32.344 -20.531 1 70.31 18 GLU B CA 1
ATOM 6279 C C . GLU B 1 18 ? 6.48 -32.406 -20.156 1 70.31 18 GLU B C 1
ATOM 6281 O O . GLU B 1 18 ? 6.875 -33.125 -19.234 1 70.31 18 GLU B O 1
ATOM 6286 N N . THR B 1 19 ? 7.305 -31.812 -21.094 1 69.88 19 THR B N 1
ATOM 6287 C CA . THR B 1 19 ? 8.711 -31.562 -20.781 1 69.88 19 THR B CA 1
ATOM 6288 C C . THR B 1 19 ? 8.898 -30.141 -20.25 1 69.88 19 THR B C 1
ATOM 6290 O O . THR B 1 19 ? 8.227 -29.219 -20.688 1 69.88 19 THR B O 1
ATOM 6293 N N . TRP B 1 20 ? 9.5 -30 -19.016 1 62.19 20 TRP B N 1
ATOM 6294 C CA . TRP B 1 20 ? 9.625 -28.672 -18.406 1 62.19 20 TRP B CA 1
ATOM 6295 C C . TRP B 1 20 ? 11.062 -28.172 -18.484 1 62.19 20 TRP B C 1
ATOM 6297 O O . TRP B 1 20 ? 11.969 -28.781 -17.906 1 62.19 20 TRP B O 1
ATOM 6307 N N . ILE B 1 21 ? 11.328 -27.188 -19.281 1 62.34 21 ILE B N 1
ATOM 6308 C CA . ILE B 1 21 ? 12.656 -26.578 -19.375 1 62.34 21 ILE B CA 1
ATOM 6309 C C . ILE B 1 21 ? 12.719 -25.328 -18.516 1 62.34 21 ILE B C 1
ATOM 6311 O O . ILE B 1 21 ? 13.758 -25.016 -17.922 1 62.34 21 ILE B O 1
ATOM 6315 N N . GLY B 1 22 ? 11.578 -24.656 -18.234 1 67.25 22 GLY B N 1
ATOM 6316 C CA . GLY B 1 22 ? 11.578 -23.406 -17.484 1 67.25 22 GLY B CA 1
ATOM 6317 C C . GLY B 1 22 ? 10.352 -22.547 -17.734 1 67.25 22 GLY B C 1
ATOM 6318 O O . GLY B 1 22 ? 9.586 -22.812 -18.656 1 67.25 22 GLY B O 1
ATOM 6319 N N . ALA B 1 23 ? 10.211 -21.547 -16.906 1 77.12 23 ALA B N 1
ATOM 6320 C CA . ALA B 1 23 ? 9.047 -20.672 -17.031 1 77.12 23 ALA B CA 1
ATOM 6321 C C . ALA B 1 23 ? 9.258 -19.625 -18.125 1 77.12 23 ALA B C 1
ATOM 6323 O O . ALA B 1 23 ? 8.297 -19.172 -18.734 1 77.12 23 ALA B O 1
ATOM 6324 N N . SER B 1 24 ? 10.539 -19.297 -18.375 1 81.06 24 SER B N 1
ATOM 6325 C CA . SER B 1 24 ? 10.828 -18.234 -19.344 1 81.06 24 SER B CA 1
ATOM 6326 C C . SER B 1 24 ? 11.469 -18.797 -20.609 1 81.06 24 SER B C 1
ATOM 6328 O O . SER B 1 24 ? 11.992 -19.922 -20.594 1 81.06 24 SER B O 1
ATOM 6330 N N . SER B 1 25 ? 11.266 -18.109 -21.734 1 79.69 25 SER B N 1
ATOM 6331 C CA . SER B 1 25 ? 11.797 -18.516 -23.047 1 79.69 25 SER B CA 1
ATOM 6332 C C . SER B 1 25 ? 13.039 -17.703 -23.406 1 79.69 25 SER B C 1
ATOM 6334 O O . SER B 1 25 ? 13.242 -16.609 -22.875 1 79.69 25 SER B O 1
ATOM 6336 N N . MET B 1 26 ? 13.867 -18.266 -24.172 1 76.44 26 MET B N 1
ATOM 6337 C CA . MET B 1 26 ? 15.039 -17.562 -24.672 1 76.44 26 MET B CA 1
ATOM 6338 C C . MET B 1 26 ? 14.672 -16.672 -25.859 1 76.44 26 MET B C 1
ATOM 6340 O O . MET B 1 2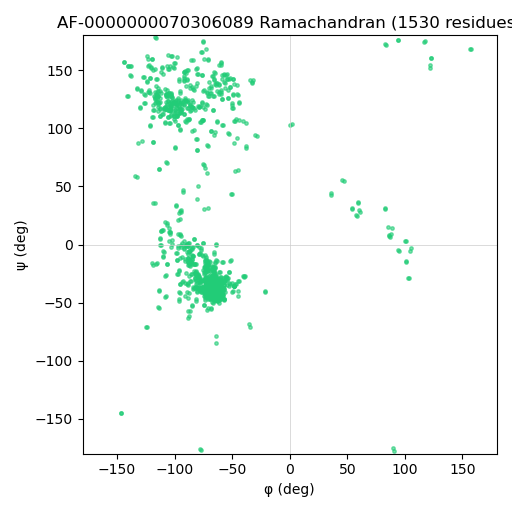6 ? 15.508 -15.906 -26.344 1 76.44 26 MET B O 1
ATOM 6344 N N . GLY B 1 27 ? 13.406 -16.688 -26.234 1 77.94 27 GLY B N 1
ATOM 6345 C CA . GLY B 1 27 ? 12.938 -15.773 -27.266 1 77.94 27 GLY B CA 1
ATOM 6346 C C . GLY B 1 27 ? 12.961 -16.391 -28.656 1 77.94 27 GLY B C 1
ATOM 6347 O O . GLY B 1 27 ? 13.398 -17.531 -28.828 1 77.94 27 GLY B O 1
ATOM 6348 N N . ILE B 1 28 ? 12.477 -15.688 -29.672 1 77.81 28 ILE B N 1
ATOM 6349 C CA . ILE B 1 28 ? 12.367 -16.125 -31.062 1 77.81 28 ILE B CA 1
ATOM 6350 C C . ILE B 1 28 ? 13.758 -16.172 -31.703 1 77.81 28 ILE B C 1
ATOM 6352 O O . ILE B 1 28 ? 14 -16.953 -32.594 1 77.81 28 ILE B O 1
ATOM 6356 N N . ALA B 1 29 ? 14.641 -15.398 -31.094 1 74.12 29 ALA B N 1
ATOM 6357 C CA . ALA B 1 29 ? 16 -15.328 -31.609 1 74.12 29 ALA B CA 1
ATOM 6358 C C . ALA B 1 29 ? 16.703 -16.688 -31.5 1 74.12 29 ALA B C 1
ATOM 6360 O O . ALA B 1 29 ? 17.547 -17.016 -32.312 1 74.12 29 ALA B O 1
ATOM 6361 N N . HIS B 1 30 ? 16.266 -17.5 -30.562 1 75.25 30 HIS B N 1
ATOM 6362 C CA . HIS B 1 30 ? 16.906 -18.797 -30.359 1 75.25 30 HIS B CA 1
ATOM 6363 C C . HIS B 1 30 ? 16.031 -19.922 -30.906 1 75.25 30 HIS B C 1
ATOM 6365 O O . HIS B 1 30 ? 16.266 -21.094 -30.609 1 75.25 30 HIS B O 1
ATOM 6371 N N . GLY B 1 31 ? 14.945 -19.516 -31.688 1 73.12 31 GLY B N 1
ATOM 6372 C CA . GLY B 1 31 ? 14.086 -20.5 -32.344 1 73.12 31 GLY B CA 1
ATOM 6373 C C . GLY B 1 31 ? 12.969 -21 -31.453 1 73.12 31 GLY B C 1
ATOM 6374 O O . GLY B 1 31 ? 12.289 -21.969 -31.797 1 73.12 31 GLY B O 1
ATOM 6375 N N . GLU B 1 32 ? 12.828 -20.422 -30.328 1 79.62 32 GLU B N 1
ATOM 6376 C CA . GLU B 1 32 ? 11.773 -20.844 -29.422 1 79.62 32 GLU B CA 1
ATOM 6377 C C . GLU B 1 32 ? 10.531 -19.969 -29.562 1 79.62 32 GLU B C 1
ATOM 6379 O O . GLU B 1 32 ? 10.633 -18.797 -29.953 1 79.62 32 GLU B O 1
ATOM 6384 N N . ASN B 1 33 ? 9.406 -20.609 -29.484 1 80.31 33 ASN B N 1
ATOM 6385 C CA . ASN B 1 33 ? 8.156 -19.859 -29.422 1 80.31 33 ASN B CA 1
ATOM 6386 C C . ASN B 1 33 ? 7.793 -19.484 -27.984 1 80.31 33 ASN B C 1
ATOM 6388 O O . ASN B 1 33 ? 7.387 -20.344 -27.203 1 80.31 33 ASN B O 1
ATOM 6392 N N . PRO B 1 34 ? 7.91 -18.281 -27.672 1 84.19 34 PRO B N 1
ATOM 6393 C CA . PRO B 1 34 ? 7.707 -17.844 -26.281 1 84.19 34 PRO B CA 1
ATOM 6394 C C . PRO B 1 34 ? 6.297 -18.141 -25.781 1 84.19 34 PRO B C 1
ATOM 6396 O O . PRO B 1 34 ? 6.098 -18.312 -24.578 1 84.19 34 PRO B O 1
ATOM 6399 N N . ILE B 1 35 ? 5.312 -18.281 -26.609 1 83.81 35 ILE B N 1
ATOM 6400 C CA . ILE B 1 35 ? 3.926 -18.453 -26.203 1 83.81 35 ILE B CA 1
ATOM 6401 C C . ILE B 1 35 ? 3.74 -19.859 -25.625 1 83.81 35 ILE B C 1
ATOM 6403 O O . ILE B 1 35 ? 2.789 -20.109 -24.875 1 83.81 35 ILE B O 1
ATOM 6407 N N . LYS B 1 36 ? 4.672 -20.734 -25.781 1 79.81 36 LYS B N 1
ATOM 6408 C CA . LYS B 1 36 ? 4.562 -22.094 -25.281 1 79.81 36 LYS B CA 1
ATOM 6409 C C . LYS B 1 36 ? 5.152 -22.203 -23.875 1 79.81 36 LYS B C 1
ATOM 6411 O O . LYS B 1 36 ? 5.074 -23.25 -23.25 1 79.81 36 LYS B O 1
ATOM 6416 N N . PHE B 1 37 ? 5.688 -21.078 -23.484 1 83 37 PHE B N 1
ATOM 6417 C CA . PHE B 1 37 ? 6.246 -21.062 -22.141 1 83 37 PHE B CA 1
ATOM 6418 C C . PHE B 1 37 ? 5.273 -20.406 -21.172 1 83 37 PHE B C 1
ATOM 6420 O O . PHE B 1 37 ? 4.406 -19.641 -21.562 1 83 37 PHE B O 1
ATOM 6427 N N . ALA B 1 38 ? 5.383 -20.719 -19.984 1 82.75 38 ALA B N 1
ATOM 6428 C CA . ALA B 1 38 ? 4.41 -20.375 -18.953 1 82.75 38 ALA B CA 1
ATOM 6429 C C . ALA B 1 38 ? 4.371 -18.875 -18.703 1 82.75 38 ALA B C 1
ATOM 6431 O O . ALA B 1 38 ? 3.293 -18.266 -18.656 1 82.75 38 ALA B O 1
ATOM 6432 N N . LEU B 1 39 ? 5.512 -18.219 -18.672 1 87.5 39 LEU B N 1
ATOM 6433 C CA . LEU B 1 39 ? 5.539 -16.812 -18.266 1 87.5 39 LEU B CA 1
ATOM 6434 C C . LEU B 1 39 ? 4.992 -15.922 -19.375 1 87.5 39 LEU B C 1
ATOM 6436 O O . LEU B 1 39 ? 4.07 -15.133 -19.156 1 87.5 39 LEU B O 1
ATOM 6440 N N . PRO B 1 40 ? 5.484 -16.047 -20.578 1 89.44 40 PRO B N 1
ATOM 6441 C CA . PRO B 1 40 ? 4.961 -15.164 -21.625 1 89.44 40 PRO B CA 1
ATOM 6442 C C . PRO B 1 40 ? 3.473 -15.383 -21.891 1 89.44 40 PRO B C 1
ATOM 6444 O O . PRO B 1 40 ? 2.742 -14.422 -22.141 1 89.44 40 PRO B O 1
ATOM 6447 N N . LEU B 1 41 ? 3.07 -16.594 -21.859 1 89.38 41 LEU B N 1
ATOM 6448 C CA . LEU B 1 41 ? 1.653 -16.859 -22.062 1 89.38 41 LEU B CA 1
ATOM 6449 C C . LEU B 1 41 ? 0.809 -16.25 -20.953 1 89.38 41 LEU B C 1
ATOM 6451 O O . LEU B 1 41 ? -0.255 -15.688 -21.219 1 89.38 41 LEU B O 1
ATOM 6455 N N . LEU B 1 42 ? 1.231 -16.438 -19.75 1 90.19 42 LEU B N 1
ATOM 6456 C CA . LEU B 1 42 ? 0.517 -15.867 -18.609 1 90.19 42 LEU B CA 1
ATOM 6457 C C . LEU B 1 42 ? 0.418 -14.352 -18.734 1 90.19 42 LEU B C 1
ATOM 6459 O O . LEU B 1 42 ? -0.64 -13.773 -18.469 1 90.19 42 LEU B O 1
ATOM 6463 N N . LEU B 1 43 ? 1.526 -13.742 -19.125 1 92.94 43 LEU B N 1
ATOM 6464 C CA . LEU B 1 43 ? 1.541 -12.297 -19.281 1 92.94 43 LEU B CA 1
ATOM 6465 C C . LEU B 1 43 ? 0.588 -11.852 -20.391 1 92.94 43 LEU B C 1
ATOM 6467 O O . LEU B 1 43 ? -0.114 -10.852 -20.234 1 92.94 43 LEU B O 1
ATOM 6471 N N . LEU B 1 44 ? 0.589 -12.602 -21.406 1 92.31 44 LEU B N 1
ATOM 6472 C CA . LEU B 1 44 ? -0.313 -12.297 -22.5 1 92.31 44 LEU B CA 1
ATOM 6473 C C . LEU B 1 44 ? -1.768 -12.469 -22.094 1 92.31 44 LEU B C 1
ATOM 6475 O O . LEU B 1 44 ? -2.609 -11.617 -22.375 1 92.31 44 LEU B O 1
ATOM 6479 N N . GLN B 1 45 ? -2.062 -13.5 -21.438 1 91.44 45 GLN B N 1
ATOM 6480 C CA . GLN B 1 45 ? -3.422 -13.797 -21 1 91.44 45 GLN B CA 1
ATOM 6481 C C . GLN B 1 45 ? -3.938 -12.719 -20.047 1 91.44 45 GLN B C 1
ATOM 6483 O O . GLN B 1 45 ? -5.055 -12.227 -20.203 1 91.44 45 GLN B O 1
ATOM 6488 N N . ILE B 1 46 ? -3.154 -12.352 -19.094 1 90.75 46 ILE B N 1
ATOM 6489 C CA . ILE B 1 46 ? -3.568 -11.352 -18.125 1 90.75 46 ILE B CA 1
ATOM 6490 C C . ILE B 1 46 ? -3.775 -10 -18.812 1 90.75 46 ILE B C 1
ATOM 6492 O O . ILE B 1 46 ? -4.723 -9.281 -18.5 1 90.75 46 ILE B O 1
ATOM 6496 N N . SER B 1 47 ? -2.883 -9.711 -19.734 1 92.5 47 SER B N 1
ATOM 6497 C CA . SER B 1 47 ? -2.984 -8.43 -20.438 1 92.5 47 SER B CA 1
ATOM 6498 C C . SER B 1 47 ? -4.246 -8.367 -21.281 1 92.5 47 SER B C 1
ATOM 6500 O O . SER B 1 47 ? -4.965 -7.363 -21.266 1 92.5 47 SER B O 1
ATOM 6502 N N . VAL B 1 48 ? -4.559 -9.383 -21.953 1 92.31 48 VAL B N 1
ATOM 6503 C CA . VAL B 1 48 ? -5.715 -9.398 -22.844 1 92.31 48 VAL B CA 1
ATOM 6504 C C . VAL B 1 48 ? -7 -9.336 -22.016 1 92.31 48 VAL B C 1
ATOM 6506 O O . VAL B 1 48 ? -7.914 -8.57 -22.344 1 92.31 48 VAL B O 1
ATOM 6509 N N . VAL B 1 49 ? -7.066 -10.094 -21.016 1 91.38 49 VAL B N 1
ATOM 6510 C CA . VAL B 1 49 ? -8.266 -10.109 -20.188 1 91.38 49 VAL B CA 1
ATOM 6511 C C . VAL B 1 49 ? -8.461 -8.75 -19.516 1 91.38 49 VAL B C 1
ATOM 6513 O O . VAL B 1 49 ? -9.586 -8.273 -19.391 1 91.38 49 VAL B O 1
ATOM 6516 N N . SER B 1 50 ? -7.367 -8.18 -19.078 1 90.88 50 SER B N 1
ATOM 6517 C CA . SER B 1 50 ? -7.457 -6.859 -18.453 1 90.88 50 SER B CA 1
ATOM 6518 C C . SER B 1 50 ? -7.938 -5.809 -19.438 1 90.88 50 SER B C 1
ATOM 6520 O O . SER B 1 50 ? -8.758 -4.953 -19.109 1 90.88 50 SER B O 1
ATOM 6522 N N . LEU B 1 51 ? -7.488 -5.875 -20.625 1 90.94 51 LEU B N 1
ATOM 6523 C CA . LEU B 1 51 ? -7.906 -4.926 -21.656 1 90.94 51 LEU B CA 1
ATOM 6524 C C . LEU B 1 51 ? -9.375 -5.117 -22 1 90.94 51 LEU B C 1
ATOM 6526 O O . LEU B 1 51 ? -10.109 -4.141 -22.172 1 90.94 51 LEU B O 1
ATOM 6530 N N . PHE B 1 52 ? -9.812 -6.34 -22.078 1 91 52 PHE B N 1
ATOM 6531 C CA . PHE B 1 52 ? -11.219 -6.621 -22.359 1 91 52 PHE B CA 1
ATOM 6532 C C . PHE B 1 52 ? -12.102 -6.176 -21.188 1 91 52 PHE B C 1
ATOM 6534 O O . PHE B 1 52 ? -13.203 -5.676 -21.406 1 91 52 PHE B O 1
ATOM 6541 N N . SER B 1 53 ? -11.586 -6.441 -20 1 88.44 53 SER B N 1
ATOM 6542 C CA . SER B 1 53 ? -12.336 -6.004 -18.828 1 88.44 53 SER B CA 1
ATOM 6543 C C . SER B 1 53 ? -12.508 -4.488 -18.812 1 88.44 53 SER B C 1
ATOM 6545 O O . SER B 1 53 ? -13.594 -3.984 -18.516 1 88.44 53 SER B O 1
ATOM 6547 N N . MET B 1 54 ? -11.492 -3.77 -19.172 1 86.88 54 MET B N 1
ATOM 6548 C CA . MET B 1 54 ? -11.562 -2.312 -19.234 1 86.88 54 MET B CA 1
ATOM 6549 C C . MET B 1 54 ? -12.508 -1.863 -20.344 1 86.88 54 MET B C 1
ATOM 6551 O O . MET B 1 54 ? -13.234 -0.879 -20.188 1 86.88 54 MET B O 1
ATOM 6555 N N . PHE B 1 55 ? -12.461 -2.564 -21.375 1 89 55 PHE B N 1
ATOM 6556 C CA . PHE B 1 55 ? -13.344 -2.264 -22.5 1 89 55 PHE B CA 1
ATOM 6557 C C . PHE B 1 55 ? -14.805 -2.416 -22.094 1 89 55 PHE B C 1
ATOM 6559 O O . PHE B 1 55 ? -15.625 -1.537 -22.375 1 89 55 PHE B O 1
ATOM 6566 N N . PHE B 1 56 ? -15.148 -3.428 -21.406 1 87.88 56 PHE B N 1
ATOM 6567 C CA . PHE B 1 56 ? -16.531 -3.662 -21 1 87.88 56 PHE B CA 1
ATOM 6568 C C . PHE B 1 56 ? -16.938 -2.701 -19.891 1 87.88 56 PHE B C 1
ATOM 6570 O O . PHE B 1 56 ? -18.109 -2.316 -19.797 1 87.88 56 PHE B O 1
ATOM 6577 N N . GLN B 1 57 ? -15.977 -2.418 -19.016 1 83.31 57 GLN B N 1
ATOM 6578 C CA . GLN B 1 57 ? -16.266 -1.42 -18 1 83.31 57 GLN B CA 1
ATOM 6579 C C . GLN B 1 57 ? -16.625 -0.077 -18.625 1 83.31 57 GLN B C 1
ATOM 6581 O O . GLN B 1 57 ? -17.516 0.633 -18.125 1 83.31 57 GLN B O 1
ATOM 6586 N N . PHE B 1 58 ? -15.945 0.255 -19.672 1 82.69 58 PHE B N 1
ATOM 6587 C CA . PHE B 1 58 ? -16.203 1.492 -20.406 1 82.69 58 PHE B CA 1
ATOM 6588 C C . PHE B 1 58 ? -17.578 1.436 -21.078 1 82.69 58 PHE B C 1
ATOM 6590 O O . PHE B 1 58 ? -18.312 2.426 -21.094 1 82.69 58 PHE B O 1
ATOM 6597 N N . LEU B 1 59 ? -17.938 0.291 -21.547 1 83.69 59 LEU B N 1
ATOM 6598 C CA . LEU B 1 59 ? -19.203 0.111 -22.25 1 83.69 59 LEU B CA 1
ATOM 6599 C C . LEU B 1 59 ? -20.375 0.156 -21.281 1 83.69 59 LEU B C 1
ATOM 6601 O O . LEU B 1 59 ? -21.438 0.658 -21.609 1 83.69 59 LEU B O 1
ATOM 6605 N N . LEU B 1 60 ? -20.125 -0.295 -20.016 1 79.44 60 LEU B N 1
ATOM 6606 C CA . LEU B 1 60 ? -21.219 -0.394 -19.047 1 79.44 60 LEU B CA 1
ATOM 6607 C C . LEU B 1 60 ? -21.25 0.835 -18.141 1 79.44 60 LEU B C 1
ATOM 6609 O O . LEU B 1 60 ? -22.062 0.91 -17.219 1 79.44 60 LEU B O 1
ATOM 6613 N N . ARG B 1 61 ? -20.359 1.733 -18.297 1 75.5 61 ARG B N 1
ATOM 6614 C CA . ARG B 1 61 ? -20.25 2.932 -17.469 1 75.5 61 ARG B CA 1
ATOM 6615 C C . ARG B 1 61 ? -21.578 3.658 -17.359 1 75.5 61 ARG B C 1
ATOM 6617 O O . ARG B 1 61 ? -21.969 4.105 -16.281 1 75.5 61 ARG B O 1
ATOM 6624 N N . PRO B 1 62 ? -22.312 3.75 -18.438 1 68 62 PRO B N 1
ATOM 6625 C CA . PRO B 1 62 ? -23.578 4.484 -18.359 1 68 62 PRO B CA 1
ATOM 6626 C C . PRO B 1 62 ? -24.594 3.791 -17.469 1 68 62 PRO B C 1
ATOM 6628 O O . PRO B 1 62 ? -25.516 4.441 -16.953 1 68 62 PRO B O 1
ATOM 6631 N N . PHE B 1 63 ? -24.531 2.529 -17.312 1 65.19 63 PHE B N 1
ATOM 6632 C CA . PHE B 1 63 ? -25.516 1.778 -16.531 1 65.19 63 PHE B CA 1
ATOM 6633 C C . PHE B 1 63 ? -25.109 1.737 -15.062 1 65.19 63 PHE B C 1
ATOM 6635 O O . PHE B 1 63 ? -25.875 1.254 -14.227 1 65.19 63 PHE B O 1
ATOM 6642 N N . GLY B 1 64 ? -24 2.238 -14.836 1 61.03 64 GLY B N 1
ATOM 6643 C CA . GLY B 1 64 ? -23.484 2.215 -13.477 1 61.03 64 GLY B CA 1
ATOM 6644 C C . GLY B 1 64 ? -22.141 1.531 -13.352 1 61.03 64 GLY B C 1
ATOM 6645 O O . GLY B 1 64 ? -21.656 0.934 -14.312 1 61.03 64 GLY B O 1
ATOM 6646 N N . LYS B 1 65 ? -21.453 1.793 -12.297 1 60.34 65 LYS B N 1
ATOM 6647 C CA . LYS B 1 65 ? -20.125 1.214 -12.094 1 60.34 65 LYS B CA 1
ATOM 6648 C C . LYS B 1 65 ? -20.234 -0.218 -11.578 1 60.34 65 LYS B C 1
ATOM 6650 O O . LYS B 1 65 ? -20.391 -0.439 -10.375 1 60.34 65 LYS B O 1
ATOM 6655 N N . PHE B 1 66 ? -20.484 -1.205 -12.602 1 69.31 66 PHE B N 1
ATOM 6656 C CA . PHE B 1 66 ? -20.516 -2.623 -12.258 1 69.31 66 PHE B CA 1
ATOM 6657 C C . PHE B 1 66 ? -19.188 -3.291 -12.602 1 69.31 66 PHE B C 1
ATOM 6659 O O . PHE B 1 66 ? -19.062 -3.936 -13.648 1 69.31 66 PHE B O 1
ATOM 6666 N N . ALA B 1 67 ? -18.234 -3.234 -11.812 1 72.81 67 ALA B N 1
ATOM 6667 C CA . ALA B 1 67 ? -16.891 -3.742 -12.125 1 72.81 67 ALA B CA 1
ATOM 6668 C C . ALA B 1 67 ? -16.906 -5.262 -12.25 1 72.81 67 ALA B C 1
ATOM 6670 O O . ALA B 1 67 ? -16.281 -5.82 -13.156 1 72.81 67 ALA B O 1
ATOM 6671 N N . PHE B 1 68 ? -17.734 -5.945 -11.539 1 76.62 68 PHE B N 1
ATOM 6672 C CA . PHE B 1 68 ? -17.719 -7.402 -11.531 1 76.62 68 PHE B CA 1
ATOM 6673 C C . PHE B 1 68 ? -18.391 -7.957 -12.781 1 76.62 68 PHE B C 1
ATOM 6675 O O . PHE B 1 68 ? -17.922 -8.93 -13.367 1 76.62 68 PHE B O 1
ATOM 6682 N N . LEU B 1 69 ? -19.484 -7.34 -13.203 1 79.94 69 LEU B N 1
ATOM 6683 C CA . LEU B 1 69 ? -20.156 -7.773 -14.414 1 79.94 69 LEU B CA 1
ATOM 6684 C C . LEU B 1 69 ? -19.25 -7.613 -15.633 1 79.94 69 LEU B C 1
ATOM 6686 O O . LEU B 1 69 ? -19.188 -8.5 -16.484 1 79.94 69 LEU B O 1
ATOM 6690 N N . ALA B 1 70 ? -18.609 -6.535 -15.664 1 83.12 70 ALA B N 1
ATOM 6691 C CA . ALA B 1 70 ? -17.703 -6.285 -16.781 1 83.12 70 ALA B CA 1
ATOM 6692 C C . ALA B 1 70 ? -16.578 -7.309 -16.812 1 83.12 70 ALA B C 1
ATOM 6694 O O . ALA B 1 70 ? -16.172 -7.77 -17.891 1 83.12 70 ALA B O 1
ATOM 6695 N N . GLN B 1 71 ? -16.125 -7.715 -15.719 1 85.12 71 GLN B N 1
ATOM 6696 C CA . GLN B 1 71 ? -15.039 -8.672 -15.617 1 85.12 71 GLN B CA 1
ATOM 6697 C C . GLN B 1 71 ? -15.484 -10.07 -16.047 1 85.12 71 GLN B C 1
ATOM 6699 O O . GLN B 1 71 ? -14.789 -10.734 -16.828 1 85.12 71 GLN B O 1
ATOM 6704 N N . ILE B 1 72 ? -16.609 -10.469 -15.609 1 85.75 72 ILE B N 1
ATOM 6705 C CA . ILE B 1 72 ? -17.094 -11.797 -15.969 1 85.75 72 ILE B CA 1
ATOM 6706 C C . ILE B 1 72 ? -17.422 -11.836 -17.453 1 85.75 72 ILE B C 1
ATOM 6708 O O . ILE B 1 72 ? -17.188 -12.852 -18.125 1 85.75 72 ILE B O 1
ATOM 6712 N N . LEU B 1 73 ? -17.906 -10.727 -17.984 1 86.19 73 LEU B N 1
ATOM 6713 C CA . LEU B 1 73 ? -18.188 -10.664 -19.406 1 86.19 73 LEU B CA 1
ATOM 6714 C C . LEU B 1 73 ? -16.906 -10.797 -20.219 1 86.19 73 LEU B C 1
ATOM 6716 O O . LEU B 1 73 ? -16.906 -11.438 -21.281 1 86.19 73 LEU B O 1
ATOM 6720 N N . ALA B 1 74 ? -15.883 -10.203 -19.719 1 88.69 74 ALA B N 1
ATOM 6721 C CA . ALA B 1 74 ? -14.586 -10.344 -20.375 1 88.69 74 ALA B CA 1
ATOM 6722 C C . ALA B 1 74 ? -14.125 -11.797 -20.375 1 88.69 74 ALA B C 1
ATOM 6724 O O . ALA B 1 74 ? -13.602 -12.281 -21.391 1 88.69 74 ALA B O 1
ATOM 6725 N N . GLY B 1 75 ? -14.344 -12.477 -19.344 1 86.56 75 GLY B N 1
ATOM 6726 C CA . GLY B 1 75 ? -14 -13.883 -19.266 1 86.56 75 GLY B CA 1
ATOM 6727 C C . GLY B 1 75 ? -14.812 -14.75 -20.219 1 86.56 75 GLY B C 1
ATOM 6728 O O . GLY B 1 75 ? -14.273 -15.641 -20.875 1 86.56 75 GLY B O 1
ATOM 6729 N N . ILE B 1 76 ? -16.062 -14.414 -20.328 1 84.75 76 ILE B N 1
ATOM 6730 C CA . ILE B 1 76 ? -16.953 -15.172 -21.203 1 84.75 76 ILE B CA 1
ATOM 6731 C C . ILE B 1 76 ? -16.547 -14.961 -22.656 1 84.75 76 ILE B C 1
ATOM 6733 O O . ILE B 1 76 ? -16.562 -15.906 -23.453 1 84.75 76 ILE B O 1
ATOM 6737 N N . CYS B 1 77 ? -16.141 -13.805 -22.922 1 87.25 77 CYS B N 1
ATOM 6738 C CA . CYS B 1 77 ? -15.758 -13.484 -24.297 1 87.25 77 CYS B CA 1
ATOM 6739 C C . CYS B 1 77 ? -14.492 -14.219 -24.703 1 87.25 77 CYS B C 1
ATOM 6741 O O . CYS B 1 77 ? -14.383 -14.711 -25.828 1 87.25 77 CYS B O 1
ATOM 6743 N N . LEU B 1 78 ? -13.586 -14.383 -23.859 1 87.5 78 LEU B N 1
ATOM 6744 C CA . LEU B 1 78 ? -12.297 -14.992 -24.172 1 87.5 78 LEU B CA 1
ATOM 6745 C C . LEU B 1 78 ? -12.367 -16.516 -24.047 1 87.5 78 LEU B C 1
ATOM 6747 O O . LEU B 1 78 ? -11.5 -17.219 -24.562 1 87.5 78 LEU B O 1
ATOM 6751 N N . GLY B 1 79 ? -13.391 -16.969 -23.344 1 85.19 79 GLY B N 1
ATOM 6752 C CA . GLY B 1 79 ? -13.562 -18.406 -23.156 1 85.19 79 GLY B CA 1
ATOM 6753 C C . GLY B 1 79 ? -14.133 -19.094 -24.375 1 85.19 79 GLY B C 1
ATOM 6754 O O . GLY B 1 79 ? -14.195 -18.516 -25.453 1 85.19 79 GLY B O 1
ATOM 6755 N N . PRO B 1 80 ? -14.359 -20.312 -24.234 1 85.19 80 PRO B N 1
ATOM 6756 C CA . PRO B 1 80 ? -14.859 -21.094 -25.359 1 85.19 80 PRO B CA 1
ATOM 6757 C C . PRO B 1 80 ? -16.25 -20.641 -25.812 1 85.19 80 PRO B C 1
ATOM 6759 O O . PRO B 1 80 ? -16.688 -21.016 -26.906 1 85.19 80 PRO B O 1
ATOM 6762 N N . SER B 1 81 ? -16.875 -19.672 -25.25 1 83.38 81 SER B N 1
ATOM 6763 C CA . SER B 1 81 ? -18.234 -19.266 -25.547 1 83.38 81 SER B CA 1
ATOM 6764 C C . SER B 1 81 ? -18.297 -18.375 -26.797 1 83.38 81 SER B C 1
ATOM 6766 O O . SER B 1 81 ? -19.203 -18.5 -27.609 1 83.38 81 SER B O 1
ATOM 6768 N N . ILE B 1 82 ? -17.297 -17.5 -27.016 1 87.94 82 ILE B N 1
ATOM 6769 C CA . ILE B 1 82 ? -17.375 -16.594 -28.141 1 87.94 82 ILE B CA 1
ATOM 6770 C C . ILE B 1 82 ? -16.125 -16.75 -29.016 1 87.94 82 ILE B C 1
ATOM 6772 O O . ILE B 1 82 ? -16.156 -17.453 -30.031 1 87.94 82 ILE B O 1
ATOM 6776 N N . ILE B 1 83 ? -14.938 -16.266 -28.484 1 85.06 83 ILE B N 1
ATOM 6777 C CA . ILE B 1 83 ? -13.711 -16.312 -29.266 1 85.06 83 ILE B CA 1
ATOM 6778 C C . ILE B 1 83 ? -13.133 -17.719 -29.266 1 85.06 83 ILE B C 1
ATOM 6780 O O . ILE B 1 83 ? -12.5 -18.141 -30.234 1 85.06 83 ILE B O 1
ATOM 6784 N N . GLY B 1 84 ? -13.383 -18.406 -28.25 1 81.69 84 GLY B N 1
ATOM 6785 C CA . GLY B 1 84 ? -12.828 -19.734 -28.062 1 81.69 84 GLY B CA 1
ATOM 6786 C C . GLY B 1 84 ? -13.508 -20.781 -28.922 1 81.69 84 GLY B C 1
ATOM 6787 O O . GLY B 1 84 ? -13.156 -21.969 -28.859 1 81.69 84 GLY B O 1
ATOM 6788 N N . ARG B 1 85 ? -14.445 -20.375 -29.703 1 82 85 ARG B N 1
ATOM 6789 C CA . ARG B 1 85 ? -15.047 -21.312 -30.641 1 82 85 ARG B CA 1
ATOM 6790 C C . ARG B 1 85 ? -14.039 -21.734 -31.703 1 82 85 ARG B C 1
ATOM 6792 O O . ARG B 1 85 ? -14.156 -22.828 -32.281 1 82 85 ARG B O 1
ATOM 6799 N N . ASN B 1 86 ? -13.023 -20.875 -31.781 1 84.19 86 ASN B N 1
ATOM 6800 C CA . ASN B 1 86 ? -11.898 -21.219 -32.625 1 84.19 86 ASN B CA 1
ATOM 6801 C C . ASN B 1 86 ? -10.914 -22.156 -31.938 1 84.19 86 ASN B C 1
ATOM 6803 O O . ASN B 1 86 ? -10.281 -21.766 -30.953 1 84.19 86 ASN B O 1
ATOM 6807 N N . LYS B 1 87 ? -10.766 -23.328 -32.438 1 82.31 87 LYS B N 1
ATOM 6808 C CA . LYS B 1 87 ? -9.953 -24.359 -31.812 1 82.31 87 LYS B CA 1
ATOM 6809 C C . LYS B 1 87 ? -8.477 -23.969 -31.766 1 82.31 87 LYS B C 1
ATOM 6811 O O . LYS B 1 87 ? -7.762 -24.297 -30.828 1 82.31 87 LYS B O 1
ATOM 6816 N N . GLN B 1 88 ? -8.086 -23.234 -32.75 1 83.5 88 GLN B N 1
ATOM 6817 C CA . GLN B 1 88 ? -6.691 -22.812 -32.781 1 83.5 88 GLN B CA 1
ATOM 6818 C C . GLN B 1 88 ? -6.398 -21.797 -31.672 1 83.5 88 GLN B C 1
ATOM 6820 O O . GLN B 1 88 ? -5.359 -21.859 -31.016 1 83.5 88 GLN B O 1
ATOM 6825 N N . TYR B 1 89 ? -7.34 -20.938 -31.5 1 85.31 89 TYR B N 1
ATOM 6826 C CA . TYR B 1 89 ? -7.207 -19.953 -30.422 1 85.31 89 TYR B CA 1
ATOM 6827 C C . TYR B 1 89 ? -7.168 -20.641 -29.062 1 85.31 89 TYR B C 1
ATOM 6829 O O . TYR B 1 89 ? -6.328 -20.312 -28.219 1 85.31 89 TYR B O 1
ATOM 6837 N N . MET B 1 90 ? -7.973 -21.625 -28.969 1 82.94 90 MET B N 1
ATOM 6838 C CA . MET B 1 90 ? -8.078 -22.281 -27.672 1 82.94 90 MET B CA 1
ATOM 6839 C C . MET B 1 90 ? -6.832 -23.109 -27.375 1 82.94 90 MET B C 1
ATOM 6841 O O . MET B 1 90 ? -6.387 -23.172 -26.219 1 82.94 90 MET B O 1
ATOM 6845 N N . SER B 1 91 ? -6.203 -23.578 -28.359 1 80.19 91 SER B N 1
ATOM 6846 C CA . SER B 1 91 ? -5.023 -24.406 -28.156 1 80.19 91 SER B CA 1
ATOM 6847 C C . SER B 1 91 ? -3.783 -23.562 -27.906 1 80.19 91 SER B C 1
ATOM 6849 O O . SER B 1 91 ? -2.84 -24 -27.25 1 80.19 91 SER B O 1
ATOM 6851 N N . THR B 1 92 ? -3.893 -22.328 -28.391 1 80.81 92 THR B N 1
ATOM 6852 C CA . THR B 1 92 ? -2.721 -21.469 -28.25 1 80.81 92 THR B CA 1
ATOM 6853 C C . THR B 1 92 ? -2.842 -20.594 -27 1 80.81 92 THR B C 1
ATOM 6855 O O . THR B 1 92 ? -1.877 -20.422 -26.25 1 80.81 92 THR B O 1
ATOM 6858 N N . PHE B 1 93 ? -4 -20.109 -26.812 1 84.06 93 PHE B N 1
ATOM 6859 C CA . PHE B 1 93 ? -4.215 -19.188 -25.703 1 84.06 93 PHE B CA 1
ATOM 6860 C C . PHE B 1 93 ? -4.438 -19.938 -24.391 1 84.06 93 PHE B C 1
ATOM 6862 O O . PHE B 1 93 ? -4.07 -19.438 -23.328 1 84.06 93 PHE B O 1
ATOM 6869 N N . PHE B 1 94 ? -5.086 -21.031 -24.438 1 79.12 94 PHE B N 1
ATOM 6870 C CA . PHE B 1 94 ? -5.328 -21.859 -23.25 1 79.12 94 PHE B CA 1
ATOM 6871 C C . PHE B 1 94 ? -4.594 -23.188 -23.359 1 79.12 94 PHE B C 1
ATOM 6873 O O . PHE B 1 94 ? -5.215 -24.25 -23.312 1 79.12 94 PHE B O 1
ATOM 6880 N N . TYR B 1 95 ? -3.32 -22.969 -23.359 1 73.06 95 TYR B N 1
ATOM 6881 C CA . TYR B 1 95 ? -2.475 -24.156 -23.391 1 73.06 95 TYR B CA 1
ATOM 6882 C C . TYR B 1 95 ? -2.658 -25 -22.141 1 73.06 95 TYR B C 1
ATOM 6884 O O . TYR B 1 95 ? -2.887 -24.453 -21.047 1 73.06 95 TYR B O 1
ATOM 6892 N N . THR B 1 96 ? -2.742 -26.219 -22.219 1 69.81 96 THR B N 1
ATOM 6893 C CA . THR B 1 96 ? -3.076 -27.156 -21.141 1 69.81 96 THR B CA 1
ATOM 6894 C C . THR B 1 96 ? -2.254 -26.859 -19.891 1 69.81 96 THR B C 1
ATOM 6896 O O . THR B 1 96 ? -2.775 -26.891 -18.781 1 69.81 96 THR B O 1
ATOM 6899 N N . ARG B 1 97 ? -0.97 -26.422 -20.047 1 69.94 97 ARG B N 1
ATOM 6900 C CA . ARG B 1 97 ? -0.113 -26.156 -18.891 1 69.94 97 ARG B CA 1
ATOM 6901 C C . ARG B 1 97 ? -0.514 -24.859 -18.203 1 69.94 97 ARG B C 1
ATOM 6903 O O . ARG B 1 97 ? -0.351 -24.703 -17 1 69.94 97 ARG B O 1
ATOM 6910 N N . SER B 1 98 ? -0.983 -24.047 -19.047 1 77.69 98 SER B N 1
ATOM 6911 C CA . SER B 1 98 ? -1.287 -22.719 -18.531 1 77.69 98 SER B CA 1
ATOM 6912 C C . SER B 1 98 ? -2.533 -22.734 -17.656 1 77.69 98 SER B C 1
ATOM 6914 O O . SER B 1 98 ? -2.713 -21.875 -16.797 1 77.69 98 SER B O 1
ATOM 6916 N N . ILE B 1 99 ? -3.279 -23.828 -17.781 1 78.31 99 ILE B N 1
ATOM 6917 C CA . ILE B 1 99 ? -4.535 -23.875 -17.047 1 78.31 99 ILE B CA 1
ATOM 6918 C C . ILE B 1 99 ? -4.262 -24.188 -15.578 1 78.31 99 ILE B C 1
ATOM 6920 O O . ILE B 1 99 ? -4.895 -23.609 -14.688 1 78.31 99 ILE B O 1
ATOM 6924 N N . TYR B 1 100 ? -3.215 -25 -15.367 1 79.31 100 TYR B N 1
ATOM 6925 C CA . TYR B 1 100 ? -2.859 -25.312 -13.992 1 79.31 100 TYR B CA 1
ATOM 6926 C C . TYR B 1 100 ? -2.312 -24.094 -13.266 1 79.31 100 TYR B C 1
ATOM 6928 O O . TYR B 1 100 ? -2.592 -23.891 -12.078 1 79.31 100 TYR B O 1
ATOM 6936 N N . ILE B 1 101 ? -1.583 -23.344 -14.008 1 85.75 101 ILE B N 1
ATOM 6937 C CA . ILE B 1 101 ? -0.971 -22.156 -13.43 1 85.75 101 ILE B CA 1
ATOM 6938 C C . ILE B 1 101 ? -2.045 -21.109 -13.156 1 85.75 101 ILE B C 1
ATOM 6940 O O . ILE B 1 101 ? -2.092 -20.531 -12.07 1 85.75 101 ILE B O 1
ATOM 6944 N N . ILE B 1 102 ? -2.965 -21.016 -14.047 1 87.25 102 ILE B N 1
ATOM 6945 C CA . ILE B 1 102 ? -4.02 -20.016 -13.93 1 87.25 102 ILE B CA 1
ATOM 6946 C C . ILE B 1 102 ? -4.957 -20.391 -12.789 1 87.25 102 ILE B C 1
ATOM 6948 O O . ILE B 1 102 ? -5.387 -19.531 -12.016 1 87.25 102 ILE B O 1
ATOM 6952 N N . GLU B 1 103 ? -5.262 -21.625 -12.625 1 86.62 103 GLU B N 1
ATOM 6953 C CA . GLU B 1 103 ? -6.168 -22.078 -11.57 1 86.62 103 GLU B CA 1
ATOM 6954 C C . GLU B 1 103 ? -5.543 -21.891 -10.188 1 86.62 103 GLU B C 1
ATOM 6956 O O . GLU B 1 103 ? -6.25 -21.625 -9.219 1 86.62 103 GLU B O 1
ATOM 6961 N N . SER B 1 104 ? -4.246 -22.078 -10.188 1 88.31 104 SER B N 1
ATOM 6962 C CA . SER B 1 104 ? -3.572 -21.844 -8.914 1 88.31 104 SER B CA 1
ATOM 6963 C C . SER B 1 104 ? -3.594 -20.359 -8.555 1 88.31 104 SER B C 1
ATOM 6965 O O . SER B 1 104 ? -3.838 -20 -7.402 1 88.31 104 SER B O 1
ATOM 6967 N N . PHE B 1 105 ? -3.381 -19.531 -9.531 1 89.81 105 PHE B N 1
ATOM 6968 C CA . PHE B 1 105 ? -3.461 -18.094 -9.305 1 89.81 105 PHE B CA 1
ATOM 6969 C C . PHE B 1 105 ? -4.879 -17.688 -8.914 1 89.81 105 PHE B C 1
ATOM 6971 O O . PHE B 1 105 ? -5.066 -16.812 -8.062 1 89.81 105 PHE B O 1
ATOM 6978 N N . GLU B 1 106 ? -5.82 -18.328 -9.523 1 90.56 106 GLU B N 1
ATOM 6979 C CA . GLU B 1 106 ? -7.227 -18.047 -9.242 1 90.56 106 GLU B CA 1
ATOM 6980 C C . GLU B 1 106 ? -7.574 -18.375 -7.789 1 90.56 106 GLU B C 1
ATOM 6982 O O . GLU B 1 106 ? -8.234 -17.594 -7.113 1 90.56 106 GLU B O 1
ATOM 6987 N N . ALA B 1 107 ? -7.129 -19.516 -7.332 1 91.12 107 ALA B N 1
ATOM 6988 C CA . ALA B 1 107 ? -7.434 -19.953 -5.973 1 91.12 107 ALA B CA 1
ATOM 6989 C C . ALA B 1 107 ? -6.797 -19.016 -4.945 1 91.12 107 ALA B C 1
ATOM 6991 O O . ALA B 1 107 ? -7.422 -18.672 -3.939 1 91.12 107 ALA B O 1
ATOM 6992 N N . ILE B 1 108 ? -5.633 -18.578 -5.227 1 90.81 108 ILE B N 1
ATOM 6993 C CA . ILE B 1 108 ? -4.949 -17.672 -4.312 1 90.81 108 ILE B CA 1
ATOM 6994 C C . ILE B 1 108 ? -5.645 -16.312 -4.316 1 90.81 108 ILE B C 1
ATOM 6996 O O . ILE B 1 108 ? -5.801 -15.68 -3.266 1 90.81 108 ILE B O 1
ATOM 7000 N N . CYS B 1 109 ? -5.984 -15.914 -5.496 1 90.62 109 CYS B N 1
ATOM 7001 C CA . CYS B 1 109 ? -6.695 -14.648 -5.617 1 90.62 109 CYS B CA 1
ATOM 7002 C C . CYS B 1 109 ? -7.977 -14.656 -4.789 1 90.62 109 CYS B C 1
ATOM 7004 O O . CYS B 1 109 ? -8.227 -13.727 -4.02 1 90.62 109 CYS B O 1
ATOM 7006 N N . PHE B 1 110 ? -8.719 -15.68 -4.91 1 92.5 110 PHE B N 1
ATOM 7007 C CA . PHE B 1 110 ? -9.992 -15.758 -4.203 1 92.5 110 PHE B CA 1
ATOM 7008 C C . PHE B 1 110 ? -9.773 -15.828 -2.697 1 92.5 110 PHE B C 1
ATOM 7010 O O . PHE B 1 110 ? -10.555 -15.273 -1.923 1 92.5 110 PHE B O 1
ATOM 7017 N N . LEU B 1 111 ? -8.742 -16.5 -2.336 1 93.19 111 LEU B N 1
ATOM 7018 C CA . LEU B 1 111 ? -8.406 -16.594 -0.92 1 93.19 111 LEU B CA 1
ATOM 7019 C C . LEU B 1 111 ? -8.156 -15.211 -0.331 1 93.19 111 LEU B C 1
ATOM 7021 O O . LEU B 1 111 ? -8.688 -14.883 0.732 1 93.19 111 LEU B O 1
ATOM 7025 N N . PHE B 1 112 ? -7.457 -14.414 -1.002 1 91.69 112 PHE B N 1
ATOM 7026 C CA . PHE B 1 112 ? -7.137 -13.078 -0.517 1 91.69 112 PHE B CA 1
ATOM 7027 C C . PHE B 1 112 ? -8.367 -12.18 -0.562 1 91.69 112 PHE B C 1
ATOM 7029 O O . PHE B 1 112 ? -8.555 -11.328 0.312 1 91.69 112 PHE B O 1
ATOM 7036 N N . ILE B 1 113 ? -9.172 -12.383 -1.521 1 90.19 113 ILE B N 1
ATOM 7037 C CA . ILE B 1 113 ? -10.391 -11.586 -1.626 1 90.19 113 ILE B CA 1
ATOM 7038 C C . ILE B 1 113 ? -11.297 -11.875 -0.431 1 90.19 113 ILE B C 1
ATOM 7040 O O . ILE B 1 113 ? -11.867 -10.953 0.159 1 90.19 113 ILE B O 1
ATOM 7044 N N . CYS B 1 114 ? -11.359 -13.125 -0.078 1 92.12 114 CYS B N 1
ATOM 7045 C CA . CYS B 1 114 ? -12.195 -13.516 1.055 1 92.12 114 CYS B CA 1
ATOM 7046 C C . CYS B 1 114 ? -11.68 -12.898 2.35 1 92.12 114 CYS B C 1
ATOM 7048 O O . CYS B 1 114 ? -12.453 -12.391 3.154 1 92.12 114 CYS B O 1
ATOM 7050 N N . TYR B 1 115 ? -10.438 -12.883 2.457 1 91.12 115 TYR B N 1
ATOM 7051 C CA . TYR B 1 115 ? -9.844 -12.352 3.678 1 91.12 115 TYR B CA 1
ATOM 7052 C C . TYR B 1 115 ? -10.023 -10.836 3.756 1 91.12 115 TYR B C 1
ATOM 7054 O O . TYR B 1 115 ? -10.492 -10.312 4.77 1 91.12 115 TYR B O 1
ATOM 7062 N N . VAL B 1 116 ? -9.75 -10.102 2.705 1 86.31 116 VAL B N 1
ATOM 7063 C CA . VAL B 1 116 ? -9.75 -8.641 2.699 1 86.31 116 VAL B CA 1
ATOM 7064 C C . VAL B 1 116 ? -11.18 -8.125 2.84 1 86.31 116 VAL B C 1
ATOM 7066 O O . VAL B 1 116 ? -11.422 -7.16 3.566 1 86.31 116 VAL B O 1
ATOM 7069 N N . THR B 1 117 ? -12.117 -8.719 2.17 1 84 117 THR B N 1
ATOM 7070 C CA . THR B 1 117 ? -13.5 -8.25 2.211 1 84 117 THR B CA 1
ATOM 7071 C C . THR B 1 117 ? -14.109 -8.492 3.59 1 84 117 THR B C 1
ATOM 7073 O O . THR B 1 117 ? -14.922 -7.695 4.059 1 84 117 THR B O 1
ATOM 7076 N N . THR B 1 118 ? -13.711 -9.539 4.215 1 86.94 118 THR B N 1
ATOM 7077 C CA . THR B 1 118 ? -14.273 -9.852 5.52 1 86.94 118 THR B CA 1
ATOM 7078 C C . THR B 1 118 ? -13.625 -9.016 6.613 1 86.94 118 THR B C 1
ATOM 7080 O O . THR B 1 118 ? -14.258 -8.688 7.617 1 86.94 118 THR B O 1
ATOM 7083 N N . CYS B 1 119 ? -12.406 -8.641 6.367 1 83 119 CYS B N 1
ATOM 7084 C CA . CYS B 1 119 ? -11.703 -7.809 7.34 1 83 119 CYS B CA 1
ATOM 7085 C C . CYS B 1 119 ? -12.352 -6.434 7.449 1 83 119 CYS B C 1
ATOM 7087 O O . CYS B 1 119 ? -12.234 -5.766 8.477 1 83 119 CYS B O 1
ATOM 7089 N N . GLN B 1 120 ? -13.031 -6.004 6.477 1 75.25 120 GLN B N 1
ATOM 7090 C CA . GLN B 1 120 ? -13.633 -4.672 6.453 1 75.25 120 GLN B CA 1
ATOM 7091 C C . GLN B 1 120 ? -14.961 -4.66 7.195 1 75.25 120 GLN B C 1
ATOM 7093 O O . GLN B 1 120 ? -15.477 -3.592 7.539 1 75.25 120 GLN B O 1
ATOM 7098 N N . ILE B 1 121 ? -15.477 -5.805 7.406 1 73.19 121 ILE B N 1
ATOM 7099 C CA . ILE B 1 121 ? -16.797 -5.906 8.008 1 73.19 121 ILE B CA 1
ATOM 7100 C C . ILE B 1 121 ? -16.703 -5.684 9.516 1 73.19 121 ILE B C 1
ATOM 7102 O O . ILE B 1 121 ? -15.914 -6.348 10.195 1 73.19 121 ILE B O 1
ATOM 7106 N N . ASP B 1 122 ? -17.359 -4.672 9.977 1 63.47 122 ASP B N 1
ATOM 7107 C CA . ASP B 1 122 ? -17.391 -4.383 11.406 1 63.47 122 ASP B CA 1
ATOM 7108 C C . ASP B 1 122 ? -18.328 -5.348 12.141 1 63.47 122 ASP B C 1
ATOM 7110 O O . ASP B 1 122 ? -19.531 -5.336 11.922 1 63.47 122 ASP B O 1
ATOM 7114 N N . THR B 1 123 ? -17.812 -6.219 12.852 1 63.06 123 THR B N 1
ATOM 7115 C CA . THR B 1 123 ? -18.562 -7.246 13.57 1 63.06 123 THR B CA 1
ATOM 7116 C C . THR B 1 123 ? -19.438 -6.617 14.641 1 63.06 123 THR B C 1
ATOM 7118 O O . THR B 1 123 ? -20.391 -7.246 15.109 1 63.06 123 THR B O 1
ATOM 7121 N N . HIS B 1 124 ? -19.125 -5.328 14.953 1 57.31 124 HIS B N 1
ATOM 7122 C CA . HIS B 1 124 ? -19.984 -4.703 15.961 1 57.31 124 HIS B CA 1
ATOM 7123 C C . HIS B 1 124 ? -21.391 -4.504 15.438 1 57.31 124 HIS B C 1
ATOM 7125 O O . HIS B 1 124 ? -22.344 -4.453 16.219 1 57.31 124 HIS B O 1
ATOM 7131 N N . MET B 1 125 ? -21.453 -4.531 14.203 1 54.44 125 MET B N 1
ATOM 7132 C CA . MET B 1 125 ? -22.781 -4.441 13.609 1 54.44 125 MET B CA 1
ATOM 7133 C C . MET B 1 125 ? -23.578 -5.711 13.867 1 54.44 125 MET B C 1
ATOM 7135 O O . MET B 1 125 ? -24.812 -5.676 13.906 1 54.44 125 MET B O 1
ATOM 7139 N N . ILE B 1 126 ? -22.812 -6.809 14.039 1 56.69 126 ILE B N 1
ATOM 7140 C CA . ILE B 1 126 ? -23.438 -8.109 14.25 1 56.69 126 ILE B CA 1
ATOM 7141 C C . ILE B 1 126 ? -24.047 -8.172 15.648 1 56.69 126 ILE B C 1
ATOM 7143 O O . ILE B 1 126 ? -25.109 -8.766 15.844 1 56.69 126 ILE B O 1
ATOM 7147 N N . LYS B 1 127 ? -23.297 -7.613 16.594 1 55.66 127 LYS B N 1
ATOM 7148 C CA . LYS B 1 127 ? -23.734 -7.762 17.969 1 55.66 127 LYS B C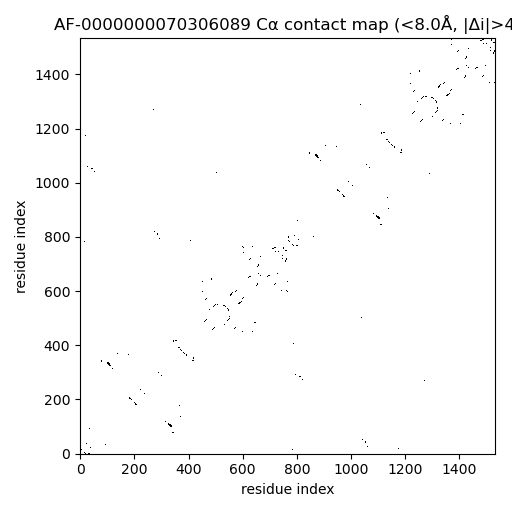A 1
ATOM 7149 C C . LYS B 1 127 ? -25.062 -7.027 18.219 1 55.66 127 LYS B C 1
ATOM 7151 O O . LYS B 1 127 ? -25.828 -7.395 19.109 1 55.66 127 LYS B O 1
ATOM 7156 N N . ARG B 1 128 ? -25.328 -6.141 17.359 1 55.03 128 ARG B N 1
ATOM 7157 C CA . ARG B 1 128 ? -26.609 -5.449 17.562 1 55.03 128 ARG B CA 1
ATOM 7158 C C . ARG B 1 128 ? -27.688 -6.047 16.672 1 55.03 128 ARG B C 1
ATOM 7160 O O . ARG B 1 128 ? -28.547 -5.32 16.156 1 55.03 128 ARG B O 1
ATOM 7167 N N . VAL B 1 129 ? -27.531 -7.359 16.484 1 60.88 129 VAL B N 1
ATOM 7168 C CA . VAL B 1 129 ? -28.516 -8.055 15.672 1 60.88 129 VAL B CA 1
ATOM 7169 C C . VAL B 1 129 ? -29.891 -7.988 16.344 1 60.88 129 VAL B C 1
ATOM 7171 O O . VAL B 1 129 ? -30.047 -8.391 17.5 1 60.88 129 VAL B O 1
ATOM 7174 N N . GLY B 1 130 ? -30.719 -7.242 15.883 1 69 130 GLY B N 1
ATOM 7175 C CA . GLY B 1 130 ? -32.094 -7.184 16.391 1 69 130 GLY B CA 1
ATOM 7176 C C . GLY B 1 130 ? -32.812 -8.5 16.281 1 69 130 GLY B C 1
ATOM 7177 O O . GLY B 1 130 ? -32.375 -9.398 15.555 1 69 130 GLY B O 1
ATOM 7178 N N . ARG B 1 131 ? -33.844 -8.891 17.078 1 78.94 131 ARG B N 1
ATOM 7179 C CA . ARG B 1 131 ? -34.688 -10.094 17.047 1 78.94 131 ARG B CA 1
ATOM 7180 C C . ARG B 1 131 ? -35.219 -10.367 15.648 1 78.94 131 ARG B C 1
ATOM 7182 O O . ARG B 1 131 ? -35.25 -11.516 15.203 1 78.94 131 ARG B O 1
ATOM 7189 N N . LEU B 1 132 ? -35.5 -9.352 14.969 1 82.81 132 LEU B N 1
ATOM 7190 C CA . LEU B 1 132 ? -36.031 -9.516 13.617 1 82.81 132 LEU B CA 1
ATOM 7191 C C . LEU B 1 132 ? -34.938 -10.039 12.672 1 82.81 132 LEU B C 1
ATOM 7193 O O . LEU B 1 132 ? -35.219 -10.898 11.836 1 82.81 132 LEU B O 1
ATOM 7197 N N . ALA B 1 133 ? -33.781 -9.555 12.812 1 86.19 133 ALA B N 1
ATOM 7198 C CA . ALA B 1 133 ? -32.656 -10 11.969 1 86.19 133 ALA B CA 1
ATOM 7199 C C . ALA B 1 133 ? -32.344 -11.469 12.203 1 86.19 133 ALA B C 1
ATOM 7201 O O . ALA B 1 133 ? -32.031 -12.203 11.266 1 86.19 133 ALA B O 1
ATOM 7202 N N . PHE B 1 134 ? -32.531 -11.914 13.398 1 88.94 134 PHE B N 1
ATOM 7203 C CA . PHE B 1 134 ? -32.25 -13.305 13.758 1 88.94 134 PHE B CA 1
ATOM 7204 C C . PHE B 1 134 ? -33.281 -14.234 13.164 1 88.94 134 PHE B C 1
ATOM 7206 O O . PHE B 1 134 ? -32.969 -15.266 12.578 1 88.94 134 PHE B O 1
ATOM 7213 N N . ILE B 1 135 ? -34.5 -13.875 13.273 1 91 135 ILE B N 1
ATOM 7214 C CA . ILE B 1 135 ? -35.562 -14.695 12.75 1 91 135 ILE B CA 1
ATOM 7215 C C . ILE B 1 135 ? -35.5 -14.719 11.219 1 91 135 ILE B C 1
ATOM 7217 O O . ILE B 1 135 ? -35.719 -15.758 10.602 1 91 135 ILE B O 1
ATOM 7221 N N . ASN B 1 136 ? -35.25 -13.602 10.656 1 91.81 136 ASN B N 1
ATOM 7222 C CA . ASN B 1 136 ? -35.062 -13.539 9.211 1 91.81 136 ASN B CA 1
ATOM 7223 C C . ASN B 1 136 ? -33.969 -14.477 8.734 1 91.81 136 ASN B C 1
ATOM 7225 O O . ASN B 1 136 ? -34.094 -15.141 7.707 1 91.81 136 ASN B O 1
ATOM 7229 N N . GLY B 1 137 ? -32.875 -14.547 9.492 1 92.88 137 GLY B N 1
ATOM 7230 C CA . GLY B 1 137 ? -31.766 -15.414 9.125 1 92.88 137 GLY B CA 1
ATOM 7231 C C . GLY B 1 137 ? -32.125 -16.891 9.141 1 92.88 137 GLY B C 1
ATOM 7232 O O . GLY B 1 137 ? -31.766 -17.641 8.242 1 92.88 137 GLY B O 1
ATOM 7233 N N . ILE B 1 138 ? -32.906 -17.266 10.07 1 93.94 138 ILE B N 1
ATOM 7234 C CA . ILE B 1 138 ? -33.312 -18.656 10.203 1 93.94 138 ILE B CA 1
ATOM 7235 C C . ILE B 1 138 ? -34.281 -19.031 9.086 1 93.94 138 ILE B C 1
ATOM 7237 O O . ILE B 1 138 ? -34.156 -20.078 8.453 1 93.94 138 ILE B O 1
ATOM 7241 N N . VAL B 1 139 ? -35.188 -18.156 8.875 1 94.81 139 VAL B N 1
ATOM 7242 C CA . VAL B 1 139 ? -36.219 -18.422 7.848 1 94.81 139 VAL B CA 1
ATOM 7243 C C . VAL B 1 139 ? -35.531 -18.422 6.469 1 94.81 139 VAL B C 1
ATOM 7245 O O . VAL B 1 139 ? -35.906 -19.219 5.602 1 94.81 139 VAL B O 1
ATOM 7248 N N . LEU B 1 140 ? -34.594 -17.547 6.32 1 94.25 140 LEU B N 1
ATOM 7249 C CA . LEU B 1 140 ? -33.844 -17.484 5.07 1 94.25 140 LEU B CA 1
ATOM 7250 C C . LEU B 1 140 ? -33.062 -18.766 4.836 1 94.25 140 LEU B C 1
ATOM 7252 O O . LEU B 1 140 ? -32.781 -19.125 3.691 1 94.25 140 LEU B O 1
ATOM 7256 N N . PHE B 1 141 ? -32.688 -19.391 5.895 1 94 141 PHE B N 1
ATOM 7257 C CA . PHE B 1 141 ? -31.953 -20.641 5.781 1 94 141 PHE B CA 1
ATOM 7258 C C . PHE B 1 141 ? -32.875 -21.797 5.449 1 94 141 PHE B C 1
ATOM 7260 O O . PHE B 1 141 ? -32.594 -22.625 4.574 1 94 141 PHE B O 1
ATOM 7267 N N . LEU B 1 142 ? -34.031 -21.844 5.957 1 94.56 142 LEU B N 1
ATOM 7268 C CA . LEU B 1 142 ? -34.938 -23 5.891 1 94.56 142 LEU B CA 1
ATOM 7269 C C . LEU B 1 142 ? -35.812 -22.953 4.645 1 94.56 142 LEU B C 1
ATOM 7271 O O . LEU B 1 142 ? -35.844 -23.922 3.881 1 94.56 142 LEU B O 1
ATOM 7275 N N . ILE B 1 143 ? -36.375 -21.875 4.348 1 94.88 143 ILE B N 1
ATOM 7276 C CA . ILE B 1 143 ? -37.406 -21.797 3.32 1 94.88 143 ILE B CA 1
ATOM 7277 C C . ILE B 1 143 ? -36.781 -21.984 1.941 1 94.88 143 ILE B C 1
ATOM 7279 O O . ILE B 1 143 ? -37.188 -22.844 1.171 1 94.88 143 ILE B O 1
ATOM 7283 N N . PRO B 1 144 ? -35.781 -21.203 1.588 1 94.69 144 PRO B N 1
ATOM 7284 C CA . PRO B 1 144 ? -35.219 -21.422 0.261 1 94.69 144 PRO B CA 1
ATOM 7285 C C . PRO B 1 144 ? -34.625 -22.828 0.1 1 94.69 144 PRO B C 1
ATOM 7287 O O . PRO B 1 144 ? -34.688 -23.406 -0.987 1 94.69 144 PRO B O 1
ATOM 7290 N N . PHE B 1 145 ? -34.094 -23.406 1.159 1 93.06 145 PHE B N 1
ATOM 7291 C CA . PHE B 1 145 ? -33.531 -24.734 1.097 1 93.06 145 PHE B CA 1
ATOM 7292 C C . PHE B 1 145 ? -34.625 -25.781 0.839 1 93.06 145 PHE B C 1
ATOM 7294 O O . PHE B 1 145 ? -34.5 -26.609 -0.063 1 93.06 145 PHE B O 1
ATOM 7301 N N . LEU B 1 146 ? -35.688 -25.703 1.551 1 93.94 146 LEU B N 1
ATOM 7302 C CA . LEU B 1 146 ? -36.75 -26.672 1.422 1 93.94 146 LEU B CA 1
ATOM 7303 C C . LEU B 1 146 ? -37.5 -26.484 0.102 1 93.94 146 LEU B C 1
ATOM 7305 O O . LEU B 1 146 ? -37.812 -27.453 -0.578 1 93.94 146 LEU B O 1
ATOM 7309 N N . TRP B 1 147 ? -37.719 -25.25 -0.187 1 93.38 147 TRP B N 1
ATOM 7310 C CA . TRP B 1 147 ? -38.406 -24.953 -1.446 1 93.38 147 TRP B CA 1
ATOM 7311 C C . TRP B 1 147 ? -37.531 -25.375 -2.637 1 93.38 147 TRP B C 1
ATOM 7313 O O . TRP B 1 147 ? -38.062 -25.859 -3.641 1 93.38 147 TRP B O 1
ATOM 7323 N N . GLY B 1 148 ? -36.281 -25.141 -2.572 1 91.94 148 GLY B N 1
ATOM 7324 C CA . GLY B 1 148 ? -35.375 -25.547 -3.629 1 91.94 148 GLY B CA 1
ATOM 7325 C C . GLY B 1 148 ? -35.312 -27.047 -3.826 1 91.94 148 GLY B C 1
ATOM 7326 O O . GLY B 1 148 ? -35.375 -27.531 -4.957 1 91.94 148 GLY B O 1
ATOM 7327 N N . GLN B 1 149 ? -35.312 -27.766 -2.736 1 90.94 149 GLN B N 1
ATOM 7328 C CA . GLN B 1 149 ? -35.312 -29.219 -2.82 1 90.94 149 GLN B CA 1
ATOM 7329 C C . GLN B 1 149 ? -36.594 -29.766 -3.393 1 90.94 149 GLN B C 1
ATOM 7331 O O . GLN B 1 149 ? -36.594 -30.703 -4.195 1 90.94 149 GLN B O 1
ATOM 7336 N N . PHE B 1 150 ? -37.656 -29.188 -3.008 1 91.19 150 PHE B N 1
ATOM 7337 C CA . PHE B 1 150 ? -38.969 -29.594 -3.512 1 91.19 150 PHE B CA 1
ATOM 7338 C C . PHE B 1 150 ? -39.062 -29.359 -5.016 1 91.19 150 PHE B C 1
ATOM 7340 O O . PHE B 1 150 ? -39.531 -30.219 -5.754 1 91.19 150 PHE B O 1
ATOM 7347 N N . THR B 1 151 ? -38.562 -28.25 -5.438 1 89.81 151 THR B N 1
ATOM 7348 C CA . THR B 1 151 ? -38.594 -27.922 -6.859 1 89.81 151 THR B CA 1
ATOM 7349 C C . THR B 1 151 ? -37.656 -28.844 -7.645 1 89.81 151 THR B C 1
ATOM 7351 O O . THR B 1 151 ? -37.969 -29.219 -8.773 1 89.81 151 THR B O 1
ATOM 7354 N N . ALA B 1 152 ? -36.5 -29.141 -7.062 1 89.12 152 ALA B N 1
ATOM 7355 C CA . ALA B 1 152 ? -35.562 -30.047 -7.719 1 89.12 152 ALA B CA 1
ATOM 7356 C C . ALA B 1 152 ? -36.188 -31.422 -7.938 1 89.12 152 ALA B C 1
ATOM 7358 O O . ALA B 1 152 ? -36 -32.031 -8.992 1 89.12 152 ALA B O 1
ATOM 7359 N N . ILE B 1 153 ? -37 -31.938 -7.016 1 86.81 153 ILE B N 1
ATOM 7360 C CA . ILE B 1 153 ? -37.688 -33.219 -7.121 1 86.81 153 ILE B CA 1
ATOM 7361 C C . ILE B 1 153 ? -38.75 -33.156 -8.203 1 86.81 153 ILE B C 1
ATOM 7363 O O . ILE B 1 153 ? -38.906 -34.094 -9 1 86.81 153 ILE B O 1
ATOM 7367 N N . LEU B 1 154 ? -39.469 -32.031 -8.25 1 84.31 154 LEU B N 1
ATOM 7368 C CA . LEU B 1 154 ? -40.531 -31.859 -9.219 1 84.31 154 LEU B CA 1
ATOM 7369 C C . LEU B 1 154 ? -39.969 -31.828 -10.641 1 84.31 154 LEU B C 1
ATOM 7371 O O . LEU B 1 154 ? -40.562 -32.406 -11.547 1 84.31 154 LEU B O 1
ATOM 7375 N N . ILE B 1 155 ? -38.906 -31.188 -10.836 1 82.94 155 ILE B N 1
ATOM 7376 C CA . ILE B 1 155 ? -38.312 -31.047 -12.164 1 82.94 155 ILE B CA 1
ATOM 7377 C C . ILE B 1 155 ? -37.719 -32.375 -12.609 1 82.94 155 ILE B C 1
ATOM 7379 O O . ILE B 1 155 ? -37.812 -32.75 -13.773 1 82.94 155 ILE B O 1
ATOM 7383 N N . SER B 1 156 ? -37 -33.031 -11.664 1 78.19 156 SER B N 1
ATOM 7384 C CA . SER B 1 156 ? -36.406 -34.312 -11.992 1 78.19 156 SER B CA 1
ATOM 7385 C C . SER B 1 156 ? -37.5 -35.344 -12.383 1 78.19 156 SER B C 1
ATOM 7387 O O . SER B 1 156 ? -37.281 -36.156 -13.273 1 78.19 156 SER B O 1
ATOM 7389 N N . LYS B 1 157 ? -38.594 -35.281 -11.789 1 75.38 157 LYS B N 1
ATOM 7390 C CA . LYS B 1 157 ? -39.656 -36.25 -12.039 1 75.38 157 LYS B CA 1
ATOM 7391 C C . LYS B 1 157 ? -40.438 -35.906 -13.297 1 75.38 157 LYS B C 1
ATOM 7393 O O . LYS B 1 157 ? -40.75 -36.781 -14.109 1 75.38 157 LYS B O 1
ATOM 7398 N N . ARG B 1 158 ? -40.844 -34.625 -13.383 1 64.88 158 ARG B N 1
ATOM 7399 C CA . ARG B 1 158 ? -41.781 -34.219 -14.422 1 64.88 158 ARG B CA 1
ATOM 7400 C C . ARG B 1 158 ? -41.062 -33.844 -15.711 1 64.88 158 ARG B C 1
ATOM 7402 O O . ARG B 1 158 ? -41.562 -34.125 -16.812 1 64.88 158 ARG B O 1
ATOM 7409 N N . LEU B 1 159 ? -40.281 -32.844 -15.523 1 59.97 159 LEU B N 1
ATOM 7410 C CA . LEU B 1 159 ? -39.75 -32.25 -16.734 1 59.97 159 LEU B CA 1
ATOM 7411 C C . LEU B 1 159 ? -38.656 -33.156 -17.344 1 59.97 159 LEU B C 1
ATOM 7413 O O . LEU B 1 159 ? -38.125 -32.844 -18.422 1 59.97 159 LEU B O 1
ATOM 7417 N N . GLY B 1 160 ? -38.656 -34.438 -17.234 1 54.09 160 GLY B N 1
ATOM 7418 C CA . GLY B 1 160 ? -38 -35.438 -18.047 1 54.09 160 GLY B CA 1
ATOM 7419 C C . GLY B 1 160 ? -36.594 -35.781 -17.562 1 54.09 160 GLY B C 1
ATOM 7420 O O . GLY B 1 160 ? -36.062 -35.094 -16.703 1 54.09 160 GLY B O 1
ATOM 7421 N N . GLY B 1 161 ? -35.781 -36.781 -18.469 1 50.91 161 GLY B N 1
ATOM 7422 C CA . GLY B 1 161 ? -34.562 -37.562 -18.594 1 50.91 161 GLY B CA 1
ATOM 7423 C C . GLY B 1 161 ? -33.312 -36.75 -18.328 1 50.91 161 GLY B C 1
ATOM 7424 O O . GLY B 1 161 ? -33.312 -35.531 -18.469 1 50.91 161 GLY B O 1
ATOM 7425 N N . ARG B 1 162 ? -32.625 -37.219 -17.344 1 54.22 162 ARG B N 1
ATOM 7426 C CA . ARG B 1 162 ? -31.25 -36.781 -17.094 1 54.22 162 ARG B CA 1
ATOM 7427 C C . ARG B 1 162 ? -30.562 -36.406 -18.391 1 54.22 162 ARG B C 1
ATOM 7429 O O . ARG B 1 162 ? -30.531 -37.188 -19.344 1 54.22 162 ARG B O 1
ATOM 7436 N N . PRO B 1 163 ? -30.594 -35.094 -18.734 1 50.94 163 PRO B N 1
ATOM 7437 C CA . PRO B 1 163 ? -29.703 -34.969 -19.891 1 50.94 163 PRO B CA 1
ATOM 7438 C C . PRO B 1 163 ? -28.531 -35.938 -19.844 1 50.94 163 PRO B C 1
ATOM 7440 O O . PRO B 1 163 ? -28.125 -36.375 -18.766 1 50.94 163 PRO B O 1
ATOM 7443 N N . ALA B 1 164 ? -28.156 -36.5 -20.891 1 48.88 164 ALA B N 1
ATOM 7444 C CA . ALA B 1 164 ? -27.031 -37.438 -21.031 1 48.88 164 ALA B CA 1
ATOM 7445 C C . ALA B 1 164 ? -25.781 -36.844 -20.391 1 48.88 164 ALA B C 1
ATOM 7447 O O . ALA B 1 164 ? -25.438 -35.688 -20.625 1 48.88 164 ALA B O 1
ATOM 7448 N N . GLY B 1 165 ? -25.172 -37.438 -19.328 1 54.09 165 GLY B N 1
ATOM 7449 C CA . GLY B 1 165 ? -23.891 -37.125 -18.75 1 54.09 165 GLY B CA 1
ATOM 7450 C C . GLY B 1 165 ? -24 -36.375 -17.438 1 54.09 165 GLY B C 1
ATOM 7451 O O . GLY B 1 165 ? -22.984 -36.031 -16.812 1 54.09 165 GLY B O 1
ATOM 7452 N N . VAL B 1 166 ? -25.375 -36.062 -17.078 1 58.97 166 VAL B N 1
ATOM 7453 C CA . VAL B 1 166 ? -25.578 -35.281 -15.852 1 58.97 166 VAL B CA 1
ATOM 7454 C C . VAL B 1 166 ? -25.75 -36.219 -14.664 1 58.97 166 VAL B C 1
ATOM 7456 O O . VAL B 1 166 ? -26.516 -37.188 -14.742 1 58.97 166 VAL B O 1
ATOM 7459 N N . PRO B 1 167 ? -24.891 -36 -13.648 1 65.62 167 PRO B N 1
ATOM 7460 C CA . PRO B 1 167 ? -25.031 -36.844 -12.453 1 65.62 167 PRO B CA 1
ATOM 7461 C C . PRO B 1 167 ? -26.438 -36.781 -11.852 1 65.62 167 PRO B C 1
ATOM 7463 O O . PRO B 1 167 ? -27.125 -35.781 -11.977 1 65.62 167 PRO B O 1
ATOM 7466 N N . PRO B 1 168 ? -27.031 -37.906 -11.492 1 64.5 168 PRO B N 1
ATOM 7467 C CA . PRO B 1 168 ? -28.406 -37.969 -10.984 1 64.5 168 PRO B CA 1
ATOM 7468 C C . PRO B 1 168 ? -28.672 -36.938 -9.891 1 64.5 168 PRO B C 1
ATOM 7470 O O . PRO B 1 168 ? -29.781 -36.406 -9.812 1 64.5 168 PRO B O 1
ATOM 7473 N N . ALA B 1 169 ? -27.703 -36.688 -9.086 1 80.56 169 ALA B N 1
ATOM 7474 C CA . ALA B 1 169 ? -27.953 -35.781 -7.961 1 80.56 169 ALA B CA 1
ATOM 7475 C C . ALA B 1 169 ? -27.562 -34.344 -8.297 1 80.56 169 ALA B C 1
ATOM 7477 O O . ALA B 1 169 ? -27.375 -33.531 -7.398 1 80.56 169 ALA B O 1
ATOM 7478 N N . GLU B 1 170 ? -27.656 -34.031 -9.492 1 86 170 GLU B N 1
ATOM 7479 C CA . GLU B 1 170 ? -27.172 -32.719 -9.906 1 86 170 GLU B CA 1
ATOM 7480 C C . GLU B 1 170 ? -28.156 -31.609 -9.523 1 86 170 GLU B C 1
ATOM 7482 O O . GLU B 1 170 ? -27.766 -30.578 -8.969 1 86 170 GLU B O 1
ATOM 7487 N N . PHE B 1 171 ? -29.5 -31.875 -9.703 1 85.12 171 PHE B N 1
ATOM 7488 C CA . PHE B 1 171 ? -30.5 -30.859 -9.422 1 85.12 171 PHE B CA 1
ATOM 7489 C C . PHE B 1 171 ? -30.562 -30.562 -7.926 1 85.12 171 PHE B C 1
ATOM 7491 O O . PHE B 1 171 ? -30.797 -29.422 -7.523 1 85.12 171 PHE B O 1
ATOM 7498 N N . HIS B 1 172 ? -30.297 -31.562 -7.137 1 85.81 172 HIS B N 1
ATOM 7499 C CA . HIS B 1 172 ? -30.281 -31.344 -5.695 1 85.81 172 HIS B CA 1
ATOM 7500 C C . HIS B 1 172 ? -29.109 -30.484 -5.273 1 85.81 172 HIS B C 1
ATOM 7502 O O . HIS B 1 172 ? -29.25 -29.594 -4.434 1 85.81 172 HIS B O 1
ATOM 7508 N N . HIS B 1 173 ? -28.062 -30.719 -5.957 1 87.12 173 HIS B N 1
ATOM 7509 C CA . HIS B 1 173 ? -26.875 -29.938 -5.633 1 87.12 173 HIS B CA 1
ATOM 7510 C C . HIS B 1 173 ? -27.031 -28.484 -6.098 1 87.12 173 HIS B C 1
ATOM 7512 O O . HIS B 1 173 ? -26.594 -27.562 -5.418 1 87.12 173 HIS B O 1
ATOM 7518 N N . VAL B 1 174 ? -27.641 -28.359 -7.203 1 90.62 174 VAL B N 1
ATOM 7519 C CA . VAL B 1 174 ? -27.875 -27.016 -7.734 1 90.62 174 VAL B CA 1
ATOM 7520 C C . VAL B 1 174 ? -28.797 -26.25 -6.809 1 90.62 174 VAL B C 1
ATOM 7522 O O . VAL B 1 174 ? -28.578 -25.062 -6.547 1 90.62 174 VAL B O 1
ATOM 7525 N N . ALA B 1 175 ? -29.781 -26.891 -6.309 1 90.19 175 ALA B N 1
ATOM 7526 C CA . ALA B 1 175 ? -30.734 -26.25 -5.406 1 90.19 175 ALA B CA 1
ATOM 7527 C C . ALA B 1 175 ? -30.047 -25.812 -4.109 1 90.19 175 ALA B C 1
ATOM 7529 O O . ALA B 1 175 ? -30.312 -24.734 -3.586 1 90.19 175 ALA B O 1
ATOM 7530 N N . ILE B 1 176 ? -29.156 -26.578 -3.623 1 88.44 176 ILE B N 1
ATOM 7531 C CA . ILE B 1 176 ? -28.438 -26.266 -2.398 1 88.44 176 ILE B CA 1
ATOM 7532 C C . ILE B 1 176 ? -27.547 -25.031 -2.629 1 88.44 176 ILE B C 1
ATOM 7534 O O . ILE B 1 176 ? -27.547 -24.109 -1.82 1 88.44 176 ILE B O 1
ATOM 7538 N N . VAL B 1 177 ? -26.922 -25.062 -3.744 1 89.88 177 VAL B N 1
ATOM 7539 C CA . VAL B 1 177 ? -25.984 -23.984 -4.035 1 89.88 177 VAL B CA 1
ATOM 7540 C C . VAL B 1 177 ? -26.734 -22.688 -4.27 1 89.88 177 VAL B C 1
ATOM 7542 O O . VAL B 1 177 ? -26.281 -21.609 -3.84 1 89.88 177 VAL B O 1
ATOM 7545 N N . GLN B 1 178 ? -27.844 -22.781 -4.852 1 91.19 178 GLN B N 1
ATOM 7546 C CA . GLN B 1 178 ? -28.625 -21.578 -5.141 1 91.19 178 GLN B CA 1
ATOM 7547 C C . GLN B 1 178 ? -29.25 -21.016 -3.871 1 91.19 178 GLN B C 1
ATOM 7549 O O . GLN B 1 178 ? -29.562 -19.828 -3.801 1 91.19 178 GLN B O 1
ATOM 7554 N N . SER B 1 179 ? -29.375 -21.766 -2.844 1 91.81 179 SER B N 1
ATOM 7555 C CA . SER B 1 179 ? -30 -21.328 -1.596 1 91.81 179 SER B CA 1
ATOM 7556 C C . SER B 1 179 ? -28.969 -20.688 -0.675 1 91.81 179 SER B C 1
ATOM 7558 O O . SER B 1 179 ? -29.328 -20 0.289 1 91.81 179 SER B O 1
ATOM 7560 N N . THR B 1 180 ? -27.75 -20.859 -1.044 1 88.88 180 THR B N 1
ATOM 7561 C CA . THR B 1 180 ? -26.703 -20.312 -0.194 1 88.88 180 THR B CA 1
ATOM 7562 C C . THR B 1 180 ? -26.422 -18.859 -0.55 1 88.88 180 THR B C 1
ATOM 7564 O O . THR B 1 180 ? -26.453 -18.484 -1.725 1 88.88 180 THR B O 1
ATOM 7567 N N . MET B 1 181 ? -26.328 -18.078 0.426 1 91.44 181 MET B N 1
ATOM 7568 C CA . MET B 1 181 ? -26.031 -16.656 0.262 1 91.44 181 MET B CA 1
ATOM 7569 C C . MET B 1 181 ? -24.766 -16.266 1.023 1 91.44 181 MET B C 1
ATOM 7571 O O . MET B 1 181 ? -24.375 -16.953 1.971 1 91.44 181 MET B O 1
ATOM 7575 N N . PHE B 1 182 ? -24.156 -15.219 0.545 1 90.75 182 PHE B N 1
ATOM 7576 C CA . PHE B 1 182 ? -22.922 -14.742 1.171 1 90.75 182 PHE B CA 1
ATOM 7577 C C . PHE B 1 182 ? -23.031 -13.266 1.534 1 90.75 182 PHE B C 1
ATOM 7579 O O . PHE B 1 182 ? -23.25 -12.422 0.662 1 90.75 182 PHE B O 1
ATOM 7586 N N . PHE B 1 183 ? -22.859 -12.945 2.748 1 88.88 183 PHE B N 1
ATOM 7587 C CA . PHE B 1 183 ? -23.031 -11.578 3.217 1 88.88 183 PHE B CA 1
ATOM 7588 C C . PHE B 1 183 ? -21.922 -10.68 2.67 1 88.88 183 PHE B C 1
ATOM 7590 O O . PHE B 1 183 ? -22.109 -9.469 2.551 1 88.88 183 PHE B O 1
ATOM 7597 N N . GLN B 1 184 ? -20.797 -11.305 2.305 1 87.06 184 GLN B N 1
ATOM 7598 C CA . GLN B 1 184 ? -19.688 -10.531 1.785 1 87.06 184 GLN B CA 1
ATOM 7599 C C . GLN B 1 184 ? -20.062 -9.828 0.48 1 87.06 184 GLN B C 1
ATOM 7601 O O . GLN B 1 184 ? -19.625 -8.703 0.229 1 87.06 184 GLN B O 1
ATOM 7606 N N . VAL B 1 185 ? -20.797 -10.492 -0.279 1 88.75 185 VAL B N 1
ATOM 7607 C CA . VAL B 1 185 ? -21.188 -9.953 -1.571 1 88.75 185 VAL B CA 1
ATOM 7608 C C . VAL B 1 185 ? -22.125 -8.766 -1.362 1 88.75 185 VAL B C 1
ATOM 7610 O O . VAL B 1 185 ? -21.953 -7.711 -1.983 1 88.75 185 VAL B O 1
ATOM 7613 N N . VAL B 1 186 ? -23 -8.914 -0.504 1 89.06 186 VAL B N 1
ATOM 7614 C CA . VAL B 1 186 ? -23.984 -7.875 -0.251 1 89.06 186 VAL B CA 1
ATOM 7615 C C . VAL B 1 186 ? -23.312 -6.668 0.4 1 89.06 186 VAL B C 1
ATOM 7617 O O . VAL B 1 186 ? -23.672 -5.523 0.114 1 89.06 186 VAL B O 1
ATOM 7620 N N . TYR B 1 187 ? -22.359 -6.969 1.25 1 83.5 187 TYR B N 1
ATOM 7621 C CA . TYR B 1 187 ? -21.609 -5.875 1.856 1 83.5 187 TYR B CA 1
ATOM 7622 C C . TYR B 1 187 ? -20.938 -5.02 0.791 1 83.5 187 TYR B C 1
ATOM 7624 O O . TYR B 1 187 ? -20.953 -3.789 0.865 1 83.5 187 TYR B O 1
ATOM 7632 N N . GLY B 1 188 ? -20.359 -5.691 -0.127 1 81.62 188 GLY B N 1
ATOM 7633 C CA . GLY B 1 188 ? -19.688 -4.965 -1.195 1 81.62 188 GLY B CA 1
ATOM 7634 C C . GLY B 1 188 ? -20.641 -4.129 -2.031 1 81.62 188 GLY B C 1
ATOM 7635 O O . GLY B 1 188 ? -20.344 -2.98 -2.361 1 81.62 188 GLY B O 1
ATOM 7636 N N . VAL B 1 189 ? -21.75 -4.656 -2.322 1 85 189 VAL B N 1
ATOM 7637 C CA . VAL B 1 189 ? -22.719 -3.967 -3.16 1 85 189 VAL B CA 1
ATOM 7638 C C . VAL B 1 189 ? -23.328 -2.803 -2.387 1 85 189 VAL B C 1
ATOM 7640 O O . VAL B 1 189 ? -23.469 -1.698 -2.92 1 85 189 VAL B O 1
ATOM 7643 N N . LEU B 1 190 ? -23.594 -3.035 -1.155 1 83 190 LEU B N 1
ATOM 7644 C CA . LEU B 1 190 ? -24.203 -1.989 -0.337 1 83 190 LEU B CA 1
ATOM 7645 C C . LEU B 1 190 ? -23.219 -0.859 -0.079 1 83 190 LEU B C 1
ATOM 7647 O O . LEU B 1 190 ? -23.609 0.306 0.015 1 83 190 LEU B O 1
ATOM 7651 N N . SER B 1 191 ? -21.984 -1.292 0.084 1 74.12 191 SER B N 1
ATOM 7652 C CA . SER B 1 191 ? -20.953 -0.279 0.267 1 74.12 191 SER B CA 1
ATOM 7653 C C . SER B 1 191 ? -20.812 0.603 -0.969 1 74.12 191 SER B C 1
ATOM 7655 O O . SER B 1 191 ? -20.656 1.82 -0.855 1 74.12 191 SER B O 1
ATOM 7657 N N . ASN B 1 192 ? -20.984 0.021 -2.125 1 72.06 192 ASN B N 1
ATOM 7658 C CA . ASN B 1 192 ? -20.891 0.761 -3.379 1 72.06 192 ASN B CA 1
ATOM 7659 C C . ASN B 1 192 ? -22.125 1.637 -3.607 1 72.06 192 ASN B C 1
ATOM 7661 O O . ASN B 1 192 ? -22.031 2.705 -4.211 1 72.06 192 ASN B O 1
ATOM 7665 N N . LEU B 1 193 ? -23.25 1.14 -3.098 1 74.06 193 LEU B N 1
ATOM 7666 C CA . LEU B 1 193 ? -24.484 1.898 -3.238 1 74.06 193 LEU B CA 1
ATOM 7667 C C . LEU B 1 193 ? -24.656 2.877 -2.082 1 74.06 193 LEU B C 1
ATOM 7669 O O . LEU B 1 193 ? -25.641 3.611 -2.027 1 74.06 193 LEU B O 1
ATOM 7673 N N . LYS B 1 194 ? -23.703 2.879 -1.117 1 67.56 194 LYS B N 1
ATOM 7674 C CA . LYS B 1 194 ? -23.719 3.736 0.065 1 67.56 194 LYS B CA 1
ATOM 7675 C C . LYS B 1 194 ? -24.969 3.494 0.899 1 67.56 194 LYS B C 1
ATOM 7677 O O . LYS B 1 194 ? -25.609 4.445 1.347 1 67.56 194 LYS B O 1
ATOM 7682 N N . MET B 1 195 ? -25.422 2.273 0.981 1 75 195 MET B N 1
ATOM 7683 C CA . MET B 1 195 ? -26.625 1.907 1.726 1 75 195 MET B CA 1
ATOM 7684 C C . MET B 1 195 ? -26.266 1.085 2.961 1 75 195 MET B C 1
ATOM 7686 O O . MET B 1 195 ? -27.125 0.41 3.529 1 75 195 MET B O 1
ATOM 7690 N N . LEU B 1 196 ? -25.031 1.027 3.338 1 72.81 196 LEU B N 1
ATOM 7691 C CA . LEU B 1 196 ? -24.578 0.204 4.453 1 72.81 196 LEU B CA 1
ATOM 7692 C C . LEU B 1 196 ? -25.219 0.663 5.762 1 72.81 196 LEU B C 1
ATOM 7694 O O . LEU B 1 196 ? -25.531 -0.159 6.629 1 72.81 196 LEU B O 1
ATOM 7698 N N . ASN B 1 197 ? -25.5 1.908 5.812 1 61.56 197 ASN B N 1
ATOM 7699 C CA . ASN B 1 197 ? -25.984 2.445 7.086 1 61.56 197 ASN B CA 1
ATOM 7700 C C . ASN B 1 197 ? -27.484 2.678 7.07 1 61.56 197 ASN B C 1
ATOM 7702 O O . ASN B 1 197 ? -28.047 3.236 8.016 1 61.56 197 ASN B O 1
ATOM 7706 N N . THR B 1 198 ? -28.156 2.229 6.133 1 70 198 THR B N 1
ATOM 7707 C CA . THR B 1 198 ? -29.609 2.334 6.066 1 70 198 THR B CA 1
ATOM 7708 C C . THR B 1 198 ? -30.266 1.186 6.824 1 70 198 THR B C 1
ATOM 7710 O O . THR B 1 198 ? -29.625 0.173 7.109 1 70 198 THR B O 1
ATOM 7713 N N . GLU B 1 199 ? -31.438 1.395 7.18 1 73.25 199 GLU B N 1
ATOM 7714 C CA . GLU B 1 199 ? -32.156 0.378 7.945 1 73.25 199 GLU B CA 1
ATOM 7715 C C . GLU B 1 199 ? -32.281 -0.917 7.148 1 73.25 199 GLU B C 1
ATOM 7717 O O . GLU B 1 199 ? -31.969 -1.997 7.652 1 73.25 199 GLU B O 1
ATOM 7722 N N . PRO B 1 200 ? -32.688 -0.805 5.902 1 8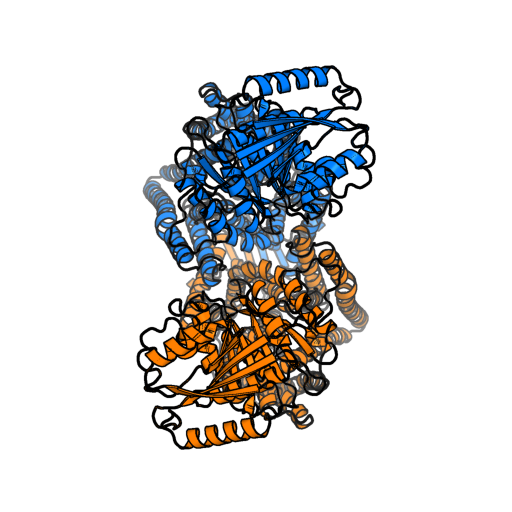2.69 200 PRO B N 1
ATOM 7723 C CA . PRO B 1 200 ? -32.75 -2.055 5.145 1 82.69 200 PRO B CA 1
ATOM 7724 C C . PRO B 1 200 ? -31.375 -2.689 4.926 1 82.69 200 PRO B C 1
ATOM 7726 O O . PRO B 1 200 ? -31.266 -3.918 4.914 1 82.69 200 PRO B O 1
ATOM 7729 N N . GLY B 1 201 ? -30.422 -1.887 4.727 1 84.12 201 GLY B N 1
ATOM 7730 C CA . GLY B 1 201 ? -29.078 -2.412 4.547 1 84.12 201 GLY B CA 1
ATOM 7731 C C . GLY B 1 201 ? -28.547 -3.129 5.773 1 84.12 201 GLY B C 1
ATOM 7732 O O . GLY B 1 201 ? -27.984 -4.219 5.664 1 84.12 201 GLY B O 1
ATOM 7733 N N . ARG B 1 202 ? -28.844 -2.609 6.875 1 77.81 202 ARG B N 1
ATOM 7734 C CA . ARG B 1 202 ? -28.406 -3.219 8.125 1 77.81 202 ARG B CA 1
ATOM 7735 C C . ARG B 1 202 ? -29.156 -4.508 8.414 1 77.81 202 ARG B C 1
ATOM 7737 O O . ARG B 1 202 ? -28.578 -5.488 8.875 1 77.81 202 ARG B O 1
ATOM 7744 N N . LEU B 1 203 ? -30.391 -4.406 8.18 1 83.62 203 LEU B N 1
ATOM 7745 C CA . LEU B 1 203 ? -31.219 -5.586 8.391 1 83.62 203 LEU B CA 1
ATOM 7746 C C . LEU B 1 203 ? -30.812 -6.715 7.453 1 83.62 203 LEU B C 1
ATOM 7748 O O . LEU B 1 203 ? -30.734 -7.875 7.871 1 83.62 203 LEU B O 1
ATOM 7752 N N . ALA B 1 204 ? -30.578 -6.391 6.227 1 89.75 204 ALA B N 1
ATOM 7753 C CA . ALA B 1 204 ? -30.156 -7.391 5.254 1 89.75 204 ALA B CA 1
ATOM 7754 C C . ALA B 1 204 ? -28.812 -8.016 5.648 1 89.75 204 ALA B C 1
ATOM 7756 O O . ALA B 1 204 ? -28.656 -9.234 5.617 1 89.75 204 ALA B O 1
ATOM 7757 N N . LEU B 1 205 ? -27.891 -7.199 6.055 1 86.75 205 LEU B N 1
ATOM 7758 C CA . LEU B 1 205 ? -26.562 -7.684 6.402 1 86.75 205 LEU B CA 1
ATOM 7759 C C . LEU B 1 205 ? -26.609 -8.555 7.648 1 86.75 205 LEU B C 1
ATOM 7761 O O . LEU B 1 205 ? -25.984 -9.617 7.691 1 86.75 205 LEU B O 1
ATOM 7765 N N . ALA B 1 206 ? -27.359 -8.109 8.602 1 84.62 206 ALA B N 1
ATOM 7766 C CA . ALA B 1 206 ? -27.484 -8.883 9.836 1 84.62 206 ALA B CA 1
ATOM 7767 C C . ALA B 1 206 ? -28.172 -10.219 9.586 1 84.62 206 ALA B C 1
ATOM 7769 O O . ALA B 1 206 ? -27.766 -11.25 10.109 1 84.62 206 ALA B O 1
ATOM 7770 N N . SER B 1 207 ? -29.203 -10.211 8.789 1 90.06 207 SER B N 1
ATOM 7771 C CA . SER B 1 207 ? -29.922 -11.438 8.461 1 90.06 207 SER B CA 1
ATOM 7772 C C . SER B 1 207 ? -29.031 -12.414 7.699 1 90.06 207 SER B C 1
ATOM 7774 O O . SER B 1 207 ? -29.047 -13.617 7.957 1 90.06 207 SER B O 1
ATOM 7776 N N . MET B 1 208 ? -28.281 -11.922 6.82 1 91.69 208 MET B N 1
ATOM 7777 C CA . MET B 1 208 ? -27.422 -12.766 6.004 1 91.69 208 MET B CA 1
ATOM 7778 C C . MET B 1 208 ? -26.266 -13.336 6.828 1 91.69 208 MET B C 1
ATOM 7780 O O . MET B 1 208 ? -25.812 -14.453 6.582 1 91.69 208 MET B O 1
ATOM 7784 N N . MET B 1 209 ? -25.766 -12.609 7.746 1 87.56 209 MET B N 1
ATOM 7785 C CA . MET B 1 209 ? -24.703 -13.117 8.617 1 87.56 209 MET B CA 1
ATOM 7786 C C . MET B 1 209 ? -25.203 -14.312 9.422 1 87.56 209 MET B C 1
ATOM 7788 O O . MET B 1 209 ? -24.469 -15.297 9.586 1 87.56 209 MET B O 1
ATOM 7792 N N . VAL B 1 210 ? -26.406 -14.172 9.938 1 87.75 210 VAL B N 1
ATOM 7793 C CA . VAL B 1 210 ? -27 -15.289 10.672 1 87.75 210 VAL B CA 1
ATOM 7794 C C . VAL B 1 210 ? -27.172 -16.484 9.75 1 87.75 210 VAL B C 1
ATOM 7796 O O . VAL B 1 210 ? -26.844 -17.625 10.109 1 87.75 210 VAL B O 1
ATOM 7799 N N . HIS B 1 211 ? -27.656 -16.219 8.594 1 91.94 211 HIS B N 1
ATOM 7800 C CA . HIS B 1 211 ? -27.812 -17.266 7.59 1 91.94 211 HIS B CA 1
ATOM 7801 C C . HIS B 1 211 ? -26.484 -17.953 7.305 1 91.94 211 HIS B C 1
ATOM 7803 O O . HIS B 1 211 ? -26.422 -19.188 7.25 1 91.94 211 HIS B O 1
ATOM 7809 N N . ASP B 1 212 ? -25.453 -17.203 7.098 1 89.69 212 ASP B N 1
ATOM 7810 C CA . ASP B 1 212 ? -24.141 -17.75 6.77 1 89.69 212 ASP B CA 1
ATOM 7811 C C . ASP B 1 212 ? -23.594 -18.594 7.922 1 89.69 212 ASP B C 1
ATOM 7813 O O . ASP B 1 212 ? -23.031 -19.656 7.699 1 89.69 212 ASP B O 1
ATOM 7817 N N . CYS B 1 213 ? -23.797 -18.156 9.109 1 84.19 213 CYS B N 1
ATOM 7818 C CA . CYS B 1 213 ? -23.359 -18.906 10.273 1 84.19 213 CYS B CA 1
ATOM 7819 C C . CYS B 1 213 ? -24.094 -20.25 10.383 1 84.19 213 CYS B C 1
ATOM 7821 O O . CYS B 1 213 ? -23.469 -21.281 10.625 1 84.19 213 CYS B O 1
ATOM 7823 N N . LEU B 1 214 ? -25.312 -20.188 10.141 1 88.38 214 LEU B N 1
ATOM 7824 C CA . LEU B 1 214 ? -26.109 -21.406 10.188 1 88.38 214 LEU B CA 1
ATOM 7825 C C . LEU B 1 214 ? -25.734 -22.344 9.039 1 88.38 214 LEU B C 1
ATOM 7827 O O . LEU B 1 214 ? -25.672 -23.562 9.227 1 88.38 214 LEU B O 1
ATOM 7831 N N . SER B 1 215 ? -25.516 -21.75 7.898 1 89.62 215 SER B N 1
ATOM 7832 C CA . SER B 1 215 ? -25.141 -22.562 6.742 1 89.62 215 SER B CA 1
ATOM 7833 C C . SER B 1 215 ? -23.797 -23.25 6.977 1 89.62 215 SER B C 1
ATOM 7835 O O . SER B 1 215 ? -23.625 -24.422 6.613 1 89.62 215 SER B O 1
ATOM 7837 N N . TRP B 1 216 ? -22.875 -22.641 7.539 1 84.25 216 TRP B N 1
ATOM 7838 C CA . TRP B 1 216 ? -21.578 -23.234 7.84 1 84.25 216 TRP B CA 1
ATOM 7839 C C . TRP B 1 216 ? -21.719 -24.375 8.844 1 84.25 216 TRP B C 1
ATOM 7841 O O . TRP B 1 216 ? -21.109 -25.422 8.688 1 84.25 216 TRP B O 1
ATOM 7851 N N . CYS B 1 217 ? -22.562 -24.141 9.812 1 82.88 217 CYS B N 1
ATOM 7852 C CA . CYS B 1 217 ? -22.812 -25.188 10.797 1 82.88 217 CYS B CA 1
ATOM 7853 C C . CYS B 1 217 ? -23.453 -26.406 10.148 1 82.88 217 CYS B C 1
ATOM 7855 O O . CYS B 1 217 ? -23.094 -27.547 10.453 1 82.88 217 CYS B O 1
ATOM 7857 N N . PHE B 1 218 ? -24.312 -26.125 9.297 1 85.38 218 PHE B N 1
ATOM 7858 C CA . PHE B 1 218 ? -25 -27.203 8.594 1 85.38 218 PHE B CA 1
ATOM 7859 C C . PHE B 1 218 ? -24.016 -27.969 7.711 1 85.38 218 PHE B C 1
ATOM 7861 O O . PHE B 1 218 ? -24.078 -29.203 7.637 1 85.38 218 PHE B O 1
ATOM 7868 N N . PHE B 1 219 ? -23.141 -27.297 7.031 1 80.44 219 PHE B N 1
ATOM 7869 C CA . PHE B 1 219 ? -22.141 -27.938 6.18 1 80.44 219 PHE B CA 1
ATOM 7870 C C . PHE B 1 219 ? -21.203 -28.812 7.008 1 80.44 219 PHE B C 1
ATOM 7872 O O . PHE B 1 219 ? -20.859 -29.922 6.594 1 80.44 219 PHE B O 1
ATOM 7879 N N . MET B 1 220 ? -20.859 -28.312 8.109 1 81.5 220 MET B N 1
ATOM 7880 C CA . MET B 1 220 ? -19.984 -29.078 9 1 81.5 220 MET B CA 1
ATOM 7881 C C . MET B 1 220 ? -20.688 -30.344 9.477 1 81.5 220 MET B C 1
ATOM 7883 O O . MET B 1 220 ? -20.078 -31.406 9.516 1 81.5 220 MET B O 1
ATOM 7887 N N . LEU B 1 221 ? -21.953 -30.188 9.695 1 77.44 221 LEU B N 1
ATOM 7888 C CA . LEU B 1 221 ? -22.734 -31.328 10.164 1 77.44 221 LEU B CA 1
ATOM 7889 C C . LEU B 1 221 ? -22.938 -32.344 9.047 1 77.44 221 LEU B C 1
ATOM 7891 O O . LEU B 1 221 ? -22.922 -33.562 9.289 1 77.44 221 LEU B O 1
ATOM 7895 N N . ASN B 1 222 ? -23.125 -31.891 7.871 1 78 222 ASN B N 1
ATOM 7896 C CA . ASN B 1 222 ? -23.312 -32.781 6.73 1 78 222 ASN B CA 1
ATOM 7897 C C . ASN B 1 222 ? -22.078 -33.625 6.453 1 78 222 ASN B C 1
ATOM 7899 O O . ASN B 1 222 ? -22.188 -34.812 6.113 1 78 222 ASN B O 1
ATOM 7903 N N . ILE B 1 223 ? -20.938 -33.031 6.508 1 76.31 223 ILE B N 1
ATOM 7904 C CA . ILE B 1 223 ? -19.688 -33.781 6.297 1 76.31 223 ILE B CA 1
ATOM 7905 C C . ILE B 1 223 ? -19.547 -34.844 7.367 1 76.31 223 ILE B C 1
ATOM 7907 O O . ILE B 1 223 ? -19.125 -35.969 7.07 1 76.31 223 ILE B O 1
ATOM 7911 N N . ALA B 1 224 ? -19.984 -34.531 8.57 1 72.94 224 ALA B N 1
ATOM 7912 C CA . ALA B 1 224 ? -19.922 -35.5 9.664 1 72.94 224 ALA B CA 1
ATOM 7913 C C . ALA B 1 224 ? -20.906 -36.625 9.445 1 72.94 224 ALA B C 1
ATOM 7915 O O . ALA B 1 224 ? -20.578 -37.781 9.703 1 72.94 224 ALA B O 1
ATOM 7916 N N . LEU B 1 225 ? -22.047 -36.281 8.883 1 72.5 225 LEU B N 1
ATOM 7917 C CA . LEU B 1 225 ? -23.109 -37.281 8.719 1 72.5 225 LEU B CA 1
ATOM 7918 C C . LEU B 1 225 ? -22.812 -38.188 7.531 1 72.5 225 LEU B C 1
ATOM 7920 O O . LEU B 1 225 ? -23.141 -39.375 7.566 1 72.5 225 LEU B O 1
ATOM 7924 N N . LYS B 1 226 ? -22.297 -37.688 6.477 1 71.56 226 LYS B N 1
ATOM 7925 C CA . LYS B 1 226 ? -22.016 -38.5 5.289 1 71.56 226 LYS B CA 1
ATOM 7926 C C . LYS B 1 226 ? -20.984 -39.594 5.598 1 71.56 226 LYS B C 1
ATOM 7928 O O . LYS B 1 226 ? -21.031 -40.656 5.012 1 71.56 226 LYS B O 1
ATOM 7933 N N . HIS B 1 227 ? -20.094 -39.312 6.398 1 63 227 HIS B N 1
ATOM 7934 C CA . HIS B 1 227 ? -19.062 -40.312 6.703 1 63 227 HIS B CA 1
ATOM 7935 C C . HIS B 1 227 ? -19.516 -41.25 7.793 1 63 227 HIS B C 1
ATOM 7937 O O . HIS B 1 227 ? -18.828 -42.25 8.102 1 63 227 HIS B O 1
ATOM 7943 N N . ASN B 1 228 ? -20.672 -40.969 8.461 1 59.38 228 ASN B N 1
ATOM 7944 C CA . ASN B 1 228 ? -21.188 -41.875 9.492 1 59.38 228 ASN B CA 1
ATOM 7945 C C . ASN B 1 228 ? -21.781 -43.125 8.883 1 59.38 228 ASN B C 1
ATOM 7947 O O . ASN B 1 228 ? -22.234 -44.031 9.609 1 59.38 228 ASN B O 1
ATOM 7951 N N . THR B 1 229 ? -21.938 -43.219 7.641 1 51.84 229 THR B N 1
ATOM 7952 C CA . THR B 1 229 ? -22.641 -44.438 7.176 1 51.84 229 THR B CA 1
ATOM 7953 C C . THR B 1 229 ? -21.766 -45.656 7.332 1 51.84 229 THR B C 1
ATOM 7955 O O . THR B 1 229 ? -22.266 -46.781 7.422 1 51.84 229 THR B O 1
ATOM 7958 N N . HIS B 1 230 ? -20.516 -45.688 7.223 1 50.75 230 HIS B N 1
ATOM 7959 C CA . HIS B 1 230 ? -19.797 -46.938 7.469 1 50.75 230 HIS B CA 1
ATOM 7960 C C . HIS B 1 230 ? -19.078 -46.906 8.812 1 50.75 230 HIS B C 1
ATOM 7962 O O . HIS B 1 230 ? -18.719 -45.844 9.297 1 50.75 230 HIS B O 1
ATOM 7968 N N . SER B 1 231 ? -19.188 -47.969 9.773 1 51.28 231 SER B N 1
ATOM 7969 C CA . SER B 1 231 ? -18.75 -48.156 11.156 1 51.28 231 SER B CA 1
ATOM 7970 C C . SER B 1 231 ? -17.422 -47.469 11.414 1 51.28 231 SER B C 1
ATOM 7972 O O . SER B 1 231 ? -17.281 -46.75 12.406 1 51.28 231 SER B O 1
ATOM 7974 N N . ALA B 1 232 ? -16.344 -47.938 10.898 1 52.72 232 ALA B N 1
ATOM 7975 C CA . ALA B 1 232 ? -14.984 -47.438 11.008 1 52.72 232 ALA B CA 1
ATOM 7976 C C . ALA B 1 232 ? -14.906 -45.938 10.672 1 52.72 232 ALA B C 1
ATOM 7978 O O . ALA B 1 232 ? -14.078 -45.219 11.227 1 52.72 232 ALA B O 1
ATOM 7979 N N . ASP B 1 233 ? -16.016 -45.406 10.07 1 62.94 233 ASP B N 1
ATOM 7980 C CA . ASP B 1 233 ? -16.141 -44.094 9.406 1 62.94 233 ASP B CA 1
ATOM 7981 C C . ASP B 1 233 ? -16.766 -43.062 10.344 1 62.94 233 ASP B C 1
ATOM 7983 O O . ASP B 1 233 ? -16.5 -41.875 10.219 1 62.94 233 ASP B O 1
ATOM 7987 N N . LYS B 1 234 ? -17.328 -43.812 11.477 1 65.75 234 LYS B N 1
ATOM 7988 C CA . LYS B 1 234 ? -17.953 -42.906 12.461 1 65.75 234 LYS B CA 1
ATOM 7989 C C . LYS B 1 234 ? -16.891 -42.156 13.25 1 65.75 234 LYS B C 1
ATOM 7991 O O . LYS B 1 234 ? -17.031 -40.938 13.492 1 65.75 234 LYS B O 1
ATOM 7996 N N . ASN B 1 235 ? -15.859 -42.969 13.711 1 70 235 ASN B N 1
ATOM 7997 C CA . ASN B 1 235 ? -14.797 -42.312 14.461 1 70 235 ASN B CA 1
ATOM 7998 C C . ASN B 1 235 ? -14.125 -41.188 13.648 1 70 235 ASN B C 1
ATOM 8000 O O . ASN B 1 235 ? -13.766 -40.156 14.18 1 70 235 ASN B O 1
ATOM 8004 N N . HIS B 1 236 ? -14.156 -41.531 12.422 1 76.19 236 HIS B N 1
ATOM 8005 C CA . HIS B 1 236 ? -13.539 -40.562 11.539 1 76.19 236 HIS B CA 1
ATOM 8006 C C . HIS B 1 236 ? -14.406 -39.312 11.406 1 76.19 236 HIS B C 1
ATOM 8008 O O . HIS B 1 236 ? -13.891 -38.188 11.352 1 76.19 236 HIS B O 1
ATOM 8014 N N . ALA B 1 237 ? -15.711 -39.562 11.516 1 76.25 237 ALA B N 1
ATOM 8015 C CA . ALA B 1 237 ? -16.625 -38.438 11.414 1 76.25 237 ALA B CA 1
ATOM 8016 C C . ALA B 1 237 ? -16.547 -37.531 12.648 1 76.25 237 ALA B C 1
ATOM 8018 O O . ALA B 1 237 ? -16.547 -36.312 12.531 1 76.25 237 ALA B O 1
ATOM 8019 N N . TYR B 1 238 ? -16.438 -38.188 13.789 1 76.56 238 TYR B N 1
ATOM 8020 C CA . TYR B 1 238 ? -16.312 -37.406 15.031 1 76.56 238 TYR B CA 1
ATOM 8021 C C . TYR B 1 238 ? -15 -36.656 15.07 1 76.56 238 TYR B C 1
ATOM 8023 O O . TYR B 1 238 ? -14.969 -35.5 15.523 1 76.56 238 TYR B O 1
ATOM 8031 N N . PHE B 1 239 ? -14.016 -37.25 14.57 1 80.12 239 PHE B N 1
ATOM 8032 C CA . PHE B 1 239 ? -12.719 -36.594 14.562 1 80.12 239 PHE B CA 1
ATOM 8033 C C . PHE B 1 239 ? -12.727 -35.406 13.633 1 80.12 239 PHE B C 1
ATOM 8035 O O . PHE B 1 239 ? -12.18 -34.344 13.969 1 80.12 239 PHE B O 1
ATOM 8042 N N . LEU B 1 240 ? -13.398 -35.562 12.578 1 82.69 240 LEU B N 1
ATOM 8043 C CA . LEU B 1 240 ? -13.445 -34.469 11.602 1 82.69 240 LEU B CA 1
ATOM 8044 C C . LEU B 1 240 ? -14.25 -33.312 12.141 1 82.69 240 LEU B C 1
ATOM 8046 O O . LEU B 1 240 ? -13.867 -32.156 11.969 1 82.69 240 LEU B O 1
ATOM 8050 N N . SER B 1 241 ? -15.328 -33.625 12.812 1 83.12 241 SER B N 1
ATOM 8051 C CA . SER B 1 241 ? -16.156 -32.562 13.391 1 83.12 241 SER B CA 1
ATOM 8052 C C . SER B 1 241 ? -15.43 -31.859 14.523 1 83.12 241 SER B C 1
ATOM 8054 O O . SER B 1 241 ? -15.516 -30.641 14.656 1 83.12 241 SER B O 1
ATOM 8056 N N . ALA B 1 242 ? -14.727 -32.594 15.242 1 86.06 242 ALA B N 1
ATOM 8057 C CA . ALA B 1 242 ? -13.945 -32 16.328 1 86.06 242 ALA B CA 1
ATOM 8058 C C . ALA B 1 242 ? -12.82 -31.125 15.797 1 86.06 242 ALA B C 1
ATOM 8060 O O . ALA B 1 242 ? -12.531 -30.078 16.359 1 86.06 242 ALA B O 1
ATOM 8061 N N . ALA B 1 243 ? -12.234 -31.547 14.727 1 88.56 243 ALA B N 1
ATOM 8062 C CA . ALA B 1 243 ? -11.148 -30.781 14.117 1 88.56 243 ALA B CA 1
ATOM 8063 C C . ALA B 1 243 ? -11.664 -29.469 13.539 1 88.56 243 ALA B C 1
ATOM 8065 O O . ALA B 1 243 ? -10.961 -28.453 13.578 1 88.56 243 ALA B O 1
ATOM 8066 N N . GLN B 1 244 ? -12.891 -29.5 13.031 1 89.38 244 GLN B N 1
ATOM 8067 C CA . GLN B 1 244 ? -13.492 -28.281 12.5 1 89.38 244 GLN B CA 1
ATOM 8068 C C . GLN B 1 244 ? -13.797 -27.281 13.609 1 89.38 244 GLN B C 1
ATOM 8070 O O . GLN B 1 244 ? -13.516 -26.094 13.484 1 89.38 244 GLN B O 1
ATOM 8075 N N . MET B 1 245 ? -14.32 -27.781 14.664 1 88.94 245 MET B N 1
ATOM 8076 C CA . MET B 1 245 ? -14.609 -26.922 15.812 1 88.94 245 MET B CA 1
ATOM 8077 C C . MET B 1 245 ? -13.328 -26.391 16.438 1 88.94 245 MET B C 1
ATOM 8079 O O . MET B 1 245 ? -13.273 -25.25 16.875 1 88.94 245 MET B O 1
ATOM 8083 N N . LEU B 1 246 ? -12.352 -27.234 16.422 1 92.25 246 LEU B N 1
ATOM 8084 C CA . LEU B 1 246 ? -11.055 -26.828 16.969 1 92.25 246 LEU B CA 1
ATOM 8085 C C . LEU B 1 246 ? -10.461 -25.688 16.141 1 92.25 246 LEU B C 1
ATOM 8087 O O . LEU B 1 246 ? -9.812 -24.797 16.688 1 92.25 246 LEU B O 1
ATOM 8091 N N . MET B 1 247 ? -10.633 -25.781 14.859 1 91.88 247 MET B N 1
ATOM 8092 C CA . MET B 1 247 ? -10.109 -24.734 13.992 1 91.88 247 MET B CA 1
ATOM 8093 C C . MET B 1 247 ? -10.711 -23.375 14.352 1 91.88 247 MET B C 1
ATOM 8095 O O . MET B 1 247 ? -9.992 -22.391 14.477 1 91.88 247 MET B O 1
ATOM 8099 N N . ILE B 1 248 ? -12.016 -23.359 14.57 1 90.44 248 ILE B N 1
ATOM 8100 C CA . ILE B 1 248 ? -12.703 -22.125 14.906 1 90.44 248 ILE B CA 1
ATOM 8101 C C . ILE B 1 248 ? -12.234 -21.625 16.281 1 90.44 248 ILE B C 1
ATOM 8103 O O . ILE B 1 248 ? -11.984 -20.438 16.453 1 90.44 248 ILE B O 1
ATOM 8107 N N . VAL B 1 249 ? -12.023 -22.531 17.203 1 93.25 249 VAL B N 1
ATOM 8108 C CA . VAL B 1 249 ? -11.594 -22.188 18.547 1 93.25 249 VAL B CA 1
ATOM 8109 C C . VAL B 1 249 ? -10.18 -21.625 18.516 1 93.25 249 VAL B C 1
ATOM 8111 O O . VAL B 1 249 ? -9.891 -20.625 19.172 1 93.25 249 VAL B O 1
ATOM 8114 N N . VAL B 1 250 ? -9.344 -22.203 17.734 1 95.25 250 VAL B N 1
ATOM 8115 C CA . VAL B 1 250 ? -7.953 -21.766 17.656 1 95.25 250 VAL B CA 1
ATOM 8116 C C . VAL B 1 250 ? -7.891 -20.391 17 1 95.25 250 VAL B C 1
ATOM 8118 O O . VAL B 1 250 ? -7.113 -19.516 17.422 1 95.25 250 VAL B O 1
ATOM 8121 N N . ILE B 1 251 ? -8.695 -20.156 16 1 94.94 251 ILE B N 1
ATOM 8122 C CA . ILE B 1 251 ? -8.695 -18.875 15.305 1 94.94 251 ILE B CA 1
ATOM 8123 C C . ILE B 1 251 ? -9.18 -17.781 16.25 1 94.94 251 ILE B C 1
ATOM 8125 O O . ILE B 1 251 ? -8.578 -16.703 16.312 1 94.94 251 ILE B O 1
ATOM 8129 N N . VAL B 1 252 ? -10.172 -18.047 17.062 1 90.62 252 VAL B N 1
ATOM 8130 C CA . VAL B 1 252 ? -10.781 -17.031 17.922 1 90.62 252 VAL B CA 1
ATOM 8131 C C . VAL B 1 252 ? -9.922 -16.828 19.172 1 90.62 252 VAL B C 1
ATOM 8133 O O . VAL B 1 252 ? -9.719 -15.688 19.609 1 90.62 252 VAL B O 1
ATOM 8136 N N . TYR B 1 253 ? -9.297 -17.875 19.641 1 92.81 253 TYR B N 1
ATOM 8137 C CA . TYR B 1 253 ? -8.664 -17.766 20.953 1 92.81 253 TYR B CA 1
ATOM 8138 C C . TYR B 1 253 ? -7.148 -17.688 20.828 1 92.81 253 TYR B C 1
ATOM 8140 O O . TYR B 1 253 ? -6.449 -17.328 21.766 1 92.81 253 TYR B O 1
ATOM 8148 N N . VAL B 1 254 ? -6.633 -18.047 19.734 1 94.25 254 VAL B N 1
ATOM 8149 C CA . VAL B 1 254 ? -5.18 -18 19.594 1 94.25 254 VAL B CA 1
ATOM 8150 C C . VAL B 1 254 ? -4.801 -16.953 18.547 1 94.25 254 VAL B C 1
ATOM 8152 O O . VAL B 1 254 ? -4.031 -16.031 18.828 1 94.25 254 VAL B O 1
ATOM 8155 N N . PHE B 1 255 ? -5.367 -17.062 17.375 1 94.44 255 PHE B N 1
ATOM 8156 C CA . PHE B 1 255 ? -4.973 -16.172 16.281 1 94.44 255 PHE B CA 1
ATOM 8157 C C . PHE B 1 255 ? -5.434 -14.742 16.562 1 94.44 255 PHE B C 1
ATOM 8159 O O . PHE B 1 255 ? -4.695 -13.789 16.312 1 94.44 255 PHE B O 1
ATOM 8166 N N . ARG B 1 256 ? -6.633 -14.578 17.031 1 91.44 256 ARG B N 1
ATOM 8167 C CA . ARG B 1 256 ? -7.164 -13.242 17.297 1 91.44 256 ARG B CA 1
ATOM 8168 C C . ARG B 1 256 ? -6.328 -12.523 18.344 1 91.44 256 ARG B C 1
ATOM 8170 O O . ARG B 1 256 ? -5.914 -11.383 18.141 1 91.44 256 ARG B O 1
ATOM 8177 N N . PRO B 1 257 ? -6.035 -13.102 19.453 1 91.19 257 PRO B N 1
ATOM 8178 C CA . PRO B 1 257 ? -5.211 -12.391 20.422 1 91.19 257 PRO B CA 1
ATOM 8179 C C . PRO B 1 257 ? -3.814 -12.07 19.906 1 91.19 257 PRO B C 1
ATOM 8181 O O . PRO B 1 257 ? -3.229 -11.055 20.281 1 91.19 257 PRO B O 1
ATOM 8184 N N . ILE B 1 258 ? -3.266 -12.93 19.062 1 92 258 ILE B N 1
ATOM 8185 C CA . ILE B 1 258 ? -1.977 -12.625 18.453 1 92 258 ILE B CA 1
ATOM 8186 C C . ILE B 1 258 ? -2.08 -11.336 17.641 1 92 258 ILE B C 1
ATOM 8188 O O . ILE B 1 258 ? -1.201 -10.477 17.719 1 92 258 ILE B O 1
ATOM 8192 N N . MET B 1 259 ? -3.133 -11.219 16.906 1 89.56 259 MET B N 1
ATOM 8193 C CA . MET B 1 259 ? -3.324 -10.023 16.094 1 89.56 259 MET B CA 1
ATOM 8194 C C . MET B 1 259 ? -3.594 -8.805 16.953 1 89.56 259 MET B C 1
ATOM 8196 O O . MET B 1 259 ? -3.145 -7.699 16.641 1 89.56 259 MET B O 1
ATOM 8200 N N . VAL B 1 260 ? -4.328 -8.969 18.031 1 84.88 260 VAL B N 1
ATOM 8201 C CA . VAL B 1 260 ? -4.586 -7.867 18.953 1 84.88 260 VAL B CA 1
ATOM 8202 C C . VAL B 1 260 ? -3.285 -7.434 19.625 1 84.88 260 VAL B C 1
ATOM 8204 O O . VAL B 1 260 ? -3.049 -6.238 19.812 1 84.88 260 VAL B O 1
ATOM 8207 N N . TRP B 1 261 ? -2.549 -8.43 19.984 1 86.19 261 TRP B N 1
ATOM 8208 C CA . TRP B 1 261 ? -1.244 -8.156 20.562 1 86.19 261 TRP B CA 1
ATOM 8209 C C . TRP B 1 261 ? -0.375 -7.348 19.609 1 86.19 261 TRP B C 1
ATOM 8211 O O . TRP B 1 261 ? 0.326 -6.422 20.031 1 86.19 261 TRP B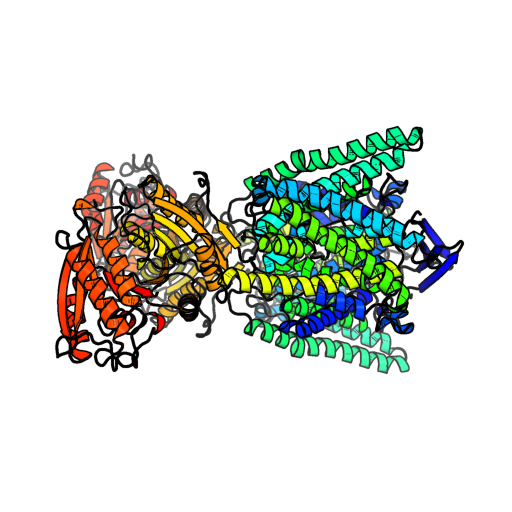 O 1
ATOM 8221 N N . MET B 1 262 ? -0.409 -7.664 18.391 1 83.69 262 MET B N 1
ATOM 8222 C CA . MET B 1 262 ? 0.343 -6.934 17.375 1 83.69 262 MET B CA 1
ATOM 8223 C C . MET B 1 262 ? -0.159 -5.496 17.266 1 83.69 262 MET B C 1
ATOM 8225 O O . MET B 1 262 ? 0.632 -4.57 17.078 1 83.69 262 MET B O 1
ATOM 8229 N N . MET B 1 263 ? -1.43 -5.305 17.297 1 77.12 263 MET B N 1
ATOM 8230 C CA . MET B 1 263 ? -2.049 -3.986 17.188 1 77.12 263 MET B CA 1
ATOM 8231 C C . MET B 1 263 ? -1.665 -3.104 18.375 1 77.12 263 MET B C 1
ATOM 8233 O O . MET B 1 263 ? -1.436 -1.904 18.203 1 77.12 263 MET B O 1
ATOM 8237 N N . LYS B 1 264 ? -1.62 -3.686 19.469 1 73.19 264 LYS B N 1
ATOM 8238 C CA . LYS B 1 264 ? -1.29 -2.928 20.672 1 73.19 264 LYS B CA 1
ATOM 8239 C C . LYS B 1 264 ? 0.164 -2.465 20.641 1 73.19 264 LYS B C 1
ATOM 8241 O O . LYS B 1 264 ? 0.498 -1.419 21.203 1 73.19 264 LYS B O 1
ATOM 8246 N N . ARG B 1 265 ? 0.954 -3.219 20 1 73 265 ARG B N 1
ATOM 8247 C CA . ARG B 1 265 ? 2.371 -2.877 19.953 1 73 265 ARG B CA 1
ATOM 8248 C C . ARG B 1 265 ? 2.65 -1.878 18.828 1 73 265 ARG B C 1
ATOM 8250 O O . ARG B 1 265 ? 3.752 -1.333 18.734 1 73 265 ARG B O 1
ATOM 8257 N N . THR B 1 266 ? 1.689 -1.688 17.969 1 69.19 266 THR B N 1
ATOM 8258 C CA . THR B 1 266 ? 1.849 -0.716 16.891 1 69.19 266 THR B CA 1
ATOM 8259 C C . THR B 1 266 ? 1.311 0.649 17.312 1 69.19 266 THR B C 1
ATOM 8261 O O . THR B 1 266 ? 0.125 0.787 17.625 1 69.19 266 THR B O 1
ATOM 8264 N N . PRO B 1 267 ? 2.354 1.489 17.406 1 51.25 267 PRO B N 1
ATOM 8265 C CA . PRO B 1 267 ? 1.897 2.812 17.844 1 51.25 267 PRO B CA 1
ATOM 8266 C C . PRO B 1 267 ? 0.839 3.404 16.906 1 51.25 267 PRO B C 1
ATOM 8268 O O . PRO B 1 267 ? 0.792 3.062 15.727 1 51.25 267 PRO B O 1
ATOM 8271 N N . VAL B 1 268 ? -0.048 4.098 17.359 1 49 268 VAL B N 1
ATOM 8272 C CA . VAL B 1 268 ? -1.17 4.703 16.641 1 49 268 VAL B CA 1
ATOM 8273 C C . VAL B 1 268 ? -0.65 5.617 15.539 1 49 268 VAL B C 1
ATOM 8275 O O . VAL B 1 268 ? 0.266 6.414 15.758 1 49 268 VAL B O 1
ATOM 8278 N N . GLY B 1 269 ? -1.03 5.461 14.328 1 48.91 269 GLY B N 1
ATOM 8279 C CA . GLY B 1 269 ? -0.655 6.289 13.195 1 48.91 269 GLY B CA 1
ATOM 8280 C C . GLY B 1 269 ? 0.427 5.672 12.336 1 48.91 269 GLY B C 1
ATOM 8281 O O . GLY B 1 269 ? 0.712 6.16 11.234 1 48.91 269 GLY B O 1
ATOM 8282 N N . HIS B 1 270 ? 1.007 4.609 13.062 1 52.25 270 HIS B N 1
ATOM 8283 C CA . HIS B 1 270 ? 2.064 3.973 12.281 1 52.25 270 HIS B CA 1
ATOM 8284 C C . HIS B 1 270 ? 1.519 2.803 11.469 1 52.25 270 HIS B C 1
ATOM 8286 O O . HIS B 1 270 ? 0.5 2.211 11.828 1 52.25 270 HIS B O 1
ATOM 8292 N N . SER B 1 271 ? 2.061 2.754 10.297 1 60.19 271 SER B N 1
ATOM 8293 C CA . SER B 1 271 ? 1.686 1.595 9.492 1 60.19 271 SER B CA 1
ATOM 8294 C C . SER B 1 271 ? 2.188 0.3 10.125 1 60.19 271 SER B C 1
ATOM 8296 O O . SER B 1 271 ? 3.105 0.32 10.945 1 60.19 271 SER B O 1
ATOM 8298 N N . LEU B 1 272 ? 1.476 -0.67 9.938 1 64.69 272 LEU B N 1
ATOM 8299 C CA . LEU B 1 272 ? 1.817 -1.997 10.438 1 64.69 272 LEU B CA 1
ATOM 8300 C C . LEU B 1 272 ? 3.219 -2.402 9.984 1 64.69 272 LEU B C 1
ATOM 8302 O O . LEU B 1 272 ? 3.6 -2.168 8.836 1 64.69 272 LEU B O 1
ATOM 8306 N N . LYS B 1 273 ? 3.965 -2.744 10.984 1 67.12 273 LYS B N 1
ATOM 8307 C CA . LYS B 1 273 ? 5.297 -3.27 10.688 1 67.12 273 LYS B CA 1
ATOM 8308 C C . LYS B 1 273 ? 5.227 -4.371 9.633 1 67.12 273 LYS B C 1
ATOM 8310 O O . LYS B 1 273 ? 4.254 -5.129 9.586 1 67.12 273 LYS B O 1
ATOM 8315 N N . ALA B 1 274 ? 6.172 -4.379 8.805 1 68.12 274 ALA B N 1
ATOM 8316 C CA . ALA B 1 274 ? 6.254 -5.352 7.715 1 68.12 274 ALA B CA 1
ATOM 8317 C C . ALA B 1 274 ? 6.242 -6.781 8.258 1 68.12 274 ALA B C 1
ATOM 8319 O O . ALA B 1 274 ? 5.625 -7.668 7.66 1 68.12 274 ALA B O 1
ATOM 8320 N N . SER B 1 275 ? 6.836 -6.992 9.391 1 74.75 275 SER B N 1
ATOM 8321 C CA . SER B 1 275 ? 6.898 -8.328 9.969 1 74.75 275 SER B CA 1
ATOM 8322 C C . SER B 1 275 ? 5.52 -8.812 10.406 1 74.75 275 SER B C 1
ATOM 8324 O O . SER B 1 275 ? 5.215 -10 10.312 1 74.75 275 SER B O 1
ATOM 8326 N N . TYR B 1 276 ? 4.723 -7.836 10.828 1 80.88 276 TYR B N 1
ATOM 8327 C CA . TYR B 1 276 ? 3.383 -8.211 11.266 1 80.88 276 TYR B CA 1
ATOM 8328 C C . TYR B 1 276 ? 2.523 -8.641 10.078 1 80.88 276 TYR B C 1
ATOM 8330 O O . TYR B 1 276 ? 1.691 -9.539 10.195 1 80.88 276 TYR B O 1
ATOM 8338 N N . LEU B 1 277 ? 2.828 -8.07 8.938 1 81.81 277 LEU B N 1
ATOM 8339 C CA . LEU B 1 277 ? 2.086 -8.445 7.738 1 81.81 277 LEU B CA 1
ATOM 8340 C C . LEU B 1 277 ? 2.436 -9.859 7.301 1 81.81 277 LEU B C 1
ATOM 8342 O O . LEU B 1 277 ? 1.568 -10.602 6.828 1 81.81 277 LEU B O 1
ATOM 8346 N N . THR B 1 278 ? 3.668 -10.219 7.445 1 84.94 278 THR B N 1
ATOM 8347 C CA . THR B 1 278 ? 4.086 -11.578 7.117 1 84.94 278 THR B CA 1
ATOM 8348 C C . THR B 1 278 ? 3.426 -12.594 8.047 1 84.94 278 THR B C 1
ATOM 8350 O O . THR B 1 278 ? 2.992 -13.656 7.609 1 84.94 278 THR B O 1
ATOM 8353 N N . VAL B 1 279 ? 3.285 -12.234 9.266 1 88.25 279 VAL B N 1
ATOM 8354 C CA . VAL B 1 279 ? 2.664 -13.141 10.227 1 88.25 279 VAL B CA 1
ATOM 8355 C C . VAL B 1 279 ? 1.183 -13.305 9.906 1 88.25 279 VAL B C 1
ATOM 8357 O O . VAL B 1 279 ? 0.649 -14.414 9.969 1 88.25 279 VAL B O 1
ATOM 8360 N N . ILE B 1 280 ? 0.551 -12.258 9.562 1 89.31 280 ILE B N 1
ATOM 8361 C CA . ILE B 1 280 ? -0.866 -12.32 9.219 1 89.31 280 ILE B CA 1
ATOM 8362 C C . ILE B 1 280 ? -1.059 -13.188 7.973 1 89.31 280 ILE B C 1
ATOM 8364 O O . ILE B 1 280 ? -2.01 -13.969 7.895 1 89.31 280 ILE B O 1
ATOM 8368 N N . CYS B 1 281 ? -0.19 -13.086 7.012 1 89.44 281 CYS B N 1
ATOM 8369 C CA . CYS B 1 281 ? -0.269 -13.906 5.809 1 89.44 281 CYS B CA 1
ATOM 8370 C C . CYS B 1 281 ? -0.084 -15.383 6.141 1 89.44 281 CYS B C 1
ATOM 8372 O O . CYS B 1 281 ? -0.781 -16.234 5.59 1 89.44 281 CYS B O 1
ATOM 8374 N N . VAL B 1 282 ? 0.828 -15.664 7.027 1 92.62 282 VAL B N 1
ATOM 8375 C CA . VAL B 1 282 ? 1.062 -17.047 7.422 1 92.62 282 VAL B CA 1
ATOM 8376 C C . VAL B 1 282 ? -0.166 -17.594 8.148 1 92.62 282 VAL B C 1
ATOM 8378 O O . VAL B 1 282 ? -0.582 -18.734 7.914 1 92.62 282 VAL B O 1
ATOM 8381 N N . LEU B 1 283 ? -0.73 -16.781 9.031 1 94.38 283 LEU B N 1
ATOM 8382 C CA . LEU B 1 283 ? -1.937 -17.219 9.734 1 94.38 283 LEU B CA 1
ATOM 8383 C C . LEU B 1 283 ? -3.078 -17.453 8.75 1 94.38 283 LEU B C 1
ATOM 8385 O O . LEU B 1 283 ? -3.859 -18.391 8.93 1 94.38 283 LEU B O 1
ATOM 8389 N N . LEU B 1 284 ? -3.17 -16.625 7.75 1 93.88 284 LEU B N 1
ATOM 8390 C CA . LEU B 1 284 ? -4.176 -16.797 6.703 1 93.88 284 LEU B CA 1
ATOM 8391 C C . LEU B 1 284 ? -3.982 -18.109 5.965 1 93.88 284 LEU B C 1
ATOM 8393 O O . LEU B 1 284 ? -4.938 -18.859 5.773 1 93.88 284 LEU B O 1
ATOM 8397 N N . PHE B 1 285 ? -2.773 -18.453 5.629 1 95.19 285 PHE B N 1
ATOM 8398 C CA . PHE B 1 285 ? -2.488 -19.656 4.867 1 95.19 285 PHE B CA 1
ATOM 8399 C C . PHE B 1 285 ? -2.691 -20.906 5.727 1 95.19 285 PHE B C 1
ATOM 8401 O O . PHE B 1 285 ? -3.236 -21.906 5.262 1 95.19 285 PHE B O 1
ATOM 8408 N N . ILE B 1 286 ? -2.338 -20.797 6.93 1 94.62 286 ILE B N 1
ATOM 8409 C CA . ILE B 1 286 ? -2.51 -21.938 7.828 1 94.62 286 ILE B CA 1
ATOM 8410 C C . ILE B 1 286 ? -3.998 -22.188 8.062 1 94.62 286 ILE B C 1
ATOM 8412 O O . ILE B 1 286 ? -4.441 -23.344 8.109 1 94.62 286 ILE B O 1
ATOM 8416 N N . SER B 1 287 ? -4.719 -21.125 8.25 1 95.75 287 SER B N 1
ATOM 8417 C CA . SER B 1 287 ? -6.156 -21.266 8.445 1 95.75 287 SER B CA 1
ATOM 8418 C C . SER B 1 287 ? -6.82 -21.875 7.211 1 95.75 287 SER B C 1
ATOM 8420 O O . SER B 1 287 ? -7.688 -22.75 7.332 1 95.75 287 SER B O 1
ATOM 8422 N N . SER B 1 288 ? -6.438 -21.406 6.07 1 94.88 288 SER B N 1
ATOM 8423 C CA . SER B 1 288 ? -6.996 -21.938 4.836 1 94.88 288 SER B CA 1
ATOM 8424 C C . SER B 1 288 ? -6.59 -23.406 4.633 1 94.88 288 SER B C 1
ATOM 8426 O O . SER B 1 288 ? -7.398 -24.219 4.195 1 94.88 288 SER B O 1
ATOM 8428 N N . LEU B 1 289 ? -5.363 -23.781 4.98 1 94 289 LEU B N 1
ATOM 8429 C CA . LEU B 1 289 ? -4.883 -25.156 4.883 1 94 289 LEU B CA 1
ATOM 8430 C C . LEU B 1 289 ? -5.645 -26.062 5.84 1 94 289 LEU B C 1
ATOM 8432 O O . LEU B 1 289 ? -6.031 -27.172 5.469 1 94 289 LEU B O 1
ATOM 8436 N N . TRP B 1 290 ? -5.848 -25.562 6.992 1 93.25 290 TRP B N 1
ATOM 8437 C CA . TRP B 1 290 ? -6.598 -26.312 7.984 1 93.25 290 TRP B CA 1
ATOM 8438 C C . TRP B 1 290 ? -8.023 -26.578 7.508 1 93.25 290 TRP B C 1
ATOM 8440 O O . TRP B 1 290 ? -8.547 -27.688 7.656 1 93.25 290 TRP B O 1
ATOM 8450 N N . SER B 1 291 ? -8.625 -25.578 6.926 1 91.69 291 SER B N 1
ATOM 8451 C CA . SER B 1 291 ? -9.984 -25.734 6.41 1 91.69 291 SER B CA 1
ATOM 8452 C C . SER B 1 291 ? -10.039 -26.781 5.305 1 91.69 291 SER B C 1
ATOM 8454 O O . SER B 1 291 ? -10.93 -27.641 5.301 1 91.69 291 SER B O 1
ATOM 8456 N N . GLU B 1 292 ? -9.117 -26.734 4.41 1 90.5 292 GLU B N 1
ATOM 8457 C CA . GLU B 1 292 ? -9.102 -27.703 3.314 1 90.5 292 GLU B CA 1
ATOM 8458 C C . GLU B 1 292 ? -8.812 -29.109 3.826 1 90.5 292 GLU B C 1
ATOM 8460 O O . GLU B 1 292 ? -9.344 -30.078 3.299 1 90.5 292 GLU B O 1
ATOM 8465 N N . PHE B 1 293 ? -8.008 -29.281 4.844 1 89.25 293 PHE B N 1
ATOM 8466 C CA . PHE B 1 293 ? -7.656 -30.594 5.398 1 89.25 293 PHE B CA 1
ATOM 8467 C C . PHE B 1 293 ? -8.867 -31.234 6.055 1 89.25 293 PHE B C 1
ATOM 8469 O O . PHE B 1 293 ? -9.039 -32.469 5.98 1 89.25 293 PHE B O 1
ATOM 8476 N N . VAL B 1 294 ? -9.711 -30.406 6.672 1 87.81 294 VAL B N 1
ATOM 8477 C CA . VAL B 1 294 ? -10.859 -30.938 7.395 1 87.81 294 VAL B CA 1
ATOM 8478 C C . VAL B 1 294 ? -12.023 -31.156 6.426 1 87.81 294 VAL B C 1
ATOM 8480 O O . VAL B 1 294 ? -13.062 -31.703 6.809 1 87.81 294 VAL B O 1
ATOM 8483 N N . GLY B 1 295 ? -11.875 -30.781 5.168 1 82.88 295 GLY B N 1
ATOM 8484 C CA . GLY B 1 295 ? -12.891 -31.078 4.164 1 82.88 295 GLY B CA 1
ATOM 8485 C C . GLY B 1 295 ? -13.781 -29.891 3.854 1 82.88 295 GLY B C 1
ATOM 8486 O O . GLY B 1 295 ? -14.789 -30.031 3.152 1 82.88 295 GLY B O 1
ATOM 8487 N N . LEU B 1 296 ? -13.523 -28.766 4.434 1 86.62 296 LEU B N 1
ATOM 8488 C CA . LEU B 1 296 ? -14.25 -27.531 4.113 1 86.62 296 LEU B CA 1
ATOM 8489 C C . LEU B 1 296 ? -13.57 -26.781 2.971 1 86.62 296 LEU B C 1
ATOM 8491 O O . LEU B 1 296 ? -12.383 -26.984 2.711 1 86.62 296 LEU B O 1
ATOM 8495 N N . PRO B 1 297 ? -14.383 -26.094 2.248 1 87.75 297 PRO B N 1
ATOM 8496 C CA . PRO B 1 297 ? -13.727 -25.266 1.229 1 87.75 297 PRO B CA 1
ATOM 8497 C C . PRO B 1 297 ? -12.625 -24.391 1.805 1 87.75 297 PRO B C 1
ATOM 8499 O O . PRO B 1 297 ? -12.75 -23.891 2.93 1 87.75 297 PRO B O 1
ATOM 8502 N N . TYR B 1 298 ? -11.578 -24.203 1.095 1 90.44 298 TYR B N 1
ATOM 8503 C CA . TYR B 1 298 ? -10.391 -23.516 1.573 1 90.44 298 TYR B CA 1
ATOM 8504 C C . TYR B 1 298 ? -10.703 -22.094 1.976 1 90.44 298 TYR B C 1
ATOM 8506 O O . TYR B 1 298 ? -10.023 -21.516 2.826 1 90.44 298 TYR B O 1
ATOM 8514 N N . PHE B 1 299 ? -11.734 -21.453 1.372 1 91.56 299 PHE B N 1
ATOM 8515 C CA . PHE B 1 299 ? -11.984 -20.047 1.638 1 91.56 299 PHE B CA 1
ATOM 8516 C C . PHE B 1 299 ? -12.695 -19.859 2.975 1 91.56 299 PHE B C 1
ATOM 8518 O O . PHE B 1 299 ? -12.773 -18.75 3.494 1 91.56 299 PHE B O 1
ATOM 8525 N N . PHE B 1 300 ? -13.156 -20.938 3.66 1 91.19 300 PHE B N 1
ATOM 8526 C CA . PHE B 1 300 ? -13.789 -20.844 4.969 1 91.19 300 PHE B CA 1
ATOM 8527 C C . PHE B 1 300 ? -12.789 -20.391 6.027 1 91.19 300 PHE B C 1
ATOM 8529 O O . PHE B 1 300 ? -13.117 -19.578 6.895 1 91.19 300 PHE B O 1
ATOM 8536 N N . GLY B 1 301 ? -11.656 -20.969 5.93 1 92.06 301 GLY B N 1
ATOM 8537 C CA . GLY B 1 301 ? -10.633 -20.531 6.871 1 92.06 301 GLY B CA 1
ATOM 8538 C C . GLY B 1 301 ? -10.258 -19.078 6.723 1 92.06 301 GLY B C 1
ATOM 8539 O O . GLY B 1 301 ? -10.023 -18.391 7.719 1 92.06 301 GLY B O 1
ATOM 8540 N N . ALA B 1 302 ? -10.211 -18.609 5.504 1 94 302 ALA B N 1
ATOM 8541 C CA . ALA B 1 302 ? -9.875 -17.203 5.242 1 94 302 ALA B CA 1
ATOM 8542 C C . ALA B 1 302 ? -10.961 -16.281 5.77 1 94 302 ALA B C 1
ATOM 8544 O O . ALA B 1 302 ? -10.672 -15.227 6.344 1 94 302 ALA B O 1
ATOM 8545 N N . VAL B 1 303 ? -12.219 -16.656 5.625 1 91.81 303 VAL B N 1
ATOM 8546 C CA . VAL B 1 303 ? -13.344 -15.852 6.078 1 91.81 303 VAL B CA 1
ATOM 8547 C C . VAL B 1 303 ? -13.383 -15.82 7.602 1 91.81 303 VAL B C 1
ATOM 8549 O O . VAL B 1 303 ? -13.609 -14.766 8.203 1 91.81 303 VAL B O 1
ATOM 8552 N N . ALA B 1 304 ? -13.125 -16.953 8.211 1 91.56 304 ALA B N 1
ATOM 8553 C CA . ALA B 1 304 ? -13.117 -17.031 9.672 1 91.56 304 ALA B CA 1
ATOM 8554 C C . ALA B 1 304 ? -12.031 -16.141 10.266 1 91.56 304 ALA B C 1
ATOM 8556 O O . ALA B 1 304 ? -12.266 -15.422 11.242 1 91.56 304 ALA B O 1
ATOM 8557 N N . LEU B 1 305 ? -10.891 -16.172 9.625 1 93.25 305 LEU B N 1
ATOM 8558 C CA . LEU B 1 305 ? -9.812 -15.312 10.109 1 93.25 305 LEU B CA 1
ATOM 8559 C C . LEU B 1 305 ? -10.133 -13.844 9.875 1 93.25 305 LEU B C 1
ATOM 8561 O O . LEU B 1 305 ? -9.805 -12.984 10.703 1 93.25 305 LEU B O 1
ATOM 8565 N N . GLY B 1 306 ? -10.664 -13.547 8.727 1 90 306 GLY B N 1
ATOM 8566 C CA . GLY B 1 306 ? -11.047 -12.172 8.438 1 90 306 GLY B CA 1
ATOM 8567 C C . GLY B 1 306 ? -12.023 -11.602 9.453 1 90 306 GLY B C 1
ATOM 8568 O O . GLY B 1 306 ? -11.906 -10.43 9.836 1 90 306 GLY B O 1
ATOM 8569 N N . LEU B 1 307 ? -12.938 -12.375 9.922 1 85.56 307 LEU B N 1
ATOM 8570 C CA . LEU B 1 307 ? -13.914 -11.938 10.914 1 85.56 307 LEU B CA 1
ATOM 8571 C C . LEU B 1 307 ? -13.266 -11.766 12.281 1 85.56 307 LEU B C 1
ATOM 8573 O O . LEU B 1 307 ? -13.68 -10.906 13.062 1 85.56 307 LEU B O 1
ATOM 8577 N N . ALA B 1 308 ? -12.227 -12.562 12.492 1 88.12 308 ALA B N 1
ATOM 8578 C CA . ALA B 1 308 ? -11.547 -12.516 13.781 1 88.12 308 ALA B CA 1
ATOM 8579 C C . ALA B 1 308 ? -10.555 -11.359 13.836 1 88.12 308 ALA B C 1
ATOM 8581 O O . ALA B 1 308 ? -10.109 -10.961 14.914 1 88.12 308 ALA B O 1
ATOM 8582 N N . THR B 1 309 ? -10.195 -10.82 12.727 1 87 309 THR B N 1
ATOM 8583 C CA . THR B 1 309 ? -9.234 -9.719 12.68 1 87 309 THR B CA 1
ATOM 8584 C C . THR B 1 309 ? -9.836 -8.453 13.289 1 87 309 THR B C 1
ATOM 8586 O O . THR B 1 309 ? -10.969 -8.078 12.961 1 87 309 THR B O 1
ATOM 8589 N N . PRO B 1 310 ? -9.117 -7.855 14.164 1 78.56 310 PRO B N 1
ATOM 8590 C CA . PRO B 1 310 ? -9.641 -6.633 14.781 1 78.56 310 PRO B CA 1
ATOM 8591 C C . PRO B 1 310 ? -9.828 -5.5 13.773 1 78.56 310 PRO B C 1
ATOM 8593 O O . PRO B 1 310 ? -9 -5.328 12.867 1 78.56 310 PRO B O 1
ATOM 8596 N N . LYS B 1 311 ? -10.82 -4.793 13.844 1 68.81 311 LYS B N 1
ATOM 8597 C CA . LYS B 1 311 ? -11.234 -3.822 12.836 1 68.81 311 LYS B CA 1
ATOM 8598 C C . LYS B 1 311 ? -10.641 -2.445 13.117 1 68.81 311 LYS B C 1
ATOM 8600 O O . LYS B 1 311 ? -10.57 -1.599 12.227 1 68.81 311 LYS B O 1
ATOM 8605 N N . ARG B 1 312 ? -10.125 -2.287 14.234 1 60.12 312 ARG B N 1
ATOM 8606 C CA . ARG B 1 312 ? -9.586 -0.978 14.586 1 60.12 312 ARG B CA 1
ATOM 8607 C C . ARG B 1 312 ? -8.328 -0.673 13.781 1 60.12 312 ARG B C 1
ATOM 8609 O O . ARG B 1 312 ? -7.551 -1.579 13.461 1 60.12 312 ARG B O 1
ATOM 8616 N N . PRO B 1 313 ? -8.406 0.622 13.312 1 60.12 313 PRO B N 1
ATOM 8617 C CA . PRO B 1 313 ? -7.105 0.955 12.734 1 60.12 313 PRO B CA 1
ATOM 8618 C C . PRO B 1 313 ? -5.945 0.677 13.688 1 60.12 313 PRO B C 1
ATOM 8620 O O . PRO B 1 313 ? -6.117 0.755 14.906 1 60.12 313 PRO B O 1
ATOM 8623 N N . PRO B 1 314 ? -4.988 0.099 13.094 1 60.5 314 PRO B N 1
ATOM 8624 C CA . PRO B 1 314 ? -4.457 0.141 11.734 1 60.5 314 PRO B CA 1
ATOM 8625 C C . PRO B 1 314 ? -4.672 -1.167 10.977 1 60.5 314 PRO B C 1
ATOM 8627 O O . PRO B 1 314 ? -4.395 -1.241 9.773 1 60.5 314 PRO B O 1
ATOM 8630 N N . LEU B 1 315 ? -5.258 -2.117 11.562 1 67.81 315 LEU B N 1
ATOM 8631 C CA . LEU B 1 315 ? -5.191 -3.426 10.922 1 67.81 315 LEU B CA 1
ATOM 8632 C C . LEU B 1 315 ? -6.281 -3.57 9.867 1 67.81 315 LEU B C 1
ATOM 8634 O O . LEU B 1 315 ? -5.988 -3.848 8.703 1 67.81 315 LEU B O 1
ATOM 8638 N N . GLY B 1 316 ? -7.535 -3.311 10.203 1 64.06 316 GLY B N 1
ATOM 8639 C CA . GLY B 1 316 ? -8.594 -3.6 9.25 1 64.06 316 GLY B CA 1
ATOM 8640 C C . GLY B 1 316 ? -8.531 -2.744 8 1 64.06 316 GLY B C 1
ATOM 8641 O O . GLY B 1 316 ? -8.375 -3.264 6.895 1 64.06 316 GLY B O 1
ATOM 8642 N N . THR B 1 317 ? -8.391 -1.507 8.133 1 63.16 317 THR B N 1
ATOM 8643 C CA . THR B 1 317 ? -8.398 -0.587 7.004 1 63.16 317 THR B CA 1
ATOM 8644 C C . THR B 1 317 ? -7.031 -0.539 6.332 1 63.16 317 THR B C 1
ATOM 8646 O O . THR B 1 317 ? -6.938 -0.444 5.109 1 63.16 317 THR B O 1
ATOM 8649 N N . GLY B 1 318 ? -6.078 -0.741 7.141 1 65.38 318 GLY B N 1
ATOM 8650 C CA . GLY B 1 318 ? -4.73 -0.703 6.598 1 65.38 318 GLY B CA 1
ATOM 8651 C C . GLY B 1 318 ? -4.395 -1.912 5.746 1 65.38 318 GLY B C 1
ATOM 8652 O O . GLY B 1 318 ? -3.768 -1.781 4.691 1 65.38 318 GLY B O 1
ATOM 8653 N N . LEU B 1 319 ? -4.934 -3.023 6.152 1 73.75 319 LEU B N 1
ATOM 8654 C CA . LEU B 1 319 ? -4.66 -4.258 5.422 1 73.75 319 LEU B CA 1
ATOM 8655 C C . LEU B 1 319 ? -5.406 -4.277 4.09 1 73.75 319 LEU B C 1
ATOM 8657 O O . LEU B 1 319 ? -4.867 -4.738 3.08 1 73.75 319 LEU B O 1
ATOM 8661 N N . SER B 1 320 ? -6.582 -3.783 4.141 1 73.12 320 SER B N 1
ATOM 8662 C CA . SER B 1 320 ? -7.387 -3.773 2.924 1 73.12 320 SER B CA 1
ATOM 8663 C C . SER B 1 320 ? -6.797 -2.83 1.88 1 73.12 320 SER B C 1
ATOM 8665 O O . SER B 1 320 ? -6.828 -3.123 0.683 1 73.12 320 SER B O 1
ATOM 8667 N N . GLU B 1 321 ? -6.211 -1.794 2.398 1 68.25 321 GLU B N 1
ATOM 8668 C CA . GLU B 1 321 ? -5.621 -0.842 1.463 1 68.25 321 GLU B CA 1
ATOM 8669 C C . GLU B 1 321 ? -4.301 -1.365 0.901 1 68.25 321 GLU B C 1
ATOM 8671 O O . GLU B 1 321 ? -4.039 -1.236 -0.296 1 68.25 321 GLU B O 1
ATOM 8676 N N . LYS B 1 322 ? -3.549 -1.984 1.688 1 69.88 322 LYS B N 1
ATOM 8677 C CA . LYS B 1 322 ? -2.225 -2.445 1.283 1 69.88 322 LYS B CA 1
ATOM 8678 C C . LYS B 1 322 ? -2.32 -3.684 0.396 1 69.88 322 LYS B C 1
ATOM 8680 O O . LYS B 1 322 ? -1.578 -3.812 -0.58 1 69.88 322 LYS B O 1
ATOM 8685 N N . MET B 1 323 ? -3.262 -4.57 0.656 1 76.06 323 MET B N 1
ATOM 8686 C CA . MET B 1 323 ? -3.359 -5.816 -0.098 1 76.06 323 MET B CA 1
ATOM 8687 C C . MET B 1 323 ? -4.367 -5.688 -1.235 1 76.06 323 MET B C 1
ATOM 8689 O O . MET B 1 323 ? -4.285 -6.41 -2.229 1 76.06 323 MET B O 1
ATOM 8693 N N . GLY B 1 324 ? -5.227 -4.766 -1.069 1 74.19 324 GLY B N 1
ATOM 8694 C CA . GLY B 1 324 ? -6.344 -4.684 -1.996 1 74.19 324 GLY B CA 1
ATOM 8695 C C . GLY B 1 324 ? -5.934 -4.258 -3.393 1 74.19 324 GLY B C 1
ATOM 8696 O O . GLY B 1 324 ? -6.441 -4.785 -4.383 1 74.19 324 GLY B O 1
ATOM 8697 N N . CYS B 1 325 ? -4.898 -3.449 -3.473 1 71.19 325 CYS B N 1
ATOM 8698 C CA . CYS B 1 325 ? -4.527 -2.936 -4.785 1 71.19 325 CYS B CA 1
ATOM 8699 C C . CYS B 1 325 ? -3.971 -4.047 -5.668 1 71.19 325 CYS B C 1
ATOM 8701 O O . CYS B 1 325 ? -4.371 -4.188 -6.824 1 71.19 325 CYS B O 1
ATOM 8703 N N . PHE B 1 326 ? -3.115 -4.855 -5.238 1 76.62 326 PHE B N 1
ATOM 8704 C CA . PHE B 1 326 ? -2.514 -5.918 -6.035 1 76.62 326 PHE B CA 1
ATOM 8705 C C . PHE B 1 326 ? -3.541 -6.992 -6.367 1 76.62 326 PHE B C 1
ATOM 8707 O O . PHE B 1 326 ? -3.551 -7.527 -7.477 1 76.62 326 PHE B O 1
ATOM 8714 N N . ILE B 1 327 ? -4.461 -7.27 -5.449 1 82.31 327 ILE B N 1
ATOM 8715 C CA . ILE B 1 327 ? -5.445 -8.336 -5.617 1 82.31 327 ILE B CA 1
ATOM 8716 C C . ILE B 1 327 ? -6.438 -7.949 -6.711 1 82.31 327 ILE B C 1
ATOM 8718 O O . ILE B 1 327 ? -6.703 -8.742 -7.621 1 82.31 327 ILE B O 1
ATOM 8722 N N . TRP B 1 328 ? -6.844 -6.754 -6.75 1 75.25 328 TRP B N 1
ATOM 8723 C CA . TRP B 1 328 ? -7.914 -6.332 -7.648 1 75.25 328 TRP B CA 1
ATOM 8724 C C . TRP B 1 328 ? -7.371 -6.066 -9.055 1 75.25 328 TRP B C 1
ATOM 8726 O O . TRP B 1 328 ? -8.055 -6.309 -10.047 1 75.25 328 TRP B O 1
ATOM 8736 N N . TYR B 1 329 ? -6.094 -5.758 -9.086 1 73.31 329 TYR B N 1
ATOM 8737 C CA . TYR B 1 329 ? -5.629 -5.316 -10.398 1 73.31 329 TYR B CA 1
ATOM 8738 C C . TYR B 1 329 ? -4.762 -6.379 -11.055 1 73.31 329 TYR B C 1
ATOM 8740 O O . TYR B 1 329 ? -4.688 -6.453 -12.281 1 73.31 329 TYR B O 1
ATOM 8748 N N . PHE B 1 330 ? -4.152 -7.188 -10.297 1 79.12 330 PHE B N 1
ATOM 8749 C CA . PHE B 1 330 ? -3.295 -8.203 -10.891 1 79.12 330 PHE B CA 1
ATOM 8750 C C . PHE B 1 330 ? -3.924 -9.586 -10.758 1 79.12 330 PHE B C 1
ATOM 8752 O O . PHE B 1 330 ? -3.975 -10.352 -11.727 1 79.12 330 PHE B O 1
ATOM 8759 N N . LEU B 1 331 ? -4.434 -9.914 -9.625 1 85.88 331 LEU B N 1
ATOM 8760 C CA . LEU B 1 331 ? -4.898 -11.281 -9.398 1 85.88 331 LEU B CA 1
ATOM 8761 C C . LEU B 1 331 ? -6.328 -11.461 -9.906 1 85.88 331 LEU B C 1
ATOM 8763 O O . LEU B 1 331 ? -6.703 -12.555 -10.336 1 85.88 331 LEU B O 1
ATOM 8767 N N . MET B 1 332 ? -7.098 -10.391 -9.969 1 88.31 332 MET B N 1
ATOM 8768 C CA . MET B 1 332 ? -8.492 -10.492 -10.375 1 88.31 332 MET B CA 1
ATOM 8769 C C . MET B 1 332 ? -8.609 -10.938 -11.828 1 88.31 332 MET B C 1
ATOM 8771 O O . MET B 1 332 ? -9.406 -11.828 -12.156 1 88.31 332 MET B O 1
ATOM 8775 N N . PRO B 1 333 ? -7.766 -10.414 -12.672 1 87.25 333 PRO B N 1
ATOM 8776 C CA . PRO B 1 333 ? -7.844 -10.898 -14.055 1 87.25 333 PRO B CA 1
ATOM 8777 C C . PRO B 1 333 ? -7.535 -12.391 -14.172 1 87.25 333 PRO B C 1
ATOM 8779 O O . PRO B 1 333 ? -8.102 -13.078 -15.031 1 87.25 333 PRO B O 1
ATOM 8782 N N . CYS B 1 334 ? -6.648 -12.867 -13.367 1 87.94 334 CYS B N 1
ATOM 8783 C CA . CYS B 1 334 ? -6.367 -14.305 -13.359 1 87.94 334 CYS B CA 1
ATOM 8784 C C . CYS B 1 334 ? -7.594 -15.094 -12.922 1 87.94 334 CYS B C 1
ATOM 8786 O O . CYS B 1 334 ? -7.863 -16.172 -13.461 1 87.94 334 CYS B O 1
ATOM 8788 N N . TYR B 1 335 ? -8.32 -14.523 -12 1 90.62 335 TYR B N 1
ATOM 8789 C CA . TYR B 1 335 ? -9.547 -15.164 -11.539 1 90.62 335 TYR B CA 1
ATOM 8790 C C . TYR B 1 335 ? -10.578 -15.227 -12.656 1 90.62 335 TYR B C 1
ATOM 8792 O O . TYR B 1 335 ? -11.242 -16.25 -12.836 1 90.62 335 TYR B O 1
ATOM 8800 N N . ILE B 1 336 ? -10.672 -14.188 -13.438 1 89.56 336 ILE B N 1
ATOM 8801 C CA . ILE B 1 336 ? -11.648 -14.07 -14.516 1 89.56 336 ILE B CA 1
ATOM 8802 C C . ILE B 1 336 ? -11.312 -15.055 -15.633 1 89.56 336 ILE B C 1
ATOM 8804 O O . ILE B 1 336 ? -12.203 -15.672 -16.219 1 89.56 336 ILE B O 1
ATOM 8808 N N . ILE B 1 337 ? -10.047 -15.242 -15.867 1 87.62 337 ILE B N 1
ATOM 8809 C CA . ILE B 1 337 ? -9.625 -16.172 -16.906 1 87.62 337 ILE B CA 1
ATOM 8810 C C . ILE B 1 337 ? -10.008 -17.594 -16.5 1 87.62 337 ILE B C 1
ATOM 8812 O O . ILE B 1 337 ? -10.484 -18.375 -17.328 1 87.62 337 ILE B O 1
ATOM 8816 N N . GLY B 1 338 ? -9.836 -17.891 -15.266 1 86.38 338 GLY B N 1
ATOM 8817 C CA . GLY B 1 338 ? -10.164 -19.219 -14.789 1 86.38 338 GLY B CA 1
ATOM 8818 C C . GLY B 1 338 ? -11.641 -19.547 -14.883 1 86.38 338 GLY B C 1
ATOM 8819 O O . GLY B 1 338 ? -12.016 -20.656 -15.266 1 86.38 338 GLY B O 1
ATOM 8820 N N . ILE B 1 339 ? -12.43 -18.562 -14.578 1 87.81 339 ILE B N 1
ATOM 8821 C CA . ILE B 1 339 ? -13.875 -18.766 -14.641 1 87.81 339 ILE B CA 1
ATOM 8822 C C . ILE B 1 339 ? -14.32 -18.828 -16.109 1 87.81 339 ILE B C 1
ATOM 8824 O O . ILE B 1 339 ? -15.133 -19.672 -16.469 1 87.81 339 ILE B O 1
ATOM 8828 N N . GLY B 1 340 ? -13.82 -17.922 -16.953 1 84.88 340 GLY B N 1
ATOM 8829 C CA . GLY B 1 340 ? -14.211 -17.844 -18.344 1 84.88 340 GLY B CA 1
ATOM 8830 C C . GLY B 1 340 ? -13.836 -19.094 -19.141 1 84.88 340 GLY B C 1
ATOM 8831 O O . GLY B 1 340 ? -14.57 -19.5 -20.031 1 84.88 340 GLY B O 1
ATOM 8832 N N . TYR B 1 341 ? -12.727 -19.734 -18.75 1 85.31 341 TYR B N 1
ATOM 8833 C CA . TYR B 1 341 ? -12.266 -20.922 -19.453 1 85.31 341 TYR B CA 1
ATOM 8834 C C . TYR B 1 341 ? -13.258 -22.078 -19.281 1 85.31 341 TYR B C 1
ATOM 8836 O O . TYR B 1 341 ? -13.453 -22.875 -20.188 1 85.31 341 TYR B O 1
ATOM 8844 N N . ASN B 1 342 ? -13.93 -22.094 -18.156 1 84.5 342 ASN B N 1
ATOM 8845 C CA . ASN B 1 342 ? -14.812 -23.219 -17.859 1 84.5 342 ASN B CA 1
ATOM 8846 C C . ASN B 1 342 ? -16.25 -22.938 -18.281 1 84.5 342 ASN B C 1
ATOM 8848 O O . ASN B 1 342 ? -17.125 -23.797 -18.156 1 84.5 342 ASN B O 1
ATOM 8852 N N . MET B 1 343 ? -16.375 -21.797 -18.75 1 85.56 343 MET B N 1
ATOM 8853 C CA . MET B 1 343 ? -17.734 -21.453 -19.172 1 85.56 343 MET B CA 1
ATOM 8854 C C . MET B 1 343 ? -17.938 -21.703 -20.656 1 85.56 343 MET B C 1
ATOM 8856 O O . MET B 1 343 ? -17.234 -21.125 -21.484 1 85.56 343 MET B O 1
ATOM 8860 N N . ASP B 1 344 ? -18.766 -22.656 -20.984 1 83.94 344 ASP B N 1
ATOM 8861 C CA . ASP B 1 344 ? -19.094 -22.953 -22.375 1 83.94 344 ASP B CA 1
ATOM 8862 C C . ASP B 1 344 ? -20.594 -22.828 -22.625 1 83.94 344 ASP B C 1
ATOM 8864 O O . ASP B 1 344 ? -21.375 -23.719 -22.297 1 83.94 344 ASP B O 1
ATOM 8868 N N . LEU B 1 345 ? -21.016 -21.766 -23.219 1 78.06 345 LEU B N 1
ATOM 8869 C CA . LEU B 1 345 ? -22.438 -21.484 -23.453 1 78.06 345 LEU B CA 1
ATOM 8870 C C . LEU B 1 345 ? -22.922 -22.172 -24.719 1 78.06 345 LEU B C 1
ATOM 8872 O O . LEU B 1 345 ? -24.125 -22.234 -24.984 1 78.06 345 LEU B O 1
ATOM 8876 N N . SER B 1 346 ? -21.953 -22.719 -25.484 1 76.19 346 SER B N 1
ATOM 8877 C CA . SER B 1 346 ? -22.328 -23.359 -26.734 1 76.19 346 SER B CA 1
ATOM 8878 C C . SER B 1 346 ? -23 -24.703 -26.5 1 76.19 346 SER B C 1
ATOM 8880 O O . SER B 1 346 ? -23.703 -25.219 -27.375 1 76.19 346 SER B O 1
ATOM 8882 N N . LEU B 1 347 ? -22.922 -25.219 -25.328 1 74.62 347 LEU B N 1
ATOM 8883 C CA . LEU B 1 347 ? -23.453 -26.547 -25.016 1 74.62 347 LEU B CA 1
ATOM 8884 C C . LEU B 1 347 ? -24.938 -26.469 -24.688 1 74.62 347 LEU B C 1
ATOM 8886 O O . LEU B 1 347 ? -25.609 -27.5 -24.578 1 74.62 347 LEU B O 1
ATOM 8890 N N . PHE B 1 348 ? -25.531 -25.281 -24.672 1 73.38 348 PHE B N 1
ATOM 8891 C CA . PHE B 1 348 ? -26.875 -25.094 -24.125 1 73.38 348 PHE B CA 1
ATOM 8892 C C . PHE B 1 348 ? -27.938 -25.297 -25.219 1 73.38 348 PHE B C 1
ATOM 8894 O O . PHE B 1 348 ? -27.781 -24.812 -26.344 1 73.38 348 PHE B O 1
ATOM 8901 N N . SER B 1 349 ? -28.781 -26.234 -24.859 1 77.38 349 SER B N 1
ATOM 8902 C CA . SER B 1 349 ? -30.047 -26.281 -25.594 1 77.38 349 SER B CA 1
ATOM 8903 C C . SER B 1 349 ? -31.094 -25.391 -24.922 1 77.38 349 SER B C 1
ATOM 8905 O O . SER B 1 349 ? -31.031 -25.141 -23.719 1 77.38 349 SER B O 1
ATOM 8907 N N . LEU B 1 350 ? -31.938 -24.703 -25.625 1 76.75 350 LEU B N 1
ATOM 8908 C CA . LEU B 1 350 ? -32.938 -23.797 -25.125 1 76.75 350 LEU B CA 1
ATOM 8909 C C . LEU B 1 350 ? -33.844 -24.484 -24.094 1 76.75 350 LEU B C 1
ATOM 8911 O O . LEU B 1 350 ? -34.25 -23.859 -23.109 1 76.75 350 LEU B O 1
ATOM 8915 N N . GLY B 1 351 ? -34.125 -25.75 -24.281 1 74.25 351 GLY B N 1
ATOM 8916 C CA . GLY B 1 351 ? -34.969 -26.469 -23.344 1 74.25 351 GLY B CA 1
ATOM 8917 C C . GLY B 1 351 ? -34.312 -26.656 -21.984 1 74.25 351 GLY B C 1
ATOM 8918 O O . GLY B 1 351 ? -34.938 -26.469 -20.953 1 74.25 351 GLY B O 1
ATOM 8919 N N . ASP B 1 352 ? -33.062 -26.906 -22 1 76.31 352 ASP B N 1
ATOM 8920 C CA . ASP B 1 352 ? -32.312 -27.078 -20.75 1 76.31 352 ASP B CA 1
ATOM 8921 C C . ASP B 1 352 ? -32.188 -25.75 -20 1 76.31 352 ASP B C 1
ATOM 8923 O O . ASP B 1 352 ? -32.281 -25.719 -18.766 1 76.31 352 ASP B O 1
ATOM 8927 N N . LEU B 1 353 ? -32.094 -24.703 -20.734 1 80.62 353 LEU B N 1
ATOM 8928 C CA . LEU B 1 353 ? -31.938 -23.391 -20.125 1 80.62 353 LEU B CA 1
ATOM 8929 C C . LEU B 1 353 ? -33.219 -22.984 -19.406 1 80.62 353 LEU B C 1
ATOM 8931 O O . LEU B 1 353 ? -33.156 -22.391 -18.328 1 80.62 353 LEU B O 1
ATOM 8935 N N . ILE B 1 354 ? -34.312 -23.328 -19.938 1 81.75 354 ILE B N 1
ATOM 8936 C CA . ILE B 1 354 ? -35.594 -22.969 -19.344 1 81.75 354 ILE B CA 1
ATOM 8937 C C . ILE B 1 354 ? -35.812 -23.781 -18.062 1 81.75 354 ILE B C 1
ATOM 8939 O O . ILE B 1 354 ? -36.281 -23.234 -17.062 1 81.75 354 ILE B O 1
ATOM 8943 N N . ARG B 1 355 ? -35.438 -25.016 -18.062 1 81.75 355 ARG B N 1
ATOM 8944 C CA . ARG B 1 355 ? -35.594 -25.844 -16.859 1 81.75 355 ARG B CA 1
ATOM 8945 C C . ARG B 1 355 ? -34.75 -25.297 -15.719 1 81.75 355 ARG B C 1
ATOM 8947 O O . ARG B 1 355 ? -35.219 -25.188 -14.586 1 81.75 355 ARG B O 1
ATOM 8954 N N . TYR B 1 356 ? -33.594 -24.891 -16.016 1 84.75 356 TYR B N 1
ATOM 8955 C CA . TYR B 1 356 ? -32.688 -24.359 -14.977 1 84.75 356 TYR B CA 1
ATOM 8956 C C . TYR B 1 356 ? -33.188 -23 -14.5 1 84.75 356 TYR B C 1
ATOM 8958 O O . TYR B 1 356 ? -33.125 -22.703 -13.305 1 84.75 356 TYR B O 1
ATOM 8966 N N . GLU B 1 357 ? -33.719 -22.234 -15.391 1 88.25 357 GLU B N 1
ATOM 8967 C CA . GLU B 1 357 ? -34.156 -20.906 -15 1 88.25 357 GLU B CA 1
ATOM 8968 C C . GLU B 1 357 ? -35.406 -20.984 -14.117 1 88.25 357 GLU B C 1
ATOM 8970 O O . GLU B 1 357 ? -35.594 -20.141 -13.242 1 88.25 357 GLU B O 1
ATOM 8975 N N . ILE B 1 358 ? -36.156 -21.938 -14.375 1 88 358 ILE B N 1
ATOM 8976 C CA . ILE B 1 358 ? -37.312 -22.141 -13.508 1 88 358 ILE B CA 1
ATOM 8977 C C . ILE B 1 358 ? -36.875 -22.516 -12.102 1 88 358 ILE B C 1
ATOM 8979 O O . ILE B 1 358 ? -37.375 -21.984 -11.117 1 88 358 ILE B O 1
ATOM 8983 N N . LEU B 1 359 ? -35.938 -23.375 -12.055 1 89.56 359 LEU B N 1
ATOM 8984 C CA . LEU B 1 359 ? -35.375 -23.766 -10.758 1 89.56 359 LEU B CA 1
ATOM 8985 C C . LEU B 1 359 ? -34.781 -22.562 -10.039 1 89.56 359 LEU B C 1
ATOM 8987 O O . LEU B 1 359 ? -35.062 -22.344 -8.859 1 89.56 359 LEU B O 1
ATOM 8991 N N . PHE B 1 360 ? -34 -21.766 -10.766 1 92.94 360 PHE B N 1
ATOM 8992 C CA . PHE B 1 360 ? -33.375 -20.594 -10.18 1 92.94 360 PHE B CA 1
ATOM 8993 C C . PHE B 1 360 ? -34.406 -19.578 -9.734 1 92.94 360 PHE B C 1
ATOM 8995 O O . PHE B 1 360 ? -34.312 -19.031 -8.641 1 92.94 360 PHE B O 1
ATOM 9002 N N . GLY B 1 361 ? -35.375 -19.391 -10.594 1 92.25 361 GLY B N 1
ATOM 9003 C CA . GLY B 1 361 ? -36.406 -18.422 -10.305 1 92.25 361 GLY B CA 1
ATOM 9004 C C . GLY B 1 361 ? -37.25 -18.781 -9.086 1 92.25 361 GLY B C 1
ATOM 9005 O O . GLY B 1 361 ? -37.594 -17.906 -8.281 1 92.25 361 GLY B O 1
ATOM 9006 N N . MET B 1 362 ? -37.5 -20.016 -8.906 1 93.81 362 MET B N 1
ATOM 9007 C CA . MET B 1 362 ? -38.281 -20.469 -7.762 1 93.81 362 MET B CA 1
ATOM 9008 C C . MET B 1 362 ? -37.5 -20.297 -6.461 1 93.81 362 MET B C 1
ATOM 9010 O O . MET B 1 362 ? -38.094 -19.906 -5.441 1 93.81 362 MET B O 1
ATOM 9014 N N . VAL B 1 363 ? -36.25 -20.594 -6.516 1 94.19 363 VAL B N 1
ATOM 9015 C CA . VAL B 1 363 ? -35.438 -20.422 -5.309 1 94.19 363 VAL B CA 1
ATOM 9016 C C . VAL B 1 363 ? -35.312 -18.938 -4.977 1 94.19 363 VAL B C 1
ATOM 9018 O O . VAL B 1 363 ? -35.375 -18.547 -3.809 1 94.19 363 VAL B O 1
ATOM 9021 N N . ARG B 1 364 ? -35.125 -18.125 -5.957 1 94.69 364 ARG B N 1
ATOM 9022 C CA . ARG B 1 364 ? -35.031 -16.688 -5.75 1 94.69 364 ARG B CA 1
ATOM 9023 C C . ARG B 1 364 ? -36.344 -16.109 -5.195 1 94.69 364 ARG B C 1
ATOM 9025 O O . ARG B 1 364 ? -36.312 -15.234 -4.336 1 94.69 364 ARG B O 1
ATOM 9032 N N . PHE B 1 365 ? -37.375 -16.609 -5.664 1 94.69 365 PHE B N 1
ATOM 9033 C CA . PHE B 1 365 ? -38.688 -16.203 -5.168 1 94.69 365 PHE B CA 1
ATOM 9034 C C . PHE B 1 365 ? -38.875 -16.625 -3.715 1 94.69 365 PHE B C 1
ATOM 9036 O O . PHE B 1 365 ? -39.438 -15.867 -2.908 1 94.69 365 PHE B O 1
ATOM 9043 N N . ALA B 1 366 ? -38.438 -17.766 -3.42 1 95.69 366 ALA B N 1
ATOM 9044 C CA . ALA B 1 366 ? -38.531 -18.266 -2.049 1 95.69 366 ALA B CA 1
ATOM 9045 C C . ALA B 1 366 ? -37.719 -17.375 -1.094 1 95.69 366 ALA B C 1
ATOM 9047 O O . ALA B 1 366 ? -38.094 -17.188 0.063 1 95.69 366 ALA B O 1
ATOM 9048 N N . LYS B 1 367 ? -36.656 -16.828 -1.521 1 94.75 367 LYS B N 1
ATOM 9049 C CA . LYS B 1 367 ? -35.812 -15.953 -0.686 1 94.75 367 LYS B CA 1
ATOM 9050 C C . LYS B 1 367 ? -36.562 -14.656 -0.357 1 94.75 367 LYS B C 1
ATOM 9052 O O . LYS B 1 367 ? -36.469 -14.156 0.764 1 94.75 367 LYS B O 1
ATOM 9057 N N . VAL B 1 368 ? -37.25 -14.141 -1.309 1 94.44 368 VAL B N 1
ATOM 9058 C CA . VAL B 1 368 ? -38.031 -12.922 -1.087 1 94.44 368 VAL B CA 1
ATOM 9059 C C . VAL B 1 368 ? -39.156 -13.195 -0.104 1 94.44 368 VAL B C 1
ATOM 9061 O O . VAL B 1 368 ? -39.406 -12.414 0.817 1 94.44 368 VAL B O 1
ATOM 9064 N N . VAL B 1 369 ? -39.75 -14.297 -0.265 1 93.94 369 VAL B N 1
ATOM 9065 C CA . VAL B 1 369 ? -40.875 -14.672 0.604 1 93.94 369 VAL B CA 1
ATOM 9066 C C . VAL B 1 369 ? -40.375 -14.914 2.023 1 93.94 369 VAL B C 1
ATOM 9068 O O . VAL B 1 369 ? -41.031 -14.578 2.998 1 93.94 369 VAL B O 1
ATOM 9071 N N . ALA B 1 370 ? -39.188 -15.461 2.098 1 94.75 370 ALA B N 1
ATOM 9072 C CA . ALA B 1 370 ? -38.625 -15.781 3.396 1 94.75 370 ALA B CA 1
ATOM 9073 C C . ALA B 1 370 ? -38.406 -14.516 4.23 1 94.75 370 ALA B C 1
ATOM 9075 O O . ALA B 1 370 ? -38.562 -14.547 5.457 1 94.75 370 ALA B O 1
ATOM 9076 N N . VAL B 1 371 ? -38.094 -13.414 3.592 1 92.88 371 VAL B N 1
ATOM 9077 C CA . VAL B 1 371 ? -37.844 -12.18 4.32 1 92.88 371 VAL B CA 1
ATOM 9078 C C . VAL B 1 371 ? -39.188 -11.445 4.551 1 92.88 371 VAL B C 1
ATOM 9080 O O . VAL B 1 371 ? -39.344 -10.766 5.566 1 92.88 371 VAL B O 1
ATOM 9083 N N . ALA B 1 372 ? -40.125 -11.555 3.695 1 91.19 372 ALA B N 1
ATOM 9084 C CA . ALA B 1 372 ? -41.406 -10.859 3.783 1 91.19 372 ALA B CA 1
ATOM 9085 C C . ALA B 1 372 ? -42.281 -11.461 4.875 1 91.19 372 ALA B C 1
ATOM 9087 O O . ALA B 1 372 ? -43.062 -10.75 5.531 1 91.19 372 ALA B O 1
ATOM 9088 N N . LEU B 1 373 ? -42.125 -12.672 5.133 1 91.12 373 LEU B N 1
ATOM 9089 C CA . LEU B 1 373 ? -43.031 -13.383 6.051 1 91.12 373 LEU B CA 1
ATOM 9090 C C . LEU B 1 373 ? -42.844 -12.867 7.477 1 91.12 373 LEU B C 1
ATOM 9092 O O . LEU B 1 373 ? -43.812 -12.492 8.125 1 91.12 373 LEU B O 1
ATOM 9096 N N . PRO B 1 374 ? -41.656 -12.852 8.055 1 90.56 374 PRO B N 1
ATOM 9097 C CA . PRO B 1 374 ? -41.5 -12.344 9.422 1 90.56 374 PRO B CA 1
ATOM 9098 C C . PRO B 1 374 ? -41.812 -10.859 9.539 1 90.56 374 PRO B C 1
ATOM 9100 O O . PRO B 1 374 ? -42.188 -10.391 10.617 1 90.56 374 PRO B O 1
ATOM 9103 N N . SER B 1 375 ? -41.594 -10.133 8.461 1 83.06 375 SER B N 1
ATOM 9104 C CA . SER B 1 375 ? -41.875 -8.695 8.5 1 83.06 375 SER B CA 1
ATOM 9105 C C . SER B 1 375 ? -43.344 -8.406 8.711 1 83.06 375 SER B C 1
ATOM 9107 O O . SER B 1 375 ? -43.719 -7.355 9.25 1 83.06 375 SER B O 1
ATOM 9109 N N . LEU B 1 376 ? -44.188 -9.25 8.266 1 82.25 376 LEU B N 1
ATOM 9110 C CA . LEU B 1 376 ? -45.625 -9.086 8.461 1 82.25 376 LEU B CA 1
ATOM 9111 C C . LEU B 1 376 ? -46 -9.188 9.938 1 82.25 376 LEU B C 1
ATOM 9113 O O . LEU B 1 376 ? -46.938 -8.539 10.391 1 82.25 376 LEU B O 1
ATOM 9117 N N . TYR B 1 377 ? -45.188 -9.883 10.641 1 81.25 377 TYR B N 1
ATOM 9118 C CA . TYR B 1 377 ? -45.438 -10.078 12.062 1 81.25 377 TYR B CA 1
ATOM 9119 C C . TYR B 1 377 ? -44.812 -8.953 12.891 1 81.25 377 TYR B C 1
ATOM 9121 O O . TYR B 1 377 ? -45.375 -8.578 13.93 1 81.25 377 TYR B O 1
ATOM 9129 N N . TYR B 1 378 ? -43.719 -8.391 12.516 1 77.88 378 TYR B N 1
ATOM 9130 C CA . TYR B 1 378 ? -43 -7.383 13.289 1 77.88 378 TYR B CA 1
ATOM 9131 C C . TYR B 1 378 ? -43.344 -5.98 12.812 1 77.88 378 TYR B C 1
ATOM 9133 O O . TYR B 1 378 ? -42.656 -5.012 13.18 1 77.88 378 TYR B O 1
ATOM 9141 N N . ASN B 1 379 ? -44.375 -5.613 12.156 1 70.56 379 ASN B N 1
ATOM 9142 C CA . ASN B 1 379 ? -44.906 -4.324 11.719 1 70.56 379 ASN B CA 1
ATOM 9143 C C . ASN B 1 379 ? -43.875 -3.537 10.922 1 70.56 379 ASN B C 1
ATOM 9145 O O . ASN B 1 379 ? -43.656 -2.344 11.164 1 70.56 379 ASN B O 1
ATOM 9149 N N . VAL B 1 380 ? -43 -4.164 10.211 1 77.19 380 VAL B N 1
ATOM 9150 C CA . VAL B 1 380 ? -42.125 -3.518 9.25 1 77.19 380 VAL B CA 1
ATOM 9151 C C . VAL B 1 380 ? -42.844 -3.34 7.918 1 77.19 380 VAL B C 1
ATOM 9153 O O . VAL B 1 380 ? -43.594 -4.219 7.496 1 77.19 380 VAL B O 1
ATOM 9156 N N . PRO B 1 381 ? -42.719 -2.154 7.422 1 78.88 381 PRO B N 1
ATOM 9157 C CA . PRO B 1 381 ? -43.406 -1.938 6.137 1 78.88 381 PRO B CA 1
ATOM 9158 C C . PRO B 1 381 ? -42.969 -2.945 5.07 1 78.88 381 PRO B C 1
ATOM 9160 O O . PRO B 1 381 ? -41.812 -3.348 5.023 1 78.88 381 PRO B O 1
ATOM 9163 N N . LEU B 1 382 ? -43.969 -3.391 4.332 1 81.81 382 LEU B N 1
ATOM 9164 C CA . LEU B 1 382 ? -43.75 -4.445 3.342 1 81.81 382 LEU B CA 1
ATOM 9165 C C . LEU B 1 382 ? -42.75 -4.016 2.283 1 81.81 382 LEU B C 1
ATOM 9167 O O . LEU B 1 382 ? -42 -4.84 1.763 1 81.81 382 LEU B O 1
ATOM 9171 N N . TRP B 1 383 ? -42.719 -2.752 2.035 1 81.38 383 TRP B N 1
ATOM 9172 C CA . TRP B 1 383 ? -41.781 -2.316 1.007 1 81.38 383 TRP B CA 1
ATOM 9173 C C . TRP B 1 383 ? -40.344 -2.451 1.494 1 81.38 383 TRP B C 1
ATOM 9175 O O . TRP B 1 383 ? -39.438 -2.74 0.706 1 81.38 383 TRP B O 1
ATOM 9185 N N . HIS B 1 384 ? -40.219 -2.285 2.771 1 81.38 384 HIS B N 1
ATOM 9186 C CA . HIS B 1 384 ? -38.906 -2.459 3.365 1 81.38 384 HIS B CA 1
ATOM 9187 C C . HIS B 1 384 ? -38.469 -3.92 3.312 1 81.38 384 HIS B C 1
ATOM 9189 O O . HIS B 1 384 ? -37.312 -4.215 2.996 1 81.38 384 HIS B O 1
ATOM 9195 N N . ALA B 1 385 ? -39.406 -4.727 3.469 1 88.81 385 ALA B N 1
ATOM 9196 C CA . ALA B 1 385 ? -39.125 -6.156 3.457 1 88.81 385 ALA B CA 1
ATOM 9197 C C . ALA B 1 385 ? -38.812 -6.641 2.041 1 88.81 385 ALA B C 1
ATOM 9199 O O . ALA B 1 385 ? -37.938 -7.461 1.834 1 88.81 385 ALA B O 1
ATOM 9200 N N . ILE B 1 386 ? -39.531 -6.137 1.102 1 89.88 386 ILE B N 1
ATOM 9201 C CA . ILE B 1 386 ? -39.312 -6.527 -0.285 1 89.88 386 ILE B CA 1
ATOM 9202 C C . ILE B 1 386 ? -37.938 -6.016 -0.756 1 89.88 386 ILE B C 1
ATOM 9204 O O . ILE B 1 386 ? -37.219 -6.711 -1.481 1 89.88 386 ILE B O 1
ATOM 9208 N N . LEU B 1 387 ? -37.594 -4.898 -0.28 1 90.75 387 LEU B N 1
ATOM 9209 C CA . LEU B 1 387 ? -36.281 -4.359 -0.621 1 90.75 387 LEU B CA 1
ATOM 9210 C C . LEU B 1 387 ? -35.156 -5.215 -0.029 1 90.75 387 LEU B C 1
ATOM 9212 O O . LEU B 1 387 ? -34.156 -5.488 -0.698 1 90.75 387 LEU B O 1
ATOM 9216 N N . VAL B 1 388 ? -35.406 -5.617 1.137 1 92.69 388 VAL B N 1
ATOM 9217 C CA . VAL B 1 388 ? -34.438 -6.492 1.779 1 92.69 388 VAL B CA 1
ATOM 9218 C C . VAL B 1 388 ? -34.375 -7.828 1.042 1 92.69 388 VAL B C 1
ATOM 9220 O O . VAL B 1 388 ? -33.312 -8.398 0.87 1 92.69 388 VAL B O 1
ATOM 9223 N N . GLY B 1 389 ? -35.5 -8.32 0.639 1 94 389 GLY B N 1
ATOM 9224 C CA . GLY B 1 389 ? -35.531 -9.547 -0.141 1 94 389 GLY B CA 1
ATOM 9225 C C . GLY B 1 389 ? -34.781 -9.453 -1.447 1 94 389 GLY B C 1
ATOM 9226 O O . GLY B 1 389 ? -34.094 -10.398 -1.845 1 94 389 GLY B O 1
ATOM 9227 N N . PHE B 1 390 ? -34.812 -8.344 -2.078 1 94.12 390 PHE B N 1
ATOM 9228 C CA . PHE B 1 390 ? -34.062 -8.125 -3.311 1 94.12 390 PHE B CA 1
ATOM 9229 C C . PHE B 1 390 ? -32.594 -8.031 -3.025 1 94.12 390 PHE B C 1
ATOM 9231 O O . PHE B 1 390 ? -31.766 -8.531 -3.797 1 94.12 390 PHE B O 1
ATOM 9238 N N . ILE B 1 391 ? -32.25 -7.492 -1.947 1 93.69 391 ILE B N 1
ATOM 9239 C CA . ILE B 1 391 ? -30.844 -7.32 -1.586 1 93.69 391 ILE B CA 1
ATOM 9240 C C . ILE B 1 391 ? -30.219 -8.68 -1.298 1 93.69 391 ILE B C 1
ATOM 9242 O O . ILE B 1 391 ? -29.094 -8.961 -1.745 1 93.69 391 ILE B O 1
ATOM 9246 N N . VAL B 1 392 ? -30.953 -9.484 -0.668 1 93.56 392 VAL B N 1
ATOM 9247 C CA . VAL B 1 392 ? -30.422 -10.781 -0.265 1 93.56 392 VAL B CA 1
ATOM 9248 C C . VAL B 1 392 ? -30.25 -11.672 -1.49 1 93.56 392 VAL B C 1
ATOM 9250 O O . VAL B 1 392 ? -29.484 -12.633 -1.465 1 93.56 392 VAL B O 1
ATOM 9253 N N . ASN B 1 393 ? -30.891 -11.359 -2.641 1 94.56 393 ASN B N 1
ATOM 9254 C CA . ASN B 1 393 ? -30.828 -12.164 -3.859 1 94.56 393 ASN B CA 1
ATOM 9255 C C . ASN B 1 393 ? -29.656 -11.75 -4.746 1 94.56 393 ASN B C 1
ATOM 9257 O O . ASN B 1 393 ? -29.422 -12.359 -5.789 1 94.56 393 ASN B O 1
ATOM 9261 N N . ILE B 1 394 ? -28.953 -10.844 -4.328 1 92.38 394 ILE B N 1
ATOM 9262 C CA . ILE B 1 394 ? -27.812 -10.398 -5.133 1 92.38 394 ILE B CA 1
ATOM 9263 C C . ILE B 1 394 ? -26.672 -11.398 -5.008 1 92.38 394 ILE B C 1
ATOM 9265 O O . ILE B 1 394 ? -26.297 -11.789 -3.898 1 92.38 394 ILE B O 1
ATOM 9269 N N . GLN B 1 395 ? -26.281 -11.906 -6.129 1 92.19 395 GLN B N 1
ATOM 9270 C CA . GLN B 1 395 ? -25.172 -12.867 -6.176 1 92.19 395 GLN B CA 1
ATOM 9271 C C . GLN B 1 395 ? -23.906 -12.219 -6.715 1 92.19 395 GLN B C 1
ATOM 9273 O O . GLN B 1 395 ? -23.969 -11.219 -7.441 1 92.19 395 GLN B O 1
ATOM 9278 N N . GLY B 1 396 ? -22.766 -12.719 -6.273 1 88.88 396 GLY B N 1
ATOM 9279 C CA . GLY B 1 396 ? -21.5 -12.133 -6.68 1 88.88 396 GLY B CA 1
ATOM 9280 C C . GLY B 1 396 ? -20.391 -13.148 -6.812 1 88.88 396 GLY B C 1
ATOM 9281 O O . GLY B 1 396 ? -20.625 -14.281 -7.254 1 88.88 396 GLY B O 1
ATOM 9282 N N . ILE B 1 397 ? -19.203 -12.773 -6.477 1 88.31 397 ILE B N 1
ATOM 9283 C CA . ILE B 1 397 ? -17.984 -13.531 -6.711 1 88.31 397 ILE B CA 1
ATOM 9284 C C . ILE B 1 397 ? -17.984 -14.789 -5.848 1 88.31 397 ILE B C 1
ATOM 9286 O O . ILE B 1 397 ? -17.516 -15.844 -6.281 1 88.31 397 ILE B O 1
ATOM 9290 N N . TYR B 1 398 ? -18.516 -14.727 -4.691 1 91.44 398 TYR B N 1
ATOM 9291 C CA . TYR B 1 398 ? -18.547 -15.875 -3.793 1 91.44 398 TYR B CA 1
ATOM 9292 C C . TYR B 1 398 ? -19.469 -16.969 -4.336 1 91.44 398 TYR B C 1
ATOM 9294 O O . TYR B 1 398 ? -19.156 -18.156 -4.223 1 91.44 398 TYR B O 1
ATOM 9302 N N . ASP B 1 399 ? -20.516 -16.594 -4.965 1 92.31 399 ASP B N 1
ATOM 9303 C CA . ASP B 1 399 ? -21.438 -17.562 -5.562 1 92.31 399 ASP B CA 1
ATOM 9304 C C . ASP B 1 399 ? -20.781 -18.266 -6.746 1 92.31 399 ASP B C 1
ATOM 9306 O O . ASP B 1 399 ? -20.875 -19.5 -6.867 1 92.31 399 ASP B O 1
ATOM 9310 N N . VAL B 1 400 ? -20.109 -17.5 -7.5 1 91.25 400 VAL B N 1
ATOM 9311 C CA . VAL B 1 400 ? -19.469 -18.062 -8.68 1 91.25 400 VAL B CA 1
ATOM 9312 C C . VAL B 1 400 ? -18.375 -19.047 -8.258 1 91.25 400 VAL B C 1
ATOM 9314 O O . VAL B 1 400 ? -18.172 -20.078 -8.891 1 91.25 400 VAL B O 1
ATOM 9317 N N . GLN B 1 401 ? -17.734 -18.719 -7.215 1 91.19 401 GLN B N 1
ATOM 9318 C CA . GLN B 1 401 ? -16.672 -19.594 -6.746 1 91.19 401 GLN B CA 1
ATOM 9319 C C . GLN B 1 401 ? -17.234 -20.906 -6.211 1 91.19 401 GLN B C 1
ATOM 9321 O O . GLN B 1 401 ? -16.656 -21.969 -6.406 1 91.19 401 GLN B O 1
ATOM 9326 N N . ILE B 1 402 ? -18.328 -20.828 -5.531 1 90.5 402 ILE B N 1
ATOM 9327 C CA . ILE B 1 402 ? -18.953 -22.047 -5.031 1 90.5 402 ILE B CA 1
ATOM 9328 C C . ILE B 1 402 ? -19.438 -22.891 -6.203 1 90.5 402 ILE B C 1
ATOM 9330 O O . ILE B 1 402 ? -19.375 -24.125 -6.16 1 90.5 402 ILE B O 1
ATOM 9334 N N . TYR B 1 403 ? -19.969 -22.188 -7.293 1 92.19 403 TYR B N 1
ATOM 9335 C CA . TYR B 1 403 ? -20.344 -22.922 -8.5 1 92.19 403 TYR B CA 1
ATOM 9336 C C . TYR B 1 403 ? -19.141 -23.656 -9.086 1 92.19 403 TYR B C 1
ATOM 9338 O O . TYR B 1 403 ? -19.25 -24.844 -9.445 1 92.19 403 TYR B O 1
ATOM 9346 N N . LYS B 1 404 ? -18.047 -23.016 -9.109 1 90.06 404 LYS B N 1
ATOM 9347 C CA . LYS B 1 404 ? -16.844 -23.594 -9.688 1 90.06 404 LYS B CA 1
ATOM 9348 C C . LYS B 1 404 ? -16.312 -24.75 -8.836 1 90.06 404 LYS B C 1
ATOM 9350 O O . LYS B 1 404 ? -15.852 -25.766 -9.367 1 90.06 404 LYS B O 1
ATOM 9355 N N . GLN B 1 405 ? -16.422 -24.547 -7.598 1 86.81 405 GLN B N 1
ATOM 9356 C CA . GLN B 1 405 ? -15.977 -25.609 -6.703 1 86.81 405 GLN B CA 1
ATOM 9357 C C . GLN B 1 405 ? -16.812 -26.875 -6.879 1 86.81 405 GLN B C 1
ATOM 9359 O O . GLN B 1 405 ? -16.266 -27.984 -6.895 1 86.81 405 GLN B O 1
ATOM 9364 N N . ASN B 1 406 ? -18.078 -26.703 -6.973 1 87.06 406 ASN B N 1
ATOM 9365 C CA . ASN B 1 406 ? -18.938 -27.859 -7.18 1 87.06 406 ASN B CA 1
ATOM 9366 C C . ASN B 1 406 ? -18.719 -28.484 -8.562 1 87.06 406 ASN B C 1
ATOM 9368 O O . ASN B 1 406 ? -18.875 -29.688 -8.734 1 87.06 406 ASN B O 1
ATOM 9372 N N . PHE B 1 407 ? -18.359 -27.656 -9.516 1 87.38 407 PHE B N 1
ATOM 9373 C CA . PHE B 1 407 ? -18 -28.141 -10.844 1 87.38 407 PHE B CA 1
ATOM 9374 C C . PHE B 1 407 ? -16.719 -28.984 -10.781 1 87.38 407 PHE B C 1
ATOM 9376 O O . PHE B 1 407 ? -16.656 -30.062 -11.375 1 87.38 407 PHE B O 1
ATOM 9383 N N . ASN B 1 408 ? -15.766 -28.484 -10 1 81.19 408 ASN B N 1
ATOM 9384 C CA . ASN B 1 408 ? -14.5 -29.188 -9.859 1 81.19 408 ASN B CA 1
ATOM 9385 C C . ASN B 1 408 ? -14.688 -30.531 -9.141 1 81.19 408 ASN B C 1
ATOM 9387 O O . ASN B 1 408 ? -13.984 -31.5 -9.422 1 81.19 408 ASN B O 1
ATOM 9391 N N . TYR B 1 409 ? -15.719 -30.516 -8.266 1 79.06 409 TYR B N 1
ATOM 9392 C CA . TYR B 1 409 ? -16.016 -31.75 -7.543 1 79.06 409 TYR B CA 1
ATOM 9393 C C . TYR B 1 409 ? -16.875 -32.688 -8.383 1 79.06 409 TYR B C 1
ATOM 9395 O O . TYR B 1 409 ? -17.234 -33.781 -7.941 1 79.06 409 TYR B O 1
ATOM 9403 N N . ARG B 1 410 ? -17.141 -32.344 -9.586 1 80.56 410 ARG B N 1
ATOM 9404 C CA . ARG B 1 410 ? -17.922 -33.125 -10.547 1 80.56 410 ARG B CA 1
ATOM 9405 C C . ARG B 1 410 ? -19.344 -33.375 -10.047 1 80.56 410 ARG B C 1
ATOM 9407 O O . ARG B 1 410 ? -19.922 -34.438 -10.297 1 80.56 410 ARG B O 1
ATOM 9414 N N . LYS B 1 411 ? -19.812 -32.438 -9.266 1 83.25 411 LYS B N 1
ATOM 9415 C CA . LYS B 1 411 ? -21.188 -32.531 -8.805 1 83.25 411 LYS B CA 1
ATOM 9416 C C . LYS B 1 411 ? -22.125 -31.828 -9.789 1 83.25 411 LYS B C 1
ATOM 9418 O O . LYS B 1 411 ? -23.328 -32.125 -9.828 1 83.25 411 LYS B O 1
ATOM 9423 N N . ILE B 1 412 ? -21.516 -30.906 -10.484 1 85.62 412 ILE B N 1
ATOM 9424 C CA . ILE B 1 412 ? -22.266 -30.156 -11.484 1 85.62 412 ILE B CA 1
ATOM 9425 C C . ILE B 1 412 ? -21.578 -30.281 -12.844 1 85.62 412 ILE B C 1
ATOM 9427 O O . ILE B 1 412 ? -20.344 -30.312 -12.922 1 85.62 412 ILE B O 1
ATOM 9431 N N . SER B 1 413 ? -22.281 -30.422 -13.812 1 84.62 413 SER B N 1
ATOM 9432 C CA . SER B 1 413 ? -21.75 -30.531 -15.164 1 84.62 413 SER B CA 1
ATOM 9433 C C . SER B 1 413 ? -21.312 -29.172 -15.703 1 84.62 413 SER B C 1
ATOM 9435 O O . SER B 1 413 ? -21.641 -28.141 -15.117 1 84.62 413 SER B O 1
ATOM 9437 N N . LYS B 1 414 ? -20.578 -29.172 -16.766 1 82.94 414 LYS B N 1
ATOM 9438 C CA . LYS B 1 414 ? -20.062 -27.953 -17.391 1 82.94 414 LYS B CA 1
ATOM 9439 C C . LYS B 1 414 ? -21.219 -27.094 -17.922 1 82.94 414 LYS B C 1
ATOM 9441 O O . LYS B 1 414 ? -21.156 -25.875 -17.875 1 82.94 414 LYS B O 1
ATOM 9446 N N . LYS B 1 415 ? -22.219 -27.781 -18.359 1 82.62 415 LYS B N 1
ATOM 9447 C CA . LYS B 1 415 ? -23.391 -27.078 -18.891 1 82.62 415 LYS B CA 1
ATOM 9448 C C . LYS B 1 415 ? -24.125 -26.344 -17.781 1 82.62 415 LYS B C 1
ATOM 9450 O O . LYS B 1 415 ? -24.484 -25.172 -17.953 1 82.62 415 LYS B O 1
ATOM 9455 N N . THR B 1 416 ? -24.312 -27.016 -16.703 1 85.94 416 THR B N 1
ATOM 9456 C CA . THR B 1 416 ? -25.016 -26.406 -15.57 1 85.94 416 THR B CA 1
ATOM 9457 C C . THR B 1 416 ? -24.203 -25.25 -14.992 1 85.94 416 THR B C 1
ATOM 9459 O O . THR B 1 416 ? -24.766 -24.234 -14.586 1 85.94 416 THR B O 1
ATOM 9462 N N . PHE B 1 417 ? -22.875 -25.406 -15.023 1 89 417 PHE B N 1
ATOM 9463 C CA . PHE B 1 417 ? -22 -24.359 -14.516 1 89 417 PHE B CA 1
ATOM 9464 C C . PHE B 1 417 ? -22.172 -23.078 -15.312 1 89 417 PHE B C 1
ATOM 9466 O O . PHE B 1 417 ? -22.344 -22 -14.742 1 89 417 PHE B O 1
ATOM 9473 N N . GLY B 1 418 ? -22.188 -23.156 -16.594 1 86.12 418 GLY B N 1
ATOM 9474 C CA . GLY B 1 418 ? -22.359 -22 -17.453 1 86.12 418 GLY B CA 1
ATOM 9475 C C . GLY B 1 418 ? -23.719 -21.328 -17.281 1 86.12 418 GLY B C 1
ATOM 9476 O O . GLY B 1 418 ? -23.812 -20.094 -17.25 1 86.12 418 GLY B O 1
ATOM 9477 N N . ALA B 1 419 ? -24.719 -22.125 -17.109 1 87.38 419 ALA B N 1
ATOM 9478 C CA . ALA B 1 419 ? -26.062 -21.578 -16.938 1 87.38 419 ALA B CA 1
ATOM 9479 C C . ALA B 1 419 ? -26.188 -20.844 -15.602 1 87.38 419 ALA B C 1
ATOM 9481 O O . ALA B 1 419 ? -26.812 -19.781 -15.539 1 87.38 419 ALA B O 1
ATOM 9482 N N . MET B 1 420 ? -25.562 -21.406 -14.602 1 91.06 420 MET B N 1
ATOM 9483 C CA . MET B 1 420 ? -25.641 -20.797 -13.273 1 91.06 420 MET B CA 1
ATOM 9484 C C . MET B 1 420 ? -24.906 -19.453 -13.25 1 91.06 420 MET B C 1
ATOM 9486 O O . MET B 1 420 ? -25.406 -18.469 -12.703 1 91.06 420 MET B O 1
ATOM 9490 N N . VAL B 1 421 ? -23.75 -19.422 -13.844 1 90.06 421 VAL B N 1
ATOM 9491 C CA . VAL B 1 421 ? -22.953 -18.188 -13.844 1 90.06 421 VAL B CA 1
ATOM 9492 C C . VAL B 1 421 ? -23.672 -17.109 -14.656 1 90.06 421 VAL B C 1
ATOM 9494 O O . VAL B 1 421 ? -23.781 -15.961 -14.219 1 90.06 421 VAL B O 1
ATOM 9497 N N . MET B 1 422 ? -24.203 -17.484 -15.75 1 86.12 422 MET B N 1
ATOM 9498 C CA . MET B 1 422 ? -24.906 -16.516 -16.594 1 86.12 422 MET B CA 1
ATOM 9499 C C . MET B 1 422 ? -26.156 -15.992 -15.898 1 86.12 422 MET B C 1
ATOM 9501 O O . MET B 1 422 ? -26.406 -14.781 -15.898 1 86.12 422 MET B O 1
ATOM 9505 N N . SER B 1 423 ? -26.875 -16.859 -15.336 1 89.31 423 SER B N 1
ATOM 9506 C CA . SER B 1 423 ? -28.094 -16.469 -14.625 1 89.31 423 SER B CA 1
ATOM 9507 C C . SER B 1 423 ? -27.766 -15.555 -13.438 1 89.31 423 SER B C 1
ATOM 9509 O O . SER B 1 423 ? -28.484 -14.594 -13.172 1 89.31 423 SER B O 1
ATOM 9511 N N . ALA B 1 424 ? -26.703 -15.898 -12.719 1 90 424 ALA B N 1
ATOM 9512 C CA . ALA B 1 424 ? -26.281 -15.102 -11.57 1 90 424 ALA B CA 1
ATOM 9513 C C . ALA B 1 424 ? -25.906 -13.68 -11.992 1 90 424 ALA B C 1
ATOM 9515 O O . ALA B 1 424 ? -26.25 -12.711 -11.312 1 90 424 ALA B O 1
ATOM 9516 N N . MET B 1 425 ? -25.297 -13.547 -13.117 1 87.5 425 MET B N 1
ATOM 9517 C CA . MET B 1 425 ? -24.859 -12.234 -13.594 1 87.5 425 MET B CA 1
ATOM 9518 C C . MET B 1 425 ? -26.047 -11.391 -14.031 1 87.5 425 MET B C 1
ATOM 9520 O O . MET B 1 425 ? -26.141 -10.211 -13.68 1 87.5 425 MET B O 1
ATOM 9524 N N . ILE B 1 426 ? -26.906 -11.992 -14.727 1 84.62 426 ILE B N 1
ATOM 9525 C CA . ILE B 1 426 ? -28.078 -11.273 -15.203 1 84.62 426 ILE B CA 1
ATOM 9526 C C . ILE B 1 426 ? -28.953 -10.844 -14.016 1 84.62 426 ILE B C 1
ATOM 9528 O O . ILE B 1 426 ? -29.375 -9.695 -13.938 1 84.62 426 ILE B O 1
ATOM 9532 N N . ASN B 1 427 ? -29.094 -11.711 -13.164 1 88.56 427 ASN B N 1
ATOM 9533 C CA . ASN B 1 427 ? -29.906 -11.43 -11.992 1 88.56 427 ASN B CA 1
ATOM 9534 C C . ASN B 1 427 ? -29.297 -10.32 -11.141 1 88.56 427 ASN B C 1
ATOM 9536 O O . ASN B 1 427 ? -30 -9.406 -10.703 1 88.56 427 ASN B O 1
ATOM 9540 N N . SER B 1 428 ? -28.031 -10.406 -10.867 1 88.69 428 SER B N 1
ATOM 9541 C CA . SER B 1 428 ? -27.391 -9.414 -10.016 1 88.69 428 SER B CA 1
ATOM 9542 C C . SER B 1 428 ? -27.406 -8.031 -10.664 1 88.69 428 SER B C 1
ATOM 9544 O O . SER B 1 428 ? -27.609 -7.027 -9.984 1 88.69 428 SER B O 1
ATOM 9546 N N . THR B 1 429 ? -27.281 -7.926 -11.953 1 85.44 429 THR B N 1
ATOM 9547 C CA . THR B 1 429 ? -27.312 -6.637 -12.633 1 85.44 429 THR B CA 1
ATOM 9548 C C . THR B 1 429 ? -28.703 -6.012 -12.547 1 85.44 429 THR B C 1
ATOM 9550 O O . THR B 1 429 ? -28.844 -4.824 -12.242 1 85.44 429 THR B O 1
ATOM 9553 N N . ILE B 1 430 ? -29.641 -6.805 -12.703 1 87.75 430 ILE B N 1
ATOM 9554 C CA . ILE B 1 430 ? -31.016 -6.312 -12.648 1 87.75 430 ILE B CA 1
ATOM 9555 C C . ILE B 1 430 ? -31.359 -5.879 -11.227 1 87.75 430 ILE B C 1
ATOM 9557 O O . ILE B 1 430 ? -31.906 -4.793 -11.016 1 87.75 430 ILE B O 1
ATOM 9561 N N . LEU B 1 431 ? -31 -6.621 -10.297 1 90.88 431 LEU B N 1
ATOM 9562 C CA . LEU B 1 431 ? -31.375 -6.355 -8.914 1 90.88 431 LEU B CA 1
ATOM 9563 C C . LEU B 1 431 ? -30.641 -5.125 -8.383 1 90.88 431 LEU B C 1
ATOM 9565 O O . LEU B 1 431 ? -31.188 -4.367 -7.586 1 90.88 431 LEU B O 1
ATOM 9569 N N . ILE B 1 432 ? -29.375 -4.941 -8.719 1 87.12 432 ILE B N 1
ATOM 9570 C CA . ILE B 1 432 ? -28.625 -3.773 -8.258 1 87.12 432 ILE B CA 1
ATOM 9571 C C . ILE B 1 432 ? -29.297 -2.5 -8.758 1 87.12 432 ILE B C 1
ATOM 9573 O O . ILE B 1 432 ? -29.453 -1.533 -8.008 1 87.12 432 ILE B O 1
ATOM 9577 N N . VAL B 1 433 ? -29.781 -2.514 -9.977 1 85.56 433 VAL B N 1
ATOM 9578 C CA . VAL B 1 433 ? -30.453 -1.356 -10.555 1 85.56 433 VAL B CA 1
ATOM 9579 C C . VAL B 1 433 ? -31.812 -1.155 -9.891 1 85.56 433 VAL B C 1
ATOM 9581 O O . VAL B 1 433 ? -32.188 -0.028 -9.562 1 85.56 433 VAL B O 1
ATOM 9584 N N . VAL B 1 434 ? -32.5 -2.234 -9.656 1 89.5 434 VAL B N 1
ATOM 9585 C CA . VAL B 1 434 ? -33.812 -2.168 -9.055 1 89.5 434 VAL B CA 1
ATOM 9586 C C . VAL B 1 434 ? -33.719 -1.662 -7.617 1 89.5 434 VAL B C 1
ATOM 9588 O O . VAL B 1 434 ? -34.5 -0.815 -7.188 1 89.5 434 VAL B O 1
ATOM 9591 N N . VAL B 1 435 ? -32.75 -2.158 -6.879 1 88.94 435 VAL B N 1
ATOM 9592 C CA . VAL B 1 435 ? -32.562 -1.755 -5.492 1 88.94 435 VAL B CA 1
ATOM 9593 C C . VAL B 1 435 ? -32.25 -0.266 -5.426 1 88.94 435 VAL B C 1
ATOM 9595 O O . VAL B 1 435 ? -32.781 0.459 -4.582 1 88.94 435 VAL B O 1
ATOM 9598 N N . LYS B 1 436 ? -31.344 0.136 -6.258 1 82.19 436 LYS B N 1
ATOM 9599 C CA . LYS B 1 436 ? -30.984 1.549 -6.285 1 82.19 436 LYS B CA 1
ATOM 9600 C C . LYS B 1 436 ? -32.188 2.426 -6.605 1 82.19 436 LYS B C 1
ATOM 9602 O O . LYS B 1 436 ? -32.406 3.438 -5.938 1 82.19 436 LYS B O 1
ATOM 9607 N N . LYS B 1 437 ? -33.031 2.029 -7.574 1 83.19 437 LYS B N 1
ATOM 9608 C CA . LYS B 1 437 ? -34.188 2.818 -8.008 1 83.19 437 LYS B CA 1
ATOM 9609 C C . LYS B 1 437 ? -35.281 2.809 -6.953 1 83.19 437 LYS B C 1
ATOM 9611 O O . LYS B 1 437 ? -35.938 3.834 -6.703 1 83.19 437 LYS B O 1
ATOM 9616 N N . VAL B 1 438 ? -35.531 1.685 -6.402 1 82.44 438 VAL B N 1
ATOM 9617 C CA . VAL B 1 438 ? -36.562 1.559 -5.402 1 82.44 438 VAL B CA 1
ATOM 9618 C C . VAL B 1 438 ? -36.219 2.365 -4.156 1 82.44 438 VAL B C 1
ATOM 9620 O O . VAL B 1 438 ? -37.062 3.051 -3.58 1 82.44 438 VAL B O 1
ATOM 9623 N N . TYR B 1 439 ? -34.969 2.295 -3.727 1 77.75 439 TYR B N 1
ATOM 9624 C CA . TYR B 1 439 ? -34.531 3.027 -2.541 1 77.75 439 TYR B CA 1
ATOM 9625 C C . TYR B 1 439 ? -34.625 4.531 -2.771 1 77.75 439 TYR B C 1
ATOM 9627 O O . TYR B 1 439 ? -35.062 5.281 -1.893 1 77.75 439 TYR B O 1
ATOM 9635 N N . GLN B 1 440 ? -34.25 4.941 -3.893 1 72.56 440 GLN B N 1
ATOM 9636 C CA . GLN B 1 440 ? -34.281 6.367 -4.199 1 72.56 440 GLN B CA 1
ATOM 9637 C C . GLN B 1 440 ? -35.719 6.879 -4.262 1 72.56 440 GLN B C 1
ATOM 9639 O O . GLN B 1 440 ? -36 7.992 -3.812 1 72.56 440 GLN B O 1
ATOM 9644 N N . THR B 1 441 ? -36.594 6.125 -4.758 1 68.06 441 THR B N 1
ATOM 9645 C CA . THR B 1 441 ? -38 6.547 -4.918 1 68.06 441 THR B CA 1
ATOM 9646 C C . THR B 1 441 ? -38.719 6.527 -3.58 1 68.06 441 THR B C 1
ATOM 9648 O O . THR B 1 441 ? -39.5 7.434 -3.279 1 68.06 441 THR B O 1
ATOM 9651 N N . MET B 1 442 ? -38.438 5.617 -2.807 1 64.31 442 MET B N 1
ATOM 9652 C CA . MET B 1 442 ? -39.156 5.449 -1.553 1 64.31 442 MET B CA 1
ATOM 9653 C C . MET B 1 442 ? -38.594 6.355 -0.468 1 64.31 442 MET B C 1
ATOM 9655 O O . MET B 1 442 ? -39.312 6.777 0.438 1 64.31 442 MET B O 1
ATOM 9659 N N . SER B 1 443 ? -37.25 6.555 -0.435 1 57.5 443 SER B N 1
ATOM 9660 C CA . SER B 1 443 ? -36.625 7.469 0.521 1 57.5 443 SER B CA 1
ATOM 9661 C C . SER B 1 443 ? -37.125 8.898 0.318 1 57.5 443 SER B C 1
ATOM 9663 O O . SER B 1 443 ? -37.25 9.664 1.278 1 57.5 443 SER B O 1
ATOM 9665 N N . LYS B 1 444 ? -37.406 9.422 -0.772 1 50.78 444 LYS B N 1
ATOM 9666 C CA . LYS B 1 444 ? -37.969 10.734 -1.073 1 50.78 444 LYS B CA 1
ATOM 9667 C C . LYS B 1 444 ? -39.375 10.859 -0.541 1 50.78 444 LYS B C 1
ATOM 9669 O O . LYS B 1 444 ? -39.844 11.953 -0.185 1 50.78 444 LYS B O 1
ATOM 9674 N N . ARG B 1 445 ? -40.094 9.898 -0.422 1 47.66 445 ARG B N 1
ATOM 9675 C CA . ARG B 1 445 ? -41.531 9.984 -0.084 1 47.66 445 ARG B CA 1
ATOM 9676 C C . ARG B 1 445 ? -41.719 10.156 1.419 1 47.66 445 ARG B C 1
ATOM 9678 O O . ARG B 1 445 ? -42.812 10.422 1.879 1 47.66 445 ARG B O 1
ATOM 9685 N N . ASN B 1 446 ? -40.812 9.773 2.232 1 44.78 446 ASN B N 1
ATOM 9686 C CA . ASN B 1 446 ? -41.188 10.047 3.615 1 44.78 446 ASN B CA 1
ATOM 9687 C C . ASN B 1 446 ? -41.125 11.539 3.924 1 44.78 446 ASN B C 1
ATOM 9689 O O . ASN B 1 446 ? -40.062 12.148 3.93 1 44.78 446 ASN B O 1
ATOM 9693 N N . PRO B 1 447 ? -42.062 12.312 3.703 1 41.22 447 PRO B N 1
ATOM 9694 C CA . PRO B 1 447 ? -42.281 13.727 3.998 1 41.22 447 PRO B CA 1
ATOM 9695 C C . PRO B 1 447 ? -41.875 14.102 5.422 1 41.22 447 PRO B C 1
ATOM 9697 O O . PRO B 1 447 ? -42.406 13.57 6.387 1 41.22 447 PRO B O 1
ATOM 9700 N N . TYR B 1 448 ? -40.688 14.039 5.875 1 45.09 448 TYR B N 1
ATOM 9701 C CA . TYR B 1 448 ? -40.344 14.656 7.156 1 45.09 448 TYR B CA 1
ATOM 9702 C C . TYR B 1 448 ? -41.094 15.977 7.324 1 45.09 448 TYR B C 1
ATOM 9704 O O . TYR B 1 448 ? -40.812 16.938 6.602 1 45.09 448 TYR B O 1
ATOM 9712 N N . LYS B 1 449 ? -42.188 15.961 7.723 1 45.5 449 LYS B N 1
ATOM 9713 C CA . LYS B 1 449 ? -43.031 17.125 7.996 1 45.5 449 LYS B CA 1
ATOM 9714 C C . LYS B 1 449 ? -42.25 18.203 8.758 1 45.5 449 LYS B C 1
ATOM 9716 O O . LYS B 1 449 ? -42.5 19.391 8.578 1 45.5 449 LYS B O 1
ATOM 9721 N N . ARG B 1 450 ? -41.438 17.812 9.82 1 50.25 450 ARG B N 1
ATOM 9722 C CA . ARG B 1 450 ? -40.844 18.797 10.719 1 50.25 450 ARG B CA 1
ATOM 9723 C C . ARG B 1 450 ? -39.469 19.203 10.25 1 50.25 450 ARG B C 1
ATOM 9725 O O . ARG B 1 450 ? -38.5 19.062 10.992 1 50.25 450 ARG B O 1
ATOM 9732 N N . ARG B 1 451 ? -39.344 19.484 9.008 1 61.47 451 ARG B N 1
ATOM 9733 C CA . ARG B 1 451 ? -38.094 19.703 8.273 1 61.47 451 ARG B CA 1
ATOM 9734 C C . ARG B 1 451 ? -37.531 21.094 8.539 1 61.47 451 ARG B C 1
ATOM 9736 O O . ARG B 1 451 ? -36.375 21.391 8.203 1 61.47 451 ARG B O 1
ATOM 9743 N N . THR B 1 452 ? -38.406 21.906 9.281 1 71.5 452 THR B N 1
ATOM 9744 C CA . THR B 1 452 ? -37.969 23.297 9.422 1 71.5 452 THR B CA 1
ATOM 9745 C C . THR B 1 452 ? -37.969 23.719 10.891 1 71.5 452 THR B C 1
ATOM 9747 O O . THR B 1 452 ? -38.656 23.109 11.711 1 71.5 452 THR B O 1
ATOM 9750 N N . VAL B 1 453 ? -37.062 24.516 11.328 1 78.81 453 VAL B N 1
ATOM 9751 C CA . VAL B 1 453 ? -37 25.062 12.68 1 78.81 453 VAL B CA 1
ATOM 9752 C C . VAL B 1 453 ? -38.312 25.75 13.039 1 78.81 453 VAL B C 1
ATOM 9754 O O . VAL B 1 453 ? -38.719 25.734 14.203 1 78.81 453 VAL B O 1
ATOM 9757 N N . GLN B 1 454 ? -39 26.266 12.062 1 78.44 454 GLN B N 1
ATOM 9758 C CA . GLN B 1 454 ? -40.25 26.984 12.297 1 78.44 454 GLN B CA 1
ATOM 9759 C C . GLN B 1 454 ? -41.312 26.031 12.836 1 78.44 454 GLN B C 1
ATOM 9761 O O . GLN B 1 454 ? -42.125 26.438 13.672 1 78.44 454 GLN B O 1
ATOM 9766 N N . HIS B 1 455 ? -41.188 24.891 12.336 1 73.5 455 HIS B N 1
ATOM 9767 C CA . HIS B 1 455 ? -42.25 23.953 12.727 1 73.5 455 HIS B CA 1
ATOM 9768 C C . HIS B 1 455 ? -41.906 23.234 14.023 1 73.5 455 HIS B C 1
ATOM 9770 O O . HIS B 1 455 ? -42.75 22.531 14.594 1 73.5 455 HIS B O 1
ATOM 9776 N N . CYS B 1 456 ? -40.688 23.516 14.438 1 72.25 456 CYS B N 1
ATOM 9777 C CA . CYS B 1 456 ? -40.312 22.922 15.719 1 72.25 456 CYS B CA 1
ATOM 9778 C C . CYS B 1 456 ? -40.75 23.812 16.875 1 72.25 456 CYS B C 1
ATOM 9780 O O . CYS B 1 456 ? -40.562 25.031 16.844 1 72.25 456 CYS B O 1
ATOM 9782 N N . ARG B 1 457 ? -41.562 23.266 17.688 1 66.31 457 ARG B N 1
ATOM 9783 C CA . ARG B 1 457 ? -41.938 24.031 18.875 1 66.31 457 ARG B CA 1
ATOM 9784 C C . ARG B 1 457 ? -40.719 24.484 19.656 1 66.31 457 ARG B C 1
ATOM 9786 O O . ARG B 1 457 ? -39.688 23.828 19.641 1 66.31 457 ARG B O 1
ATOM 9793 N N . ILE B 1 458 ? -40.75 25.641 20.203 1 66.75 458 ILE B N 1
ATOM 9794 C CA . ILE B 1 458 ? -39.656 26.25 20.953 1 66.75 458 ILE B CA 1
ATOM 9795 C C . ILE B 1 458 ? -39.219 25.312 22.078 1 66.75 458 ILE B C 1
ATOM 9797 O O . ILE B 1 458 ? -38.031 25.234 22.406 1 66.75 458 ILE B O 1
ATOM 9801 N N . GLU B 1 459 ? -40.219 24.5 22.594 1 66.38 459 GLU B N 1
ATOM 9802 C CA . GLU B 1 459 ? -39.906 23.625 23.719 1 66.38 459 GLU B CA 1
ATOM 9803 C C . GLU B 1 459 ? -39.469 22.25 23.234 1 66.38 459 GLU B C 1
ATOM 9805 O O . GLU B 1 459 ? -39.031 21.406 24.031 1 66.38 459 GLU B O 1
ATOM 9810 N N . ALA B 1 460 ? -39.375 22.062 21.969 1 73.06 460 ALA B N 1
ATOM 9811 C CA . ALA B 1 460 ? -39 20.766 21.422 1 73.06 460 ALA B CA 1
ATOM 9812 C C . ALA B 1 460 ? -37.469 20.688 21.219 1 73.06 460 ALA B C 1
ATOM 9814 O O . ALA B 1 460 ? -36.812 21.719 21.062 1 73.06 460 ALA B O 1
ATOM 9815 N N . PRO B 1 461 ? -37.031 19.469 21.391 1 78.44 461 PRO B N 1
ATOM 9816 C CA . PRO B 1 461 ? -35.594 19.328 21.156 1 78.44 461 PRO B CA 1
ATOM 9817 C C . PRO B 1 461 ? -35.188 19.688 19.719 1 78.44 461 PRO B C 1
ATOM 9819 O O . PRO B 1 461 ? -35.938 19.406 18.781 1 78.44 461 PRO B O 1
ATOM 9822 N N . LEU B 1 462 ? -34.188 20.531 19.594 1 83.94 462 LEU B N 1
ATOM 9823 C CA . LEU B 1 462 ? -33.625 20.906 18.312 1 83.94 462 LEU B CA 1
ATOM 9824 C C . LEU B 1 462 ? -32.469 20 17.938 1 83.94 462 LEU B C 1
ATOM 9826 O O . LEU B 1 462 ? -31.562 19.766 18.734 1 83.94 462 LEU B O 1
ATOM 9830 N N . ARG B 1 463 ? -32.625 19.359 16.859 1 86 463 ARG B N 1
ATOM 9831 C CA . ARG B 1 463 ? -31.578 18.516 16.328 1 86 463 ARG B CA 1
ATOM 9832 C C . ARG B 1 463 ? -30.781 19.219 15.242 1 86 463 ARG B C 1
ATOM 9834 O O . ARG B 1 463 ? -31.344 19.578 14.203 1 86 463 ARG B O 1
ATOM 9841 N N . ILE B 1 464 ? -29.516 19.469 15.492 1 89.25 464 ILE B N 1
ATOM 9842 C CA . ILE B 1 464 ? -28.656 20.219 14.562 1 89.25 464 ILE B CA 1
ATOM 9843 C C . ILE B 1 464 ? -27.531 19.328 14.07 1 89.25 464 ILE B C 1
ATOM 9845 O O . ILE B 1 464 ? -26.891 18.625 14.867 1 89.25 464 ILE B O 1
ATOM 9849 N N . LEU B 1 465 ? -27.438 19.281 12.758 1 90 465 LEU B N 1
ATOM 9850 C CA . LEU B 1 465 ? -26.266 18.656 12.148 1 90 465 LEU B CA 1
ATOM 9851 C C . LEU B 1 465 ? -25.234 19.703 11.75 1 90 465 LEU B C 1
ATOM 9853 O O . LEU B 1 465 ? -25.5 20.562 10.914 1 90 465 LEU B O 1
ATOM 9857 N N . THR B 1 466 ? -24.125 19.703 12.453 1 90.69 466 THR B N 1
ATOM 9858 C CA . THR B 1 466 ? -23.078 20.656 12.133 1 90.69 466 THR B CA 1
ATOM 9859 C C . THR B 1 466 ? -21.969 20 11.312 1 90.69 466 THR B C 1
ATOM 9861 O O . THR B 1 466 ? -21.453 18.953 11.703 1 90.69 466 THR B O 1
ATOM 9864 N N . CYS B 1 467 ? -21.766 20.562 10.219 1 89.56 467 CYS B N 1
ATOM 9865 C CA . CYS B 1 467 ? -20.734 20.062 9.312 1 89.56 467 CYS B CA 1
ATOM 9866 C C . CYS B 1 467 ? -19.531 20.984 9.289 1 89.56 467 CYS B C 1
ATOM 9868 O O . CYS B 1 467 ? -19.672 22.203 9.18 1 89.56 467 CYS B O 1
ATOM 9870 N N . PHE B 1 468 ? -18.328 20.422 9.477 1 85.31 468 PHE B N 1
ATOM 9871 C CA . PHE B 1 468 ? -17.109 21.219 9.438 1 85.31 468 PHE B CA 1
ATOM 9872 C C . PHE B 1 468 ? -15.961 20.438 8.812 1 85.31 468 PHE B C 1
ATOM 9874 O O . PHE B 1 468 ? -16.031 19.203 8.711 1 85.31 468 PHE B O 1
ATOM 9881 N N . ARG B 1 469 ? -15.039 21.078 8.336 1 75.81 469 ARG B N 1
ATOM 9882 C CA . ARG B 1 469 ? -13.93 20.438 7.633 1 75.81 469 ARG B CA 1
ATOM 9883 C C . ARG B 1 469 ? -12.625 20.594 8.406 1 75.81 469 ARG B C 1
ATOM 9885 O O . ARG B 1 469 ? -11.766 19.703 8.375 1 75.81 469 ARG B O 1
ATOM 9892 N N . GLN B 1 470 ? -12.344 21.688 9.016 1 69.12 470 GLN B N 1
ATOM 9893 C CA . GLN B 1 470 ? -11.047 21.984 9.617 1 69.12 470 GLN B CA 1
ATOM 9894 C C . GLN B 1 470 ? -11.148 22.047 11.141 1 69.12 470 GLN B C 1
ATOM 9896 O O . GLN B 1 470 ? -12.234 22.266 11.688 1 69.12 470 GLN B O 1
ATOM 9901 N N . ARG B 1 471 ? -10.031 21.641 11.711 1 67.81 471 ARG B N 1
ATOM 9902 C CA . ARG B 1 471 ? -9.961 21.688 13.172 1 67.81 471 ARG B CA 1
ATOM 9903 C C . ARG B 1 471 ? -10.25 23.109 13.68 1 67.81 471 ARG B C 1
ATOM 9905 O O . ARG B 1 471 ? -10.805 23.266 14.766 1 67.81 471 ARG B O 1
ATOM 9912 N N . GLU B 1 472 ? -9.938 23.984 12.852 1 68.94 472 GLU B N 1
ATOM 9913 C CA . GLU B 1 472 ? -10.141 25.375 13.273 1 68.94 472 GLU B CA 1
ATOM 9914 C C . GLU B 1 472 ? -11.617 25.719 13.336 1 68.94 472 GLU B C 1
ATOM 9916 O O . GLU B 1 472 ? -12.016 26.656 14.039 1 68.94 472 GLU B O 1
ATOM 9921 N N . ALA B 1 473 ? -12.398 24.875 12.672 1 76.38 473 ALA B N 1
ATOM 9922 C CA . ALA B 1 473 ? -13.828 25.188 12.617 1 76.38 473 ALA B CA 1
ATOM 9923 C C . ALA B 1 473 ? -14.562 24.594 13.82 1 76.38 473 ALA B C 1
ATOM 9925 O O . ALA B 1 473 ? -15.758 24.844 14.008 1 76.38 473 ALA B O 1
ATOM 9926 N N . VAL B 1 474 ? -13.781 23.969 14.641 1 80 474 VAL B N 1
ATOM 9927 C CA . VAL B 1 474 ? -14.438 23.328 15.789 1 80 474 VAL B CA 1
ATOM 9928 C C . VAL B 1 474 ? -14.883 24.406 16.781 1 80 474 VAL B C 1
ATOM 9930 O O . VAL B 1 474 ? -15.984 24.328 17.328 1 80 474 VAL B O 1
ATOM 9933 N N . ARG B 1 475 ? -14.102 25.406 16.922 1 77.88 475 ARG B N 1
ATOM 9934 C CA . ARG B 1 475 ? -14.438 26.453 17.891 1 77.88 475 ARG B CA 1
ATOM 9935 C C . ARG B 1 475 ? -15.688 27.219 17.453 1 77.88 475 ARG B C 1
ATOM 9937 O O . ARG B 1 475 ? -16.641 27.359 18.234 1 77.88 475 ARG B O 1
ATOM 9944 N N . PRO B 1 476 ? -15.688 27.641 16.25 1 81.44 476 PRO B N 1
ATOM 9945 C CA . PRO B 1 476 ? -16.906 28.328 15.836 1 81.44 476 PRO B CA 1
ATOM 9946 C C . PRO B 1 476 ? -18.156 27.438 15.945 1 81.44 476 PRO B C 1
ATOM 9948 O O . PRO B 1 476 ? -19.234 27.938 16.266 1 81.44 476 PRO B O 1
ATOM 9951 N N . VAL B 1 477 ? -18.016 26.25 15.719 1 84.94 477 VAL B N 1
ATOM 9952 C CA . VAL B 1 477 ? -19.141 25.328 15.789 1 84.94 477 VAL B CA 1
ATOM 9953 C C . VAL B 1 477 ? -19.609 25.203 17.234 1 84.94 477 VAL B C 1
ATOM 9955 O O . VAL B 1 477 ? -20.812 25.234 17.516 1 84.94 477 VAL B O 1
ATOM 9958 N N . LEU B 1 478 ? -18.672 25.094 18.094 1 82.62 478 LEU B N 1
ATOM 9959 C CA . LEU B 1 478 ? -19.031 24.969 19.5 1 82.62 478 LEU B CA 1
ATOM 9960 C C . LEU B 1 478 ? -19.656 26.266 20.016 1 82.62 478 LEU B C 1
ATOM 9962 O O . LEU B 1 478 ? -20.562 26.219 20.844 1 82.62 478 LEU B O 1
ATOM 9966 N N . ASP B 1 479 ? -19.188 27.344 19.516 1 80.69 479 ASP B N 1
ATOM 9967 C CA . ASP B 1 479 ? -19.781 28.625 19.891 1 80.69 479 ASP B CA 1
ATOM 9968 C C . ASP B 1 479 ? -21.234 28.719 19.438 1 80.69 479 ASP B C 1
ATOM 9970 O O . ASP B 1 479 ? -22.094 29.203 20.172 1 80.69 479 ASP B O 1
ATOM 9974 N N . LEU B 1 480 ? -21.422 28.281 18.266 1 84.12 480 LEU B N 1
ATOM 9975 C CA . LEU B 1 480 ? -22.781 28.328 17.734 1 84.12 480 LEU B CA 1
ATOM 9976 C C . LEU B 1 480 ? -23.688 27.375 18.516 1 84.12 480 LEU B C 1
ATOM 9978 O O . LEU B 1 480 ? -24.844 27.703 18.781 1 84.12 480 LEU B O 1
ATOM 9982 N N . VAL B 1 481 ? -23.156 26.281 18.828 1 82.62 481 VAL B N 1
ATOM 9983 C CA . VAL B 1 481 ? -23.938 25.312 19.594 1 82.62 481 VAL B CA 1
ATOM 9984 C C . VAL B 1 481 ? -24.25 25.875 20.969 1 82.62 481 VAL B C 1
ATOM 9986 O O . VAL B 1 481 ? -25.375 25.703 21.484 1 82.62 481 VAL B O 1
ATOM 9989 N N . GLU B 1 482 ? -23.297 26.516 21.469 1 79.5 482 GLU B N 1
ATOM 9990 C CA . GLU B 1 482 ? -23.531 27.125 22.766 1 79.5 482 GLU B CA 1
ATOM 9991 C C . GLU B 1 482 ? -24.578 28.234 22.688 1 79.5 482 GLU B C 1
ATOM 9993 O O . GLU B 1 482 ? -25.391 28.391 23.578 1 79.5 482 GLU B O 1
ATOM 9998 N N . LEU B 1 483 ? -24.469 28.953 21.594 1 80.56 483 LEU B N 1
ATOM 9999 C CA . LEU B 1 483 ? -25.422 30.031 21.391 1 80.56 483 LEU B CA 1
ATOM 10000 C C . LEU B 1 483 ? -26.844 29.484 21.234 1 80.56 483 LEU B C 1
ATOM 10002 O O . LEU B 1 483 ? -27.812 30.156 21.562 1 80.56 483 LEU B O 1
ATOM 10006 N N . SER B 1 484 ? -26.859 28.312 20.703 1 78.12 484 SER B N 1
ATOM 10007 C CA . SER B 1 484 ? -28.156 27.703 20.5 1 78.12 484 SER B CA 1
ATOM 10008 C C . SER B 1 484 ? -28.688 27.078 21.797 1 78.12 484 SER B C 1
ATOM 10010 O O . SER B 1 484 ? -29.766 26.5 21.812 1 78.12 484 SER B O 1
ATOM 10012 N N . ARG B 1 485 ? -28.484 27.75 22.984 1 62.47 485 ARG B N 1
ATOM 10013 C CA . ARG B 1 485 ? -28.797 27.594 24.406 1 62.47 485 ARG B CA 1
ATOM 10014 C C . ARG B 1 485 ? -29.547 26.281 24.656 1 62.47 485 ARG B C 1
ATOM 10016 O O . ARG B 1 485 ? -30.719 26.156 24.344 1 62.47 485 ARG B O 1
ATOM 10023 N N . PRO B 1 486 ? -28.781 25.281 25.219 1 58.53 486 PRO B N 1
ATOM 10024 C CA . PRO B 1 486 ? -29.516 24.078 25.641 1 58.53 486 PRO B CA 1
ATOM 10025 C C . PRO B 1 486 ? -30.328 24.312 26.906 1 58.53 486 PRO B C 1
ATOM 10027 O O . PRO B 1 486 ? -29.766 24.641 27.953 1 58.53 486 PRO B O 1
ATOM 10030 N N . ALA B 1 487 ? -31.359 25.141 26.984 1 57.78 487 ALA B N 1
ATOM 10031 C CA . ALA B 1 487 ? -32.125 25.219 28.219 1 57.78 487 ALA B CA 1
ATOM 10032 C C . ALA B 1 487 ? -32.719 23.859 28.578 1 57.78 487 ALA B C 1
ATOM 10034 O O . ALA B 1 487 ? -32.875 22.984 27.719 1 57.78 487 ALA B O 1
ATOM 10035 N N . ILE B 1 488 ? -32.812 23.562 29.828 1 57.56 488 ILE B N 1
ATOM 10036 C CA . ILE B 1 488 ? -33.375 22.328 30.375 1 57.56 488 ILE B CA 1
ATOM 10037 C C . ILE B 1 488 ? -34.688 21.984 29.656 1 57.56 488 ILE B C 1
ATOM 10039 O O . ILE B 1 488 ? -34.969 20.828 29.391 1 57.56 488 ILE B O 1
ATOM 10043 N N . GLY B 1 489 ? -35.406 23.016 29.219 1 60.12 489 GLY B N 1
ATOM 10044 C CA . GLY B 1 489 ? -36.688 22.75 28.578 1 60.12 489 GLY B CA 1
ATOM 10045 C C . GLY B 1 489 ? -36.562 22.438 27.094 1 60.12 489 GLY B C 1
ATOM 10046 O O . GLY B 1 489 ? -37.469 21.875 26.484 1 60.12 489 GLY B O 1
ATOM 10047 N N . SER B 1 490 ? -35.375 22.797 26.547 1 68.81 490 SER B N 1
ATOM 10048 C CA . SER B 1 490 ? -35.156 22.547 25.125 1 68.81 490 SER B CA 1
ATOM 10049 C C . SER B 1 490 ? -33.812 21.875 24.875 1 68.81 490 SER B C 1
ATOM 10051 O O . SER B 1 490 ? -32.844 22.547 24.547 1 68.81 490 SER B O 1
ATOM 10053 N N . PRO B 1 491 ? -33.875 20.547 24.953 1 77.62 491 PRO B N 1
ATOM 10054 C CA . PRO B 1 491 ? -32.594 19.859 24.766 1 77.62 491 PRO B CA 1
ATOM 10055 C C . PRO B 1 491 ? -32.094 19.938 23.312 1 77.62 491 PRO B C 1
ATOM 10057 O O . PRO B 1 491 ? -32.906 20.078 22.391 1 77.62 491 PRO B O 1
ATOM 10060 N N . LEU B 1 492 ? -30.828 20.125 23.219 1 82.19 492 LEU B N 1
ATOM 10061 C CA . LEU B 1 492 ? -30.156 20.234 21.922 1 82.19 492 LEU B CA 1
ATOM 10062 C C . LEU B 1 492 ? -29.406 18.953 21.594 1 82.19 492 LEU B C 1
ATOM 10064 O O . LEU B 1 492 ? -28.688 18.406 22.422 1 82.19 492 LEU B O 1
ATOM 10068 N N . SER B 1 493 ? -29.828 18.312 20.5 1 84.38 493 SER B N 1
ATOM 10069 C CA . SER B 1 493 ? -29.078 17.188 19.969 1 84.38 493 SER B CA 1
ATOM 10070 C C . SER B 1 493 ? -28.188 17.625 18.812 1 84.38 493 SER B C 1
ATOM 10072 O O . SER B 1 493 ? -28.672 18.094 17.781 1 84.38 493 SER B O 1
ATOM 10074 N N . VAL B 1 494 ? -26.922 17.609 19.062 1 87.88 494 VAL B N 1
ATOM 10075 C CA . VAL B 1 494 ? -25.969 18.078 18.062 1 87.88 494 VAL B CA 1
ATOM 10076 C C . VAL B 1 494 ? -25.25 16.875 17.422 1 87.88 494 VAL B C 1
ATOM 10078 O O . VAL B 1 494 ? -24.75 16 18.125 1 87.88 494 VAL B O 1
ATOM 10081 N N . PHE B 1 495 ? -25.375 16.828 16.156 1 86.38 495 PHE B N 1
ATOM 10082 C CA . PHE B 1 495 ? -24.625 15.859 15.359 1 86.38 495 PHE B CA 1
ATOM 10083 C C . PHE B 1 495 ? -23.469 16.531 14.641 1 86.38 495 PHE B C 1
ATOM 10085 O O . PHE B 1 495 ? -23.688 17.344 13.727 1 86.38 495 PHE B O 1
ATOM 10092 N N . ALA B 1 496 ? -22.281 16.297 15.172 1 87.81 496 ALA B N 1
ATOM 10093 C CA . ALA B 1 496 ? -21.094 16.891 14.578 1 87.81 496 ALA B CA 1
ATOM 10094 C C . ALA B 1 496 ? -20.5 15.984 13.5 1 87.81 496 ALA B C 1
ATOM 10096 O O . ALA B 1 496 ? -20.109 14.852 13.773 1 87.81 496 ALA B O 1
ATOM 10097 N N . LEU B 1 497 ? -20.5 16.5 12.312 1 87 497 LEU B N 1
ATOM 10098 C CA . LEU B 1 497 ? -19.984 15.75 11.164 1 87 497 LEU B CA 1
ATOM 10099 C C . LEU B 1 497 ? -18.719 16.391 10.625 1 87 497 LEU B C 1
ATOM 10101 O O . LEU B 1 497 ? -18.734 17.516 10.141 1 87 497 LEU B O 1
ATOM 10105 N N . ASN B 1 498 ? -17.641 15.664 10.836 1 85.19 498 ASN B N 1
ATOM 10106 C CA . ASN B 1 498 ? -16.391 16.094 10.234 1 85.19 498 ASN B CA 1
ATOM 10107 C C . ASN B 1 498 ? -16.25 15.594 8.805 1 85.19 498 ASN B C 1
ATOM 10109 O O . ASN B 1 498 ? -16.359 14.398 8.539 1 85.19 498 ASN B O 1
ATOM 10113 N N . LEU B 1 499 ? -16.172 16.562 7.957 1 81.75 499 LEU B N 1
ATOM 10114 C CA . LEU B 1 499 ? -16.062 16.234 6.543 1 81.75 499 LEU B CA 1
ATOM 10115 C C . LEU B 1 499 ? -14.602 16.109 6.129 1 81.75 499 LEU B C 1
ATOM 10117 O O . LEU B 1 499 ? -13.852 17.094 6.188 1 81.75 499 LEU B O 1
ATOM 10121 N N . GLU B 1 500 ? -14.195 14.906 5.945 1 74.25 500 GLU B N 1
ATOM 10122 C CA . GLU B 1 500 ? -12.828 14.648 5.48 1 74.25 500 GLU B CA 1
ATOM 10123 C C . GLU B 1 500 ? -12.82 14.195 4.027 1 74.25 500 GLU B C 1
ATOM 10125 O O . GLU B 1 500 ? -13.664 13.398 3.615 1 74.25 500 GLU B O 1
ATOM 10130 N N . GLU B 1 501 ? -12.055 14.898 3.385 1 66.5 501 GLU B N 1
ATOM 10131 C CA . GLU B 1 501 ? -11.953 14.531 1.977 1 66.5 501 GLU B CA 1
ATOM 10132 C C . GLU B 1 501 ? -11.289 13.164 1.809 1 66.5 501 GLU B C 1
ATOM 10134 O O . GLU B 1 501 ? -10.344 12.836 2.525 1 66.5 501 GLU B O 1
ATOM 10139 N N . LEU B 1 502 ? -12.195 12.406 1.289 1 54.5 502 LEU B N 1
ATOM 10140 C CA . LEU B 1 502 ? -11.633 11.102 0.973 1 54.5 502 LEU B CA 1
ATOM 10141 C C . LEU B 1 502 ? -10.383 11.234 0.109 1 54.5 502 LEU B C 1
ATOM 10143 O O . LEU B 1 502 ? -10.414 11.883 -0.939 1 54.5 502 LEU B O 1
ATOM 10147 N N . ASN B 1 503 ? -9.43 11.195 0.841 1 45.5 503 ASN B N 1
ATOM 10148 C CA . ASN B 1 503 ? -8.258 11.062 -0.02 1 45.5 503 ASN B CA 1
ATOM 10149 C C . ASN B 1 503 ? -8.336 9.797 -0.87 1 45.5 503 ASN B C 1
ATOM 10151 O O . ASN B 1 503 ? -9.047 8.852 -0.524 1 45.5 503 ASN B O 1
ATOM 10155 N N . ASN B 1 504 ? -8.125 9.82 -2.086 1 40.31 504 ASN B N 1
ATOM 10156 C CA . ASN B 1 504 ? -8.344 8.875 -3.176 1 40.31 504 ASN B CA 1
ATOM 10157 C C . ASN B 1 504 ? -8.461 7.445 -2.664 1 40.31 504 ASN B C 1
ATOM 10159 O O . ASN B 1 504 ? -8.945 6.562 -3.375 1 40.31 504 ASN B O 1
ATOM 10163 N N . HIS B 1 505 ? -7.742 6.992 -1.747 1 36.94 505 HIS B N 1
ATOM 10164 C CA . HIS B 1 505 ? -7.633 5.539 -1.661 1 36.94 505 HIS B CA 1
ATOM 10165 C C . HIS B 1 505 ? -8.586 4.98 -0.61 1 36.94 505 HIS B C 1
ATOM 10167 O O . HIS B 1 505 ? -8.648 3.764 -0.412 1 36.94 505 HIS B O 1
ATOM 10173 N N . SER B 1 506 ? -9.305 5.797 0.215 1 40.97 506 SER B N 1
ATOM 10174 C CA . SER B 1 506 ? -10.094 5.219 1.295 1 40.97 506 SER B CA 1
ATOM 10175 C C . SER B 1 506 ? -11.578 5.203 0.946 1 40.97 506 SER B C 1
ATOM 10177 O O . SER B 1 506 ? -12.023 5.953 0.073 1 40.97 506 SER B O 1
ATOM 10179 N N . LEU B 1 507 ? -12.133 4.043 1.085 1 38.62 507 LEU B N 1
ATOM 10180 C CA . LEU B 1 507 ? -13.586 3.941 0.96 1 38.62 507 LEU B CA 1
ATOM 10181 C C . LEU B 1 507 ? -14.281 4.992 1.82 1 38.62 507 LEU B C 1
ATOM 10183 O O . LEU B 1 507 ? -13.781 5.355 2.889 1 38.62 507 LEU B O 1
ATOM 10187 N N . PRO B 1 508 ? -15.195 5.723 1.147 1 40.97 508 PRO B N 1
ATOM 10188 C CA . PRO B 1 508 ? -15.977 6.66 1.952 1 40.97 508 PRO B CA 1
ATOM 10189 C C . PRO B 1 508 ? -16.531 6.023 3.223 1 40.97 508 PRO B C 1
ATOM 10191 O O . PRO B 1 508 ? -17.047 4.898 3.184 1 40.97 508 PRO B O 1
ATOM 10194 N N . LEU B 1 509 ? -15.891 6.426 4.266 1 48.69 509 LEU B N 1
ATOM 10195 C CA . LEU B 1 509 ? -16.281 5.863 5.555 1 48.69 509 LEU B CA 1
ATOM 10196 C C . LEU B 1 509 ? -17 6.906 6.41 1 48.69 509 LEU B C 1
ATOM 10198 O O . LEU B 1 509 ? -16.656 8.086 6.371 1 48.69 509 LEU B O 1
ATOM 10202 N N . LEU B 1 510 ? -18.266 6.664 6.707 1 46.69 510 LEU B N 1
ATOM 10203 C CA . LEU B 1 510 ? -18.906 7.426 7.773 1 46.69 510 LEU B CA 1
ATOM 10204 C C . LEU B 1 510 ? -18.594 6.809 9.133 1 46.69 510 LEU B C 1
ATOM 10206 O O . LEU B 1 510 ? -19 5.68 9.414 1 46.69 510 LEU B O 1
ATOM 10210 N N . ILE B 1 511 ? -17.609 7.387 9.812 1 48.53 511 ILE B N 1
ATOM 10211 C CA . ILE B 1 511 ? -17.188 6.895 11.117 1 48.53 511 ILE B CA 1
ATOM 10212 C C . ILE B 1 511 ? -18 7.574 12.219 1 48.53 511 ILE B C 1
ATOM 10214 O O . ILE B 1 511 ? -18.047 8.805 12.289 1 48.53 511 ILE B O 1
ATOM 10218 N N . HIS B 1 512 ? -18.953 6.867 12.906 1 46.25 512 HIS B N 1
ATOM 10219 C CA . HIS B 1 512 ? -19.609 7.379 14.102 1 46.25 512 HIS B CA 1
ATOM 10220 C C . HIS B 1 512 ? -18.719 7.246 15.328 1 46.25 512 HIS B C 1
ATOM 10222 O O . HIS B 1 512 ? -18.266 6.148 15.656 1 46.25 512 HIS B O 1
ATOM 10228 N N . HIS B 1 513 ? -18.109 8.414 15.82 1 45.84 513 HIS B N 1
ATOM 10229 C CA . HIS B 1 513 ? -17.25 8.414 17 1 45.84 513 HIS B CA 1
ATOM 10230 C C . HIS B 1 513 ? -18.062 8.281 18.281 1 45.84 513 HIS B C 1
ATOM 10232 O O . HIS B 1 513 ? -18.609 9.266 18.781 1 45.84 513 HIS B O 1
ATOM 10238 N N . THR B 1 514 ? -18.656 7.203 18.531 1 42.84 514 THR B N 1
ATOM 10239 C CA . THR B 1 514 ? -19.453 7.066 19.734 1 42.84 514 THR B CA 1
ATOM 10240 C C . THR B 1 514 ? -18.578 7.18 20.984 1 42.84 514 THR B C 1
ATOM 10242 O O . THR B 1 514 ? -19.031 7.703 22 1 42.84 514 THR B O 1
ATOM 10245 N N . GLN B 1 515 ? -17.797 6.027 21.391 1 41.66 515 GLN B N 1
ATOM 10246 C CA . GLN B 1 515 ? -17.297 5.75 22.734 1 41.66 515 GLN B CA 1
ATOM 10247 C C . GLN B 1 515 ? -16.109 6.637 23.078 1 41.66 515 GLN B C 1
ATOM 10249 O O . GLN B 1 515 ? -15.445 7.168 22.188 1 41.66 515 GLN B O 1
ATOM 10254 N N . GLU B 1 516 ? -15.914 6.719 24.484 1 39.66 516 GLU B N 1
ATOM 10255 C CA . GLU B 1 516 ? -14.867 7.34 25.281 1 39.66 516 GLU B CA 1
ATOM 10256 C C . GLU B 1 516 ? -13.484 7.012 24.734 1 39.66 516 GLU B C 1
ATOM 10258 O O . GLU B 1 516 ? -13.156 5.844 24.531 1 39.66 516 GLU B O 1
ATOM 10263 N N . ILE B 1 517 ? -13.086 7.766 23.984 1 38.75 517 ILE B N 1
ATOM 10264 C CA . ILE B 1 517 ? -11.695 7.648 23.547 1 38.75 517 ILE B CA 1
ATOM 10265 C C . ILE B 1 517 ? -10.82 7.281 24.75 1 38.75 517 ILE B C 1
ATOM 10267 O O . ILE B 1 517 ? -10.883 7.93 25.797 1 38.75 517 ILE B O 1
ATOM 10271 N N . SER B 1 518 ? -10.383 6.16 24.859 1 34.44 518 SER B N 1
ATOM 10272 C CA . SER B 1 518 ? -9.477 5.828 25.953 1 34.44 518 SER B CA 1
ATOM 10273 C C . SER B 1 518 ? -8.422 6.91 26.141 1 34.44 518 SER B C 1
ATOM 10275 O O . SER B 1 518 ? -7.918 7.473 25.172 1 34.44 518 SER B O 1
ATOM 10277 N N . PRO B 1 519 ? -8.352 7.523 27.375 1 35.44 519 PRO B N 1
ATOM 10278 C CA . PRO B 1 519 ? -7.426 8.586 27.781 1 35.44 519 PRO B CA 1
ATOM 10279 C C . PRO B 1 519 ? -6.02 8.391 27.219 1 35.44 519 PRO B C 1
ATOM 10281 O O . PRO B 1 519 ? -5.203 9.312 27.266 1 35.44 519 PRO B O 1
ATOM 10284 N N . PHE B 1 520 ? -5.656 7.199 26.969 1 31.41 520 PHE B N 1
ATOM 10285 C CA . PHE B 1 520 ? -4.238 6.918 26.781 1 31.41 520 PHE B CA 1
ATOM 10286 C C . PHE B 1 520 ? -3.809 7.168 25.344 1 31.41 520 PHE B C 1
ATOM 10288 O O . PHE B 1 520 ? -2.645 6.973 25 1 31.41 520 PHE B O 1
ATOM 10295 N N . VAL B 1 521 ? -4.688 7.281 24.484 1 34.34 521 VAL B N 1
ATOM 10296 C CA . VAL B 1 521 ? -4.262 7.281 23.094 1 34.34 521 VAL B CA 1
ATOM 10297 C C . VAL B 1 521 ? -4.09 8.719 22.609 1 34.34 521 VAL B C 1
ATOM 10299 O O . VAL B 1 521 ? -4.895 9.594 22.938 1 34.34 521 VAL B O 1
ATOM 10302 N N . VAL B 1 522 ? -2.945 9.133 22.266 1 34.09 522 VAL B N 1
ATOM 10303 C CA . VAL B 1 522 ? -2.621 10.445 21.719 1 34.09 522 VAL B CA 1
ATOM 10304 C C . VAL B 1 522 ? -3.646 10.836 20.656 1 34.09 522 VAL B C 1
ATOM 10306 O O . VAL B 1 522 ? -3.857 10.102 19.688 1 34.09 522 VAL B O 1
ATOM 10309 N N . PRO B 1 523 ? -4.527 11.703 20.797 1 43.09 523 PRO B N 1
ATOM 10310 C CA . PRO B 1 523 ? -5.766 12 20.078 1 43.09 523 PRO B CA 1
ATOM 10311 C C . PRO B 1 523 ? -5.516 12.469 18.641 1 43.09 523 PRO B C 1
ATOM 10313 O O . PRO B 1 523 ? -4.68 13.344 18.406 1 43.09 523 PRO B O 1
ATOM 10316 N N . SER B 1 524 ? -5.527 11.633 17.531 1 49.75 524 SER B N 1
ATOM 10317 C CA . SER B 1 524 ? -5.617 12.07 16.141 1 49.75 524 SER B CA 1
ATOM 10318 C C . SER B 1 524 ? -6.453 13.344 16.016 1 49.75 524 SER B C 1
ATOM 10320 O O . SER B 1 524 ? -7.242 13.664 16.906 1 49.75 524 SER B O 1
ATOM 10322 N N . PRO B 1 525 ? -5.992 14.258 15.094 1 53.78 525 PRO B N 1
ATOM 10323 C CA . PRO B 1 525 ? -6.82 15.453 14.938 1 53.78 525 PRO B CA 1
ATOM 10324 C C . PRO B 1 525 ? -8.312 15.148 14.977 1 53.78 525 PRO B C 1
ATOM 10326 O O . PRO B 1 525 ? -9.102 15.953 15.484 1 53.78 525 PRO B O 1
ATOM 10329 N N . ARG B 1 526 ? -8.539 13.945 14.57 1 61.81 526 ARG B N 1
ATOM 10330 C CA . ARG B 1 526 ? -9.938 13.539 14.656 1 61.81 526 ARG B CA 1
ATOM 10331 C C . ARG B 1 526 ? -10.375 13.352 16.109 1 61.81 526 ARG B C 1
ATOM 10333 O O . ARG B 1 526 ? -11.477 13.734 16.484 1 61.81 526 ARG B O 1
ATOM 10340 N N . ASP B 1 527 ? -9.414 12.898 16.734 1 60.31 527 ASP B N 1
ATOM 10341 C CA . ASP B 1 527 ? -9.75 12.633 18.125 1 60.31 527 ASP B CA 1
ATOM 10342 C C . ASP B 1 527 ? -9.859 13.93 18.922 1 60.31 527 ASP B C 1
ATOM 10344 O O . ASP B 1 527 ? -10.672 14.039 19.844 1 60.31 527 ASP B O 1
ATOM 10348 N N . GLN B 1 528 ? -9.07 14.836 18.453 1 61.69 528 GLN B N 1
ATOM 10349 C CA . GLN B 1 528 ? -9.156 16.125 19.141 1 61.69 528 GLN B CA 1
ATOM 10350 C C . GLN B 1 528 ? -10.508 16.797 18.891 1 61.69 528 GLN B C 1
ATOM 10352 O O . GLN B 1 528 ? -11.062 17.422 19.797 1 61.69 528 GLN B O 1
ATOM 10357 N N . ILE B 1 529 ? -10.93 16.547 17.672 1 70.19 529 ILE B N 1
ATOM 10358 C CA . ILE B 1 529 ? -12.234 17.125 17.359 1 70.19 529 ILE B CA 1
ATOM 10359 C C . ILE B 1 529 ? -13.312 16.422 18.188 1 70.19 529 ILE B C 1
ATOM 10361 O O . ILE B 1 529 ? -14.156 17.094 18.797 1 70.19 529 ILE B O 1
ATOM 10365 N N . VAL B 1 530 ? -13.125 15.172 18.25 1 69.38 530 VAL B N 1
ATOM 10366 C CA . VAL B 1 530 ? -14.125 14.422 19 1 69.38 530 VAL B CA 1
ATOM 10367 C C . VAL B 1 530 ? -14.016 14.75 20.484 1 69.38 530 VAL B C 1
ATOM 10369 O O . VAL B 1 530 ? -15.031 14.898 21.172 1 69.38 530 VAL B O 1
ATOM 10372 N N . LYS B 1 531 ? -12.82 14.938 20.922 1 67 531 LYS B N 1
ATOM 10373 C CA . LYS B 1 531 ? -12.625 15.266 22.328 1 67 531 LYS B CA 1
ATOM 10374 C C . LYS B 1 531 ? -13.203 16.641 22.656 1 67 531 LYS B C 1
ATOM 10376 O O . LYS B 1 531 ? -13.773 16.828 23.734 1 67 531 LYS B O 1
ATOM 10381 N N . ALA B 1 532 ? -13.023 17.531 21.812 1 73.56 532 ALA B N 1
ATOM 10382 C CA . ALA B 1 532 ? -13.562 18.859 22.047 1 73.56 532 ALA B CA 1
ATOM 10383 C C . ALA B 1 532 ? -15.078 18.812 22.219 1 73.56 532 ALA B C 1
ATOM 10385 O O . ALA B 1 532 ? -15.633 19.469 23.109 1 73.56 532 ALA B O 1
ATOM 10386 N N . PHE B 1 533 ? -15.664 17.969 21.453 1 76.94 533 PHE B N 1
ATOM 10387 C CA . PHE B 1 533 ? -17.109 17.891 21.516 1 76.94 533 PHE B CA 1
ATOM 10388 C C . PHE B 1 533 ? -17.547 17.078 22.734 1 76.94 533 PHE B C 1
ATOM 10390 O O . PHE B 1 533 ? -18.562 17.391 23.359 1 76.94 533 PHE B O 1
ATOM 10397 N N . HIS B 1 534 ? -16.734 16.188 23.016 1 74.12 534 HIS B N 1
ATOM 10398 C CA . HIS B 1 534 ? -17.078 15.414 24.203 1 74.12 534 HIS B CA 1
ATOM 10399 C C . HIS B 1 534 ? -16.891 16.234 25.484 1 74.12 534 HIS B C 1
ATOM 10401 O O . HIS B 1 534 ? -17.672 16.094 26.438 1 74.12 534 HIS B O 1
ATOM 10407 N N . ASN B 1 535 ? -15.914 17.047 25.453 1 71.19 535 ASN B N 1
ATOM 10408 C CA . ASN B 1 535 ? -15.727 17.938 26.594 1 71.19 535 ASN B CA 1
ATOM 10409 C C . ASN B 1 535 ? -16.906 18.891 26.75 1 71.19 535 ASN B C 1
ATOM 10411 O O . ASN B 1 535 ? -17.328 19.188 27.875 1 71.19 535 ASN B O 1
ATOM 10415 N N . TYR B 1 536 ? -17.328 19.344 25.75 1 76.12 536 TYR B N 1
ATOM 10416 C CA . TYR B 1 536 ? -18.5 20.203 25.797 1 76.12 536 TYR B CA 1
ATOM 10417 C C . TYR B 1 536 ? -19.719 19.453 26.328 1 76.12 536 TYR B C 1
ATOM 10419 O O . TYR B 1 536 ? -20.516 19.984 27.094 1 76.12 536 TYR B O 1
ATOM 10427 N N . LYS B 1 537 ? -19.844 18.203 25.828 1 75.25 537 LYS B N 1
ATOM 10428 C CA . LYS B 1 537 ? -20.938 17.375 26.297 1 75.25 537 LYS B CA 1
ATOM 10429 C C . LYS B 1 537 ? -20.875 17.172 27.812 1 75.25 537 LYS B C 1
ATOM 10431 O O . LYS B 1 537 ? -21.906 17.234 28.5 1 75.25 537 LYS B O 1
ATOM 10436 N N . LYS B 1 538 ? -19.703 17.031 28.297 1 70.31 538 LYS B N 1
ATOM 10437 C CA . LYS B 1 538 ? -19.531 16.781 29.719 1 70.31 538 LYS B CA 1
ATOM 10438 C C . LYS B 1 538 ? -19.859 18.031 30.531 1 70.31 538 LYS B C 1
ATOM 10440 O O . LYS B 1 538 ? -20.359 17.938 31.656 1 70.31 538 LYS B O 1
ATOM 10445 N N . SER B 1 539 ? -19.609 19.141 29.922 1 69.38 539 SER B N 1
ATOM 10446 C CA . SER B 1 539 ? -19.891 20.391 30.625 1 69.38 539 SER B CA 1
ATOM 10447 C C . SER B 1 539 ? -21.391 20.688 30.656 1 69.38 539 SER B C 1
ATOM 10449 O O . SER B 1 539 ? -21.875 21.406 31.531 1 69.38 539 SER B O 1
ATOM 10451 N N . ASN B 1 540 ? -22.094 20.094 29.734 1 71.12 540 ASN B N 1
ATOM 10452 C CA . ASN B 1 540 ? -23.531 20.281 29.672 1 71.12 540 ASN B CA 1
ATOM 10453 C C . ASN B 1 540 ? -24.266 18.953 29.469 1 71.12 540 ASN B C 1
ATOM 10455 O O . ASN B 1 540 ? -24.969 18.766 28.469 1 71.12 540 ASN B O 1
ATOM 10459 N N . PRO B 1 541 ? -24.125 17.984 30.328 1 64.5 541 PRO B N 1
ATOM 10460 C CA . PRO B 1 541 ? -24.625 16.625 30.109 1 64.5 541 PRO B CA 1
ATOM 10461 C C . PRO B 1 541 ? -26.141 16.547 30 1 64.5 541 PRO B C 1
ATOM 10463 O O . PRO B 1 541 ? -26.672 15.695 29.297 1 64.5 541 PRO B O 1
ATOM 10466 N N . GLU B 1 542 ? -26.828 17.375 30.625 1 64 542 GLU B N 1
ATOM 10467 C CA . GLU B 1 542 ? -28.281 17.203 30.688 1 64 542 GLU B CA 1
ATOM 10468 C C . GLU B 1 542 ? -28.969 17.875 29.5 1 64 542 GLU B C 1
ATOM 10470 O O . GLU B 1 542 ? -30.078 17.5 29.125 1 64 542 GLU B O 1
ATOM 10475 N N . THR B 1 543 ? -28.297 18.703 28.812 1 71.56 543 THR B N 1
ATOM 10476 C CA . THR B 1 543 ? -29.031 19.531 27.844 1 71.56 543 THR B CA 1
ATOM 10477 C C . THR B 1 543 ? -28.547 19.266 26.422 1 71.56 543 THR B C 1
ATOM 10479 O O . THR B 1 543 ? -29.219 19.594 25.453 1 71.56 543 THR B O 1
ATOM 10482 N N . VAL B 1 544 ? -27.391 18.672 26.359 1 77.12 544 VAL B N 1
ATOM 10483 C CA . VAL B 1 544 ? -26.844 18.578 25 1 77.12 544 VAL B CA 1
ATOM 10484 C C . VAL B 1 544 ? -26.406 17.141 24.719 1 77.12 544 VAL B C 1
ATOM 10486 O O . VAL B 1 544 ? -25.703 16.531 25.531 1 77.12 544 VAL B O 1
ATOM 10489 N N . LEU B 1 545 ? -27.031 16.531 23.75 1 79.19 545 LEU B N 1
ATOM 10490 C CA . LEU B 1 545 ? -26.594 15.258 23.219 1 79.19 545 LEU B CA 1
ATOM 10491 C C . LEU B 1 545 ? -25.703 15.453 22 1 79.19 545 LEU B C 1
ATOM 10493 O O . LEU B 1 545 ? -26.078 16.172 21.062 1 79.19 545 LEU B O 1
ATOM 10497 N N . ILE B 1 546 ? -24.484 15.086 22.156 1 80.88 546 ILE B N 1
ATOM 10498 C CA . ILE B 1 546 ? -23.562 15.289 21.047 1 80.88 546 ILE B CA 1
ATOM 10499 C C . ILE B 1 546 ? -23.109 13.938 20.484 1 80.88 546 ILE B C 1
ATOM 10501 O O . ILE B 1 546 ? -22.75 13.039 21.25 1 80.88 546 ILE B O 1
ATOM 10505 N N . GLU B 1 547 ? -23.344 13.719 19.234 1 81.25 547 GLU B N 1
ATOM 10506 C CA . GLU B 1 547 ? -22.797 12.586 18.5 1 81.25 547 GLU B CA 1
ATOM 10507 C C . GLU B 1 547 ? -21.844 13.055 17.391 1 81.25 547 GLU B C 1
ATOM 10509 O O . GLU B 1 547 ? -22.141 14.016 16.688 1 81.25 547 GLU B O 1
ATOM 10514 N N . CYS B 1 548 ? -20.688 12.5 17.375 1 81.56 548 CYS B N 1
ATOM 10515 C CA . CYS B 1 548 ? -19.688 12.906 16.391 1 81.56 548 CYS B CA 1
ATOM 10516 C C . CYS B 1 548 ? -19.562 11.891 15.273 1 81.56 548 CYS B C 1
ATOM 10518 O O . CYS B 1 548 ? -19.578 10.68 15.523 1 81.56 548 CYS B O 1
ATOM 10520 N N . PHE B 1 549 ? -19.625 12.406 14.062 1 77.12 549 PHE B N 1
ATOM 10521 C CA . PHE B 1 549 ? -19.469 11.602 12.859 1 77.12 549 PHE B CA 1
ATOM 10522 C C . PHE B 1 549 ? -18.297 12.109 12.016 1 77.12 549 PHE B C 1
ATOM 10524 O O . PHE B 1 549 ? -17.938 13.281 12.109 1 77.12 549 PHE B O 1
ATOM 10531 N N . THR B 1 550 ? -17.562 11.297 11.398 1 76.31 550 THR B N 1
ATOM 10532 C CA . THR B 1 550 ? -16.594 11.68 10.375 1 76.31 550 THR B CA 1
ATOM 10533 C C . THR B 1 550 ? -16.953 11.047 9.031 1 76.31 550 THR B C 1
ATOM 10535 O O . THR B 1 550 ? -17.172 9.836 8.953 1 76.31 550 THR B O 1
ATOM 10538 N N . ALA B 1 551 ? -17.25 11.844 8.125 1 74.44 551 ALA B N 1
ATOM 10539 C CA . ALA B 1 551 ? -17.562 11.375 6.773 1 74.44 551 ALA B CA 1
ATOM 10540 C C . ALA B 1 551 ? -16.359 11.562 5.844 1 74.44 551 ALA B C 1
ATOM 10542 O O . ALA B 1 551 ? -15.891 12.688 5.648 1 74.44 551 ALA B O 1
ATOM 10543 N N . VAL B 1 552 ? -15.789 10.523 5.473 1 64.56 552 VAL B N 1
ATOM 10544 C CA . VAL B 1 552 ? -14.711 10.562 4.488 1 64.56 552 VAL B CA 1
ATOM 10545 C C . VAL B 1 552 ? -15.281 10.297 3.096 1 64.56 552 VAL B C 1
ATOM 10547 O O . VAL B 1 552 ? -15.719 9.18 2.803 1 64.56 552 VAL B O 1
ATOM 10550 N N . ALA B 1 553 ? -15.539 11.266 2.293 1 67.56 553 ALA B N 1
ATOM 10551 C CA . ALA B 1 553 ? -16.141 11.133 0.974 1 67.56 553 ALA B CA 1
ATOM 10552 C C . ALA B 1 553 ? -15.461 12.047 -0.043 1 67.56 553 ALA B C 1
ATOM 10554 O O . ALA B 1 553 ? -14.789 13.008 0.332 1 67.56 553 ALA B O 1
ATOM 10555 N N . PRO B 1 554 ? -15.547 11.602 -1.352 1 65.75 554 PRO B N 1
ATOM 10556 C CA . PRO B 1 554 ? -15.055 12.523 -2.375 1 65.75 554 PRO B CA 1
ATOM 10557 C C . PRO B 1 554 ? -15.805 13.852 -2.377 1 65.75 554 PRO B C 1
ATOM 10559 O O . PRO B 1 554 ? -16.953 13.922 -1.92 1 65.75 554 PRO B O 1
ATOM 10562 N N . ARG B 1 555 ? -15.211 14.867 -2.875 1 71.88 555 ARG B N 1
ATOM 10563 C CA . ARG B 1 555 ? -15.734 16.234 -2.875 1 71.88 555 ARG B CA 1
ATOM 10564 C C . ARG B 1 555 ? -17.078 16.297 -3.584 1 71.88 555 ARG B C 1
ATOM 10566 O O . ARG B 1 555 ? -17.984 17.016 -3.143 1 71.88 555 ARG B O 1
ATOM 10573 N N . LYS B 1 556 ? -17.281 15.492 -4.543 1 69.44 556 LYS B N 1
ATOM 10574 C CA . LYS B 1 556 ? -18.5 15.594 -5.352 1 69.44 556 LYS B CA 1
ATOM 10575 C C . LYS B 1 556 ? -19.672 14.945 -4.645 1 69.44 556 LYS B C 1
ATOM 10577 O O . LYS B 1 556 ? -20.828 15.375 -4.812 1 69.44 556 LYS B O 1
ATOM 10582 N N . THR B 1 557 ? -19.391 13.984 -3.795 1 70.5 557 THR B N 1
ATOM 10583 C CA . THR B 1 557 ? -20.5 13.25 -3.201 1 70.5 557 THR B CA 1
ATOM 10584 C C . THR B 1 557 ? -20.609 13.547 -1.708 1 70.5 557 THR B C 1
ATOM 10586 O O . THR B 1 557 ? -21.391 12.906 -0.999 1 70.5 557 THR B O 1
ATOM 10589 N N . MET B 1 558 ? -19.922 14.5 -1.331 1 78.38 558 MET B N 1
ATOM 10590 C CA . MET B 1 558 ? -19.938 14.805 0.096 1 78.38 558 MET B CA 1
ATOM 10591 C C . MET B 1 558 ? -21.312 15.281 0.542 1 78.38 558 MET B C 1
ATOM 10593 O O . MET B 1 558 ? -21.734 15.008 1.665 1 78.38 558 MET B O 1
ATOM 10597 N N . HIS B 1 559 ? -22.047 15.969 -0.393 1 82.56 559 HIS B N 1
ATOM 10598 C CA . HIS B 1 559 ? -23.359 16.5 -0.021 1 82.56 559 HIS B CA 1
ATOM 10599 C C . HIS B 1 559 ? -24.359 15.375 0.238 1 82.56 559 HIS B C 1
ATOM 10601 O O . HIS B 1 559 ? -25.25 15.523 1.066 1 82.56 559 HIS B O 1
ATOM 10607 N N . GLU B 1 560 ? -24.062 14.352 -0.403 1 77.06 560 GLU B N 1
ATOM 10608 C CA . GLU B 1 560 ? -24.984 13.234 -0.217 1 77.06 560 GLU B CA 1
ATOM 10609 C C . GLU B 1 560 ? -24.828 12.617 1.172 1 77.06 560 GLU B C 1
ATOM 10611 O O . GLU B 1 560 ? -25.812 12.219 1.795 1 77.06 560 GLU B O 1
ATOM 10616 N N . ASP B 1 561 ? -23.641 12.57 1.634 1 76.31 561 ASP B N 1
ATOM 10617 C CA . ASP B 1 561 ? -23.391 12.047 2.977 1 76.31 561 ASP B CA 1
ATOM 10618 C C . ASP B 1 561 ? -24.047 12.93 4.035 1 76.31 561 ASP B C 1
ATOM 10620 O O . ASP B 1 561 ? -24.625 12.43 5.004 1 76.31 561 ASP B O 1
ATOM 10624 N N . VAL B 1 562 ? -23.969 14.164 3.791 1 84.5 562 VAL B N 1
ATOM 10625 C CA . VAL B 1 562 ? -24.562 15.094 4.734 1 84.5 562 VAL B CA 1
ATOM 10626 C C . VAL B 1 562 ? -26.078 14.914 4.738 1 84.5 562 VAL B C 1
ATOM 10628 O O . VAL B 1 562 ? -26.703 14.852 5.805 1 84.5 562 VAL B O 1
ATOM 10631 N N . CYS B 1 563 ? -26.594 14.812 3.568 1 79.12 563 CYS B N 1
ATOM 10632 C CA . CYS B 1 563 ? -28.047 14.672 3.475 1 79.12 563 CYS B CA 1
ATOM 10633 C C . CYS B 1 563 ? -28.516 13.352 4.066 1 79.12 563 CYS B C 1
ATOM 10635 O O . CYS B 1 563 ? -29.562 13.281 4.711 1 79.12 563 CYS B O 1
ATOM 10637 N N . THR B 1 564 ? -27.734 12.43 3.887 1 74.31 564 THR B N 1
ATOM 10638 C CA . THR B 1 564 ? -28.109 11.117 4.418 1 74.31 564 THR B CA 1
ATOM 10639 C C . THR B 1 564 ? -28.094 11.133 5.945 1 74.31 564 THR B C 1
ATOM 10641 O O . THR B 1 564 ? -29 10.602 6.582 1 74.31 564 THR B O 1
ATOM 10644 N N . ILE B 1 565 ? -27.109 11.734 6.484 1 78.69 565 ILE B N 1
ATOM 10645 C CA . ILE B 1 565 ? -27.047 11.805 7.941 1 78.69 565 ILE B CA 1
ATOM 10646 C C . ILE B 1 565 ? -28.172 12.695 8.461 1 78.69 565 ILE B C 1
ATOM 10648 O O . ILE B 1 565 ? -28.781 12.398 9.492 1 78.69 565 ILE B O 1
ATOM 10652 N N . ALA B 1 566 ? -28.406 13.75 7.77 1 81.31 566 ALA B N 1
ATOM 10653 C CA . ALA B 1 566 ? -29.484 14.648 8.164 1 81.31 566 ALA B CA 1
ATOM 10654 C C . ALA B 1 566 ? -30.844 13.93 8.156 1 81.31 566 ALA B C 1
ATOM 10656 O O . ALA B 1 566 ? -31.672 14.141 9.039 1 81.31 566 ALA B O 1
ATOM 10657 N N . PHE B 1 567 ? -30.875 13.148 7.199 1 74.25 567 PHE B N 1
ATOM 10658 C CA . PHE B 1 567 ? -32.125 12.414 7.078 1 74.25 567 PHE B CA 1
ATOM 10659 C C . PHE B 1 567 ? -32.219 11.328 8.141 1 74.25 567 PHE B C 1
ATOM 10661 O O . PHE B 1 567 ? -33.25 11.18 8.797 1 74.25 567 PHE B O 1
ATOM 10668 N N . ASP B 1 568 ? -31.188 10.656 8.391 1 69.38 568 ASP B N 1
ATOM 10669 C CA . ASP B 1 568 ? -31.172 9.539 9.328 1 69.38 568 ASP B CA 1
ATOM 10670 C C . ASP B 1 568 ? -31.375 10.016 10.758 1 69.38 568 ASP B C 1
ATOM 10672 O O . ASP B 1 568 ? -32.062 9.367 11.547 1 69.38 568 ASP B O 1
ATOM 10676 N N . GLN B 1 569 ? -30.812 11.102 10.984 1 75.19 569 GLN B N 1
ATOM 10677 C CA . GLN B 1 569 ? -30.891 11.609 12.352 1 75.19 569 GLN B CA 1
ATOM 10678 C C . GLN B 1 569 ? -32.062 12.578 12.516 1 75.19 569 GLN B C 1
ATOM 10680 O O . GLN B 1 569 ? -32.219 13.188 13.57 1 75.19 569 GLN B O 1
ATOM 10685 N N . GLU B 1 570 ? -32.812 12.648 11.508 1 76.5 570 GLU B N 1
ATOM 10686 C CA . GLU B 1 570 ? -33.969 13.547 11.547 1 76.5 570 GLU B CA 1
ATOM 10687 C C . GLU B 1 570 ? -33.594 14.922 12.07 1 76.5 570 GLU B C 1
ATOM 10689 O O . GLU B 1 570 ? -34.219 15.438 13 1 76.5 570 GLU B O 1
ATOM 10694 N N . THR B 1 571 ? -32.625 15.43 11.391 1 83.81 571 THR B N 1
ATOM 10695 C CA . THR B 1 571 ? -32.156 16.734 11.812 1 83.81 571 THR B CA 1
ATOM 10696 C C . THR B 1 571 ? -33.062 17.844 11.297 1 83.81 571 THR B C 1
ATOM 10698 O O . THR B 1 571 ? -33.688 17.703 10.234 1 83.81 571 THR B O 1
ATOM 10701 N N . ASP B 1 572 ? -33.125 18.859 12.141 1 84.44 572 ASP B N 1
ATOM 10702 C CA . ASP B 1 572 ? -33.969 20 11.773 1 84.44 572 ASP B CA 1
ATOM 10703 C C . ASP B 1 572 ? -33.156 21.047 11 1 84.44 572 ASP B C 1
ATOM 10705 O O . ASP B 1 572 ? -33.688 21.734 10.133 1 84.44 572 ASP B O 1
ATOM 10709 N N . LEU B 1 573 ? -31.922 21.125 11.359 1 89.81 573 LEU B N 1
ATOM 10710 C CA . LEU B 1 573 ? -31.078 22.172 10.781 1 89.81 573 LEU B CA 1
ATOM 10711 C C . LEU B 1 573 ? -29.672 21.641 10.516 1 89.81 573 LEU B C 1
ATOM 10713 O O . LEU B 1 573 ? -29.078 20.953 11.359 1 89.81 573 LEU B O 1
ATOM 10717 N N . VAL B 1 574 ? -29.25 21.844 9.305 1 91.25 574 VAL B N 1
ATOM 10718 C CA . VAL B 1 574 ? -27.891 21.531 8.93 1 91.25 574 VAL B CA 1
ATOM 10719 C C . VAL B 1 574 ? -27.047 22.797 8.883 1 91.25 574 VAL B C 1
ATOM 10721 O O . VAL B 1 574 ? -27.406 23.766 8.203 1 91.25 574 VAL B O 1
ATOM 10724 N N . VAL B 1 575 ? -26 22.828 9.664 1 92.44 575 VAL B N 1
ATOM 10725 C CA . VAL B 1 575 ? -25.125 24 9.695 1 92.44 575 VAL B CA 1
ATOM 10726 C C . VAL B 1 575 ? -23.781 23.672 9.047 1 92.44 575 VAL B C 1
ATOM 10728 O O . VAL B 1 575 ? -23.094 22.75 9.492 1 92.44 575 VAL B O 1
ATOM 10731 N N . LEU B 1 576 ? -23.516 24.344 8.023 1 90.94 576 LEU B N 1
ATOM 10732 C CA . LEU B 1 576 ? -22.234 24.203 7.363 1 90.94 576 LEU B CA 1
ATOM 10733 C C . LEU B 1 576 ? -21.328 25.391 7.676 1 90.94 576 LEU B C 1
ATOM 10735 O O . LEU B 1 576 ? -21.703 26.531 7.418 1 90.94 576 LEU B O 1
ATOM 10739 N N . THR B 1 577 ? -20.188 25.125 8.289 1 89.19 577 THR B N 1
ATOM 10740 C CA . THR B 1 577 ? -19.234 26.188 8.617 1 89.19 577 THR B CA 1
ATOM 10741 C C . THR B 1 577 ? -18.234 26.375 7.484 1 89.19 577 THR B C 1
ATOM 10743 O O . THR B 1 577 ? -17.609 25.422 7.035 1 89.19 577 THR B O 1
ATOM 10746 N N . LEU B 1 578 ? -18.156 27.578 6.996 1 84.06 578 LEU B N 1
ATOM 10747 C CA . LEU B 1 578 ? -17.297 27.906 5.859 1 84.06 578 LEU B CA 1
ATOM 10748 C C . LEU B 1 578 ? -16.266 28.969 6.227 1 84.06 578 LEU B C 1
ATOM 10750 O O . LEU B 1 578 ? -16.469 29.719 7.184 1 84.06 578 LEU B O 1
ATOM 10754 N N . ASP B 1 579 ? -15.148 28.891 5.523 1 72.81 579 ASP B N 1
ATOM 10755 C CA . ASP B 1 579 ? -14.172 29.969 5.645 1 72.81 579 ASP B CA 1
ATOM 10756 C C . ASP B 1 579 ? -14.422 31.047 4.598 1 72.81 579 ASP B C 1
ATOM 10758 O O . ASP B 1 579 ? -15.078 30.812 3.586 1 72.81 579 ASP B O 1
ATOM 10762 N N . ALA B 1 580 ? -14.109 32.312 4.895 1 64.06 580 ALA B N 1
ATOM 10763 C CA . ALA B 1 580 ? -14.328 33.438 4.004 1 64.06 580 ALA B CA 1
ATOM 10764 C C . ALA B 1 580 ? -13.711 33.188 2.631 1 64.06 580 ALA B C 1
ATOM 10766 O O . ALA B 1 580 ? -14.195 33.688 1.618 1 64.06 580 ALA B O 1
ATOM 10767 N N . GLY B 1 581 ? -12.672 32.281 2.59 1 62.66 581 GLY B N 1
ATOM 10768 C CA . GLY B 1 581 ? -12.047 31.953 1.313 1 62.66 581 GLY B CA 1
ATOM 10769 C C . GLY B 1 581 ? -12.414 30.578 0.789 1 62.66 581 GLY B C 1
ATOM 10770 O O . GLY B 1 581 ? -11.547 29.703 0.662 1 62.66 581 GLY B O 1
ATOM 10771 N N . MET B 1 582 ? -13.75 30.453 0.344 1 67.56 582 MET B N 1
ATOM 10772 C CA . MET B 1 582 ? -14.297 29.156 -0.06 1 67.56 582 MET B CA 1
ATOM 10773 C C . MET B 1 582 ? -13.688 28.703 -1.38 1 67.56 582 MET B C 1
ATOM 10775 O O . MET B 1 582 ? -13.555 29.484 -2.318 1 67.56 582 MET B O 1
ATOM 10779 N N . GLU B 1 583 ? -13.195 27.531 -1.374 1 69.19 583 GLU B N 1
ATOM 10780 C CA . GLU B 1 583 ? -12.734 26.906 -2.611 1 69.19 583 GLU B CA 1
ATOM 10781 C C . GLU B 1 583 ? -13.906 26.531 -3.504 1 69.19 583 GLU B C 1
ATOM 10783 O O . GLU B 1 583 ? -15.062 26.531 -3.062 1 69.19 583 GLU B O 1
ATOM 10788 N N . SER B 1 584 ? -13.68 26.359 -4.719 1 73.19 584 SER B N 1
ATOM 10789 C CA . SER B 1 584 ? -14.719 26.062 -5.695 1 73.19 584 SER B CA 1
ATOM 10790 C C . SER B 1 584 ? -15.492 24.812 -5.301 1 73.19 584 SER B C 1
ATOM 10792 O O . SER B 1 584 ? -16.719 24.75 -5.457 1 73.19 584 SER B O 1
ATOM 10794 N N . TRP B 1 585 ? -14.82 23.953 -4.68 1 74.38 585 TRP B N 1
ATOM 10795 C CA . TRP B 1 585 ? -15.523 22.719 -4.348 1 74.38 585 TRP B CA 1
ATOM 10796 C C . TRP B 1 585 ? -16.453 22.922 -3.152 1 74.38 585 TRP B C 1
ATOM 10798 O O . TRP B 1 585 ? -17.5 22.281 -3.053 1 74.38 585 TRP B O 1
ATOM 10808 N N . GLU B 1 586 ? -16.094 23.766 -2.33 1 79.69 586 GLU B N 1
ATOM 10809 C CA . GLU B 1 586 ? -16.969 24.078 -1.205 1 79.69 586 GLU B CA 1
ATOM 10810 C C . GLU B 1 586 ? -18.234 24.781 -1.676 1 79.69 586 GLU B C 1
ATOM 10812 O O . GLU B 1 586 ? -19.312 24.547 -1.12 1 79.69 586 GLU B O 1
ATOM 10817 N N . ARG B 1 587 ? -18.031 25.547 -2.715 1 81.69 587 ARG B N 1
ATOM 10818 C CA . ARG B 1 587 ? -19.203 26.219 -3.277 1 81.69 587 ARG B CA 1
ATOM 10819 C C . ARG B 1 587 ? -20.172 25.219 -3.887 1 81.69 587 ARG B C 1
ATOM 10821 O O . ARG B 1 587 ? -21.391 25.359 -3.742 1 81.69 587 ARG B O 1
ATOM 10828 N N . LEU B 1 588 ? -19.531 24.281 -4.496 1 81.88 588 LEU B N 1
ATOM 10829 C CA . LEU B 1 588 ? -20.359 23.234 -5.074 1 81.88 588 LEU B CA 1
ATOM 10830 C C . LEU B 1 588 ? -21.078 22.438 -3.982 1 81.88 588 LEU B C 1
ATOM 10832 O O . LEU B 1 588 ? -22.25 22.094 -4.129 1 81.88 588 LEU B O 1
ATOM 10836 N N . LEU B 1 589 ? -20.422 22.219 -3.006 1 85.12 589 LEU B N 1
ATOM 10837 C CA . LEU B 1 589 ? -21.016 21.531 -1.871 1 85.12 589 LEU B CA 1
ATOM 10838 C C . LEU B 1 589 ? -22.188 22.344 -1.311 1 85.12 589 LEU B C 1
ATOM 10840 O O . LEU B 1 589 ? -23.25 21.781 -1.03 1 85.12 589 LEU B O 1
ATOM 10844 N N . CYS B 1 590 ? -22.016 23.609 -1.185 1 86.56 590 CYS B N 1
ATOM 10845 C CA . CYS B 1 590 ? -23.062 24.484 -0.661 1 86.56 590 CYS B CA 1
ATOM 10846 C C . CYS B 1 590 ? -24.266 24.516 -1.588 1 86.56 590 CYS B C 1
ATOM 10848 O O . CYS B 1 590 ? -25.406 24.391 -1.133 1 86.56 590 CYS B O 1
ATOM 10850 N N . ARG B 1 591 ? -24 24.609 -2.828 1 84.56 591 ARG B N 1
ATOM 10851 C CA . ARG B 1 591 ? -25.094 24.656 -3.795 1 84.56 591 ARG B CA 1
ATOM 10852 C C . ARG B 1 591 ? -25.891 23.359 -3.789 1 84.56 591 ARG B C 1
ATOM 10854 O O . ARG B 1 591 ? -27.125 23.391 -3.797 1 84.56 591 ARG B O 1
ATOM 10861 N N . ASN B 1 592 ? -25.188 22.312 -3.725 1 85.19 592 ASN B N 1
ATOM 10862 C CA . ASN B 1 592 ? -25.859 21.031 -3.725 1 85.19 592 ASN B CA 1
ATOM 10863 C C . ASN B 1 592 ? -26.625 20.797 -2.426 1 85.19 592 ASN B C 1
ATOM 10865 O O . ASN B 1 592 ? -27.703 20.203 -2.434 1 85.19 592 ASN B O 1
ATOM 10869 N N . LEU B 1 593 ? -26.125 21.219 -1.425 1 86.44 593 LEU B N 1
ATOM 10870 C CA . LEU B 1 593 ? -26.797 21.047 -0.141 1 86.44 593 LEU B CA 1
ATOM 10871 C C . LEU B 1 593 ? -28.062 21.891 -0.084 1 86.44 593 LEU B C 1
ATOM 10873 O O . LEU B 1 593 ? -29.094 21.438 0.422 1 86.44 593 LEU B O 1
ATOM 10877 N N . LEU B 1 594 ? -27.938 23.109 -0.625 1 86.38 594 LEU B N 1
ATOM 10878 C CA . LEU B 1 594 ? -29.094 24 -0.602 1 86.38 594 LEU B CA 1
ATOM 10879 C C . LEU B 1 594 ? -30.219 23.453 -1.472 1 86.38 594 LEU B C 1
ATOM 10881 O O . LEU B 1 594 ? -31.391 23.688 -1.181 1 86.38 594 LEU B O 1
ATOM 10885 N N . GLN B 1 595 ? -29.859 22.656 -2.365 1 80.44 595 GLN B N 1
ATOM 10886 C CA . GLN B 1 595 ? -30.859 22.172 -3.299 1 80.44 595 GLN B CA 1
ATOM 10887 C C . GLN B 1 595 ? -31.422 20.828 -2.848 1 80.44 595 GLN B C 1
ATOM 10889 O O . GLN B 1 595 ? -32.594 20.547 -3.035 1 80.44 595 GLN B O 1
ATOM 10894 N N . THR B 1 596 ? -30.578 20.047 -2.244 1 78.25 596 THR B N 1
ATOM 10895 C CA . THR B 1 596 ? -30.984 18.656 -2.059 1 78.25 596 THR B CA 1
ATOM 10896 C C . THR B 1 596 ? -31.266 18.375 -0.586 1 78.25 596 THR B C 1
ATOM 10898 O O . THR B 1 596 ? -31.891 17.359 -0.254 1 78.25 596 THR B O 1
ATOM 10901 N N . CYS B 1 597 ? -30.953 19.219 0.318 1 80.88 597 CYS B N 1
ATOM 10902 C CA . CYS B 1 597 ? -31.062 18.906 1.735 1 80.88 597 CYS B CA 1
ATOM 10903 C C . CYS B 1 597 ? -32.531 18.859 2.162 1 80.88 597 CYS B C 1
ATOM 10905 O O . CYS B 1 597 ? -33.312 19.719 1.774 1 80.88 597 CYS B O 1
ATOM 10907 N N . PRO B 1 598 ? -32.875 17.797 2.826 1 76.44 598 PRO B N 1
ATOM 10908 C CA . PRO B 1 598 ? -34.281 17.641 3.256 1 76.44 598 PRO B CA 1
ATOM 10909 C C . PRO B 1 598 ? -34.656 18.609 4.375 1 76.44 598 PRO B C 1
ATOM 10911 O O . PRO B 1 598 ? -35.844 18.828 4.637 1 76.44 598 PRO B O 1
ATOM 10914 N N . CYS B 1 599 ? -33.719 19.109 5.062 1 84 599 CYS B N 1
ATOM 10915 C CA . CYS B 1 599 ? -34 20.047 6.152 1 84 599 CYS B CA 1
ATOM 10916 C C . CYS B 1 599 ? -33.406 21.422 5.852 1 84 599 CYS B C 1
ATOM 10918 O O . CYS B 1 599 ? -32.906 21.656 4.75 1 84 599 CYS B O 1
ATOM 10920 N N . SER B 1 600 ? -33.656 22.375 6.797 1 89.06 600 SER B N 1
ATOM 10921 C CA . SER B 1 600 ? -33.125 23.719 6.621 1 89.06 600 SER B CA 1
ATOM 10922 C C . SER B 1 600 ? -31.594 23.719 6.684 1 89.06 600 SER B C 1
ATOM 10924 O O . SER B 1 600 ? -31 22.906 7.379 1 89.06 600 SER B O 1
ATOM 10926 N N . VAL B 1 601 ? -31.047 24.5 5.887 1 91.5 601 VAL B N 1
ATOM 10927 C CA . VAL B 1 601 ? -29.594 24.594 5.812 1 91.5 601 VAL B CA 1
ATOM 10928 C C . VAL B 1 601 ? -29.141 25.984 6.258 1 91.5 601 VAL B C 1
ATOM 10930 O O . VAL B 1 601 ? -29.734 26.984 5.883 1 91.5 601 VAL B O 1
ATOM 10933 N N . ALA B 1 602 ? -28.188 26 7.125 1 92.88 602 ALA B N 1
ATOM 10934 C CA . ALA B 1 602 ? -27.562 27.25 7.566 1 92.88 602 ALA B CA 1
ATOM 10935 C C . ALA B 1 602 ? -26.078 27.297 7.195 1 92.88 602 ALA B C 1
ATOM 10937 O O . ALA B 1 602 ? -25.359 26.328 7.426 1 92.88 602 ALA B O 1
ATOM 10938 N N . LEU B 1 603 ? -25.734 28.328 6.512 1 91.88 603 LEU B N 1
ATOM 10939 C CA . LEU B 1 603 ? -24.328 28.562 6.188 1 91.88 603 LEU B CA 1
ATOM 10940 C C . LEU B 1 603 ? -23.703 29.547 7.172 1 91.88 603 LEU B C 1
ATOM 10942 O O . LEU B 1 603 ? -24.172 30.688 7.301 1 91.88 603 LEU B O 1
ATOM 10946 N N . PHE B 1 604 ? -22.656 29.125 7.887 1 91.69 604 PHE B N 1
ATOM 10947 C CA . PHE B 1 604 ? -22.047 29.922 8.945 1 91.69 604 PHE B CA 1
ATOM 10948 C C . PHE B 1 604 ? -20.625 30.328 8.57 1 91.69 604 PHE B C 1
ATOM 10950 O O . PHE B 1 604 ? -19.797 29.484 8.281 1 91.69 604 PHE B O 1
ATOM 10957 N N . ILE B 1 605 ? -20.406 31.578 8.469 1 88 605 ILE B N 1
ATOM 10958 C CA . ILE B 1 605 ? -19.078 32.125 8.25 1 88 605 ILE B CA 1
ATOM 10959 C C . ILE B 1 605 ? -18.609 32.875 9.5 1 88 605 ILE B C 1
ATOM 10961 O O . ILE B 1 605 ? -19.172 33.906 9.859 1 88 605 ILE B O 1
ATOM 10965 N N . ASP B 1 606 ? -17.594 32.312 10.156 1 83.31 606 ASP B N 1
ATOM 10966 C CA . ASP B 1 606 ? -17.094 32.938 11.383 1 83.31 606 ASP B CA 1
ATOM 10967 C C . ASP B 1 606 ? -15.883 33.812 11.102 1 83.31 606 ASP B C 1
ATOM 10969 O O . ASP B 1 606 ? -14.938 33.406 10.43 1 83.31 606 ASP B O 1
ATOM 10973 N N . ARG B 1 607 ? -15.977 35.062 11.531 1 78.56 607 ARG B N 1
ATOM 10974 C CA . ARG B 1 607 ? -14.852 36 11.406 1 78.56 607 ARG B CA 1
ATOM 10975 C C . ARG B 1 607 ? -14.195 36.25 12.758 1 78.56 607 ARG B C 1
ATOM 10977 O O . ARG B 1 607 ? -13.469 37.219 12.938 1 78.56 607 ARG B O 1
ATOM 10984 N N . GLY B 1 608 ? -14.445 35.375 13.781 1 71.44 608 GLY B N 1
ATOM 10985 C CA . GLY B 1 608 ? -13.711 35.375 15.031 1 71.44 608 GLY B CA 1
ATOM 10986 C C . GLY B 1 608 ? -14.258 36.344 16.062 1 71.44 608 GLY B C 1
ATOM 10987 O O . GLY B 1 608 ? -13.57 36.719 17.016 1 71.44 608 GLY B O 1
ATOM 10988 N N . ARG B 1 609 ? -15.414 36.906 16 1 69.62 609 ARG B N 1
ATOM 10989 C CA . ARG B 1 609 ? -15.945 37.875 16.953 1 69.62 609 ARG B CA 1
ATOM 10990 C C . ARG B 1 609 ? -16.641 37.188 18.109 1 69.62 609 ARG B C 1
ATOM 10992 O O . ARG B 1 609 ? -16.906 37.812 19.156 1 69.62 609 ARG B O 1
ATOM 10999 N N . LEU B 1 610 ? -16.906 36 17.906 1 70.19 610 LEU B N 1
ATOM 11000 C CA . LEU B 1 610 ? -17.594 35.312 18.984 1 70.19 610 LEU B CA 1
ATOM 11001 C C . LEU B 1 610 ? -16.625 35 20.125 1 70.19 610 LEU B C 1
ATOM 11003 O O . LEU B 1 610 ? -15.477 34.594 19.891 1 70.19 610 LEU B O 1
ATOM 11007 N N . PRO B 1 611 ? -16.891 35.562 21.312 1 61.28 611 PRO B N 1
ATOM 11008 C CA . PRO B 1 611 ? -16.016 35.344 22.453 1 61.28 611 PRO B CA 1
ATOM 11009 C C . PRO B 1 611 ? -15.812 33.844 22.766 1 61.28 611 PRO B C 1
ATOM 11011 O O . PRO B 1 611 ? -16.672 33.031 22.422 1 61.28 611 PRO B O 1
ATOM 11014 N N . ASP B 1 612 ? -14.68 33.531 23.203 1 57.41 612 ASP B N 1
ATOM 11015 C CA . ASP B 1 612 ? -14.391 32.156 23.641 1 57.41 612 ASP B CA 1
ATOM 11016 C C . ASP B 1 612 ? -15.172 31.812 24.922 1 57.41 612 ASP B C 1
ATOM 11018 O O . ASP B 1 612 ? -14.883 32.344 25.984 1 57.41 612 ASP B O 1
ATOM 11022 N N . PHE B 1 613 ? -16.281 31.141 24.75 1 57.56 613 PHE B N 1
ATOM 11023 C CA . PHE B 1 613 ? -17.172 30.812 25.875 1 57.56 613 PHE B CA 1
ATOM 11024 C C . PHE B 1 613 ? -16.422 30.016 26.922 1 57.56 613 PHE B C 1
ATOM 11026 O O . PHE B 1 613 ? -16.906 29.859 28.047 1 57.56 613 PHE B O 1
ATOM 11033 N N . ARG B 1 614 ? -15.242 29.453 26.656 1 56.34 614 ARG B N 1
ATOM 11034 C CA . ARG B 1 614 ? -14.5 28.609 27.578 1 56.34 614 ARG B CA 1
ATOM 11035 C C . ARG B 1 614 ? -13.852 29.438 28.688 1 56.34 614 ARG B C 1
ATOM 11037 O O . ARG B 1 614 ? -13.68 28.953 29.812 1 56.34 614 ARG B O 1
ATOM 11044 N N . PHE B 1 615 ? -13.594 30.75 28.391 1 51.47 615 PHE B N 1
ATOM 11045 C CA . PHE B 1 615 ? -12.758 31.5 29.328 1 51.47 615 PHE B CA 1
ATOM 11046 C C . PHE B 1 615 ? -13.539 32.625 29.984 1 51.47 615 PHE B C 1
ATOM 11048 O O . PHE B 1 615 ? -13.078 33.219 30.953 1 51.47 615 PHE B O 1
ATOM 11055 N N . VAL B 1 616 ? -14.688 33.031 29.484 1 54.84 616 VAL B N 1
ATOM 11056 C CA . VAL B 1 616 ? -15.43 34.156 30.047 1 54.84 616 VAL B CA 1
ATOM 11057 C C . VAL B 1 616 ? -16.75 33.688 30.641 1 54.84 616 VAL B C 1
ATOM 11059 O O . VAL B 1 616 ? -17.453 32.906 30.016 1 54.84 616 VAL B O 1
ATOM 11062 N N . PRO B 1 617 ? -16.844 33.844 31.984 1 55.5 617 PRO B N 1
ATOM 11063 C CA . PRO B 1 617 ? -18.125 33.469 32.562 1 55.5 617 PRO B CA 1
ATOM 11064 C C . PRO B 1 617 ? -19.312 34 31.766 1 55.5 617 PRO B C 1
ATOM 11066 O O . PRO B 1 617 ? -19.266 35.125 31.266 1 55.5 617 PRO B O 1
ATOM 11069 N N . ILE B 1 618 ? -20.297 33.188 31.391 1 58.25 618 ILE B N 1
ATOM 11070 C CA . ILE B 1 618 ? -21.469 33.375 30.547 1 58.25 618 ILE B CA 1
ATOM 11071 C C . ILE B 1 618 ? -22.172 34.688 30.953 1 58.25 618 ILE B C 1
ATOM 11073 O O . ILE B 1 618 ? -22.688 35.406 30.109 1 58.25 618 ILE B O 1
ATOM 11077 N N . LYS B 1 619 ? -22.141 35.062 32.312 1 58.38 619 LYS B N 1
ATOM 11078 C CA . LYS B 1 619 ? -22.938 36.156 32.812 1 58.38 619 LYS B CA 1
ATOM 11079 C C . LYS B 1 619 ? -22.375 37.5 32.375 1 58.38 619 LYS B C 1
ATOM 11081 O O . LYS B 1 619 ? -23.109 38.5 32.25 1 58.38 619 LYS B O 1
ATOM 11086 N N . LYS B 1 620 ? -21.156 37.594 31.984 1 59.47 620 LYS B N 1
ATOM 11087 C CA . LYS B 1 620 ? -20.547 38.875 31.641 1 59.47 620 LYS B CA 1
ATOM 11088 C C . LYS B 1 620 ? -20.422 39.031 30.141 1 59.47 620 LYS B C 1
ATOM 11090 O O . LYS B 1 620 ? -20.016 40.094 29.656 1 59.47 620 LYS B O 1
ATOM 11095 N N . LEU B 1 621 ? -20.969 37.969 29.469 1 71.62 621 LEU B N 1
ATOM 11096 C CA . LEU B 1 621 ? -20.828 38.062 28.016 1 71.62 621 LEU B CA 1
ATOM 11097 C C . LEU B 1 621 ? -22.109 38.562 27.375 1 71.62 621 LEU B C 1
ATOM 11099 O O . LEU B 1 621 ? -23.203 38.156 27.734 1 71.62 621 LEU B O 1
ATOM 11103 N N . CYS B 1 622 ? -22.047 39.719 26.812 1 77.38 622 CYS B N 1
ATOM 11104 C CA . CYS B 1 622 ? -23.172 40.188 26.016 1 77.38 622 CYS B CA 1
ATOM 11105 C C . CYS B 1 622 ? -22.906 40 24.531 1 77.38 622 CYS B C 1
ATOM 11107 O O . CYS B 1 622 ? -21.969 40.625 23.984 1 77.38 622 CYS B O 1
ATOM 11109 N N . ILE B 1 623 ? -23.625 39.031 24 1 87 623 ILE B N 1
ATOM 11110 C CA . ILE B 1 623 ? -23.516 38.781 22.578 1 87 623 ILE B CA 1
ATOM 11111 C C . ILE B 1 623 ? -24.703 39.406 21.859 1 87 623 ILE B C 1
ATOM 11113 O O . ILE B 1 623 ? -25.859 39.188 22.234 1 87 623 ILE B O 1
ATOM 11117 N N . THR B 1 624 ? -24.375 40.281 20.953 1 88.62 624 THR B N 1
ATOM 11118 C CA . THR B 1 624 ? -25.422 40.938 20.188 1 88.62 624 THR B CA 1
ATOM 11119 C C . THR B 1 624 ? -25.609 40.281 18.828 1 88.62 624 THR B C 1
ATOM 11121 O O . THR B 1 624 ? -24.641 40.125 18.078 1 88.62 624 THR B O 1
ATOM 11124 N N . ILE B 1 625 ? -26.844 39.875 18.594 1 91.19 625 ILE B N 1
ATOM 11125 C CA . ILE B 1 625 ? -27.188 39.25 17.312 1 91.19 625 ILE B CA 1
ATOM 11126 C C . ILE B 1 625 ? -28.188 40.125 16.578 1 91.19 625 ILE B C 1
ATOM 11128 O O . ILE B 1 625 ? -29.109 40.688 17.172 1 91.19 625 ILE B O 1
ATOM 11132 N N . CYS B 1 626 ? -27.938 40.281 15.266 1 93.25 626 CYS B N 1
ATOM 11133 C CA . CYS B 1 626 ? -28.859 41.062 14.422 1 93.25 626 CYS B CA 1
ATOM 11134 C C . CYS B 1 626 ? -29.5 40.188 13.359 1 93.25 626 CYS B C 1
ATOM 11136 O O . CYS B 1 626 ? -28.797 39.469 12.633 1 93.25 626 CYS B O 1
ATOM 11138 N N . ALA B 1 627 ? -30.766 40.156 13.375 1 93.81 627 ALA B N 1
ATOM 11139 C CA . ALA B 1 627 ? -31.516 39.438 12.344 1 93.81 627 ALA B CA 1
ATOM 11140 C C . ALA B 1 627 ? -32.188 40.406 11.375 1 93.81 627 ALA B C 1
ATOM 11142 O O . ALA B 1 627 ? -33 41.25 11.781 1 93.81 627 ALA B O 1
ATOM 11143 N N . VAL B 1 628 ? -31.859 40.312 10.094 1 91.94 628 VAL B N 1
ATOM 11144 C CA . VAL B 1 628 ? -32.438 41.156 9.055 1 91.94 628 VAL B CA 1
ATOM 11145 C C . VAL B 1 628 ? -33.594 40.406 8.383 1 91.94 628 VAL B C 1
ATOM 11147 O O . VAL B 1 628 ? -33.406 39.375 7.758 1 91.94 628 VAL B O 1
ATOM 11150 N N . PHE B 1 629 ? -34.781 41.031 8.57 1 91.81 629 PHE B N 1
ATOM 11151 C CA . PHE B 1 629 ? -36 40.375 8.055 1 91.81 629 PHE B CA 1
ATOM 11152 C C . PHE B 1 629 ? -36.531 41.125 6.848 1 91.81 629 PHE B C 1
ATOM 11154 O O . PHE B 1 629 ? -37.031 42.25 6.977 1 91.81 629 PHE B O 1
ATOM 11161 N N . LEU B 1 630 ? -36.344 40.625 5.68 1 87.06 630 LEU B N 1
ATOM 11162 C CA . LEU B 1 630 ? -36.906 41.188 4.445 1 87.06 630 LEU B CA 1
ATOM 11163 C C . LEU B 1 630 ? -38.25 40.531 4.105 1 87.06 630 LEU B C 1
ATOM 11165 O O . LEU B 1 630 ? -39.125 41.188 3.521 1 87.06 630 LEU B O 1
ATOM 11169 N N . GLY B 1 631 ? -38.312 39.312 4.496 1 85.81 631 GLY B N 1
ATOM 11170 C CA . GLY B 1 631 ? -39.531 38.562 4.199 1 85.81 631 GLY B CA 1
ATOM 11171 C C . GLY B 1 631 ? -39.281 37.312 3.373 1 85.81 631 GLY B C 1
ATOM 11172 O O . GLY B 1 631 ? -38.25 37.219 2.719 1 85.81 631 GLY B O 1
ATOM 11173 N N . GLY B 1 632 ? -40.219 36.375 3.545 1 87 632 GLY B N 1
ATOM 11174 C CA . GLY B 1 632 ? -40.094 35.125 2.826 1 87 632 GLY B CA 1
ATOM 11175 C C . GLY B 1 632 ? -39.906 33.906 3.74 1 87 632 GLY B C 1
ATOM 11176 O O . GLY B 1 632 ? -39.781 34.062 4.957 1 87 632 GLY B O 1
ATOM 11177 N N . PRO B 1 633 ? -39.906 32.781 3.119 1 87.5 633 PRO B N 1
ATOM 11178 C CA . PRO B 1 633 ? -39.781 31.594 3.936 1 87.5 633 PRO B CA 1
ATOM 11179 C C . PRO B 1 633 ? -38.406 31.469 4.613 1 87.5 633 PRO B C 1
ATOM 11181 O O . PRO B 1 633 ? -38.312 31.047 5.762 1 87.5 633 PRO B O 1
ATOM 11184 N N . ASP B 1 634 ? -37.375 31.828 3.936 1 90.56 634 ASP B N 1
ATOM 11185 C CA . ASP B 1 634 ? -36.031 31.734 4.516 1 90.56 634 ASP B CA 1
ATOM 11186 C C . ASP B 1 634 ? -35.875 32.688 5.691 1 90.56 634 ASP B C 1
ATOM 11188 O O . ASP B 1 634 ? -35.25 32.344 6.703 1 90.56 634 ASP B O 1
ATOM 11192 N N . ASP B 1 635 ? -36.406 33.844 5.562 1 91.25 635 ASP B N 1
ATOM 11193 C CA . ASP B 1 635 ? -36.312 34.844 6.648 1 91.25 635 ASP B CA 1
ATOM 11194 C C . ASP B 1 635 ? -37.156 34.406 7.844 1 91.25 635 ASP B C 1
ATOM 11196 O O . ASP B 1 635 ? -36.781 34.656 8.992 1 91.25 635 ASP B O 1
ATOM 11200 N N . ARG B 1 636 ? -38.281 33.812 7.523 1 90.38 636 ARG B N 1
ATOM 11201 C CA . ARG B 1 636 ? -39.062 33.281 8.633 1 90.38 636 ARG B CA 1
ATOM 11202 C C . ARG B 1 636 ? -38.312 32.219 9.391 1 90.38 636 ARG B C 1
ATOM 11204 O O . ARG B 1 636 ? -38.406 32.125 10.617 1 90.38 636 ARG B O 1
ATOM 11211 N N . GLU B 1 637 ? -37.656 31.391 8.609 1 90.69 637 GLU B N 1
ATOM 11212 C CA . GLU B 1 637 ? -36.844 30.344 9.242 1 90.69 637 GLU B CA 1
ATOM 11213 C C . GLU B 1 637 ? -35.719 30.953 10.07 1 90.69 637 GLU B C 1
ATOM 11215 O O . GLU B 1 637 ? -35.406 30.469 11.172 1 90.69 637 GLU B O 1
ATOM 11220 N N . MET B 1 638 ? -35.188 31.906 9.57 1 92.12 638 MET B N 1
ATOM 11221 C CA . MET B 1 638 ? -34.125 32.625 10.281 1 92.12 638 MET B CA 1
ATOM 11222 C C . MET B 1 638 ? -34.656 33.219 11.57 1 92.12 638 MET B C 1
ATOM 11224 O O . MET B 1 638 ? -34 33.156 12.617 1 92.12 638 MET B O 1
ATOM 11228 N N . LEU B 1 639 ? -35.75 33.844 11.453 1 90.44 639 LEU B N 1
ATOM 11229 C CA . LEU B 1 639 ? -36.344 34.469 12.633 1 90.44 639 LEU B CA 1
ATOM 11230 C C . LEU B 1 639 ? -36.688 33.438 13.695 1 90.44 639 LEU B C 1
ATOM 11232 O O . LEU B 1 639 ? -36.531 33.688 14.891 1 90.44 639 LEU B O 1
ATOM 11236 N N . ALA B 1 640 ? -37.125 32.312 13.242 1 88.62 640 ALA B N 1
ATOM 11237 C CA . ALA B 1 640 ? -37.438 31.234 14.18 1 88.62 640 ALA B CA 1
ATOM 11238 C C . ALA B 1 640 ? -36.156 30.781 14.914 1 88.62 640 ALA B C 1
ATOM 11240 O O . ALA B 1 640 ? -36.188 30.547 16.125 1 88.62 640 ALA B O 1
ATOM 11241 N N . TYR B 1 641 ? -35.156 30.656 14.172 1 90.31 641 TYR B N 1
ATOM 11242 C CA . TYR B 1 641 ? -33.906 30.25 14.789 1 90.31 641 TYR B CA 1
ATOM 11243 C C . TYR B 1 641 ? -33.344 31.344 15.688 1 90.31 641 TYR B C 1
ATOM 11245 O O . TYR B 1 641 ? -32.812 31.062 16.766 1 90.31 641 TYR B O 1
ATOM 11253 N N . ALA B 1 642 ? -33.469 32.531 15.258 1 89.5 642 ALA B N 1
ATOM 11254 C CA . ALA B 1 642 ? -33 33.656 16.047 1 89.5 642 ALA B CA 1
ATOM 11255 C C . ALA B 1 642 ? -33.75 33.75 17.375 1 89.5 642 ALA B C 1
ATOM 11257 O O . ALA B 1 642 ? -33.188 34.125 18.406 1 89.5 642 ALA B O 1
ATOM 11258 N N . THR B 1 643 ? -34.969 33.469 17.266 1 86.06 643 THR B N 1
ATOM 11259 C CA . THR B 1 643 ? -35.75 33.5 18.484 1 86.06 643 THR B CA 1
ATOM 11260 C C . THR B 1 643 ? -35.281 32.438 19.484 1 86.06 643 THR B C 1
ATOM 11262 O O . THR B 1 643 ? -35.281 32.688 20.688 1 86.06 643 THR B O 1
ATOM 11265 N N . ARG B 1 644 ? -34.844 31.422 18.953 1 83.19 644 ARG B N 1
ATOM 11266 C CA . ARG B 1 644 ? -34.344 30.375 19.828 1 83.19 644 ARG B CA 1
ATOM 11267 C C . ARG B 1 644 ? -33 30.797 20.453 1 83.19 644 ARG B C 1
ATOM 11269 O O . ARG B 1 644 ? -32.75 30.469 21.609 1 83.19 644 ARG B O 1
ATOM 11276 N N . LEU B 1 645 ? -32.281 31.516 19.703 1 84.75 645 LEU B N 1
ATOM 11277 C CA . LEU B 1 645 ? -31 32 20.219 1 84.75 645 LEU B CA 1
ATOM 11278 C C . LEU B 1 645 ? -31.219 33.062 21.281 1 84.75 645 LEU B C 1
ATOM 11280 O O . LEU B 1 645 ? -30.422 33.219 22.219 1 84.75 645 LEU B O 1
ATOM 11284 N N . ALA B 1 646 ? -32.188 33.781 21.172 1 82.88 646 ALA B N 1
ATOM 11285 C CA . ALA B 1 646 ? -32.5 34.906 22.062 1 82.88 646 ALA B CA 1
ATOM 11286 C C . ALA B 1 646 ? -32.906 34.406 23.453 1 82.88 646 ALA B C 1
ATOM 11288 O O . ALA B 1 646 ? -32.875 35.156 24.422 1 82.88 646 ALA B O 1
ATOM 11289 N N . ASN B 1 647 ? -33.188 33.188 23.516 1 78.19 647 ASN B N 1
ATOM 11290 C CA . ASN B 1 647 ? -33.562 32.656 24.812 1 78.19 647 ASN B CA 1
ATOM 11291 C C . ASN B 1 647 ? -32.312 32.469 25.703 1 78.19 647 ASN B C 1
ATOM 11293 O O . ASN B 1 647 ? -32.469 32.281 26.922 1 78.19 647 ASN B O 1
ATOM 11297 N N . HIS B 1 648 ? -31.219 32.625 25.094 1 77.19 648 HIS B N 1
ATOM 11298 C CA . HIS B 1 648 ? -30 32.625 25.906 1 77.19 648 HIS B CA 1
ATOM 11299 C C . HIS B 1 648 ? -29.844 33.906 26.672 1 77.19 648 HIS B C 1
ATOM 11301 O O . HIS B 1 648 ? -30 35 26.094 1 77.19 648 HIS B O 1
ATOM 11307 N N . PRO B 1 649 ? -29.562 33.812 27.844 1 77.06 649 PRO B N 1
ATOM 11308 C CA . PRO B 1 649 ? -29.531 35 28.672 1 77.06 649 PRO B CA 1
ATOM 11309 C C . PRO B 1 649 ? -28.422 35.969 28.25 1 77.06 649 PRO B C 1
ATOM 11311 O O . PRO B 1 649 ? -28.531 37.188 28.5 1 77.06 649 PRO B O 1
ATOM 11314 N N . SER B 1 650 ? -27.484 35.594 27.609 1 78.56 650 SER B N 1
ATOM 11315 C CA . SER B 1 650 ? -26.375 36.469 27.25 1 78.56 650 SER B CA 1
ATOM 11316 C C . SER B 1 650 ? -26.547 37.031 25.844 1 78.56 650 SER B C 1
ATOM 11318 O O . SER B 1 650 ? -25.688 37.75 25.344 1 78.56 650 SER B O 1
ATOM 11320 N N . VAL B 1 651 ? -27.719 36.781 25.328 1 85.81 651 VAL B N 1
ATOM 11321 C CA . VAL B 1 651 ? -27.875 37.188 23.938 1 85.81 651 VAL B CA 1
ATOM 11322 C C . VAL B 1 651 ? -28.922 38.281 23.828 1 85.81 651 VAL B C 1
ATOM 11324 O O . VAL B 1 651 ? -29.969 38.219 24.469 1 85.81 651 VAL B O 1
ATOM 11327 N N . GLU B 1 652 ? -28.484 39.344 23.219 1 87.94 652 GLU B N 1
ATOM 11328 C CA . GLU B 1 652 ? -29.406 40.438 22.828 1 87.94 652 GLU B CA 1
ATOM 11329 C C . GLU B 1 652 ? -29.703 40.375 21.344 1 87.94 652 GLU B C 1
ATOM 11331 O O . GLU B 1 652 ? -28.797 40.438 20.516 1 87.94 652 GLU B O 1
ATOM 11336 N N . LEU B 1 653 ? -30.984 40.219 21.062 1 91.19 653 LEU B N 1
ATOM 11337 C CA . LEU B 1 653 ? -31.391 40.062 19.672 1 91.19 653 LEU B CA 1
ATOM 11338 C C . LEU B 1 653 ? -31.984 41.375 19.141 1 91.19 653 LEU B C 1
ATOM 11340 O O . LEU B 1 653 ? -32.875 41.969 19.766 1 91.19 653 LEU B O 1
ATOM 11344 N N . HIS B 1 654 ? -31.406 41.875 18.047 1 90.75 654 HIS B N 1
ATOM 11345 C CA . HIS B 1 654 ? -31.922 43 17.297 1 90.75 654 HIS B CA 1
ATOM 11346 C C . HIS B 1 654 ? -32.562 42.562 15.984 1 90.75 654 HIS B C 1
ATOM 11348 O O . HIS B 1 654 ? -31.875 41.938 15.156 1 90.75 654 HIS B O 1
ATOM 11354 N N . VAL B 1 655 ? -33.812 42.781 15.867 1 92.44 655 VAL B N 1
ATOM 11355 C CA . VAL B 1 655 ? -34.5 42.406 14.633 1 92.44 655 VAL B CA 1
ATOM 11356 C C . VAL B 1 655 ? -34.781 43.625 13.797 1 92.44 655 VAL B C 1
ATOM 11358 O O . VAL B 1 655 ? -35.469 44.562 14.242 1 92.44 655 VAL B O 1
ATOM 11361 N N . PHE B 1 656 ? -34.156 43.719 12.555 1 90.94 656 PHE B N 1
ATOM 11362 C CA . PHE B 1 656 ? -34.406 44.781 11.586 1 90.94 656 PHE B CA 1
ATOM 11363 C C . PHE B 1 656 ? -35.406 44.344 10.531 1 90.94 656 PHE B C 1
ATOM 11365 O O . PHE B 1 656 ? -35.094 43.5 9.695 1 90.94 656 PHE B O 1
ATOM 11372 N N . ARG B 1 657 ? -36.562 44.781 10.672 1 91.81 657 ARG B N 1
ATOM 11373 C CA . ARG B 1 657 ? -37.531 44.531 9.617 1 91.81 657 ARG B CA 1
ATOM 11374 C C . ARG B 1 657 ? -37.469 45.594 8.531 1 91.81 657 ARG B C 1
ATOM 11376 O O . ARG B 1 657 ? -37.656 46.781 8.805 1 91.81 657 ARG B O 1
ATOM 11383 N N . LEU B 1 658 ? -37.094 45.188 7.355 1 88.5 658 LEU B N 1
ATOM 11384 C CA . LEU B 1 658 ? -36.969 46.125 6.246 1 88.5 658 LEU B CA 1
ATOM 11385 C C . LEU B 1 658 ? -38.281 46.281 5.488 1 88.5 658 LEU B C 1
ATOM 11387 O O . LEU B 1 658 ? -38.906 45.281 5.125 1 88.5 658 LEU B O 1
ATOM 11391 N N . LEU B 1 659 ? -38.688 47.5 5.402 1 85.56 659 LEU B N 1
ATOM 11392 C CA . LEU B 1 659 ? -39.938 47.812 4.707 1 85.56 659 LEU B CA 1
ATOM 11393 C C . LEU B 1 659 ? -39.688 48.75 3.525 1 85.56 659 LEU B C 1
ATOM 11395 O O . LEU B 1 659 ? -38.625 49.406 3.457 1 85.56 659 LEU B O 1
ATOM 11399 N N . ASP B 1 660 ? -40.625 48.75 2.627 1 79.5 660 ASP B N 1
ATOM 11400 C CA . ASP B 1 660 ? -40.5 49.656 1.479 1 79.5 660 ASP B CA 1
ATOM 11401 C C . ASP B 1 660 ? -40.812 51.094 1.882 1 79.5 660 ASP B C 1
ATOM 11403 O O . ASP B 1 660 ? -41.219 51.375 3.018 1 79.5 660 ASP B O 1
ATOM 11407 N N . HIS B 1 661 ? -40.656 52.062 0.996 1 76.31 661 HIS B N 1
ATOM 11408 C CA . HIS B 1 661 ? -40.844 53.469 1.228 1 76.31 661 HIS B CA 1
ATOM 11409 C C . HIS B 1 661 ? -42.25 53.781 1.754 1 76.31 661 HIS B C 1
ATOM 11411 O O . HIS B 1 661 ? -42.438 54.719 2.533 1 76.31 661 HIS B O 1
ATOM 11417 N N . ASN B 1 662 ? -43.219 53 1.371 1 75.5 662 ASN B N 1
ATOM 11418 C CA . ASN B 1 662 ? -44.594 53.219 1.801 1 75.5 662 ASN B CA 1
ATOM 11419 C C . ASN B 1 662 ? -44.906 52.5 3.1 1 75.5 662 ASN B C 1
ATOM 11421 O O . ASN B 1 662 ? -46.062 52.531 3.584 1 75.5 662 ASN B O 1
ATOM 11425 N N . GLY B 1 663 ? -43.906 51.75 3.66 1 73.44 663 GLY B N 1
ATOM 11426 C CA . GLY B 1 663 ? -44.094 51.031 4.918 1 73.44 663 GLY B CA 1
ATOM 11427 C C . GLY B 1 663 ? -44.688 49.656 4.738 1 73.44 663 GLY B C 1
ATOM 11428 O O . GLY B 1 663 ? -45.188 49.031 5.699 1 73.44 663 GLY B O 1
ATOM 11429 N N . ALA B 1 664 ? -44.781 49.281 3.605 1 76 664 ALA B N 1
ATOM 11430 C CA . ALA B 1 664 ? -45.344 47.969 3.348 1 76 664 ALA B CA 1
ATOM 11431 C C . ALA B 1 664 ? -44.25 46.906 3.125 1 76 664 ALA B C 1
ATOM 11433 O O . ALA B 1 664 ? -43.094 47.25 2.975 1 76 664 ALA B O 1
ATOM 11434 N N . SER B 1 665 ? -44.625 45.625 3.26 1 79 665 SER B N 1
ATOM 11435 C CA . SER B 1 665 ? -43.719 44.531 3.018 1 79 665 SER B CA 1
ATOM 11436 C C . SER B 1 665 ? -43.219 44.531 1.572 1 79 665 SER B C 1
ATOM 11438 O O . SER B 1 665 ? -44 44.781 0.65 1 79 665 SER B O 1
ATOM 11440 N N . PRO B 1 666 ? -41.938 44.406 1.361 1 78.31 666 PRO B N 1
ATOM 11441 C CA . PRO B 1 666 ? -41.375 44.438 0.012 1 78.31 666 PRO B CA 1
ATOM 11442 C C . PRO B 1 666 ? -41.812 43.25 -0.839 1 78.31 666 PRO B C 1
ATOM 11444 O O . PRO B 1 666 ? -41.625 43.281 -2.061 1 78.31 666 PRO B O 1
ATOM 11447 N N . LEU B 1 667 ? -42.469 42.281 -0.308 1 81.25 667 LEU B N 1
ATOM 11448 C CA . LEU B 1 667 ? -42.812 41.094 -1.053 1 81.25 667 LEU B CA 1
ATOM 11449 C C . LEU B 1 667 ? -44.062 41.344 -1.928 1 81.25 667 LEU B C 1
ATOM 11451 O O . LEU B 1 667 ? -44.969 42.031 -1.521 1 81.25 667 LEU B O 1
ATOM 11455 N N . ARG B 1 668 ? -44.062 40.844 -3.156 1 76.94 668 ARG B N 1
ATOM 11456 C CA . ARG B 1 668 ? -45.156 41 -4.109 1 76.94 668 ARG B CA 1
ATOM 11457 C C . ARG B 1 668 ? -46.25 39.969 -3.865 1 76.94 668 ARG B C 1
ATOM 11459 O O . ARG B 1 668 ? -47.438 40.25 -4.039 1 76.94 668 ARG B O 1
ATOM 11466 N N . ASP B 1 669 ? -45.781 38.844 -3.336 1 79.88 669 ASP B N 1
ATOM 11467 C CA . ASP B 1 669 ? -46.75 37.75 -3.135 1 79.88 669 ASP B CA 1
ATOM 11468 C C . ASP B 1 669 ? -47.594 37.969 -1.887 1 79.88 669 ASP B C 1
ATOM 11470 O O . ASP B 1 669 ? -47.062 38.062 -0.777 1 79.88 669 ASP B O 1
ATOM 11474 N N . MET B 1 670 ? -48.812 38.094 -2.02 1 80.19 670 MET B N 1
ATOM 11475 C CA . MET B 1 670 ? -49.75 38.406 -0.939 1 80.19 670 MET B CA 1
ATOM 11476 C C . MET B 1 670 ? -49.812 37.281 0.085 1 80.19 670 MET B C 1
ATOM 11478 O O . MET B 1 670 ? -49.969 37.531 1.282 1 80.19 670 MET B O 1
ATOM 11482 N N . VAL B 1 671 ? -49.75 36.062 -0.386 1 81.94 671 VAL B N 1
ATOM 11483 C CA . VAL B 1 671 ? -49.812 34.906 0.529 1 81.94 671 VAL B CA 1
ATOM 11484 C C . VAL B 1 671 ? -48.625 34.938 1.479 1 81.94 671 VAL B C 1
ATOM 11486 O O . VAL B 1 671 ? -48.781 34.75 2.689 1 81.94 671 VAL B O 1
ATOM 11489 N N . GLU B 1 672 ? -47.531 35.219 0.925 1 84.06 672 GLU B N 1
ATOM 11490 C CA . GLU B 1 672 ? -46.344 35.281 1.742 1 84.06 672 GLU B CA 1
ATOM 11491 C C . GLU B 1 672 ? -46.344 36.5 2.66 1 84.06 672 GLU B C 1
ATOM 11493 O O . GLU B 1 672 ? -45.875 36.438 3.793 1 84.06 672 GLU B O 1
ATOM 11498 N N . ARG B 1 673 ? -46.969 37.531 2.211 1 86.06 673 ARG B N 1
ATOM 11499 C CA . ARG B 1 673 ? -47.062 38.75 3.029 1 86.06 673 ARG B CA 1
ATOM 11500 C C . ARG B 1 673 ? -47.906 38.5 4.262 1 86.06 673 ARG B C 1
ATOM 11502 O O . ARG B 1 673 ? -47.594 38.938 5.359 1 86.06 673 ARG B O 1
ATOM 11509 N N . ASN B 1 674 ? -48.906 37.812 3.992 1 85.38 674 ASN B N 1
ATOM 11510 C CA . ASN B 1 674 ? -49.812 37.5 5.113 1 85.38 674 ASN B CA 1
ATOM 11511 C C . ASN B 1 674 ? -49.156 36.562 6.121 1 85.38 674 ASN B C 1
ATOM 11513 O O . ASN B 1 674 ? -49.312 36.75 7.328 1 85.38 674 ASN B O 1
ATOM 11517 N N . HIS B 1 675 ? -48.438 35.625 5.594 1 87.19 675 HIS B N 1
ATOM 11518 C CA . HIS B 1 675 ? -47.719 34.719 6.488 1 87.19 675 HIS B CA 1
ATOM 11519 C C . HIS B 1 675 ? -46.656 35.469 7.285 1 87.19 675 HIS B C 1
ATOM 11521 O O . HIS B 1 675 ? -46.469 35.188 8.477 1 87.19 675 HIS B O 1
ATOM 11527 N N . ASP B 1 676 ? -46.031 36.375 6.652 1 89 676 ASP B N 1
ATOM 11528 C CA . ASP B 1 676 ? -45 37.188 7.324 1 89 676 ASP B CA 1
ATOM 11529 C C . ASP B 1 676 ? -45.625 38.031 8.43 1 89 676 ASP B C 1
ATOM 11531 O O . ASP B 1 676 ? -45.062 38.125 9.531 1 89 676 ASP B O 1
ATOM 11535 N N . MET B 1 677 ? -46.75 38.594 8.117 1 87.62 677 MET B N 1
ATOM 11536 C CA . MET B 1 677 ? -47.406 39.438 9.102 1 87.62 677 MET B CA 1
ATOM 11537 C C . MET B 1 677 ? -47.875 38.625 10.312 1 87.62 677 MET B C 1
ATOM 11539 O O . MET B 1 677 ? -47.75 39.062 11.453 1 87.62 677 MET B O 1
ATOM 11543 N N . ARG B 1 678 ? -48.219 37.5 10.039 1 87.5 678 ARG B N 1
ATOM 11544 C CA . ARG B 1 678 ? -48.625 36.625 11.141 1 87.5 678 ARG B CA 1
ATOM 11545 C C . ARG B 1 678 ? -47.438 36.25 12.031 1 87.5 678 ARG B C 1
ATOM 11547 O O . ARG B 1 678 ? -47.562 36.312 13.258 1 87.5 678 ARG B O 1
ATOM 11554 N N . VAL B 1 679 ? -46.406 35.938 11.375 1 88.19 679 VAL B N 1
ATOM 11555 C CA . VAL B 1 679 ? -45.25 35.5 12.125 1 88.19 679 VAL B CA 1
ATOM 11556 C C . VAL B 1 679 ? -44.656 36.688 12.914 1 88.19 679 VAL B C 1
ATOM 11558 O O . VAL B 1 679 ? -44.281 36.531 14.07 1 88.19 679 VAL B O 1
ATOM 11561 N N . ILE B 1 680 ? -44.625 37.844 12.328 1 87.69 680 ILE B N 1
ATOM 11562 C CA . ILE B 1 680 ? -44.062 39.031 12.992 1 87.69 680 ILE B CA 1
ATOM 11563 C C . ILE B 1 680 ? -44.969 39.438 14.156 1 87.69 680 ILE B C 1
ATOM 11565 O O . ILE B 1 680 ? -44.5 39.812 15.219 1 87.69 680 ILE B O 1
ATOM 11569 N N . ASN B 1 681 ? -46.281 39.281 13.953 1 86.19 681 ASN B N 1
ATOM 11570 C CA . ASN B 1 681 ? -47.188 39.625 15.023 1 86.19 681 ASN B CA 1
ATOM 11571 C C . ASN B 1 681 ? -47.094 38.656 16.188 1 86.19 681 ASN B C 1
ATOM 11573 O O . ASN B 1 681 ? -47.094 39.062 17.359 1 86.19 681 ASN B O 1
ATOM 11577 N N . MET B 1 682 ? -46.906 37.469 15.797 1 84.69 682 MET B N 1
ATOM 11578 C CA . MET B 1 682 ? -46.75 36.469 16.844 1 84.69 682 MET B CA 1
ATOM 11579 C C . MET B 1 682 ? -45.438 36.656 17.578 1 84.69 682 MET B C 1
ATOM 11581 O O . MET B 1 682 ? -45.344 36.5 18.797 1 84.69 682 MET B O 1
ATOM 11585 N N . PHE B 1 683 ? -44.5 37.031 16.812 1 86.62 683 PHE B N 1
ATOM 11586 C CA . PHE B 1 683 ? -43.188 37.281 17.391 1 86.62 683 PHE B CA 1
ATOM 11587 C C . PHE B 1 683 ? -43.219 38.438 18.375 1 86.62 683 PHE B C 1
ATOM 11589 O O . PHE B 1 683 ? -42.688 38.375 19.469 1 86.62 683 PHE B O 1
ATOM 11596 N N . ARG B 1 684 ? -43.906 39.406 18.031 1 83.5 684 ARG B N 1
ATOM 11597 C CA . ARG B 1 684 ? -44.031 40.594 18.859 1 83.5 684 ARG B CA 1
ATOM 11598 C C . ARG B 1 684 ? -44.844 40.312 20.125 1 83.5 684 ARG B C 1
ATOM 11600 O O . ARG B 1 684 ? -44.531 40.812 21.203 1 83.5 684 ARG B O 1
ATOM 11607 N N . LYS B 1 685 ? -45.75 39.5 19.891 1 80 685 LYS B N 1
ATOM 11608 C CA . LYS B 1 685 ? -46.625 39.188 21.016 1 80 685 LYS B CA 1
ATOM 11609 C C . LYS B 1 685 ? -45.906 38.281 22.031 1 80 685 LYS B C 1
ATOM 11611 O O . LYS B 1 685 ? -46.031 38.5 23.234 1 80 685 LYS B O 1
ATOM 11616 N N . GLU B 1 686 ? -45.219 37.344 21.547 1 77.69 686 GLU B N 1
ATOM 11617 C CA . GLU B 1 686 ? -44.594 36.344 22.422 1 77.69 686 GLU B CA 1
ATOM 11618 C C . GLU B 1 686 ? -43.312 36.875 23.047 1 77.69 686 GLU B C 1
ATOM 11620 O O . GLU B 1 686 ? -42.906 36.438 24.125 1 77.69 686 GLU B O 1
ATOM 11625 N N . ASN B 1 687 ? -42.656 37.781 22.484 1 72.12 687 ASN B N 1
ATOM 11626 C CA . ASN B 1 687 ? -41.344 38.156 22.953 1 72.12 687 ASN B CA 1
ATOM 11627 C C . ASN B 1 687 ? -41.312 39.625 23.406 1 72.12 687 ASN B C 1
ATOM 11629 O O . ASN B 1 687 ? -40.312 40.312 23.203 1 72.12 687 ASN B O 1
ATOM 11633 N N . SER B 1 688 ? -42.344 40.188 24 1 63.28 688 SER B N 1
ATOM 11634 C CA . SER B 1 688 ? -42.406 41.562 24.453 1 63.28 688 SER B CA 1
ATOM 11635 C C . SER B 1 688 ? -41.469 41.781 25.641 1 63.28 688 SER B C 1
ATOM 11637 O O . SER B 1 688 ? -40.938 42.875 25.828 1 63.28 688 SER B O 1
ATOM 11639 N N . GLU B 1 689 ? -41.156 40.906 26.469 1 62 689 GLU B N 1
ATOM 11640 C CA . GLU B 1 689 ? -40.438 41.125 27.734 1 62 689 GLU B CA 1
ATOM 11641 C C . GLU B 1 689 ? -38.969 40.719 27.625 1 62 689 GLU B C 1
ATOM 11643 O O . GLU B 1 689 ? -38.188 41.031 28.516 1 62 689 GLU B O 1
ATOM 11648 N N . ASN B 1 690 ? -38.469 40.25 26.531 1 66.25 690 ASN B N 1
ATOM 11649 C CA . ASN B 1 690 ? -37.125 39.656 26.516 1 66.25 690 ASN B CA 1
ATOM 11650 C C . ASN B 1 690 ? -36.125 40.594 25.859 1 66.25 690 ASN B C 1
ATOM 11652 O O . ASN B 1 690 ? -36.469 41.656 25.359 1 66.25 690 ASN B O 1
ATOM 11656 N N . ASN B 1 691 ? -34.906 40.406 26.047 1 80.69 691 ASN B N 1
ATOM 11657 C CA . ASN B 1 691 ? -33.75 41.094 25.469 1 80.69 691 ASN B CA 1
ATOM 11658 C C . ASN B 1 691 ? -33.844 41.156 23.953 1 80.69 691 ASN B C 1
ATOM 11660 O O . ASN B 1 691 ? -32.844 40.875 23.266 1 80.69 691 ASN B O 1
ATOM 11664 N N . ILE B 1 692 ? -35.125 41.5 23.422 1 87.81 692 ILE B N 1
ATOM 11665 C CA . ILE B 1 692 ? -35.312 41.562 21.984 1 87.81 692 ILE B CA 1
ATOM 11666 C C . ILE B 1 692 ? -35.719 42.969 21.578 1 87.81 692 ILE B C 1
ATOM 11668 O O . ILE B 1 692 ? -36.656 43.562 22.141 1 87.81 692 ILE B O 1
ATOM 11672 N N . ILE B 1 693 ? -34.969 43.625 20.75 1 87.81 693 ILE B N 1
ATOM 11673 C CA . ILE B 1 693 ? -35.219 44.938 20.203 1 87.81 693 ILE B CA 1
ATOM 11674 C C . ILE B 1 693 ? -35.719 44.812 18.766 1 87.81 693 ILE B C 1
ATOM 11676 O O . ILE B 1 693 ? -35.031 44.25 17.922 1 87.81 693 ILE B O 1
ATOM 11680 N N . PHE B 1 694 ? -36.969 45.219 18.562 1 89.81 694 PHE B N 1
ATOM 11681 C CA . PHE B 1 694 ? -37.594 45.156 17.234 1 89.81 694 PHE B CA 1
ATOM 11682 C C . PHE B 1 694 ? -37.625 46.531 16.609 1 89.81 694 PHE B C 1
ATOM 11684 O O . PHE B 1 694 ? -38.188 47.469 17.188 1 89.81 694 PHE B O 1
ATOM 11691 N N . ARG B 1 695 ? -36.938 46.719 15.438 1 88.56 695 ARG B N 1
ATOM 11692 C CA . ARG B 1 695 ? -36.906 48 14.742 1 88.56 695 ARG B CA 1
ATOM 11693 C C . ARG B 1 695 ? -37.344 47.844 13.289 1 88.56 695 ARG B C 1
ATOM 11695 O O . ARG B 1 695 ? -36.938 46.938 12.594 1 88.56 695 ARG B O 1
ATOM 11702 N N . GLU B 1 696 ? -38.281 48.688 12.922 1 89.19 696 GLU B N 1
ATOM 11703 C CA . GLU B 1 696 ? -38.688 48.75 11.523 1 89.19 696 GLU B CA 1
ATOM 11704 C C . GLU B 1 696 ? -37.969 49.844 10.773 1 89.19 696 GLU B C 1
ATOM 11706 O O . GLU B 1 696 ? -37.906 51 11.242 1 89.19 696 GLU B O 1
ATOM 11711 N N . VAL B 1 697 ? -37.281 49.469 9.727 1 88.19 697 VAL B N 1
ATOM 11712 C CA . VAL B 1 697 ? -36.469 50.438 8.945 1 88.19 697 VAL B CA 1
ATOM 11713 C C . VAL B 1 697 ? -37.031 50.531 7.527 1 88.19 697 VAL B C 1
ATOM 11715 O O . VAL B 1 697 ? -37.281 49.5 6.883 1 88.19 697 VAL B O 1
ATOM 11718 N N . ARG B 1 698 ? -37.25 51.75 7.098 1 84.56 698 ARG B N 1
ATOM 11719 C CA . ARG B 1 698 ? -37.75 51.969 5.742 1 84.56 698 ARG B CA 1
ATOM 11720 C C . ARG B 1 698 ? -36.594 52.25 4.789 1 84.56 698 ARG B C 1
ATOM 11722 O O . ARG B 1 698 ? -35.75 53.125 5.066 1 84.56 698 ARG B O 1
ATOM 11729 N N . ILE B 1 699 ? -36.438 51.406 3.85 1 83.06 699 ILE B N 1
ATOM 11730 C CA . ILE B 1 699 ? -35.375 51.531 2.875 1 83.06 699 ILE B CA 1
ATOM 11731 C C . ILE B 1 699 ? -35.938 51.625 1.467 1 83.06 699 ILE B C 1
ATOM 11733 O O . ILE B 1 699 ? -36.812 50.812 1.101 1 83.06 699 ILE B O 1
ATOM 11737 N N . GLU B 1 700 ? -35.5 52.594 0.689 1 77.06 700 GLU B N 1
ATOM 11738 C CA . GLU B 1 700 ? -36.031 52.781 -0.669 1 77.06 700 GLU B CA 1
ATOM 11739 C C . GLU B 1 700 ? -35.094 52.094 -1.687 1 77.06 700 GLU B C 1
ATOM 11741 O O . GLU B 1 700 ? -35.562 51.406 -2.582 1 77.06 700 GLU B O 1
ATOM 11746 N N . GLU B 1 701 ? -33.75 52.406 -1.505 1 77.69 701 GLU B N 1
ATOM 11747 C CA . GLU B 1 701 ? -32.781 51.906 -2.488 1 77.69 701 GLU B CA 1
ATOM 11748 C C . GLU B 1 701 ? -31.703 51.062 -1.826 1 77.69 701 GLU B C 1
ATOM 11750 O O . GLU B 1 701 ? -31.562 51.062 -0.601 1 77.69 701 GLU B O 1
ATOM 11755 N N . ALA B 1 702 ? -31.016 50.219 -2.607 1 80.44 702 ALA B N 1
ATOM 11756 C CA . ALA B 1 702 ? -29.969 49.312 -2.164 1 80.44 702 ALA B CA 1
ATOM 11757 C C . ALA B 1 702 ? -28.828 50.094 -1.495 1 80.44 702 ALA B C 1
ATOM 11759 O O . ALA B 1 702 ? -28.203 49.594 -0.555 1 80.44 702 ALA B O 1
ATOM 11760 N N . VAL B 1 703 ? -28.578 51.312 -1.942 1 81.38 703 VAL B N 1
ATOM 11761 C CA . VAL B 1 703 ? -27.469 52.094 -1.416 1 81.38 703 VAL B CA 1
ATOM 11762 C C . VAL B 1 703 ? -27.75 52.469 0.037 1 81.38 703 VAL B C 1
ATOM 11764 O O . VAL B 1 703 ? -26.844 52.5 0.865 1 81.38 703 VAL B O 1
ATOM 11767 N N . GLU B 1 704 ? -29.062 52.688 0.333 1 83.06 704 GLU B N 1
ATOM 11768 C CA . GLU B 1 704 ? -29.422 53.031 1.707 1 83.06 704 GLU B CA 1
ATOM 11769 C C . GLU B 1 704 ? -29.234 51.812 2.637 1 83.06 704 GLU B C 1
ATOM 11771 O O . GLU B 1 704 ? -28.812 51.969 3.789 1 83.06 704 GLU B O 1
ATOM 11776 N N . LEU B 1 705 ? -29.5 50.75 2.088 1 83.44 705 LEU B N 1
ATOM 11777 C CA . LEU B 1 705 ? -29.297 49.531 2.869 1 83.44 705 LEU B CA 1
ATOM 11778 C C . LEU B 1 705 ? -27.812 49.312 3.154 1 83.44 705 LEU B C 1
ATOM 11780 O O . LEU B 1 705 ? -27.438 48.938 4.273 1 83.44 705 LEU B O 1
ATOM 11784 N N . MET B 1 706 ? -27.016 49.531 2.189 1 82.81 706 MET B N 1
ATOM 11785 C CA . MET B 1 706 ? -25.578 49.375 2.357 1 82.81 706 MET B CA 1
ATOM 11786 C C . MET B 1 706 ? -25.031 50.344 3.395 1 82.81 706 MET B C 1
ATOM 11788 O O . MET B 1 706 ? -24.156 50 4.191 1 82.81 706 MET B O 1
ATOM 11792 N N . GLU B 1 707 ? -25.594 51.469 3.379 1 82.69 707 GLU B N 1
ATOM 11793 C CA . GLU B 1 707 ? -25.156 52.469 4.336 1 82.69 707 GLU B CA 1
ATOM 11794 C C . GLU B 1 707 ? -25.594 52.125 5.754 1 82.69 707 GLU B C 1
ATOM 11796 O O . GLU B 1 707 ? -24.844 52.344 6.711 1 82.69 707 GLU B O 1
ATOM 11801 N N . LEU B 1 708 ? -26.75 51.594 5.824 1 84.81 708 LEU B N 1
ATOM 11802 C CA . LEU B 1 708 ? -27.25 51.156 7.129 1 84.81 708 LEU B CA 1
ATOM 11803 C C . LEU B 1 708 ? -26.375 50.062 7.707 1 84.81 708 LEU B C 1
ATOM 11805 O O . LEU B 1 708 ? -26 50.094 8.883 1 84.81 708 LEU B O 1
ATOM 11809 N N . LEU B 1 709 ? -26.062 49.156 6.922 1 85.88 709 LEU B N 1
ATOM 11810 C CA . LEU B 1 709 ? -25.281 48 7.367 1 85.88 709 LEU B CA 1
ATOM 11811 C C . LEU B 1 709 ? -23.844 48.406 7.664 1 85.88 709 LEU B C 1
ATOM 11813 O O . LEU B 1 709 ? -23.203 47.875 8.562 1 85.88 709 LEU B O 1
ATOM 11817 N N . ARG B 1 710 ? -23.344 49.312 6.891 1 82.38 710 ARG B N 1
ATOM 11818 C CA . ARG B 1 710 ? -21.984 49.812 7.133 1 82.38 710 ARG B CA 1
ATOM 11819 C C . ARG B 1 710 ? -21.906 50.562 8.453 1 82.38 710 ARG B C 1
ATOM 11821 O O . ARG B 1 710 ? -20.922 50.406 9.195 1 82.38 710 ARG B O 1
ATOM 11828 N N . LYS B 1 711 ? -22.969 51.219 8.766 1 81.5 711 LYS B N 1
ATOM 11829 C CA . LYS B 1 711 ? -22.984 52.031 9.969 1 81.5 711 LYS B CA 1
ATOM 11830 C C . LYS B 1 711 ? -23.219 51.219 11.211 1 81.5 711 LYS B C 1
ATOM 11832 O O . LYS B 1 711 ? -22.547 51.375 12.234 1 81.5 711 LYS B O 1
ATOM 11837 N N . GLU B 1 712 ? -24.109 50.25 11.117 1 85.19 712 GLU B N 1
ATOM 11838 C CA . GLU B 1 712 ? -24.531 49.531 12.312 1 85.19 712 GLU B CA 1
ATOM 11839 C C . GLU B 1 712 ? -24.016 48.094 12.305 1 85.19 712 GLU B C 1
ATOM 11841 O O . GLU B 1 712 ? -24.078 47.406 13.32 1 85.19 712 GLU B O 1
ATOM 11846 N N . GLY B 1 713 ? -23.484 47.781 11.359 1 81.5 713 GLY B N 1
ATOM 11847 C CA . GLY B 1 713 ? -23.109 46.375 11.211 1 81.5 713 GLY B CA 1
ATOM 11848 C C . GLY B 1 713 ? -22 45.969 12.156 1 81.5 713 GLY B C 1
ATOM 11849 O O . GLY B 1 713 ? -21.969 44.812 12.617 1 81.5 713 GLY B O 1
ATOM 11850 N N . ASP B 1 714 ? -21.109 46.781 12.438 1 80.12 714 ASP B N 1
ATOM 11851 C CA . ASP B 1 714 ? -19.953 46.438 13.242 1 80.12 714 ASP B CA 1
ATOM 11852 C C . ASP B 1 714 ? -20.297 46.375 14.727 1 80.12 714 ASP B C 1
ATOM 11854 O O . ASP B 1 714 ? -19.5 45.906 15.547 1 80.12 714 ASP B O 1
ATOM 11858 N N . ASP B 1 715 ? -21.5 46.688 15.078 1 82.38 715 ASP B N 1
ATOM 11859 C CA . ASP B 1 715 ? -21.906 46.656 16.484 1 82.38 715 ASP B CA 1
ATOM 11860 C C . ASP B 1 715 ? -22.406 45.281 16.875 1 82.38 715 ASP B C 1
ATOM 11862 O O . ASP B 1 715 ? -22.516 44.969 18.062 1 82.38 715 ASP B O 1
ATOM 11866 N N . PHE B 1 716 ? -22.578 44.562 15.867 1 88.69 716 PHE B N 1
ATOM 11867 C CA . PHE B 1 716 ? -23.125 43.25 16.172 1 88.69 716 PHE B CA 1
ATOM 11868 C C . PHE B 1 716 ? -22.047 42.188 16.031 1 88.69 716 PHE B C 1
ATOM 11870 O O . PHE B 1 716 ? -21.047 42.375 15.336 1 88.69 716 PHE B O 1
ATOM 11877 N N . ASP B 1 717 ? -22.25 41.125 16.766 1 88.25 717 ASP B N 1
ATOM 11878 C CA . ASP B 1 717 ? -21.297 40 16.719 1 88.25 717 ASP B CA 1
ATOM 11879 C C . ASP B 1 717 ? -21.672 39.031 15.609 1 88.25 717 ASP B C 1
ATOM 11881 O O . ASP B 1 717 ? -20.797 38.469 14.938 1 88.25 717 ASP B O 1
ATOM 11885 N N . VAL B 1 718 ? -22.938 38.781 15.5 1 90.94 718 VAL B N 1
ATOM 11886 C CA . VAL B 1 718 ? -23.422 37.844 14.477 1 90.94 718 VAL B CA 1
ATOM 11887 C C . VAL B 1 718 ? -24.609 38.469 13.742 1 90.94 718 VAL B C 1
ATOM 11889 O O . VAL B 1 718 ? -25.5 39.062 14.367 1 90.94 718 VAL B O 1
ATOM 11892 N N . MET B 1 719 ? -24.562 38.375 12.445 1 92.5 719 MET B N 1
ATOM 11893 C CA . MET B 1 719 ? -25.688 38.812 11.633 1 92.5 719 MET B CA 1
ATOM 11894 C C . MET B 1 719 ? -26.344 37.625 10.906 1 92.5 719 MET B C 1
ATOM 11896 O O . MET B 1 719 ? -25.641 36.812 10.312 1 92.5 719 MET B O 1
ATOM 11900 N N . MET B 1 720 ? -27.578 37.5 11.047 1 94 720 MET B N 1
ATOM 11901 C CA . MET B 1 720 ? -28.328 36.406 10.438 1 94 720 MET B CA 1
ATOM 11902 C C . MET B 1 720 ? -29.188 36.938 9.281 1 94 720 MET B C 1
ATOM 11904 O O . MET B 1 720 ? -29.828 37.969 9.398 1 94 720 MET B O 1
ATOM 11908 N N . VAL B 1 721 ? -29.125 36.219 8.172 1 92.38 721 VAL B N 1
ATOM 11909 C CA . VAL B 1 721 ? -29.875 36.656 6.988 1 92.38 721 VAL B CA 1
ATOM 11910 C C . VAL B 1 721 ? -30.484 35.406 6.305 1 92.38 721 VAL B C 1
ATOM 11912 O O . VAL B 1 721 ? -30.016 34.281 6.5 1 92.38 721 VAL B O 1
ATOM 11915 N N . GLY B 1 722 ? -31.562 35.594 5.598 1 90.81 722 GLY B N 1
ATOM 11916 C CA . GLY B 1 722 ? -32.094 34.562 4.719 1 90.81 722 GLY B CA 1
ATOM 11917 C C . GLY B 1 722 ? -31.391 34.5 3.379 1 90.81 722 GLY B C 1
ATOM 11918 O O . GLY B 1 722 ? -30.906 35.5 2.873 1 90.81 722 GLY B O 1
ATOM 11919 N N . ILE B 1 723 ? -31.359 33.312 2.773 1 87.75 723 ILE B N 1
ATOM 11920 C CA . ILE B 1 723 ? -30.594 33.125 1.545 1 87.75 723 ILE B CA 1
ATOM 11921 C C . ILE B 1 723 ? -31.453 33.5 0.34 1 87.75 723 ILE B C 1
ATOM 11923 O O . ILE B 1 723 ? -31.047 34.312 -0.499 1 87.75 723 ILE B O 1
ATOM 11927 N N . ARG B 1 724 ? -32.625 32.844 0.204 1 79.06 724 ARG B N 1
ATOM 11928 C CA . ARG B 1 724 ? -33.438 33.062 -0.989 1 79.06 724 ARG B CA 1
ATOM 11929 C C . ARG B 1 724 ? -34.469 34.156 -0.75 1 79.06 724 ARG B C 1
ATOM 11931 O O . ARG B 1 724 ? -35.219 34.094 0.243 1 79.06 724 ARG B O 1
ATOM 11938 N N . HIS B 1 725 ? -34.406 35.25 -1.588 1 72.12 725 HIS B N 1
ATOM 11939 C CA . HIS B 1 725 ? -35.438 36.281 -1.57 1 72.12 725 HIS B CA 1
ATOM 11940 C C . HIS B 1 725 ? -36.125 36.375 -2.924 1 72.12 725 HIS B C 1
ATOM 11942 O O . HIS B 1 725 ? -35.656 35.844 -3.92 1 72.12 725 HIS B O 1
ATOM 11948 N N . GLU B 1 726 ? -37.344 36.75 -2.881 1 69.62 726 GLU B N 1
ATOM 11949 C CA . GLU B 1 726 ? -38.125 36.938 -4.109 1 69.62 726 GLU B CA 1
ATOM 11950 C C . GLU B 1 726 ? -37.344 37.719 -5.148 1 69.62 726 GLU B C 1
ATOM 11952 O O . GLU B 1 726 ? -36.531 38.594 -4.797 1 69.62 726 GLU B O 1
ATOM 11957 N N . GLU B 1 727 ? -37.469 37.219 -6.34 1 65 727 GLU B N 1
ATOM 11958 C CA . GLU B 1 727 ? -36.75 37.844 -7.445 1 65 727 GLU B CA 1
ATOM 11959 C C . GLU B 1 727 ? -37.219 39.312 -7.641 1 65 727 GLU B C 1
ATOM 11961 O O . GLU B 1 727 ? -38.375 39.625 -7.418 1 65 727 GLU B O 1
ATOM 11966 N N . ASN B 1 728 ? -36.375 40.281 -7.871 1 63.97 728 ASN B N 1
ATOM 11967 C CA . ASN B 1 728 ? -36.656 41.625 -8.328 1 63.97 728 ASN B CA 1
ATOM 11968 C C . ASN B 1 728 ? -37.062 42.531 -7.168 1 63.97 728 ASN B C 1
ATOM 11970 O O . ASN B 1 728 ? -38.031 43.281 -7.273 1 63.97 728 ASN B O 1
ATOM 11974 N N . LEU B 1 729 ? -36.562 42.312 -5.945 1 74.44 729 LEU B N 1
ATOM 11975 C CA . LEU B 1 729 ? -36.781 43.281 -4.871 1 74.44 729 LEU B CA 1
ATOM 11976 C C . LEU B 1 729 ? -35.938 44.531 -5.105 1 74.44 729 LEU B C 1
ATOM 11978 O O . LEU B 1 729 ? -34.75 44.438 -5.402 1 74.44 729 LEU B O 1
ATOM 11982 N N . LEU B 1 730 ? -36.625 45.688 -5.211 1 66.44 730 LEU B N 1
ATOM 11983 C CA . LEU B 1 730 ? -36 46.969 -5.508 1 66.44 730 LEU B CA 1
ATOM 11984 C C . LEU B 1 730 ? -34.844 47.219 -4.535 1 66.44 730 LEU B C 1
ATOM 11986 O O . LEU B 1 730 ? -33.844 47.812 -4.918 1 66.44 730 LEU B O 1
ATOM 11990 N N . MET B 1 731 ? -35 46.75 -3.309 1 75.81 731 MET B N 1
ATOM 11991 C CA . MET B 1 731 ? -34.031 47 -2.275 1 75.81 731 MET B CA 1
ATOM 11992 C C . MET B 1 731 ? -32.75 46.219 -2.527 1 75.81 731 MET B C 1
ATOM 11994 O O . MET B 1 731 ? -31.672 46.562 -2.033 1 75.81 731 MET B O 1
ATOM 11998 N N . LEU B 1 732 ? -32.844 45.156 -3.301 1 76.81 732 LEU B N 1
ATOM 11999 C CA . LEU B 1 732 ? -31.688 44.281 -3.551 1 76.81 732 LEU B CA 1
ATOM 12000 C C . LEU B 1 732 ? -31.25 44.375 -5.008 1 76.81 732 LEU B C 1
ATOM 12002 O O . LEU B 1 732 ? -30.344 43.688 -5.434 1 76.81 732 LEU B O 1
ATOM 12006 N N . GLU B 1 733 ? -31.938 45.281 -5.648 1 71.44 733 GLU B N 1
ATOM 12007 C CA . GLU B 1 733 ? -31.609 45.406 -7.066 1 71.44 733 GLU B CA 1
ATOM 12008 C C . GLU B 1 733 ? -30.203 45.938 -7.258 1 71.44 733 GLU B C 1
ATOM 12010 O O . GLU B 1 733 ? -29.781 46.875 -6.559 1 71.44 733 GLU B O 1
ATOM 12015 N N . GLY B 1 734 ? -29.328 45.344 -8.023 1 64.81 734 GLY B N 1
ATOM 12016 C CA . GLY B 1 734 ? -27.969 45.781 -8.289 1 64.81 734 GLY B CA 1
ATOM 12017 C C . GLY B 1 734 ? -26.938 44.969 -7.52 1 64.81 734 GLY B C 1
ATOM 12018 O O . GLY B 1 734 ? -25.766 44.906 -7.914 1 64.81 734 GLY B O 1
ATOM 12019 N N . LEU B 1 735 ? -27.422 44.469 -6.336 1 68.88 735 LEU B N 1
ATOM 12020 C CA . LEU B 1 735 ? -26.469 43.688 -5.531 1 68.88 735 LEU B CA 1
ATOM 12021 C C . LEU B 1 735 ? -26.219 42.312 -6.137 1 68.88 735 LEU B C 1
ATOM 12023 O O . LEU B 1 735 ? -25.141 41.75 -5.941 1 68.88 735 LEU B O 1
ATOM 12027 N N . SER B 1 736 ? -27.172 41.844 -6.797 1 65.38 736 SER B N 1
ATOM 12028 C CA . SER B 1 736 ? -27.062 40.5 -7.379 1 65.38 736 SER B CA 1
ATOM 12029 C C . SER B 1 736 ? -25.969 40.469 -8.445 1 65.38 736 SER B C 1
ATOM 12031 O O . SER B 1 736 ? -25.328 39.406 -8.641 1 65.38 736 SER B O 1
ATOM 12033 N N . GLU B 1 737 ? -25.766 41.562 -9.094 1 61.81 737 GLU B N 1
ATOM 12034 C CA . GLU B 1 737 ? -24.797 41.594 -10.18 1 61.81 737 GLU B CA 1
ATOM 12035 C C . GLU B 1 737 ? -23.359 41.562 -9.633 1 61.81 737 GLU B C 1
ATOM 12037 O O . GLU B 1 737 ? -22.453 41.062 -10.305 1 61.81 737 GLU B O 1
ATOM 12042 N N . TRP B 1 738 ? -23.188 41.875 -8.375 1 58.94 738 TRP B N 1
ATOM 12043 C CA . TRP B 1 738 ? -21.844 41.969 -7.816 1 58.94 738 TRP B CA 1
ATOM 12044 C C . TRP B 1 738 ? -21.578 40.781 -6.871 1 58.94 738 TRP B C 1
ATOM 12046 O O . TRP B 1 738 ? -20.594 40.812 -6.113 1 58.94 738 TRP B O 1
ATOM 12056 N N . SER B 1 739 ? -22.281 39.781 -6.961 1 64.19 739 SER B N 1
ATOM 12057 C CA . SER B 1 739 ? -22.188 38.719 -5.957 1 64.19 739 SER B CA 1
ATOM 12058 C C . SER B 1 739 ? -21.094 37.719 -6.305 1 64.19 739 SER B C 1
ATOM 12060 O O . SER B 1 739 ? -20.984 37.281 -7.457 1 64.19 739 SER B O 1
ATOM 12062 N N . ASN B 1 740 ? -20.141 37.594 -5.406 1 67.25 740 ASN B N 1
ATOM 12063 C CA . ASN B 1 740 ? -19.078 36.625 -5.566 1 67.25 740 ASN B CA 1
ATOM 12064 C C . ASN B 1 740 ? -19.516 35.219 -5.098 1 67.25 740 ASN B C 1
ATOM 12066 O O . ASN B 1 740 ? -19.203 34.219 -5.738 1 67.25 740 ASN B O 1
ATOM 12070 N N . MET B 1 741 ? -20.297 35.281 -4.012 1 75.75 741 MET B N 1
ATOM 12071 C CA . MET B 1 741 ? -20.781 34.031 -3.439 1 75.75 741 MET B CA 1
ATOM 12072 C C . MET B 1 741 ? -22.312 33.969 -3.467 1 75.75 741 MET B C 1
ATOM 12074 O O . MET B 1 741 ? -22.969 34.312 -2.479 1 75.75 741 MET B O 1
ATOM 12078 N N . LYS B 1 742 ? -22.781 33.531 -4.449 1 76.56 742 LYS B N 1
ATOM 12079 C CA . LYS B 1 742 ? -24.234 33.531 -4.668 1 76.56 742 LYS B CA 1
ATOM 12080 C C . LYS B 1 742 ? -24.922 32.5 -3.75 1 76.56 742 LYS B C 1
ATOM 12082 O O . LYS B 1 742 ? -26.109 32.625 -3.48 1 76.56 742 LYS B O 1
ATOM 12087 N N . GLU B 1 743 ? -24.094 31.703 -3.234 1 83.5 743 GLU B N 1
ATOM 12088 C CA . GLU B 1 743 ? -24.656 30.656 -2.389 1 83.5 743 GLU B CA 1
ATOM 12089 C C . GLU B 1 743 ? -25.125 31.234 -1.052 1 83.5 743 GLU B C 1
ATOM 12091 O O . GLU B 1 743 ? -25.984 30.641 -0.391 1 83.5 743 GLU B O 1
ATOM 12096 N N . LEU B 1 744 ? -24.625 32.344 -0.65 1 85.69 744 LEU B N 1
ATOM 12097 C CA . LEU B 1 744 ? -25.016 32.969 0.611 1 85.69 744 LEU B CA 1
ATOM 12098 C C . LEU B 1 744 ? -26.172 33.906 0.411 1 85.69 744 LEU B C 1
ATOM 12100 O O . LEU B 1 744 ? -26.703 34.469 1.377 1 85.69 744 LEU B O 1
ATOM 12104 N N . GLY B 1 745 ? -26.656 34.062 -0.776 1 84.56 745 GLY B N 1
ATOM 12105 C CA . GLY B 1 745 ? -27.703 35.031 -1.05 1 84.56 745 GLY B CA 1
ATOM 12106 C C . GLY B 1 745 ? -27.172 36.438 -1.261 1 84.56 745 GLY B C 1
ATOM 12107 O O . GLY B 1 745 ? -26 36.688 -1.006 1 84.56 745 GLY B O 1
ATOM 12108 N N . GLU B 1 746 ? -27.969 37.281 -1.625 1 82.62 746 GLU B N 1
ATOM 12109 C CA . GLU B 1 746 ? -27.547 38.656 -1.932 1 82.62 746 GLU B CA 1
ATOM 12110 C C . GLU B 1 746 ? -27.141 39.406 -0.669 1 82.62 746 GLU B C 1
ATOM 12112 O O . GLU B 1 746 ? -26.109 40.094 -0.655 1 82.62 746 GLU B O 1
ATOM 12117 N N . LEU B 1 747 ? -27.906 39.219 0.365 1 85.19 747 LEU B N 1
ATOM 12118 C CA . LEU B 1 747 ? -27.578 39.906 1.605 1 85.19 747 LEU B CA 1
ATOM 12119 C C . LEU B 1 747 ? -26.359 39.281 2.279 1 85.19 747 LEU B C 1
ATOM 12121 O O . LEU B 1 747 ? -25.516 40 2.816 1 85.19 747 LEU B O 1
ATOM 12125 N N . GLY B 1 748 ? -26.359 37.969 2.297 1 86.19 748 GLY B N 1
ATOM 12126 C CA . GLY B 1 748 ? -25.219 37.281 2.891 1 86.19 748 GLY B CA 1
ATOM 12127 C C . GLY B 1 748 ? -23.906 37.625 2.189 1 86.19 748 GLY B C 1
ATOM 12128 O O . GLY B 1 748 ? -22.875 37.812 2.842 1 86.19 748 GLY B O 1
ATOM 12129 N N . ASP B 1 749 ? -23.938 37.688 0.938 1 85.44 749 ASP B N 1
ATOM 12130 C CA . ASP B 1 749 ? -22.75 38 0.155 1 85.44 749 ASP B CA 1
ATOM 12131 C C . ASP B 1 749 ? -22.297 39.438 0.412 1 85.44 749 ASP B C 1
ATOM 12133 O O . ASP B 1 749 ? -21.094 39.719 0.458 1 85.44 749 ASP B O 1
ATOM 12137 N N . LEU B 1 750 ? -23.234 40.281 0.561 1 83 750 LEU B N 1
ATOM 12138 C CA . LEU B 1 750 ? -22.922 41.688 0.837 1 83 750 LEU B CA 1
ATOM 12139 C C . LEU B 1 750 ? -22.203 41.844 2.178 1 83 750 LEU B C 1
ATOM 12141 O O . LEU B 1 750 ? -21.266 42.625 2.303 1 83 750 LEU B O 1
ATOM 12145 N N . LEU B 1 751 ? -22.641 41.031 3.07 1 85.62 751 LEU B N 1
ATOM 12146 C CA . LEU B 1 751 ? -22.078 41.156 4.414 1 85.62 751 LEU B CA 1
ATOM 12147 C C . LEU B 1 751 ? -20.641 40.625 4.445 1 85.62 751 LEU B C 1
ATOM 12149 O O . LEU B 1 751 ? -19.828 41.062 5.266 1 85.62 751 LEU B O 1
ATOM 12153 N N . ILE B 1 752 ? -20.312 39.719 3.598 1 82.12 752 ILE B N 1
ATOM 12154 C CA . ILE B 1 752 ? -18.984 39.125 3.6 1 82.12 752 ILE B CA 1
ATOM 12155 C C . ILE B 1 752 ? -18.094 39.844 2.588 1 82.12 752 ILE B C 1
ATOM 12157 O O . ILE B 1 752 ? -16.859 39.75 2.648 1 82.12 752 ILE B O 1
ATOM 12161 N N . SER B 1 753 ? -18.594 40.625 1.789 1 78.44 753 SER B N 1
ATOM 12162 C CA . SER B 1 753 ? -17.828 41.312 0.744 1 78.44 753 SER B CA 1
ATOM 12163 C C . SER B 1 753 ? -16.828 42.312 1.338 1 78.44 753 SER B C 1
ATOM 12165 O O . SER B 1 753 ? -17.031 42.812 2.439 1 78.44 753 SER B O 1
ATOM 12167 N N . LYS B 1 754 ? -15.797 42.406 0.723 1 73.56 754 LYS B N 1
ATOM 12168 C CA . LYS B 1 754 ? -14.742 43.344 1.129 1 73.56 754 LYS B CA 1
ATOM 12169 C C . LYS B 1 754 ? -15.203 44.781 1.022 1 73.56 754 LYS B C 1
ATOM 12171 O O . LYS B 1 754 ? -14.617 45.688 1.629 1 73.56 754 LYS B O 1
ATOM 12176 N N . ASP B 1 755 ? -16.297 44.969 0.369 1 71.62 755 ASP B N 1
ATOM 12177 C CA . ASP B 1 755 ? -16.781 46.312 0.19 1 71.62 755 ASP B CA 1
ATOM 12178 C C . ASP B 1 755 ? -17.297 46.906 1.508 1 71.62 755 ASP B C 1
ATOM 12180 O O . ASP B 1 755 ? -17.109 48.094 1.789 1 71.62 755 ASP B O 1
ATOM 12184 N N . LEU B 1 756 ? -17.969 46.156 2.309 1 77 756 LEU B N 1
ATOM 12185 C CA . LEU B 1 756 ? -18.5 46.625 3.58 1 77 756 LEU B CA 1
ATOM 12186 C C . LEU B 1 756 ? -17.484 46.438 4.695 1 77 756 LEU B C 1
ATOM 12188 O O . LEU B 1 756 ? -17.547 47.156 5.715 1 77 756 LEU B O 1
ATOM 12192 N N . GLN B 1 757 ? -16.359 45.781 4.406 1 69.94 757 GLN B N 1
ATOM 12193 C CA . GLN B 1 757 ? -15.273 45.562 5.355 1 69.94 757 GLN B CA 1
ATOM 12194 C C . GLN B 1 757 ? -15.82 45.344 6.766 1 69.94 757 GLN B C 1
ATOM 12196 O O . GLN B 1 757 ? -15.422 46.031 7.703 1 69.94 757 GLN B O 1
ATOM 12201 N N . LEU B 1 758 ? -16.844 44.594 6.922 1 78.31 758 LEU B N 1
ATOM 12202 C CA . LEU B 1 758 ? -17.375 44.25 8.234 1 78.31 758 LEU B CA 1
ATOM 12203 C C . LEU B 1 758 ? -16.688 43.031 8.82 1 78.31 758 LEU B C 1
ATOM 12205 O O . LEU B 1 758 ? -16.281 42.125 8.078 1 78.31 758 LEU B O 1
ATOM 12209 N N . SER B 1 759 ? -16.375 43.062 10.023 1 79 759 SER B N 1
ATOM 12210 C CA . SER B 1 759 ? -15.758 41.938 10.703 1 79 759 SER B CA 1
ATOM 12211 C C . SER B 1 759 ? -16.797 41.094 11.438 1 79 759 SER B C 1
ATOM 12213 O O . SER B 1 759 ? -16.469 40.344 12.352 1 79 759 SER B O 1
ATOM 12215 N N . VAL B 1 760 ? -18.047 41.094 10.953 1 85.56 760 VAL B N 1
ATOM 12216 C CA . VAL B 1 760 ? -19.125 40.375 11.633 1 85.56 760 VAL B CA 1
ATOM 12217 C C . VAL B 1 760 ? -19.234 38.969 11.086 1 85.56 760 VAL B C 1
ATOM 12219 O O . VAL B 1 760 ? -18.922 38.719 9.922 1 85.56 760 VAL B O 1
ATOM 12222 N N . SER B 1 761 ? -19.562 38.094 11.992 1 89.38 761 SER B N 1
ATOM 12223 C CA . SER B 1 761 ? -19.859 36.719 11.555 1 89.38 761 SER B CA 1
ATOM 12224 C C . SER B 1 761 ? -21.25 36.656 10.922 1 89.38 761 SER B C 1
ATOM 12226 O O . SER B 1 761 ? -22.156 37.375 11.305 1 89.38 761 SER B O 1
ATOM 12228 N N . VAL B 1 762 ? -21.375 35.812 9.93 1 90.81 762 VAL B N 1
ATOM 12229 C CA . VAL B 1 762 ? -22.609 35.781 9.172 1 90.81 762 VAL B CA 1
ATOM 12230 C C . VAL B 1 762 ? -23.203 34.375 9.219 1 90.81 762 VAL B C 1
ATOM 12232 O O . VAL B 1 762 ? -22.484 33.375 9.07 1 90.81 762 VAL B O 1
ATOM 12235 N N . LEU B 1 763 ? -24.469 34.281 9.516 1 92.75 763 LEU B N 1
ATOM 12236 C CA . LEU B 1 763 ? -25.25 33.062 9.461 1 92.75 763 LEU B CA 1
ATOM 12237 C C . LEU B 1 763 ? -26.391 33.188 8.469 1 92.75 763 LEU B C 1
ATOM 12239 O O . LEU B 1 763 ? -27.312 33.969 8.672 1 92.75 763 LEU B O 1
ATOM 12243 N N . ALA B 1 764 ? -26.328 32.5 7.371 1 92.69 764 ALA B N 1
ATOM 12244 C CA . ALA B 1 764 ? -27.344 32.531 6.332 1 92.69 764 ALA B CA 1
ATOM 12245 C C . ALA B 1 764 ? -28.188 31.266 6.344 1 92.69 764 ALA B C 1
ATOM 12247 O O . ALA B 1 764 ? -27.641 30.156 6.301 1 92.69 764 ALA B O 1
ATOM 12248 N N . LEU B 1 765 ? -29.469 31.391 6.391 1 93.12 765 LEU B N 1
ATOM 12249 C CA . LEU B 1 765 ? -30.344 30.219 6.527 1 93.12 765 LEU B CA 1
ATOM 12250 C C . LEU B 1 765 ? -31.219 30.047 5.289 1 93.12 765 LEU B C 1
ATOM 12252 O O . LEU B 1 765 ? -31.609 31.031 4.664 1 93.12 765 LEU B O 1
ATOM 12256 N N . HIS B 1 766 ? -31.406 28.828 4.953 1 90.44 766 HIS B N 1
ATOM 12257 C CA . HIS B 1 766 ? -32.281 28.422 3.857 1 90.44 766 HIS B CA 1
ATOM 12258 C C . HIS B 1 766 ? -33.25 27.344 4.309 1 90.44 766 HIS B C 1
ATOM 12260 O O . HIS B 1 766 ? -32.875 26.406 5 1 90.44 766 HIS B O 1
ATOM 12266 N N . GLN B 1 767 ? -34.531 27.578 3.949 1 85.12 767 GLN B N 1
ATOM 12267 C CA . GLN B 1 767 ? -35.562 26.594 4.309 1 85.12 767 GLN B CA 1
ATOM 12268 C C . GLN B 1 767 ? -35.656 25.484 3.27 1 85.12 767 GLN B C 1
ATOM 12270 O O . GLN B 1 767 ? -35.719 25.75 2.066 1 85.12 767 GLN B O 1
#

Sequence (1534 aa):
MENITKTYNYGGVDWICETWIGASSMGIAHGENPIKFALPLLLLQISVVSLFSMFFQFLLRPFGKFAFLAQILAGICLGPSIIGRNKQYMSTFFYTRSIYIIESFEAICFLFICYVTTCQIDTHMIKRVGRLAFINGIVLFLIPFLWGQFTAILISKRLGGRPAGVPPAEFHHVAIVQSTMFFQVVYGVLSNLKMLNTEPGRLALASMMVHDCLSWCFFMLNIALKHNTHSADKNHAYFLSAAQMLMIVVIVYVFRPIMVWMMKRTPVGHSLKASYLTVICVLLFISSLWSEFVGLPYFFGAVALGLATPKRPPLGTGLSEKMGCFIWYFLMPCYIIGIGYNMDLSLFSLGDLIRYEILFGMVRFAKVVAVALPSLYYNVPLWHAILVGFIVNIQGIYDVQIYKQNFNYRKISKKTFGAMVMSAMINSTILIVVVKKVYQTMSKRNPYKRRTVQHCRIEAPLRILTCFRQREAVRPVLDLVELSRPAIGSPLSVFALNLEELNNHSLPLLIHHTQEISPFVVPSPRDQIVKAFHNYKKSNPETVLIECFTAVAPRKTMHEDVCTIAFDQETDLVVLTLDAGMESWERLLCRNLLQTCPCSVALFIDRGRLPDFRFVPIKKLCITICAVFLGGPDDREMLAYATRLANHPSVELHVFRLLDHNGASPLRDMVERNHDMRVINMFRKENSENNIIFREVRIEEAVELMELLRKEGDDFDVMMVGIRHEENLLMLEGLSEWSNMKELGELGDLLISKDLQLSVSVLALHQMENITKTYNYGGVDWICETWIGASSMGIAHGENPIKFALPLLLLQISVVSLFSMFFQFLLRPFGKFAFLAQILAGICLGPSIIGRNKQYMSTFFYTRSIYIIESFEAICFLFICYVTTCQIDTHMIKRVGRLAFINGIVLFLIPFLWGQFTAILISKRLGGRPAGVPPAEFHHVAIVQSTMFFQVVYGVLSNLKMLNTEPGRLALASMMVHDCLSWCFFMLNIALKHNTHSADKNHAYFLSAAQMLMIVVIVYVFRPIMVWMMKRTPVGHSLKASYLTVICVLLFISSLWSEFVGLPYFFGAVALGLATPKRPPLGTGLSEKMGCFIWYFLMPCYIIGIGYNMDLSLFSLGDLIRYEILFGMVRFAKVVAVALPSLYYNVPLWHAILVGFIVNIQGIYDVQIYKQNFNYRKISKKTFGAMVMSAMINSTILIVVVKKVYQTMSKRNPYKRRTVQHCRIEAPLRILTCFRQREAVRPVLDLVELSRPAIGSPLSVFALNLEELNNHSLPLLIHHTQEISPFVVPSPRDQIVKAFHNYKKSNPETVLIECFTAVAPRKTMHEDVCTIAFDQETDLVVLTLDAGMESWERLLCRNLLQTCPCSVALFIDRGRLPDFRFVPIKKLCITICAVFLGGPDDREMLAYATRLANHPSVELHVFRLLDHNGASPLRDMVERNHDMRVINMFRKENSENNIIFREVRIEEAVELMELLRKEGDDFDVMMVGIRHEENLLMLEGLSEWSNMKELGELGDLLISKDLQLSVSVLALHQ

Radius of gyration: 38.29 Å; Cα contacts (8 Å, |Δi|>4): 2618; chains: 2; bounding box: 95×102×89 Å

pLDDT: mean 78.93, std 12.87, range [31.3, 95.75]

Solvent-accessible surface area (backbone atoms only — not comparable to full-atom values): 78217 Å² total; per-residue (Å²): 137,72,63,49,74,48,77,44,77,56,97,89,41,60,30,40,29,31,41,81,71,56,37,69,52,66,2,47,75,74,72,38,66,36,60,68,21,52,43,44,34,51,37,48,51,39,36,51,41,44,52,40,20,51,51,36,38,63,71,38,44,86,83,37,91,51,66,66,60,18,33,50,51,26,14,38,42,64,8,44,46,55,57,24,66,39,64,67,52,35,57,58,75,57,30,75,71,49,50,59,46,33,37,42,45,19,52,52,33,52,36,50,49,38,23,42,59,32,18,64,51,61,62,69,59,52,74,63,50,48,74,64,23,52,52,35,6,52,36,39,50,48,44,12,40,53,52,16,46,52,49,30,53,50,42,58,69,64,74,49,75,70,60,87,89,48,58,88,64,23,51,54,50,50,24,52,57,68,43,56,62,59,42,67,46,42,49,54,52,27,54,74,67,69,33,54,85,36,68,51,38,40,43,38,46,36,13,32,47,46,25,39,54,51,50,52,51,49,52,52,48,47,59,27,52,66,35,43,73,47,78,86,30,33,63,50,15,53,51,38,45,50,50,50,53,45,49,55,49,42,40,58,67,47,51,26,52,53,53,50,53,51,52,70,69,43,58,87,83,38,47,77,55,70,68,58,53,41,50,52,52,35,53,41,34,51,34,17,42,51,23,21,47,53,39,39,62,41,52,53,23,17,35,55,48,14,62,43,42,63,52,54,82,56,51,17,61,45,48,34,52,36,44,41,52,45,42,63,57,58,29,38,38,32,34,28,48,46,53,10,59,58,26,36,62,76,72,65,48,75,69,59,52,51,57,52,47,49,53,51,50,52,30,53,49,33,39,28,49,26,36,38,56,61,27,69,73,68,76,44,59,65,67,54,24,49,50,27,17,50,50,66,62,47,51,45,70,68,53,48,49,52,48,48,50,36,35,57,67,65,49,37,45,56,55,56,46,25,53,50,50,52,50,40,51,55,50,24,56,51,40,55,54,46,51,54,52,50,50,58,57,53,63,67,60,61,67,65,81,58,21,35,58,60,68,42,56,84,62,41,66,47,31,34,32,38,36,33,65,50,78,77,45,48,56,59,48,50,49,52,54,58,44,54,31,54,39,88,69,19,33,28,36,37,36,38,33,36,48,36,69,31,48,54,75,54,72,64,38,76,44,73,56,76,77,81,69,62,89,81,55,83,63,47,76,65,39,46,55,48,46,54,50,47,52,52,27,66,77,36,60,89,19,37,47,70,44,37,33,35,37,23,27,48,74,86,52,38,40,54,56,51,37,47,50,35,57,72,64,61,25,20,32,36,36,38,57,47,60,96,80,66,49,73,62,54,50,50,34,50,49,47,36,72,71,64,37,81,30,17,39,29,43,33,35,70,59,75,54,69,72,62,72,89,76,44,66,65,88,78,40,76,44,35,35,35,38,50,36,60,53,49,68,12,21,49,36,36,49,41,49,48,54,48,27,40,68,22,86,36,27,36,32,36,37,41,36,47,22,27,77,87,66,41,70,62,59,84,52,63,70,55,46,52,52,46,51,50,51,52,50,48,49,52,66,73,44,69,86,49,65,54,46,81,43,81,43,72,40,65,44,33,68,54,50,52,49,49,45,57,70,53,41,70,74,30,38,33,38,36,30,28,26,64,63,76,84,84,38,64,51,53,52,73,48,63,80,69,50,85,44,64,80,36,12,60,63,38,28,48,52,67,30,75,86,54,65,47,65,39,16,39,37,26,22,35,102,136,70,61,48,75,48,78,44,76,57,96,89,39,60,30,40,29,32,40,80,70,56,37,70,49,65,2,47,76,72,74,38,65,35,61,69,21,52,43,46,33,49,38,50,50,41,35,52,42,44,51,41,20,50,51,37,37,62,70,39,43,87,83,38,93,50,67,65,61,18,33,49,50,27,13,38,41,65,7,44,46,54,58,24,66,38,62,67,52,34,56,57,74,56,29,76,70,49,50,59,45,33,39,41,46,21,53,51,33,50,36,51,49,38,24,43,60,30,20,64,52,60,62,68,60,50,76,65,51,48,74,65,23,51,52,34,6,52,35,40,50,48,43,13,38,53,53,15,46,52,49,29,52,49,43,57,67,64,75,46,74,70,58,89,87,49,59,88,63,24,51,53,49,50,26,52,57,69,44,57,62,58,43,67,46,41,50,54,52,27,55,74,67,68,33,54,86,36,69,51,38,41,43,38,46,35,14,32,47,46,26,39,54,49,49,52,53,48,53,51,48,46,59,28,53,68,36,44,74,47,78,85,30,34,62,51,16,52,50,37,46,50,50,50,53,44,49,55,49,43,42,59,67,47,50,24,51,52,52,51,53,52,52,70,70,44,58,86,80,39,50,76,54,69,68,58,53,40,50,51,50,36,52,41,36,49,34,17,42,51,24,20,46,55,39,39,61,42,52,53,23,19,35,53,47,13,62,42,44,61,52,54,82,56,50,17,60,48,48,36,54,36,46,41,52,46,43,64,56,58,30,39,36,32,35,29,48,47,54,10,58,59,25,36,63,75,71,64,50,73,69,60,51,51,54,51,47,50,54,52,48,52,31,53,50,32,39,31,49,26,36,36,54,60,28,68,73,68,78,44,59,64,68,53,23,51,51,28,18,49,51,64,64,48,51,45,70,68,53,49,50,52,49,48,50,38,37,57,68,65,49,37,44,55,55,56,44,26,51,50,51,51,52,38,51,54,48,23,56,52,41,55,54,48,50,56,52,51,50,58,58,55,64,67,61,63,70,67,80,62,22,36,56,62,67,43,55,83,61,40,66,46,31,35,33,37,37,32,66,49,81,76,45,49,57,58,49,51,49,50,54,55,44,54,34,50,40,88,67,20,33,28,36,38,35,39,32,36,47,36,69,31,46,55,75,54,72,67,38,75,44,71,57,74,76,82,69,64,88,81,56,83,60,50,77,66,38,47,53,48,45,56,50,48,52,50,27,67,75,36,61,87,19,36,47,70,46,38,33,33,38,25,27,48,76,87,53,38,41,55,53,51,37,49,51,36,58,73,64,62,26,21,33,35,35,39,56,46,60,96,79,65,50,72,62,54,49,49,35,48,49,48,36,72,70,64,38,78,29,17,38,31,44,32,36,71,59,75,54,69,71,63,72,88,78,43,66,65,88,78,40,78,44,34,35,34,37,49,35,62,53,48,67,12,20,50,36,36,50,41,49,48,54,50,28,41,69,23,89,35,27,36,31,35,37,40,36,47,22,26,79,88,68,41,71,62,59,82,52,61,70,53,45,53,53,46,51,49,51,52,50,48,48,53,64,74,45,70,87,50,65,54,46,82,44,81,43,73,41,67,43,33,68,55,47,52,50,49,46,55,70,52,40,68,76,30,36,33,38,36,30,29,25,63,62,75,85,85,38,64,50,52,52,73,48,64,79,69,51,86,42,66,79,36,13,59,63,38,28,48,52,68,30,76,84,54,64,48,65,40,15,39,37,24,21,36,101

InterPro domains:
  IPR006153 Cation/H+ exchanger, transmembrane domain [PF00999] (56-435)
  IPR038770 Sodium/solute symporter superfamily [G3DSA:1.20.1530.20] (41-449)
  IPR050794 Monovalent cation:proton antiporter 2 [PTHR32468] (24-767)
  IPR057290 Cation/H(+) antiporter, C-terminal domain [PF23259] (624-766)
  IPR057291 Cation/H(+) antiporter, central domain [PF23256] (494-608)

Secondary structure (DSSP, 8-state):
----EEEEEETTEEEEEEE---SS---GGGT--GGGSHHHHHHHHHHHHHHHHHHHHHHTGGG---HHHHHHHHHHHHSTTTGGGSHHHHHHHT-HHHHHHHHHHHHHHHHHHHHHHHHTS-THHHHT--HHHHHHHHHHHHHHHHHHHHHHHHHHHHS-S--TT--TTHHHHHHHHHH---HHHHHHHHHHTT-TTSHHHHHHHHHHHHHHHHHHHHHHHHHHHHGGGSTHHHHHHHHHHHHHHHHHHHIIIIIHHHHHHHHHHS-TTPPPPHHHHHHHHHHHHHHHHHHHHHTS-HHHHHHHHHHHS--STTHHHHHHHHHHHHIIIIIHHHHHHHHHHT--GGG--HHHHHHHHHHHHHHHHHHHHHHHHHHHHTT--HHHHHHHHHHHT---HHHHHHHHHHHHTTSS-HHHHHHHHHHHHHHHHHHHHHHHHHHHHHHHHS--TT-SSTTS-TTSPEEEEEEE-SGGGHHHHHHHHHHT--BTTB-EEEEEEEEEE--TTS--EEEEE-S---TTS---HHHHHHHHHHHHHHHSTTTEEEEEEEEEE-GGGHHHHHHHHHHHTT-SEEEEEE-SS--HHHHHHHHHHHHH-SSEEEEEE--S-S--TTTS-GGG--EEEEEEE--SHHHHHHHHHHHHHHTSTTEEEEEEEEE-TTSS-S-S-HHHHHHHHHHHHHHHHHTSSSSEEEEEEE--SHHHHHHHHHHHGGG-SEEEEES---TT-GGGTTTGGG-S-GGGHHHHHHHHSTTTT---EEEEEE-/----EEEEEETTEEEEEEE---SS---GGGT--GGGSHHHHHHHHHHHHHHHHHHHHHHHGGG---HHHHHHHHHHHHSTTTGGGSHHHHHHHT-HHHHHHHHHHHHHHHHHHHHHHHHTS-THHHHT--HHHHHHHHHHHHHHHHHHHHHHHHHHHHS-S--TT--TTHHHHHHHHHH---HHHHHHHHHHTT-TTSHHHHHHHHHHHHHHHHHHHHHHHHHHHHGGGSHHHHHHHHHHHHHHHHHHHHIIIIIHHHHHHHHHHS-TTSPPPHHHHHHHHHHHHHHHHHHHHHTS-HHHHHHHHHHHS--STTHHHHHHHHHHHHIIIIIHHHHHHHHHHT--GGG--HHHHHHHHHHHHHHHHHHHHHHHHHHHHTT--HHHHHHHHHHHT---HHHHHHHHHHHHTTSS-HHHHHHHHHHHHHHHHHHHHHHHHHHHHHHHTS--TT-STTTS-TTSPEEEEEEE-SGGGHHHHHHHHHHT--BTTB-EEEEEEEEEE--TTS--EEEEE-S---TTS---HHHHHHHHHHHHHHHSTTTEEEEEEEEEE-GGGHHHHHHHHHHHTT-SEEEEEE-SS--HHHHHHHHHHHHH-SSEEEEEE--S-S--TTTS-GGG--EEEEEEE--SHHHHHHHHHHHHHHTSTTEEEEEEEEE-TTSS-S-S-HHHHHHHHHHHHHHHHHTSSSSEEEEEEE--SHHHHHHHHHHHGGG-SEEEEES---TT-GGGTTTGGG-S-GGGHHHHHHHHSTTTT---EEEEEE-

Nearest PDB structures (foldseek):
  5bz2-assembly1_A-2  TM=8.194E-01  e=2.664E-11  Thermus thermophilus
  9emb-assembly1_B  TM=6.106E-01  e=9.668E-12  Escherichia coli
  9emb-assembly1_A  TM=6.044E-01  e=1.792E-11  Escherichia coli
  8by2-assembly1_B  TM=5.925E-01  e=3.177E-11  Escherichia coli
  8bxg-assembly1_A  TM=5.727E-01  e=1.259E-11  Escherichia coli

Foldseek 3Di:
DAWDWDWDQDPNDTDIDTDDPDQADPDCVVPYDRLRHQNVLLVVLLVQLLVQLVVQQVVCVVLHRDSFLSSLVSLQCQACANPVVDVVSCCRNVPVVNLVVLVVLLLVLVLVVLQLLLLQDDCVLLVPQDPLLLQLLVLLQPQLLVLLQVLLVVCLVPVDDDPPPADSCQSNVVSNLLSQFDLSLLVVLCLRLVCCPPPLNSSLSNSNVSNNVVVVVVVLVVQLVVQVPDPVSNVVSVVLSVLVVVLLVCLQPPVLVVLVVQVVVDAPPDARDPVSVVVLVVQSQVQLVSCVVSPHHSSVSSNSNSNSHDNDPPPSQVVSLVPVVCSVSRSSSSNSNNLSHLAHQVVDDPSVLVSVVVSSVSSLVSQLVSQQVVCVVVVHDSLSSNLSSLSRSQDGDVSLVVLVVCVVVVSGDSNSSNSVVVVNSVSNSVSSSVSSVSCVVVLVPPQLVLQFLLSADLQEAAEEEEEEADLVCLQVVVLVVVLLPLPLRYAYEYEYEHEAEQDPRGRFDWDWPPDDPPPPRPQDSLRVSVVVVVVVCVVPVNRYHYIYIYTHYHLQCSLVVSQVVCSVVVHAEYEYEDELDDDPSVLVSLVCNLPPHSHKYKYWYALPLRDRCVPDPLVPAAAEEEEEALFDDQSLRQVSSLVSSQPRQNYAYEYEYEAEPVRARLDPDPVRRVVVVVSVVVVCVVCVPGSYHYDYDYDHALVVVLVVCLVCVQVHAEYEYEQDDDPPRRNLPPQVVVAPRSSQHSVRSSCSDVVSVHSHMYMYMHD/DAWDWDWDQDPNDTDIDTDDPDQADPDCVVPYDRLRHQNVLLVVLLVQLLVQLVVQQVVCVVLHRPSFLSSLVSLQCQACANPVVDVVSCCRNVPVVNLVVLVVLLLVLVLVVLQLLLLQDDCVLLVPQDPLLLQLLVLLQPQLLVLLQVLLVVCLPPVDDDPPPADSCQSNVLSLLLSQFDLSLLVVLCLRLVNCPPPLNSSLSNSNVSNNVVVVVVVLVVQLVVQVPDPVSNVVSVVLSVLVVVLLVCLQPPVLVVLVVQVVVDAPPDARDPVSVVVLVVQSQVQLVSCVVSPHHSSVSSNSNSNSHDNDPPPSQVVSLVPVVCSVSPSSSSNSNNLSHLAHQVVDDPSVLVSLVVSSVSSLVSQLVSQQVVCVVVVHDSLSSNLSSLSRSQDGDVSLVVLVVCVVVVSHDSNSSNSVVVVNSVSNSVSSSVSSVSCVVVLVPPQLVLQFLLSADLQEAAEEEEEEADLVCLQVVVLVVVLLPLPLSYAYEYEYEHEAEQDPRGRFDWDWPPDDDPPPRPQDSLRVSVVVVVVVCVVPVNRYHYIYIYTHYHLQCSLVVSQVVCSVVVHAEYEYEDELDDDPSVLVSLVVNLVPHSHKYKYWYALPLRDRCVPDPLVPAAAEEEEEALFDDQSLSQVSSLVSSQVRQNYAYEYEYEAEPVRARLDPDPVRRVVVVVSVVVVCVVCVPGSYHYDYDYDHALVVVLVVCLVCVQVHAEYEYELDDDPPRRNQPPQVVVAPRSSQHSVRRSCSDCVSVHSHMYMYMHD

Organism: NCBI:txid109376